Protein AF-A0A4U0WQY3-F1 (afdb_monomer_lite)

Radius of gyration: 36.17 Å; chains: 1; bounding box: 101×77×99 Å

Secondary structure (DSSP, 8-state):
---------B--B--------------GGGSPPEEEEEEEEE-STTS--EEEEEEEEETTTTEEEEEPEESS--SEEE-BGGGGSSTT-HHHHHHTT--B-GGG-TT-EEE-GGG-SS-S-SPPPTT--EEEEEEEEEETTS-EEEEEEEEEESSTT-S---BEE-STT-HHHHHHHHTTS-SSS-EEEE--B-SSS-B-EEEEETEEEGGGEEEEEEEEEPP---TT---S-EEEEEEEEETTEESS-TT--EEEEE-TTS-SEEE-HHHHHHHHHHHT--S--TT-EEEEGGGPPP--EEEEETTS-EEEE-HHHHEEEEEEE-TTS-EEEEEEEEEEESEEE--SS-TTS---EE-TTHHHHEEEEEETTTTEEEEEEEP---GGG---EEE----------PPPPPP-------SSSSSSHHHHHHHHHHHHHHHHHHHHHHHHHHHTSS-PPPP----PPPP---------------------PPP-----------PPPS-S-----EEEE--SHHHHHHHHHHHHTT--EEEE--S--HHHHSGGGGTSTTGGGSSS-SSSTT---TTTB---BB--BGGGTTB--B---B-STTGGGGGSTT--HHHHHHHHHHHHHHS-STTSSPP-EEEEE-HHHH-GGGS-HHHHHHHHHHS-TT--SEEEEEESS--TTSSS-----SSS---BEEEEEESS-S-----B-SSS-TTSPPBB---TT-SHHHHHHHHHHHHHHHHHHHHHHHTT--SS---SS-TT--

pLDDT: mean 74.05, std 21.26, range [20.83, 98.5]

InterPro domains:
  IPR012132 Glucose-methanol-choline oxidoreductase [PTHR11552] (504-624)
  IPR021109 Aspartic peptidase domain superfamily [G3DSA:2.40.70.10] (53-207)
  IPR021109 Aspartic peptidase domain superfamily [G3DSA:2.40.70.10] (208-396)
  IPR021109 Aspartic peptidase domain superfamily [SSF50630] (54-383)
  IPR033121 Peptidase family A1 domain [PF00026] (199-381)
  IPR033121 Peptidase family A1 domain [PS51767] (52-380)
  IPR036188 FAD/NAD(P)-binding domain superfamily [G3DSA:3.50.50.60] (515-611)
  IPR036188 FAD/NAD(P)-binding domain superfamily [SSF51905] (515-643)

Sequence (770 aa):
MDTVHRSALLRFSPVLFCMYWIATVSAQCDVPPLPLAWTNTTVTSDGLGVTRGIEMGIGTPNQIFALRPYTALNNTRVNNVADCDSITNDTCVGGEGGVFNSQASPTYSVSIKGNWNGSQIDAEDSTGSYVYFNDRVSFQSAASVYGFPVVMDSEPQGGSFSGLPLGTNSSFLRAAVKGGVAPSQVVGLWAGSRSLAPVDGLMVLGGYDASRVDGNFTTFPVADGSESLPCPLQVNVTALSFAGQPLLNGSEVMTACIEPYVQRFVFTPAIANSFAQITGQNATLYSGMDYDAANTPPGDLTITLSTGYNTTITNSELFTLRRGSDQYGRYAITNASVVEAGISDNRNKDPASQTPTLGGLFLTFNYLVTDYEQNEFRLAAAVASDVDTGTTLQTVCTPTATPSAKPSPAPSPKRPINTATIAGGIVGGIVGLALIASAIAFFLFRSRRRRRQNQDPPPIPEMASPVMSPRSMSDANTLRSPMTWESVEAPTMEKRQVSEVHEMPASRPPVEMEVVVCGGTAGNTIAARLAEAGKRVAVIEAGGFYQTESGNASVIPGVLTVQYTGWDPTDTQPLIDWDCVTKPQAGGAGRILHHASGKILGGGSARNYMANSAYYAAAIEDYDANGTGPFASTPSFLTFEQLSDAAPHLLKNSTNAALNLALPSDWPEIKILSADAFLGYNQDNGPGPLDGCRYASFVISMVAPFSCENGTLKSGSMSDLPVVDPVWLTAPEDQDVAVAAFKRTRQIGEKIQALGGTIGGEYFPGPERT

Foldseek 3Di:
DDDDDDFAFEAADFFDDDDDDDDDDPALQVAFKDKFWQAWDQQAPVRQQTDGAGWKFWAVVGRIFRAWAWALDAAFEFEACVQQVHSPNSQVCSVLRTHDDQVNHPQKAWDDLVPQLTDPPDDDDPQFDKTWIWGWMDGVVDDIFGRQIYMYTPDHPRPDGGHDYLYLNHSNLVRCSVRSNESHSKKKWFLFFDFPPTAMIMIIRQFYWPVFFDDDKDKDFFDPCDPQHRGRAKFWWQFKDWQNHTLDDNRDIAIAHATAVQAFWEDAPSSVVVVCVLQVHDDDFAPFGKDFLVRQRATWMWTATPSRDIWIQHSRRQWHACWDQDPSNDIDRPDRRMITGSYGYDDDPDSSRDGGYDYSSVSNQWIKMDDSVVSMIIIGGTDRDHPPPDTDTDGHHDRDDDPPDDDDDDDDDDDDDDDDDPPPPPVVVVVVVVVVVVVVVVVVVVVVVVVVPDDDDDDDDDDDDDDDDDDDPDDPPPDDDDPDDDDPDDPDDDPDPPDDDDDDPPDDDDDDEAEQEAQAPVSVVVQVVCVVVVGHYDYHAAAEACCVLVPCCLVDACSLVLAQQFFALPRHRVRFFPSDWAQQAPQHVRDITTDGWGRYNNTRNSSVNPPDPVSVVVQVVCCVVPVDHNVVDDWFWDDFAACLPPPVVLFDPVLSVVCPVPDDPPDGQKTKGKAFADCASSNHSDHPDPPPHTYMYIYMDGPDDPQAWDWAQPDPDPPGDIHTHRNPPPDVSNVSSSRSVSVVSVVVSVVCVVVVSRPDHHVVVDPPDD

Organism: NCBI:txid329884

Structure (mmCIF, N/CA/C/O backbone):
data_AF-A0A4U0WQY3-F1
#
_entry.id   AF-A0A4U0WQY3-F1
#
loop_
_atom_site.group_PDB
_atom_site.id
_atom_site.type_symbol
_atom_site.label_atom_id
_atom_site.label_alt_id
_atom_site.label_comp_id
_atom_site.label_asym_id
_atom_site.label_entity_id
_atom_site.label_seq_id
_atom_site.pdbx_PDB_ins_code
_atom_site.Cartn_x
_atom_site.Cartn_y
_atom_site.Cartn_z
_atom_site.occupancy
_atom_site.B_iso_or_equiv
_atom_site.auth_seq_id
_atom_site.auth_comp_id
_atom_site.auth_asym_id
_atom_site.auth_atom_id
_atom_site.pdbx_PDB_model_num
ATOM 1 N N . MET A 1 1 ? 25.464 -32.440 3.221 1.00 34.28 1 MET A N 1
ATOM 2 C CA . MET A 1 1 ? 26.376 -32.180 2.090 1.00 34.28 1 MET A CA 1
ATOM 3 C C . MET A 1 1 ? 25.819 -32.923 0.890 1.00 34.28 1 MET A C 1
ATOM 5 O O . MET A 1 1 ? 25.309 -34.015 1.096 1.00 34.28 1 MET A O 1
ATOM 9 N N . ASP A 1 2 ? 25.885 -32.275 -0.274 1.00 23.06 2 ASP A N 1
ATOM 10 C CA . ASP A 1 2 ? 25.571 -32.759 -1.632 1.00 23.06 2 ASP A CA 1
ATOM 11 C C . ASP A 1 2 ? 24.256 -32.280 -2.296 1.00 23.06 2 ASP A C 1
ATOM 13 O O . ASP A 1 2 ? 23.189 -32.879 -2.218 1.00 23.06 2 ASP A O 1
ATOM 17 N N . THR A 1 3 ? 24.457 -31.138 -2.979 1.00 25.42 3 THR A N 1
ATOM 18 C CA . THR A 1 3 ? 24.105 -30.804 -4.377 1.00 25.42 3 THR A CA 1
ATOM 19 C C . THR A 1 3 ? 22.688 -30.348 -4.752 1.00 25.42 3 THR A C 1
ATOM 21 O O . THR A 1 3 ? 21.813 -31.109 -5.148 1.00 25.42 3 THR A O 1
ATOM 24 N N . VAL A 1 4 ? 22.554 -29.017 -4.768 1.00 25.61 4 VAL A N 1
ATOM 25 C CA . VAL A 1 4 ? 21.576 -28.198 -5.499 1.00 25.61 4 VAL A CA 1
ATOM 26 C C . VAL A 1 4 ? 21.906 -28.211 -7.002 1.00 25.61 4 VAL A C 1
ATOM 28 O O . VAL A 1 4 ? 22.976 -27.739 -7.383 1.00 25.61 4 VAL A O 1
ATOM 31 N N . HIS A 1 5 ? 20.990 -28.665 -7.867 1.00 25.83 5 HIS A N 1
ATOM 32 C CA . HIS A 1 5 ? 21.070 -28.439 -9.320 1.00 25.83 5 HIS A CA 1
ATOM 33 C C . HIS A 1 5 ? 20.015 -27.418 -9.781 1.00 25.83 5 HIS A C 1
ATOM 35 O O . HIS A 1 5 ? 18.813 -27.623 -9.645 1.00 25.83 5 HIS A O 1
ATOM 41 N N . ARG A 1 6 ? 20.523 -26.290 -10.299 1.00 38.25 6 ARG A N 1
ATOM 42 C CA . ARG A 1 6 ? 19.833 -25.148 -10.930 1.00 38.25 6 ARG A CA 1
ATOM 43 C C . ARG A 1 6 ? 19.531 -25.449 -12.409 1.00 38.25 6 ARG A C 1
ATOM 45 O O . ARG A 1 6 ? 20.327 -26.147 -13.034 1.00 38.25 6 ARG A O 1
ATOM 52 N N . SER A 1 7 ? 18.491 -24.861 -13.019 1.00 28.02 7 SER A N 1
ATOM 53 C CA . SER A 1 7 ? 18.306 -24.875 -14.493 1.00 28.02 7 SER A CA 1
ATOM 54 C C . SER A 1 7 ? 17.505 -23.662 -15.015 1.00 28.02 7 SER A C 1
ATOM 56 O O . SER A 1 7 ? 16.609 -23.180 -14.327 1.00 28.02 7 SER A O 1
ATOM 58 N N . ALA A 1 8 ? 17.869 -23.153 -16.201 1.00 24.61 8 ALA A N 1
ATOM 59 C CA . ALA A 1 8 ? 17.384 -21.924 -16.858 1.00 24.61 8 ALA A CA 1
ATOM 60 C C . ALA A 1 8 ? 16.624 -22.219 -18.182 1.00 24.61 8 ALA A C 1
ATOM 62 O O . ALA A 1 8 ? 16.639 -23.353 -18.648 1.00 24.61 8 ALA A O 1
ATOM 63 N N . LEU A 1 9 ? 15.964 -21.211 -18.776 1.00 24.83 9 LEU A N 1
ATOM 64 C CA . LEU A 1 9 ? 15.089 -21.280 -19.969 1.00 24.83 9 LEU A CA 1
ATOM 65 C C . LEU A 1 9 ? 15.442 -20.138 -20.962 1.00 24.83 9 LEU A C 1
ATOM 67 O O . LEU A 1 9 ? 15.577 -19.008 -20.511 1.00 24.83 9 LEU A O 1
ATOM 71 N N . LEU A 1 10 ? 15.553 -20.394 -22.282 1.00 23.86 10 LEU A N 1
ATOM 72 C CA . LEU A 1 10 ? 15.915 -19.431 -23.360 1.00 23.86 10 LEU A CA 1
ATOM 73 C C . LEU A 1 10 ? 14.762 -19.156 -24.360 1.00 23.86 10 LEU A C 1
ATOM 75 O O . LEU A 1 10 ? 13.998 -20.071 -24.659 1.00 23.86 10 LEU A O 1
ATOM 79 N N . ARG A 1 11 ? 14.652 -17.929 -24.912 1.00 35.03 11 ARG A N 1
ATOM 80 C CA . ARG A 1 11 ? 13.658 -17.458 -25.923 1.00 35.03 11 ARG A CA 1
ATOM 81 C C . ARG A 1 11 ? 14.136 -16.294 -26.767 1.00 35.03 11 ARG A C 1
ATOM 83 O O . ARG A 1 11 ? 15.111 -15.696 -26.383 1.00 35.03 11 ARG A O 1
ATOM 90 N N . PHE A 1 12 ? 13.433 -15.958 -27.858 1.00 26.80 12 PHE A N 1
ATOM 91 C CA . PHE A 1 12 ? 13.771 -14.962 -28.887 1.00 26.80 12 PHE A CA 1
ATOM 92 C C . PHE A 1 12 ? 12.745 -13.815 -28.968 1.00 26.80 12 PHE A C 1
ATOM 94 O O . PHE A 1 12 ? 11.558 -14.060 -28.793 1.00 26.80 12 PHE A O 1
ATOM 101 N N . SER A 1 13 ? 13.178 -12.580 -29.250 1.00 25.61 13 SER A N 1
ATOM 102 C CA . SER A 1 13 ? 12.320 -11.398 -29.438 1.00 25.61 13 SER A CA 1
ATOM 103 C C . SER A 1 13 ? 12.582 -10.741 -30.803 1.00 25.61 13 SER A C 1
ATOM 105 O O . SER A 1 13 ? 13.710 -10.312 -31.068 1.00 25.61 13 SER A O 1
ATOM 107 N N . PRO A 1 14 ? 11.565 -10.632 -31.680 1.00 30.62 14 PRO A N 1
ATOM 108 C CA . PRO A 1 14 ? 11.544 -9.676 -32.771 1.00 30.62 14 PRO A CA 1
ATOM 109 C C . PRO A 1 14 ? 10.586 -8.516 -32.452 1.00 30.62 14 PRO A C 1
ATOM 111 O O . PRO A 1 14 ? 9.536 -8.657 -31.820 1.00 30.62 14 PRO A O 1
ATOM 114 N N . VAL A 1 15 ? 10.924 -7.350 -32.977 1.00 35.97 15 VAL A N 1
ATOM 115 C CA . VAL A 1 15 ? 10.068 -6.166 -33.010 1.00 35.97 15 VAL A CA 1
ATOM 116 C C . VAL A 1 15 ? 9.214 -6.231 -34.285 1.00 35.97 15 VAL A C 1
ATOM 118 O O . VAL A 1 15 ? 9.816 -6.100 -35.342 1.00 35.97 15 VAL A O 1
ATOM 121 N N . LEU A 1 16 ? 7.875 -6.431 -34.204 1.00 29.25 16 LEU A N 1
ATOM 122 C CA . LEU A 1 16 ? 6.808 -5.810 -35.052 1.00 29.25 16 LEU A CA 1
ATOM 123 C C . LEU A 1 16 ? 5.390 -6.473 -34.981 1.00 29.25 16 LEU A C 1
ATOM 125 O O . LEU A 1 16 ? 5.276 -7.683 -35.119 1.00 29.25 16 LEU A O 1
ATOM 129 N N . PHE A 1 17 ? 4.339 -5.615 -34.951 1.00 28.20 17 PHE A N 1
ATOM 130 C CA . PHE A 1 17 ? 2.922 -5.760 -35.425 1.00 28.20 17 PHE A CA 1
ATOM 131 C C . PHE A 1 17 ? 1.979 -6.805 -34.753 1.00 28.20 17 PHE A C 1
ATOM 133 O O . PHE A 1 17 ? 2.415 -7.860 -34.334 1.00 28.20 17 PHE A O 1
ATOM 140 N N . CYS A 1 18 ? 0.649 -6.650 -34.602 1.00 23.92 18 CYS A N 1
ATOM 141 C CA . CYS A 1 18 ? -0.379 -5.691 -35.045 1.00 23.92 18 CYS A CA 1
ATOM 142 C C . CYS A 1 18 ? -1.670 -5.856 -34.188 1.00 23.92 18 CYS A C 1
ATOM 144 O O . CYS A 1 18 ? -1.854 -6.894 -33.564 1.00 23.92 18 CYS A O 1
ATOM 146 N N . MET A 1 19 ? -2.591 -4.887 -34.305 1.00 21.91 19 MET A N 1
ATOM 147 C CA . MET A 1 19 ? -4.060 -4.971 -34.142 1.00 21.91 19 MET A CA 1
ATOM 148 C C . MET A 1 19 ? -4.691 -5.422 -32.807 1.00 21.91 19 MET A C 1
ATOM 150 O O . MET A 1 19 ? -4.586 -6.559 -32.362 1.00 21.91 19 MET A O 1
ATOM 154 N N . TYR A 1 20 ? -5.494 -4.497 -32.265 1.00 25.17 20 TYR A N 1
ATOM 155 C CA . TYR A 1 20 ? -6.576 -4.706 -31.301 1.00 25.17 20 TYR A CA 1
ATOM 156 C C . TYR A 1 20 ? -7.362 -5.991 -31.589 1.00 25.17 20 TYR A C 1
ATOM 158 O O . TYR A 1 20 ? -8.094 -6.033 -32.570 1.00 25.17 20 TYR A O 1
ATOM 166 N N . TRP A 1 21 ? -7.268 -6.965 -30.687 1.00 20.83 21 TRP A N 1
ATOM 167 C CA . TRP A 1 21 ? -8.389 -7.751 -30.171 1.00 20.83 21 TRP A CA 1
ATOM 168 C C . TRP A 1 21 ? -8.054 -8.113 -28.723 1.00 20.83 21 TRP A C 1
ATOM 170 O O . TRP A 1 21 ? -6.935 -8.508 -28.407 1.00 20.83 21 TRP A O 1
ATOM 180 N N . ILE A 1 22 ? -9.027 -7.880 -27.848 1.00 26.89 22 ILE A N 1
ATOM 181 C CA . ILE A 1 22 ? -8.977 -8.088 -26.402 1.00 26.89 22 ILE A CA 1
ATOM 182 C C . ILE A 1 22 ? -8.564 -9.542 -26.140 1.00 26.89 22 ILE A C 1
ATOM 184 O O . ILE A 1 22 ? -9.349 -10.457 -26.381 1.00 26.89 22 ILE A O 1
ATOM 188 N N . ALA A 1 23 ? -7.334 -9.757 -25.665 1.00 23.98 23 ALA A N 1
ATOM 189 C CA . ALA A 1 23 ? -6.998 -11.001 -24.993 1.00 23.98 23 ALA A CA 1
ATOM 190 C C . ALA A 1 23 ? -7.843 -11.036 -23.722 1.00 23.98 23 ALA A C 1
ATOM 192 O O . ALA A 1 23 ? -7.874 -10.063 -22.966 1.00 23.98 23 ALA A O 1
ATOM 193 N N . THR A 1 24 ? -8.580 -12.124 -23.546 1.00 27.44 24 THR A N 1
ATOM 194 C CA . THR A 1 24 ? -9.361 -12.411 -22.349 1.00 27.44 24 THR A CA 1
ATOM 195 C C . THR A 1 24 ? -8.488 -12.186 -21.122 1.00 27.44 24 THR A C 1
ATOM 197 O O . THR A 1 24 ? -7.580 -12.968 -20.846 1.00 27.44 24 THR A O 1
ATOM 200 N N . VAL A 1 25 ? -8.764 -11.081 -20.429 1.00 32.19 25 VAL A N 1
ATOM 201 C CA . VAL A 1 25 ? -8.431 -10.857 -19.024 1.00 32.19 25 VAL A CA 1
ATOM 202 C C . VAL A 1 25 ? -8.777 -12.169 -18.319 1.00 32.19 25 VAL A C 1
ATOM 204 O O . VAL A 1 25 ? -9.923 -12.611 -18.454 1.00 32.19 25 VAL A O 1
ATOM 207 N N . SER A 1 26 ? -7.821 -12.835 -17.649 1.00 36.56 26 SER A N 1
ATOM 208 C CA . SER A 1 26 ? -8.224 -13.843 -16.654 1.00 36.56 26 SER A CA 1
ATOM 209 C C . SER A 1 26 ? -9.247 -13.132 -15.791 1.00 36.56 26 SER A C 1
ATOM 211 O O . SER A 1 26 ? -8.977 -11.995 -15.387 1.00 36.56 26 SER A O 1
ATOM 213 N N . ALA A 1 27 ? -10.442 -13.692 -15.634 1.00 48.97 27 ALA A N 1
ATOM 214 C CA . ALA A 1 27 ? -11.501 -12.955 -14.966 1.00 48.97 27 ALA A CA 1
ATOM 215 C C . ALA A 1 27 ? -10.930 -12.471 -13.630 1.00 48.97 27 ALA A C 1
ATOM 217 O O . ALA A 1 27 ? -10.234 -13.225 -12.960 1.00 48.97 27 ALA A O 1
ATOM 218 N N . GLN A 1 28 ? -11.149 -11.207 -13.265 1.00 60.28 28 GLN A N 1
ATOM 219 C CA . GLN A 1 28 ? -10.577 -10.621 -12.044 1.00 60.28 28 GLN A CA 1
ATOM 220 C C . GLN A 1 28 ? -10.836 -11.515 -10.800 1.00 60.28 28 GLN A C 1
ATOM 222 O O . GLN A 1 28 ? -10.054 -11.515 -9.858 1.00 60.28 28 GLN A O 1
ATOM 227 N N . CYS A 1 29 ? -11.888 -12.343 -10.857 1.00 71.94 29 CYS A N 1
ATOM 228 C CA . CYS A 1 29 ? -12.247 -13.404 -9.914 1.00 71.94 29 CYS A CA 1
ATOM 229 C C . CYS A 1 29 ? -11.280 -14.593 -9.768 1.00 71.94 29 CYS A C 1
ATOM 231 O O . CYS A 1 29 ? -11.444 -15.359 -8.824 1.00 71.94 29 CYS A O 1
ATOM 233 N N . ASP A 1 30 ? -10.344 -14.815 -10.690 1.00 79.00 30 ASP A N 1
ATOM 234 C CA . ASP A 1 30 ? -9.430 -15.966 -10.640 1.00 79.00 30 ASP A CA 1
ATOM 235 C C . ASP A 1 30 ? -8.340 -15.778 -9.564 1.00 79.00 30 ASP A C 1
ATOM 237 O O . ASP A 1 30 ? -7.676 -16.734 -9.161 1.00 79.00 30 ASP A O 1
ATOM 241 N N . VAL A 1 31 ? -8.174 -14.545 -9.068 1.00 84.69 31 VAL A N 1
ATOM 242 C CA . VAL A 1 31 ? -7.316 -14.209 -7.927 1.00 84.69 31 VAL A CA 1
ATOM 243 C C . VAL A 1 31 ? -8.101 -14.447 -6.627 1.00 84.69 31 VAL A C 1
ATOM 245 O O . VAL A 1 31 ? -9.178 -13.876 -6.462 1.00 84.69 31 VAL A O 1
ATOM 248 N N . PRO A 1 32 ? -7.609 -15.257 -5.673 1.00 89.81 32 PRO A N 1
ATOM 249 C CA . PRO A 1 32 ? -8.295 -15.430 -4.397 1.00 89.81 32 PRO A CA 1
ATOM 250 C C . PRO A 1 32 ? -8.218 -14.149 -3.543 1.00 89.81 32 PRO A C 1
ATOM 252 O O . PRO A 1 32 ? -7.245 -13.399 -3.652 1.00 89.81 32 PRO A O 1
ATOM 255 N N . PRO A 1 33 ? -9.196 -13.896 -2.653 1.00 92.81 33 PRO A N 1
ATOM 256 C CA . PRO A 1 33 ? -9.101 -12.833 -1.662 1.00 92.81 33 PRO A CA 1
ATOM 257 C C . PRO A 1 33 ? -7.853 -12.996 -0.799 1.00 92.81 33 PRO A C 1
ATOM 259 O O . PRO A 1 33 ? -7.488 -14.116 -0.437 1.00 92.81 33 PRO A O 1
ATOM 262 N N . LEU A 1 34 ? -7.229 -11.879 -0.439 1.00 93.00 34 LEU A N 1
ATOM 263 C CA . LEU A 1 34 ? -5.998 -11.860 0.341 1.00 93.00 34 LEU A CA 1
ATOM 264 C C . LEU A 1 34 ? -6.306 -11.602 1.823 1.00 93.00 34 LEU A C 1
ATOM 266 O O . LEU A 1 34 ? -6.619 -10.460 2.175 1.00 93.00 34 LEU A O 1
ATOM 270 N N . PRO A 1 35 ? -6.226 -12.621 2.699 1.00 93.62 35 PRO A N 1
ATOM 271 C CA . PRO A 1 35 ? -6.308 -12.424 4.139 1.00 93.62 35 PRO A CA 1
ATOM 272 C C . PRO A 1 35 ? -5.008 -11.809 4.669 1.00 93.62 35 PRO A C 1
ATOM 274 O O . PRO A 1 35 ? -3.913 -12.269 4.357 1.00 93.62 35 PRO A O 1
ATOM 277 N N . LEU A 1 36 ? -5.140 -10.786 5.504 1.00 93.94 36 LEU A N 1
ATOM 278 C CA . LEU A 1 36 ? -4.060 -10.071 6.170 1.00 93.94 36 LEU A CA 1
ATOM 279 C C . LEU A 1 36 ? -4.388 -10.006 7.657 1.00 93.94 36 LEU A C 1
ATOM 281 O O . LEU A 1 36 ? -5.345 -9.347 8.074 1.00 93.94 36 LEU A O 1
ATOM 285 N N . ALA A 1 37 ? -3.619 -10.736 8.460 1.00 92.44 37 ALA A N 1
ATOM 286 C CA . ALA A 1 37 ? -3.856 -10.816 9.892 1.00 92.44 37 ALA A CA 1
ATOM 287 C C . ALA A 1 37 ? -3.512 -9.479 10.570 1.00 92.44 37 ALA A C 1
ATOM 289 O O . ALA A 1 37 ? -2.496 -8.861 10.250 1.00 92.44 37 ALA A O 1
ATOM 290 N N . TRP A 1 38 ? -4.351 -9.043 11.511 1.00 92.00 38 TRP A N 1
ATOM 291 C CA . TRP A 1 38 ? -4.095 -7.883 12.365 1.00 92.00 38 TRP A CA 1
ATOM 292 C C . TRP A 1 38 ? -3.594 -8.368 13.722 1.00 92.00 38 TRP A C 1
ATOM 294 O O . TRP A 1 38 ? -4.373 -8.685 14.625 1.00 92.00 38 TRP A O 1
ATOM 304 N N . THR A 1 39 ? -2.273 -8.417 13.855 1.00 90.00 39 THR A N 1
ATOM 305 C CA . THR A 1 39 ? -1.565 -9.100 14.943 1.00 90.00 39 THR A CA 1
ATOM 306 C C . THR A 1 39 ? -0.545 -8.166 15.587 1.00 90.00 39 THR A C 1
ATOM 308 O O . THR A 1 39 ? -0.423 -6.998 15.213 1.00 90.00 39 THR A O 1
ATOM 311 N N . ASN A 1 40 ? 0.169 -8.657 16.603 1.00 87.62 40 ASN A N 1
ATOM 312 C CA . ASN A 1 40 ? 1.366 -7.989 17.106 1.00 87.62 40 ASN A CA 1
ATOM 313 C C . ASN A 1 40 ? 2.544 -8.307 16.177 1.00 87.62 40 ASN A C 1
ATOM 315 O O . ASN A 1 40 ? 2.981 -9.453 16.109 1.00 87.62 40 ASN A O 1
ATOM 319 N N . THR A 1 41 ? 3.063 -7.285 15.506 1.00 88.50 41 THR A N 1
ATOM 320 C CA . THR A 1 41 ? 4.144 -7.390 14.528 1.00 88.50 41 THR A CA 1
ATOM 321 C C . THR A 1 41 ? 5.423 -6.806 15.107 1.00 88.50 41 THR A C 1
ATOM 323 O O . THR A 1 41 ? 5.434 -5.694 15.641 1.00 88.50 41 THR A O 1
ATOM 326 N N . THR A 1 42 ? 6.514 -7.553 14.981 1.00 89.81 42 THR A N 1
ATOM 327 C CA . THR A 1 42 ? 7.863 -7.069 15.275 1.00 89.81 42 THR A CA 1
ATOM 328 C C . THR A 1 42 ? 8.367 -6.234 14.100 1.00 89.81 42 THR A C 1
ATOM 330 O O . THR A 1 42 ? 8.442 -6.730 12.980 1.00 89.81 42 THR A O 1
ATOM 333 N N . VAL A 1 43 ? 8.733 -4.979 14.359 1.00 88.69 43 VAL A N 1
ATOM 334 C CA . VAL A 1 43 ? 9.180 -4.011 13.340 1.00 88.69 43 VAL A CA 1
ATOM 335 C C . VAL A 1 43 ? 10.673 -3.670 13.436 1.00 88.69 43 VAL A C 1
ATOM 337 O O . VAL A 1 43 ? 11.204 -2.991 12.561 1.00 88.69 43 VAL A O 1
ATOM 340 N N . THR A 1 44 ? 11.376 -4.163 14.460 1.00 84.88 44 THR A N 1
ATOM 341 C CA . THR A 1 44 ? 12.830 -3.997 14.632 1.00 84.88 44 THR A CA 1
ATOM 342 C C . THR A 1 44 ? 13.573 -5.317 14.436 1.00 84.88 44 THR A C 1
ATOM 344 O O . THR A 1 44 ? 13.047 -6.403 14.681 1.00 84.88 44 THR A O 1
ATOM 347 N N . SER A 1 45 ? 14.832 -5.243 13.999 1.00 78.44 45 SER A N 1
ATOM 348 C CA . SER A 1 45 ? 15.648 -6.428 13.688 1.00 78.44 45 SER A CA 1
ATOM 349 C C . SER A 1 45 ? 16.041 -7.268 14.907 1.00 78.44 45 SER A C 1
ATOM 351 O O . SER A 1 45 ? 16.432 -8.423 14.757 1.00 78.44 45 SER A O 1
ATOM 353 N N . ASP A 1 46 ? 15.990 -6.690 16.102 1.00 77.81 46 ASP A N 1
ATOM 354 C CA . ASP A 1 46 ? 16.372 -7.328 17.362 1.00 77.81 46 ASP A CA 1
ATOM 355 C C . ASP A 1 46 ? 15.194 -8.001 18.092 1.00 77.81 46 ASP A C 1
ATOM 357 O O . ASP A 1 46 ? 15.393 -8.681 19.100 1.00 77.81 46 ASP A O 1
ATOM 361 N N . GLY A 1 47 ? 13.971 -7.848 17.574 1.00 80.31 47 GLY A N 1
ATOM 362 C CA . GLY A 1 47 ? 12.772 -8.444 18.152 1.00 80.31 47 GLY A CA 1
ATOM 363 C C . GLY A 1 47 ? 12.037 -7.583 19.179 1.00 80.31 47 GLY A C 1
ATOM 364 O O . GLY A 1 47 ? 10.998 -8.021 19.675 1.00 80.31 47 GLY A O 1
ATOM 365 N N . LEU A 1 48 ? 12.556 -6.403 19.526 1.00 80.06 48 LEU A N 1
ATOM 366 C CA . LEU A 1 48 ? 12.088 -5.628 20.677 1.00 80.06 48 LEU A CA 1
ATOM 367 C C . LEU A 1 48 ? 10.949 -4.655 20.358 1.00 80.06 48 LEU A C 1
ATOM 369 O O . LEU A 1 48 ? 9.979 -4.586 21.116 1.00 80.06 48 LEU A O 1
ATOM 373 N N . GLY A 1 49 ? 11.020 -3.946 19.233 1.00 82.38 49 GLY A N 1
ATOM 374 C CA . GLY A 1 49 ? 9.978 -3.031 18.781 1.00 82.38 49 GLY A CA 1
ATOM 375 C C . GLY A 1 49 ? 8.784 -3.805 18.235 1.00 82.38 49 GLY A C 1
ATOM 376 O O . GLY A 1 49 ? 8.833 -4.337 17.125 1.00 82.38 49 GLY A O 1
ATOM 377 N N . VAL A 1 50 ? 7.703 -3.870 19.014 1.00 83.19 50 VAL A N 1
ATOM 378 C CA . VAL A 1 50 ? 6.484 -4.611 18.662 1.00 83.19 50 VAL A CA 1
ATOM 379 C C . VAL A 1 50 ? 5.280 -3.681 18.658 1.00 83.19 50 VAL A C 1
ATOM 381 O O . VAL A 1 50 ? 4.974 -3.062 19.676 1.00 83.19 50 VAL A O 1
ATOM 384 N N . THR A 1 51 ? 4.540 -3.662 17.548 1.00 86.25 51 THR A N 1
ATOM 385 C CA . THR A 1 51 ? 3.298 -2.892 17.409 1.00 86.25 51 THR A CA 1
ATOM 386 C C . THR A 1 51 ? 2.193 -3.709 16.765 1.00 86.25 51 THR A C 1
ATOM 388 O O . THR A 1 51 ? 2.424 -4.547 15.901 1.00 86.25 51 THR A O 1
ATOM 391 N N . ARG A 1 52 ? 0.954 -3.467 17.208 1.00 86.69 52 ARG A N 1
ATOM 392 C CA . ARG A 1 52 ? -0.231 -4.150 16.684 1.00 86.69 52 ARG A CA 1
ATOM 393 C C . ARG A 1 52 ? -0.762 -3.471 15.422 1.00 86.69 52 ARG A C 1
ATOM 395 O O . ARG A 1 52 ? -1.279 -2.351 15.509 1.00 86.69 52 ARG A O 1
ATOM 402 N N . GLY A 1 53 ? -0.718 -4.163 14.289 1.00 91.06 53 GLY A N 1
ATOM 403 C CA . GLY A 1 53 ? -1.087 -3.639 12.971 1.00 91.06 53 GLY A CA 1
ATOM 404 C C . GLY A 1 53 ? -1.211 -4.739 11.916 1.00 91.06 53 GLY A C 1
ATOM 405 O O . GLY A 1 53 ? -1.116 -5.923 12.229 1.00 91.06 53 GLY A O 1
ATOM 406 N N . ILE A 1 54 ? -1.438 -4.336 10.668 1.00 94.00 54 ILE A N 1
ATOM 407 C CA . ILE A 1 54 ? -1.283 -5.198 9.498 1.00 94.00 54 ILE A CA 1
ATOM 408 C C . ILE A 1 54 ? 0.181 -5.130 9.073 1.00 94.00 54 ILE A C 1
ATOM 410 O O . ILE A 1 54 ? 0.680 -4.053 8.733 1.00 94.00 54 ILE A O 1
ATOM 414 N N . GLU A 1 55 ? 0.865 -6.272 9.098 1.00 94.25 55 GLU A N 1
ATOM 415 C CA . GLU A 1 55 ? 2.256 -6.338 8.659 1.00 94.25 55 GLU A CA 1
ATOM 416 C C . GLU A 1 55 ? 2.389 -6.075 7.151 1.00 94.25 55 GLU A C 1
ATOM 418 O O . GLU A 1 55 ? 1.745 -6.732 6.328 1.00 94.25 55 GLU A O 1
ATOM 423 N N . MET A 1 56 ? 3.268 -5.136 6.806 1.00 93.31 56 MET A N 1
ATOM 424 C CA . MET A 1 56 ? 3.637 -4.778 5.441 1.00 93.31 56 MET A CA 1
ATOM 425 C C . MET A 1 56 ? 5.159 -4.645 5.359 1.00 93.31 56 MET A C 1
ATOM 427 O O . MET A 1 56 ? 5.756 -3.888 6.120 1.00 93.31 56 MET A O 1
ATOM 431 N N . GLY A 1 57 ? 5.804 -5.345 4.429 1.00 94.69 57 GLY A N 1
ATOM 432 C CA . GLY A 1 57 ? 7.233 -5.163 4.169 1.00 94.69 57 GLY A CA 1
ATOM 433 C C . GLY A 1 57 ? 7.441 -4.203 3.007 1.00 94.69 57 GLY A C 1
ATOM 434 O O . GLY A 1 57 ? 7.040 -4.526 1.891 1.00 94.69 57 GLY A O 1
ATOM 435 N N . ILE A 1 58 ? 8.062 -3.051 3.246 1.00 93.81 58 ILE A N 1
ATOM 436 C CA . ILE A 1 58 ? 8.253 -1.986 2.253 1.00 93.81 58 ILE A CA 1
ATOM 437 C C . ILE A 1 58 ? 9.745 -1.864 1.936 1.00 93.81 58 ILE A C 1
ATOM 439 O O . ILE A 1 58 ? 10.572 -1.760 2.839 1.00 93.81 58 ILE A O 1
ATOM 443 N N . GLY A 1 59 ? 10.100 -1.884 0.657 1.00 86.56 59 GLY A N 1
ATOM 444 C CA . GLY A 1 59 ? 11.485 -1.829 0.200 1.00 86.56 59 GLY A CA 1
ATOM 445 C C . GLY A 1 59 ? 12.131 -3.183 -0.083 1.00 86.56 59 GLY A C 1
ATOM 446 O O . GLY A 1 59 ? 11.538 -4.252 0.093 1.00 86.56 59 GLY A O 1
ATOM 447 N N . THR A 1 60 ? 13.378 -3.127 -0.554 1.00 81.12 60 THR A N 1
ATOM 448 C CA . THR A 1 60 ? 14.229 -4.303 -0.787 1.00 81.12 60 THR A CA 1
ATOM 449 C C . THR A 1 60 ? 15.601 -4.081 -0.147 1.00 81.12 60 THR A C 1
ATOM 451 O O . THR A 1 60 ? 16.368 -3.328 -0.719 1.00 81.12 60 THR A O 1
ATOM 454 N N . PRO A 1 61 ? 15.977 -4.738 0.965 1.00 86.25 61 PRO A N 1
ATOM 455 C CA . PRO A 1 61 ? 15.201 -5.728 1.702 1.00 86.25 61 PRO A CA 1
ATOM 456 C C . PRO A 1 61 ? 13.956 -5.117 2.356 1.00 86.25 61 PRO A C 1
ATOM 458 O O . PRO A 1 61 ? 13.851 -3.902 2.505 1.00 86.25 61 PRO A O 1
ATOM 461 N N . ASN A 1 62 ? 13.016 -5.981 2.743 1.00 90.38 62 ASN A N 1
ATOM 462 C CA . ASN A 1 62 ? 11.794 -5.563 3.425 1.00 90.38 62 ASN A CA 1
ATOM 463 C C . ASN A 1 62 ? 12.130 -4.787 4.705 1.00 90.38 62 ASN A C 1
ATOM 465 O O . ASN A 1 62 ? 12.764 -5.331 5.610 1.00 90.38 62 ASN A O 1
ATOM 469 N N . GLN A 1 63 ? 11.633 -3.560 4.799 1.00 92.69 63 GLN A N 1
ATOM 470 C CA . GLN A 1 63 ? 11.539 -2.805 6.043 1.00 92.69 63 GLN A CA 1
ATOM 471 C C . GLN A 1 63 ? 10.126 -3.015 6.579 1.00 92.69 63 GLN A C 1
ATOM 473 O O . GLN A 1 63 ? 9.150 -2.760 5.871 1.00 92.69 63 GLN A O 1
ATOM 478 N N . ILE A 1 64 ? 10.018 -3.600 7.768 1.00 92.88 64 ILE A N 1
ATOM 479 C CA . ILE A 1 64 ? 8.752 -4.122 8.282 1.00 92.88 64 ILE A CA 1
ATOM 480 C C . ILE A 1 64 ? 7.966 -3.009 8.966 1.00 92.88 64 ILE A C 1
ATOM 482 O O . ILE A 1 64 ? 8.475 -2.327 9.852 1.00 92.88 64 ILE A O 1
ATOM 486 N N . PHE A 1 65 ? 6.706 -2.874 8.572 1.00 93.88 65 PHE A N 1
ATOM 487 C CA . PHE A 1 65 ? 5.738 -1.976 9.179 1.00 93.88 65 PHE A CA 1
ATOM 488 C C . PHE A 1 65 ? 4.567 -2.753 9.750 1.00 93.88 65 PHE A C 1
ATOM 490 O O . PHE A 1 65 ? 4.147 -3.759 9.189 1.00 93.88 65 PHE A O 1
ATOM 497 N N . ALA A 1 66 ? 3.988 -2.217 10.815 1.00 92.50 66 ALA A N 1
ATOM 498 C CA . ALA A 1 66 ? 2.731 -2.643 11.404 1.00 92.50 66 ALA A CA 1
ATOM 499 C C . ALA A 1 66 ? 1.694 -1.526 11.203 1.00 92.50 66 ALA A C 1
ATOM 501 O O . ALA A 1 66 ? 1.430 -0.731 12.107 1.00 92.50 66 ALA A O 1
ATOM 502 N N . LEU A 1 67 ? 1.115 -1.436 10.002 1.00 93.88 67 LEU A N 1
ATOM 503 C CA . LEU A 1 67 ? 0.252 -0.315 9.620 1.00 93.88 67 LEU A CA 1
ATOM 504 C C . LEU A 1 67 ? -1.186 -0.516 10.101 1.00 93.88 67 LEU A C 1
ATOM 506 O O . LEU A 1 67 ? -1.749 -1.608 10.016 1.00 93.88 67 LEU A O 1
ATOM 510 N N . ARG A 1 68 ? -1.820 0.556 10.580 1.00 92.44 68 ARG A N 1
ATOM 511 C CA . ARG A 1 68 ? -3.233 0.523 10.980 1.00 92.44 68 ARG A CA 1
ATOM 512 C C . ARG A 1 68 ? -4.136 0.877 9.797 1.00 92.44 68 ARG A C 1
ATOM 514 O O . ARG A 1 68 ? -3.870 1.889 9.147 1.00 92.44 68 ARG A O 1
ATOM 521 N N . PRO A 1 69 ? -5.206 0.104 9.540 1.00 95.12 69 PRO A N 1
ATOM 522 C CA . PRO A 1 69 ? -6.269 0.494 8.620 1.00 95.12 69 PRO A CA 1
ATOM 523 C C . PRO A 1 69 ? -6.791 1.899 8.920 1.00 95.12 69 PRO A C 1
ATOM 525 O O . PRO A 1 69 ? -7.051 2.216 10.080 1.00 95.12 69 PRO A O 1
ATOM 528 N N . TYR A 1 70 ? -6.944 2.715 7.880 1.00 92.44 70 TYR A N 1
ATOM 529 C CA . TYR A 1 70 ? -7.425 4.088 7.967 1.00 92.44 70 TYR A CA 1
ATOM 530 C C . TYR A 1 70 ? -8.432 4.350 6.843 1.00 92.44 70 TYR A C 1
ATOM 532 O O . TYR A 1 70 ? -8.067 4.461 5.674 1.00 92.44 70 TYR A O 1
ATOM 540 N N . THR A 1 71 ? -9.712 4.469 7.191 1.00 92.06 71 THR A N 1
ATOM 541 C CA . THR A 1 71 ? -10.810 4.600 6.219 1.00 92.06 71 THR A CA 1
ATOM 542 C C . THR A 1 71 ? -10.962 5.977 5.580 1.00 92.06 71 THR A C 1
ATOM 544 O O . THR A 1 71 ? -11.528 6.054 4.498 1.00 92.06 71 THR A O 1
ATOM 547 N N . ALA A 1 72 ? -10.451 7.057 6.174 1.00 87.31 72 ALA A N 1
ATOM 548 C CA . ALA A 1 72 ? -10.419 8.370 5.514 1.00 87.31 72 ALA A CA 1
ATOM 549 C C . ALA A 1 72 ? -9.150 8.630 4.672 1.00 87.31 72 ALA A C 1
ATOM 551 O O . ALA A 1 72 ? -9.131 9.562 3.871 1.00 87.31 72 ALA A O 1
ATOM 552 N N . LEU A 1 73 ? -8.096 7.822 4.829 1.00 88.75 73 LEU A N 1
ATOM 553 C CA . LEU A 1 73 ? -6.809 8.009 4.149 1.00 88.75 73 LEU A CA 1
ATOM 554 C C . LEU A 1 73 ? -6.792 7.326 2.773 1.00 88.75 73 LEU A C 1
ATOM 556 O O . LEU A 1 73 ? -7.275 6.199 2.641 1.00 88.75 73 LEU A O 1
ATOM 560 N N . ASN A 1 74 ? -6.188 7.960 1.758 1.00 91.69 74 ASN A N 1
ATOM 561 C CA . ASN A 1 74 ? -6.112 7.405 0.401 1.00 91.69 74 ASN A CA 1
ATOM 562 C C . ASN A 1 74 ? -4.704 6.988 -0.049 1.00 91.69 74 ASN A C 1
ATOM 564 O O . ASN A 1 74 ? -4.593 6.250 -1.028 1.00 91.69 74 ASN A O 1
ATOM 568 N N . ASN A 1 75 ? -3.641 7.406 0.635 1.00 91.38 75 ASN A N 1
ATOM 569 C CA . ASN A 1 75 ? -2.263 7.012 0.336 1.00 91.38 75 ASN A CA 1
ATOM 570 C C . ASN A 1 75 ? -1.580 6.296 1.495 1.00 91.38 75 ASN A C 1
ATOM 572 O O . ASN A 1 75 ? -1.793 6.638 2.654 1.00 91.38 75 ASN A O 1
ATOM 576 N N . THR A 1 76 ? -0.740 5.304 1.178 1.00 93.31 76 THR A N 1
ATOM 577 C CA . THR A 1 76 ? 0.056 4.605 2.188 1.00 93.31 76 THR A CA 1
ATOM 578 C C . THR A 1 76 ? 1.066 5.583 2.742 1.00 93.31 76 THR A C 1
ATOM 580 O O . THR A 1 76 ? 1.921 6.057 1.999 1.00 93.31 76 THR A O 1
ATOM 583 N N . ARG A 1 77 ? 0.943 5.893 4.032 1.00 90.50 77 ARG A N 1
ATOM 584 C CA . ARG A 1 77 ? 1.870 6.776 4.735 1.00 90.50 77 ARG A CA 1
ATOM 585 C C . ARG A 1 77 ? 2.797 5.952 5.609 1.00 90.50 77 ARG A C 1
ATOM 587 O O . ARG A 1 77 ? 2.347 5.021 6.280 1.00 90.50 77 ARG A O 1
ATOM 594 N N . VAL A 1 78 ? 4.077 6.296 5.589 1.00 92.00 78 VAL A N 1
ATOM 595 C CA . VAL A 1 78 ? 5.114 5.672 6.414 1.00 92.00 78 VAL A CA 1
ATOM 596 C C . VAL A 1 78 ? 5.950 6.742 7.096 1.00 92.00 78 VAL A C 1
ATOM 598 O O . VAL A 1 78 ? 6.131 7.834 6.558 1.00 92.00 78 VAL A O 1
ATOM 601 N N . ASN A 1 79 ? 6.471 6.405 8.269 1.00 88.50 79 ASN A N 1
ATOM 602 C CA . ASN A 1 79 ? 7.339 7.292 9.032 1.00 88.50 79 ASN A CA 1
ATOM 603 C C . ASN A 1 79 ? 8.774 7.210 8.514 1.00 88.50 79 ASN A C 1
ATOM 605 O O . ASN A 1 79 ? 9.212 6.158 8.037 1.00 88.50 79 ASN A O 1
ATOM 609 N N . ASN A 1 80 ? 9.508 8.313 8.598 1.00 87.88 80 ASN A N 1
ATOM 610 C CA . ASN A 1 80 ? 10.879 8.390 8.120 1.00 87.88 80 ASN A CA 1
ATOM 611 C C . ASN A 1 80 ? 11.826 7.899 9.226 1.00 87.88 80 ASN A C 1
ATOM 613 O O . ASN A 1 80 ? 11.626 8.183 10.402 1.00 87.88 80 ASN A O 1
ATOM 617 N N . VAL A 1 81 ? 12.897 7.176 8.884 1.00 87.44 81 VAL A N 1
ATOM 618 C CA . VAL A 1 81 ? 13.912 6.767 9.879 1.00 87.44 81 VAL A CA 1
ATOM 619 C C . VAL A 1 81 ? 14.517 7.962 10.626 1.00 87.44 81 VAL A C 1
ATOM 621 O O . VAL A 1 81 ? 14.933 7.821 11.775 1.00 87.44 81 VAL A O 1
ATOM 624 N N . ALA A 1 82 ? 14.522 9.140 9.998 1.00 84.25 82 ALA A N 1
ATOM 625 C CA . ALA A 1 82 ? 14.981 10.381 10.606 1.00 84.25 82 ALA A CA 1
ATOM 626 C C . ALA A 1 82 ? 14.113 10.853 11.791 1.00 84.25 82 ALA A C 1
ATOM 628 O O . ALA A 1 82 ? 14.621 11.592 12.628 1.00 84.25 82 ALA A O 1
ATOM 629 N N . ASP A 1 83 ? 12.858 10.399 11.913 1.00 82.62 83 ASP A N 1
ATOM 630 C CA . ASP A 1 83 ? 11.978 10.731 13.047 1.00 82.62 83 ASP A CA 1
ATOM 631 C C . ASP A 1 83 ? 12.441 10.087 14.364 1.00 82.62 83 ASP A C 1
ATOM 633 O O . ASP A 1 83 ? 12.157 10.597 15.447 1.00 82.62 83 ASP A O 1
ATOM 637 N N . CYS A 1 84 ? 13.184 8.978 14.276 1.00 83.00 84 CYS A N 1
ATOM 638 C CA . CYS A 1 84 ? 13.632 8.200 15.430 1.00 83.00 84 CYS A CA 1
ATOM 639 C C . CYS A 1 84 ? 15.113 8.376 15.787 1.00 83.00 84 CYS A C 1
ATOM 641 O O . CYS A 1 84 ? 15.599 7.659 16.670 1.00 83.00 84 CYS A O 1
ATOM 643 N N . ASP A 1 85 ? 15.828 9.283 15.110 1.00 76.81 85 ASP A N 1
ATOM 644 C CA . ASP A 1 85 ? 17.287 9.506 15.147 1.00 76.81 85 ASP A CA 1
ATOM 645 C C . ASP A 1 85 ? 18.156 8.291 14.732 1.00 76.81 85 ASP A C 1
ATOM 647 O O . ASP A 1 85 ? 19.216 8.454 14.128 1.00 76.81 85 ASP A O 1
ATOM 651 N N . SER A 1 86 ? 17.736 7.060 15.046 1.00 77.12 86 SER A N 1
ATOM 652 C CA . SER A 1 86 ? 18.403 5.796 14.719 1.00 77.12 86 SER A CA 1
ATOM 653 C C . SER A 1 86 ? 17.398 4.648 14.584 1.00 77.12 86 SER A C 1
ATOM 655 O O . SER A 1 86 ? 16.444 4.541 15.354 1.00 77.12 86 SER A O 1
ATOM 657 N N . ILE A 1 87 ? 17.686 3.704 13.680 1.00 77.00 87 ILE A N 1
ATOM 658 C CA . ILE A 1 87 ? 16.911 2.462 13.507 1.00 77.00 87 ILE A CA 1
ATOM 659 C C . ILE A 1 87 ? 17.039 1.489 14.696 1.00 77.00 87 ILE A C 1
ATOM 661 O O . ILE A 1 87 ? 16.300 0.517 14.778 1.00 77.00 87 ILE A O 1
ATOM 665 N N . THR A 1 88 ? 17.975 1.744 15.614 1.00 81.69 88 THR A N 1
ATOM 666 C CA . THR A 1 88 ? 18.190 0.955 16.841 1.00 81.69 88 THR A CA 1
ATOM 667 C C . THR A 1 88 ? 17.424 1.503 18.049 1.00 81.69 88 THR A C 1
ATOM 669 O O . THR A 1 88 ? 17.669 1.079 19.174 1.00 81.69 88 THR A O 1
ATOM 672 N N . ASN A 1 89 ? 16.590 2.531 17.869 1.00 84.69 89 ASN A N 1
ATOM 673 C CA . ASN A 1 89 ? 15.742 3.060 18.932 1.00 84.69 89 ASN A CA 1
ATOM 674 C C . ASN A 1 89 ? 14.416 2.291 18.951 1.00 84.69 89 ASN A C 1
ATOM 676 O O . ASN A 1 89 ? 13.411 2.766 18.422 1.00 84.69 89 ASN A O 1
ATOM 680 N N . ASP A 1 90 ? 14.406 1.102 19.556 1.00 82.50 90 ASP A N 1
ATOM 681 C CA . ASP A 1 90 ? 13.267 0.176 19.449 1.00 82.50 90 ASP A CA 1
ATOM 682 C C . ASP A 1 90 ? 11.974 0.732 20.045 1.00 82.50 90 ASP A C 1
ATOM 684 O O . ASP A 1 90 ? 10.879 0.394 19.599 1.00 82.50 90 ASP A O 1
ATOM 688 N N . THR A 1 91 ? 12.088 1.633 21.026 1.00 81.38 91 THR A N 1
ATOM 689 C CA . THR A 1 91 ? 10.926 2.320 21.602 1.00 81.38 91 THR A CA 1
ATOM 690 C C . THR A 1 91 ? 10.291 3.273 20.591 1.00 81.38 91 THR A C 1
ATOM 692 O O . THR A 1 91 ? 9.069 3.276 20.459 1.00 81.38 91 THR A O 1
ATOM 695 N N . CYS A 1 92 ? 11.100 4.046 19.858 1.00 85.19 92 CYS A N 1
ATOM 696 C CA . CYS A 1 92 ? 10.597 4.934 18.812 1.00 85.19 92 CYS A CA 1
ATOM 697 C C . CYS A 1 92 ? 10.108 4.146 17.595 1.00 85.19 92 CYS A C 1
ATOM 699 O O . CYS A 1 92 ? 8.945 4.260 17.227 1.00 85.19 92 CYS A O 1
ATOM 701 N N . VAL A 1 93 ? 10.949 3.274 17.028 1.00 86.50 93 VAL A N 1
ATOM 702 C CA . VAL A 1 93 ? 10.605 2.486 15.832 1.00 86.50 93 VAL A CA 1
ATOM 703 C C . VAL A 1 93 ? 9.382 1.605 16.088 1.00 86.50 93 VAL A C 1
ATOM 705 O O . VAL A 1 93 ? 8.478 1.537 15.256 1.00 86.50 93 VAL A O 1
ATOM 708 N N . GLY A 1 94 ? 9.318 0.976 17.266 1.00 83.81 94 GLY A N 1
ATOM 709 C CA . GLY A 1 94 ? 8.140 0.260 17.736 1.00 83.81 94 GLY A CA 1
ATOM 710 C C . GLY A 1 94 ? 6.923 1.177 17.825 1.00 83.81 94 GLY A C 1
ATOM 711 O O . GLY A 1 94 ? 5.904 0.877 17.210 1.00 83.81 94 GLY A O 1
ATOM 712 N N . GLY A 1 95 ? 7.026 2.310 18.529 1.00 80.75 95 GLY A N 1
ATOM 713 C CA . GLY A 1 95 ? 5.933 3.276 18.703 1.00 80.75 95 GLY A CA 1
ATOM 714 C C . GLY A 1 95 ? 5.352 3.817 17.392 1.00 80.75 95 GLY A C 1
ATOM 715 O O . GLY A 1 95 ? 4.133 3.942 17.276 1.00 80.75 95 GLY A O 1
ATOM 716 N N . GLU A 1 96 ? 6.207 4.042 16.397 1.00 83.69 96 GLU A N 1
ATOM 717 C CA . GLU A 1 96 ? 5.851 4.502 15.050 1.00 83.69 96 GLU A CA 1
ATOM 718 C C . GLU A 1 96 ? 5.268 3.396 14.147 1.00 83.69 96 GLU A C 1
ATOM 720 O O . GLU A 1 96 ? 4.737 3.672 13.068 1.00 83.69 96 GLU A O 1
ATOM 725 N N . GLY A 1 97 ? 5.337 2.133 14.581 1.00 87.75 97 GLY A N 1
ATOM 726 C CA . GLY A 1 97 ? 4.887 0.985 13.795 1.00 87.75 97 GLY A CA 1
ATOM 727 C C . GLY A 1 97 ? 5.812 0.657 12.623 1.00 87.75 97 GLY A C 1
ATOM 728 O O . GLY A 1 97 ? 5.343 0.115 11.624 1.00 87.75 97 GLY A O 1
ATOM 729 N N . GLY A 1 98 ? 7.105 0.962 12.748 1.00 89.81 98 GLY A N 1
ATOM 730 C CA . GLY A 1 98 ? 8.118 0.826 11.702 1.00 89.81 98 GLY A CA 1
ATOM 731 C C . GLY A 1 98 ? 8.538 2.176 11.122 1.00 89.81 98 GLY A C 1
ATOM 732 O O . GLY A 1 98 ? 7.794 3.156 11.167 1.00 89.81 98 GLY A O 1
ATOM 733 N N . VAL A 1 99 ? 9.749 2.223 10.569 1.00 90.88 99 VAL A N 1
ATOM 734 C CA . VAL A 1 99 ? 10.309 3.416 9.918 1.00 90.88 99 VAL A CA 1
ATOM 735 C C . VAL A 1 99 ? 10.955 3.055 8.591 1.00 90.88 99 VAL A C 1
ATOM 737 O O . VAL A 1 99 ? 11.478 1.954 8.418 1.00 90.88 99 VAL A O 1
ATOM 740 N N . PHE A 1 100 ? 10.918 3.988 7.645 1.00 91.56 100 PHE A N 1
ATOM 741 C CA . PHE A 1 100 ? 11.456 3.800 6.309 1.00 91.56 100 PHE A CA 1
ATOM 742 C C . PHE A 1 100 ? 12.813 4.487 6.181 1.00 91.56 100 PHE A C 1
ATOM 744 O O . PHE A 1 100 ? 12.942 5.700 6.343 1.00 91.56 100 PHE A O 1
ATOM 751 N N . ASN A 1 101 ? 13.831 3.708 5.838 1.00 90.31 101 ASN A N 1
ATOM 752 C CA . ASN A 1 101 ? 15.145 4.173 5.436 1.00 90.31 101 ASN A CA 1
ATOM 753 C C . ASN A 1 101 ? 15.282 4.054 3.914 1.00 90.31 101 ASN A C 1
ATOM 755 O O . ASN A 1 101 ? 15.520 2.971 3.373 1.00 90.31 101 ASN A O 1
ATOM 759 N N . SER A 1 102 ? 15.174 5.186 3.222 1.00 87.88 102 SER A N 1
ATOM 760 C CA . SER A 1 102 ? 15.315 5.257 1.763 1.00 87.88 102 SER A CA 1
ATOM 761 C C . SER A 1 102 ? 16.682 4.788 1.258 1.00 87.88 102 SER A C 1
ATOM 763 O O . SER A 1 102 ? 16.767 4.197 0.187 1.00 87.88 102 SER A O 1
ATOM 765 N N . GLN A 1 103 ? 17.750 4.974 2.042 1.00 86.88 103 GLN A N 1
ATOM 766 C CA . GLN A 1 103 ? 19.106 4.554 1.668 1.00 86.88 103 GLN A CA 1
ATOM 767 C C . GLN A 1 103 ? 19.289 3.032 1.717 1.00 86.88 103 GLN A C 1
ATOM 769 O O . GLN A 1 103 ? 20.217 2.501 1.109 1.00 86.88 103 GLN A O 1
ATOM 774 N N . ALA A 1 104 ? 18.420 2.325 2.446 1.00 85.56 104 ALA A N 1
ATOM 775 C CA . ALA A 1 104 ? 18.483 0.875 2.582 1.00 85.56 104 ALA A CA 1
ATOM 776 C C . ALA A 1 104 ? 17.740 0.128 1.463 1.00 85.56 104 ALA A C 1
ATOM 778 O O . ALA A 1 104 ? 17.958 -1.071 1.315 1.00 85.56 104 ALA A O 1
ATOM 779 N N . SER A 1 105 ? 16.885 0.804 0.683 1.00 83.31 105 SER A N 1
ATOM 780 C CA . SER A 1 105 ? 16.058 0.185 -0.359 1.00 83.31 105 SER A CA 1
ATOM 781 C C . SER A 1 105 ? 16.511 0.596 -1.769 1.00 83.31 105 SER A C 1
ATOM 783 O O . SER A 1 105 ? 16.123 1.655 -2.249 1.00 83.31 105 SER A O 1
ATOM 785 N N . PRO A 1 106 ? 17.282 -0.224 -2.508 1.00 74.94 106 PRO A N 1
ATOM 786 C CA . PRO A 1 106 ? 17.533 -0.060 -3.944 1.00 74.94 106 PRO A CA 1
ATOM 787 C C . PRO A 1 106 ? 16.288 0.055 -4.832 1.00 74.94 106 PRO A C 1
ATOM 789 O O . PRO A 1 106 ? 16.412 0.519 -5.962 1.00 74.94 106 PRO A O 1
ATOM 792 N N . THR A 1 107 ? 15.114 -0.391 -4.377 1.00 74.31 107 THR A N 1
ATOM 793 C CA . THR A 1 107 ? 13.857 -0.282 -5.138 1.00 74.31 107 THR A CA 1
ATOM 794 C C . THR A 1 107 ? 13.077 1.002 -4.837 1.00 74.31 107 THR A C 1
ATOM 796 O O . THR A 1 107 ? 12.038 1.229 -5.455 1.00 74.31 107 THR A O 1
ATOM 799 N N . TYR A 1 108 ? 13.595 1.857 -3.950 1.00 83.25 108 TYR A N 1
ATOM 800 C CA . TYR A 1 108 ? 13.060 3.181 -3.650 1.00 83.25 108 TYR A CA 1
ATOM 801 C C . TYR A 1 108 ? 13.212 4.127 -4.846 1.00 83.25 108 TYR A C 1
ATOM 803 O O . TYR A 1 108 ? 14.320 4.396 -5.313 1.00 83.25 108 TYR A O 1
ATOM 811 N N . SER A 1 109 ? 12.092 4.664 -5.331 1.00 81.94 109 SER A N 1
ATOM 812 C CA . SER A 1 109 ? 12.044 5.544 -6.499 1.00 81.94 109 SER A CA 1
ATOM 813 C C . SER A 1 109 ? 11.175 6.770 -6.232 1.00 81.94 109 SER A C 1
ATOM 815 O O . SER A 1 109 ? 9.958 6.665 -6.115 1.00 81.94 109 SER A O 1
ATOM 817 N N . VAL A 1 110 ? 11.791 7.949 -6.128 1.00 77.81 110 VAL A N 1
ATOM 818 C CA . VAL A 1 110 ? 11.077 9.208 -5.857 1.00 77.81 110 VAL A CA 1
ATOM 819 C C . VAL A 1 110 ? 10.368 9.711 -7.109 1.00 77.81 110 VAL A C 1
ATOM 821 O O . VAL A 1 110 ? 10.923 9.699 -8.205 1.00 77.81 110 VAL A O 1
ATOM 824 N N . SER A 1 111 ? 9.155 10.217 -6.924 1.00 75.69 111 SER A N 1
ATOM 825 C CA . SER A 1 111 ? 8.348 10.872 -7.946 1.00 75.69 111 SER A CA 1
ATOM 826 C C . SER A 1 111 ? 7.903 12.253 -7.475 1.00 75.69 111 SER A C 1
ATOM 828 O O . SER A 1 111 ? 7.767 12.523 -6.284 1.00 75.69 111 SER A O 1
ATOM 830 N N . ILE A 1 112 ? 7.613 13.141 -8.422 1.00 73.19 112 ILE A N 1
ATOM 831 C CA . ILE A 1 112 ? 6.844 14.351 -8.114 1.00 73.19 112 ILE A CA 1
ATOM 832 C C . ILE A 1 112 ? 5.360 13.988 -8.025 1.00 73.19 112 ILE A C 1
ATOM 834 O O . ILE A 1 112 ? 4.876 13.208 -8.847 1.00 73.19 112 ILE A O 1
ATOM 838 N N . LYS A 1 113 ? 4.621 14.578 -7.074 1.00 79.12 113 LYS A N 1
ATOM 839 C CA . LYS A 1 113 ? 3.203 14.252 -6.819 1.00 79.12 113 LYS A CA 1
ATOM 840 C C . LYS A 1 113 ? 2.353 14.194 -8.094 1.00 79.12 113 LYS A C 1
ATOM 842 O O . LYS A 1 113 ? 1.617 13.234 -8.294 1.00 79.12 113 LYS A O 1
ATOM 847 N N . GLY A 1 114 ? 2.508 15.184 -8.978 1.00 71.75 114 GLY A N 1
ATOM 848 C CA . GLY A 1 114 ? 1.723 15.301 -10.212 1.00 71.75 114 GLY A CA 1
ATOM 849 C C . GLY A 1 114 ? 1.925 14.167 -11.227 1.00 71.75 114 GLY A C 1
ATOM 850 O O . GLY A 1 114 ? 1.040 13.941 -12.045 1.00 71.75 114 GLY A O 1
ATOM 851 N N . ASN A 1 115 ? 3.045 13.440 -11.151 1.00 72.88 115 ASN A N 1
ATOM 852 C CA . ASN A 1 115 ? 3.353 12.299 -12.025 1.00 72.88 115 ASN A CA 1
ATOM 853 C C . ASN A 1 115 ? 3.322 10.957 -11.272 1.00 72.88 115 ASN A C 1
ATOM 855 O O . ASN A 1 115 ? 3.524 9.904 -11.872 1.00 72.88 115 ASN A O 1
ATOM 859 N N . TRP A 1 116 ? 3.099 10.991 -9.960 1.00 84.75 116 TRP A N 1
ATOM 860 C CA . TRP A 1 116 ? 3.095 9.823 -9.093 1.00 84.75 116 TRP A CA 1
ATOM 861 C C . TRP A 1 116 ? 1.759 9.072 -9.182 1.00 84.75 116 TRP A C 1
ATOM 863 O O . TRP A 1 116 ? 0.688 9.675 -9.247 1.00 84.75 116 TRP A O 1
ATOM 873 N N . ASN A 1 117 ? 1.806 7.738 -9.166 1.00 80.94 117 ASN A N 1
ATOM 874 C CA . ASN A 1 117 ? 0.640 6.868 -9.386 1.00 80.94 117 ASN A CA 1
ATOM 875 C C . ASN A 1 117 ? -0.267 6.683 -8.146 1.00 80.94 117 ASN A C 1
ATOM 877 O O . ASN A 1 117 ? -1.198 5.869 -8.177 1.00 80.94 117 ASN A O 1
ATOM 881 N N . GLY A 1 118 ? -0.005 7.417 -7.062 1.00 87.50 118 GLY A N 1
ATOM 882 C CA . GLY A 1 118 ? -0.848 7.456 -5.873 1.00 87.50 118 GLY A CA 1
ATOM 883 C C . GLY A 1 118 ? -2.083 8.351 -6.018 1.00 87.50 118 GLY A C 1
ATOM 884 O O . GLY A 1 118 ? -2.350 8.953 -7.060 1.00 87.50 118 GLY A O 1
ATOM 885 N N . SER A 1 119 ? -2.888 8.406 -4.960 1.00 88.88 119 SER A N 1
ATOM 886 C CA . SER A 1 119 ? -4.058 9.276 -4.880 1.00 88.88 119 SER A CA 1
ATOM 887 C C . SER A 1 119 ? -3.631 10.734 -4.787 1.00 88.88 119 SER A C 1
ATOM 889 O O . SER A 1 119 ? -2.685 11.079 -4.085 1.00 88.88 119 SER A O 1
ATOM 891 N N . GLN A 1 120 ? -4.371 11.602 -5.464 1.00 86.44 120 GLN A N 1
ATOM 892 C CA . GLN A 1 120 ? -4.112 13.041 -5.490 1.00 86.44 120 GLN A CA 1
ATOM 893 C C . GLN A 1 120 ? -5.014 13.813 -4.510 1.00 86.44 120 GLN A C 1
ATOM 895 O O . GLN A 1 120 ? -4.937 15.036 -4.455 1.00 86.44 120 GLN A O 1
ATOM 900 N N . ILE A 1 121 ? -5.885 13.107 -3.776 1.00 82.00 121 ILE A N 1
ATOM 901 C CA . ILE A 1 121 ? -6.959 13.704 -2.964 1.00 82.00 121 ILE A CA 1
ATOM 902 C C . ILE A 1 121 ? -6.511 14.073 -1.552 1.00 82.00 121 ILE A C 1
ATOM 904 O O . ILE A 1 121 ? -7.019 15.049 -1.008 1.00 82.00 121 ILE A O 1
ATOM 908 N N . ASP A 1 122 ? -5.603 13.301 -0.950 1.00 77.69 122 ASP A N 1
ATOM 909 C CA . ASP A 1 122 ? -5.215 13.539 0.441 1.00 77.69 122 ASP A CA 1
ATOM 910 C C . ASP A 1 122 ? -4.680 14.968 0.605 1.00 77.69 122 ASP A C 1
ATOM 912 O O . ASP A 1 122 ? -3.810 15.414 -0.151 1.00 77.69 122 ASP A O 1
ATOM 916 N N . ALA A 1 123 ? -5.234 15.684 1.587 1.00 63.31 123 ALA A N 1
ATOM 917 C CA . ALA A 1 123 ? -4.774 17.012 1.947 1.00 63.31 123 ALA A CA 1
ATOM 918 C C . ALA A 1 123 ? -3.376 16.893 2.564 1.00 63.31 123 ALA A C 1
ATOM 920 O O . ALA A 1 123 ? -3.180 16.233 3.588 1.00 63.31 123 ALA A O 1
ATOM 921 N N . GLU A 1 124 ? -2.408 17.517 1.912 1.00 63.50 124 GLU A N 1
ATOM 922 C CA . GLU A 1 124 ? -1.080 17.762 2.458 1.00 63.50 124 GLU A CA 1
ATOM 923 C C . GLU A 1 124 ? -1.097 19.202 2.951 1.00 63.50 124 GLU A C 1
ATOM 925 O O . GLU A 1 124 ? -1.386 20.141 2.205 1.00 63.50 124 GLU A O 1
ATOM 930 N N . ASP A 1 125 ? -0.916 19.359 4.251 1.00 48.69 125 ASP A N 1
ATOM 931 C CA . ASP A 1 125 ? -0.867 20.647 4.909 1.00 48.69 125 ASP A CA 1
ATOM 932 C C . ASP A 1 125 ? 0.280 21.503 4.356 1.00 48.69 125 ASP A C 1
ATOM 934 O O . ASP A 1 125 ? 1.341 21.020 3.971 1.00 48.69 125 ASP A O 1
ATOM 938 N N . SER A 1 126 ? 0.089 22.822 4.348 1.00 39.34 126 SER A N 1
ATOM 939 C CA . SER A 1 126 ? 1.081 23.798 3.873 1.00 39.34 126 SER A CA 1
ATOM 940 C C . SER A 1 126 ? 2.363 23.870 4.723 1.00 39.34 126 SER A C 1
ATOM 942 O O . SER A 1 126 ? 3.180 24.766 4.515 1.00 39.34 126 SER A O 1
ATOM 944 N N . THR A 1 127 ? 2.501 22.999 5.722 1.00 40.09 127 THR A N 1
ATOM 945 C CA . THR A 1 127 ? 3.586 22.969 6.708 1.00 40.09 127 THR A CA 1
ATOM 946 C C . THR A 1 127 ? 4.532 21.780 6.545 1.00 40.09 127 THR A C 1
ATOM 948 O O . THR A 1 127 ? 5.674 21.894 6.984 1.00 40.09 127 THR A O 1
ATOM 951 N N . GLY A 1 128 ? 4.112 20.699 5.876 1.00 51.38 128 GLY A N 1
ATOM 952 C CA . GLY A 1 128 ? 4.933 19.516 5.620 1.00 51.38 128 GLY A CA 1
ATOM 953 C C . GLY A 1 128 ? 5.476 19.478 4.191 1.00 51.38 128 GLY A C 1
ATOM 954 O O . GLY A 1 128 ? 4.758 19.726 3.222 1.00 51.38 128 GLY A O 1
ATOM 955 N N . SER A 1 129 ? 6.761 19.160 4.040 1.00 70.81 129 SER A N 1
ATOM 956 C CA . SER A 1 129 ? 7.301 18.714 2.754 1.00 70.81 129 SER A CA 1
ATOM 957 C C . SER A 1 129 ? 7.186 17.189 2.714 1.00 70.81 129 SER A C 1
ATOM 959 O O . SER A 1 129 ? 7.683 16.504 3.601 1.00 70.81 129 SER A O 1
ATOM 961 N N . TYR A 1 130 ? 6.478 16.657 1.719 1.00 80.19 130 TYR A N 1
ATOM 962 C CA . TYR A 1 130 ? 6.227 15.221 1.569 1.00 80.19 130 TYR A CA 1
ATOM 963 C C . TYR A 1 130 ? 7.074 14.650 0.432 1.00 80.19 130 TYR A C 1
ATOM 965 O O . TYR A 1 130 ? 7.264 15.291 -0.606 1.00 80.19 130 TYR A O 1
ATOM 973 N N . VAL A 1 131 ? 7.539 13.416 0.606 1.00 84.56 131 VAL A N 1
ATOM 974 C CA . VAL A 1 131 ? 8.203 12.630 -0.431 1.00 84.56 131 VAL A CA 1
ATOM 975 C C . VAL A 1 131 ? 7.238 11.580 -0.955 1.00 84.56 131 VAL A C 1
ATOM 977 O O . VAL A 1 131 ? 6.803 10.689 -0.225 1.00 84.56 131 VAL A O 1
ATOM 980 N N . TYR A 1 132 ? 6.942 11.670 -2.247 1.00 86.75 132 TYR A N 1
ATOM 981 C CA . TYR A 1 132 ? 6.170 10.672 -2.977 1.00 86.75 132 TYR A CA 1
ATOM 982 C C . TYR A 1 132 ? 7.139 9.709 -3.621 1.00 86.75 132 TYR A C 1
ATOM 984 O O . TYR A 1 132 ? 8.061 10.126 -4.325 1.00 86.75 132 TYR A O 1
ATOM 992 N N . PHE A 1 133 ? 6.942 8.423 -3.397 1.00 88.31 133 PHE A N 1
ATOM 993 C CA . PHE A 1 133 ? 7.820 7.429 -3.972 1.00 88.31 133 PHE A CA 1
ATOM 994 C C . PHE A 1 133 ? 7.074 6.151 -4.313 1.00 88.31 133 PHE A C 1
ATOM 996 O O . PHE A 1 133 ? 5.941 5.900 -3.899 1.00 88.31 133 PHE A O 1
ATOM 1003 N N . ASN A 1 134 ? 7.723 5.353 -5.136 1.00 91.31 134 ASN A N 1
ATOM 1004 C CA . ASN A 1 134 ? 7.325 4.010 -5.461 1.00 91.31 134 ASN A CA 1
ATOM 1005 C C . ASN A 1 134 ? 8.375 3.061 -4.913 1.00 91.31 134 ASN A C 1
ATOM 1007 O O . ASN A 1 134 ? 9.571 3.326 -5.012 1.00 91.31 134 ASN A O 1
ATOM 1011 N N . ASP A 1 135 ? 7.927 1.955 -4.340 1.00 90.69 135 ASP A N 1
ATOM 1012 C CA . ASP A 1 135 ? 8.823 0.892 -3.907 1.00 90.69 135 ASP A CA 1
ATOM 1013 C C . ASP A 1 135 ? 8.134 -0.473 -4.059 1.00 90.69 135 ASP A C 1
ATOM 1015 O O . ASP A 1 135 ? 6.981 -0.580 -4.489 1.00 90.69 135 ASP A O 1
ATOM 1019 N N . ARG A 1 136 ? 8.849 -1.548 -3.747 1.00 89.88 136 ARG A N 1
ATOM 1020 C CA . ARG A 1 136 ? 8.288 -2.881 -3.591 1.00 89.88 136 ARG A CA 1
ATOM 1021 C C . ARG A 1 136 ? 7.566 -2.966 -2.250 1.00 89.88 136 ARG A C 1
ATOM 1023 O O . ARG A 1 136 ? 8.134 -2.639 -1.214 1.00 89.88 136 ARG A O 1
ATOM 1030 N N . VAL A 1 137 ? 6.338 -3.466 -2.267 1.00 90.75 137 VAL A N 1
ATOM 1031 C CA . VAL A 1 137 ? 5.545 -3.734 -1.066 1.00 90.75 137 VAL A CA 1
ATOM 1032 C C . VAL A 1 137 ? 5.182 -5.210 -1.032 1.00 90.75 137 VAL A C 1
ATOM 1034 O O . VAL A 1 137 ? 4.696 -5.772 -2.009 1.00 90.75 137 VAL A O 1
ATOM 1037 N N . SER A 1 138 ? 5.443 -5.851 0.096 1.00 91.56 138 SER A N 1
ATOM 1038 C CA . SER A 1 138 ? 5.112 -7.242 0.381 1.00 91.56 138 SER A CA 1
ATOM 1039 C C . SER A 1 138 ? 4.040 -7.311 1.458 1.00 91.56 138 SER A C 1
ATOM 1041 O O . SER A 1 138 ? 4.044 -6.529 2.409 1.00 91.56 138 SER A O 1
ATOM 1043 N N . PHE A 1 139 ? 3.109 -8.239 1.274 1.00 89.50 139 PHE A N 1
ATOM 1044 C CA . PHE A 1 139 ? 1.937 -8.406 2.117 1.00 89.50 139 PHE A CA 1
ATOM 1045 C C . PHE A 1 139 ? 2.120 -9.657 2.981 1.00 89.50 139 PHE A C 1
ATOM 1047 O O . PHE A 1 139 ? 1.781 -10.750 2.540 1.00 89.50 139 PHE A O 1
ATOM 1054 N N . GLN A 1 140 ? 2.666 -9.526 4.192 1.00 84.56 140 GLN A N 1
ATOM 1055 C CA . GLN A 1 140 ? 2.945 -10.673 5.077 1.00 84.56 140 GLN A CA 1
ATOM 1056 C C . GLN A 1 140 ? 3.704 -11.800 4.337 1.00 84.56 140 GLN A C 1
ATOM 1058 O O . GLN A 1 140 ? 4.681 -11.544 3.631 1.00 84.56 140 GLN A O 1
ATOM 1063 N N . SER A 1 141 ? 3.240 -13.048 4.449 1.00 64.25 141 SER A N 1
ATOM 1064 C CA . SER A 1 141 ? 3.774 -14.214 3.732 1.00 64.25 141 SER A CA 1
ATOM 1065 C C . SER A 1 141 ? 3.314 -14.329 2.269 1.00 64.25 141 SER A C 1
ATOM 1067 O O . SER A 1 141 ? 3.678 -15.291 1.590 1.00 64.25 141 SER A O 1
ATOM 1069 N N . ALA A 1 142 ? 2.512 -13.383 1.775 1.00 63.03 142 ALA A N 1
ATOM 1070 C CA . ALA A 1 142 ? 1.941 -13.404 0.435 1.00 63.03 142 ALA A CA 1
ATOM 1071 C C . ALA A 1 142 ? 2.836 -12.715 -0.615 1.00 63.03 142 ALA A C 1
ATOM 1073 O O . ALA A 1 142 ? 3.979 -12.318 -0.371 1.00 63.03 142 ALA A O 1
ATOM 1074 N N . ALA A 1 143 ? 2.307 -12.611 -1.837 1.00 69.81 143 ALA A N 1
ATOM 1075 C CA . ALA A 1 143 ? 2.979 -12.010 -2.982 1.00 69.81 143 ALA A CA 1
ATOM 1076 C C . ALA A 1 143 ? 3.374 -10.540 -2.738 1.00 69.81 143 ALA A C 1
ATOM 1078 O O . ALA A 1 143 ? 2.893 -9.864 -1.829 1.00 69.81 143 ALA A O 1
ATOM 1079 N N . SER A 1 144 ? 4.292 -10.037 -3.559 1.00 81.12 144 SER A N 1
ATOM 1080 C CA . SER A 1 144 ? 4.764 -8.652 -3.496 1.00 81.12 144 SER A CA 1
ATOM 1081 C C . SER A 1 144 ? 4.367 -7.894 -4.749 1.00 81.12 144 SER A C 1
ATOM 1083 O O . SER A 1 144 ? 4.390 -8.448 -5.844 1.00 81.12 144 SER A O 1
ATOM 1085 N N . VAL A 1 145 ? 4.058 -6.614 -4.586 1.00 81.62 145 VAL A N 1
ATOM 1086 C CA . VAL A 1 145 ? 3.708 -5.698 -5.667 1.00 81.62 145 VAL A CA 1
ATOM 1087 C C . VAL A 1 145 ? 4.835 -4.683 -5.832 1.00 81.62 145 VAL A C 1
ATOM 1089 O O . VAL A 1 145 ? 5.302 -4.089 -4.862 1.00 81.62 145 VAL A O 1
ATOM 1092 N N . TYR A 1 146 ? 5.286 -4.500 -7.070 1.00 79.56 146 TYR A N 1
ATOM 1093 C CA . TYR A 1 146 ? 6.327 -3.539 -7.435 1.00 79.56 146 TYR A CA 1
ATOM 1094 C C . TYR A 1 146 ? 5.710 -2.216 -7.889 1.00 79.56 146 TYR A C 1
ATOM 1096 O O . TYR A 1 146 ? 4.608 -2.194 -8.438 1.00 79.56 146 TYR A O 1
ATOM 1104 N N . GLY A 1 147 ? 6.432 -1.113 -7.687 1.00 73.88 147 GLY A N 1
ATOM 1105 C CA . GLY A 1 147 ? 5.951 0.213 -8.075 1.00 73.88 147 GLY A CA 1
ATOM 1106 C C . GLY A 1 147 ? 4.788 0.704 -7.207 1.00 73.88 147 GLY A C 1
ATOM 1107 O O . GLY A 1 147 ? 3.949 1.478 -7.672 1.00 73.88 147 GLY A O 1
ATOM 1108 N N . PHE A 1 148 ? 4.707 0.240 -5.960 1.00 89.06 148 PHE A N 1
ATOM 1109 C CA . PHE A 1 148 ? 3.628 0.561 -5.037 1.00 89.06 148 PHE A CA 1
ATOM 1110 C C . PHE A 1 148 ? 3.743 2.015 -4.558 1.00 89.06 148 PHE A C 1
ATOM 1112 O O . PHE A 1 148 ? 4.822 2.388 -4.099 1.00 89.06 148 PHE A O 1
ATOM 1119 N N . PRO A 1 149 ? 2.684 2.839 -4.655 1.00 91.75 149 PRO A N 1
ATOM 1120 C CA . PRO A 1 149 ? 2.719 4.219 -4.184 1.00 91.75 149 PRO A CA 1
ATOM 1121 C C . PRO A 1 149 ? 2.814 4.287 -2.654 1.00 91.75 149 PRO A C 1
ATOM 1123 O O . PRO A 1 149 ? 1.904 3.837 -1.957 1.00 91.75 149 PRO A O 1
ATOM 1126 N N . VAL A 1 150 ? 3.873 4.913 -2.137 1.00 92.75 150 VAL A N 1
ATOM 1127 C CA . VAL A 1 150 ? 4.030 5.272 -0.721 1.00 92.75 150 VAL A CA 1
ATOM 1128 C C . VAL A 1 150 ? 4.375 6.765 -0.560 1.00 92.75 150 VAL A C 1
ATOM 1130 O O . VAL A 1 150 ? 5.007 7.372 -1.426 1.00 92.75 150 VAL A O 1
ATOM 1133 N N . VAL A 1 151 ? 3.934 7.365 0.547 1.00 90.56 151 VAL A N 1
ATOM 1134 C CA . VAL A 1 151 ? 4.256 8.737 0.969 1.00 90.56 151 VAL A CA 1
ATOM 1135 C C . VAL A 1 151 ? 4.973 8.688 2.311 1.00 90.56 151 VAL A C 1
ATOM 1137 O O . VAL A 1 151 ? 4.581 7.931 3.197 1.00 90.56 151 VAL A O 1
ATOM 1140 N N . MET A 1 152 ? 5.991 9.521 2.477 1.00 88.50 152 MET A N 1
ATOM 1141 C CA . MET A 1 152 ? 6.619 9.789 3.772 1.00 88.50 152 MET A CA 1
ATOM 1142 C C . MET A 1 152 ? 6.886 11.284 3.925 1.00 88.50 152 MET A C 1
ATOM 1144 O O . MET A 1 152 ? 6.952 11.998 2.923 1.00 88.50 152 MET A O 1
ATOM 1148 N N . ASP A 1 153 ? 7.096 11.756 5.148 1.00 81.12 153 ASP A N 1
ATOM 1149 C CA . ASP A 1 153 ? 7.602 13.113 5.359 1.00 81.12 153 ASP A CA 1
ATOM 1150 C C . ASP A 1 153 ? 9.055 13.247 4.896 1.00 81.12 153 ASP A C 1
ATOM 1152 O O . ASP A 1 153 ? 9.878 12.333 5.034 1.00 81.12 153 ASP A O 1
ATOM 1156 N N . SER A 1 154 ? 9.384 14.417 4.347 1.00 72.56 154 SER A N 1
ATOM 1157 C CA . SER A 1 154 ? 10.751 14.761 3.960 1.00 72.56 154 SER A CA 1
ATOM 1158 C C . SER A 1 154 ? 11.582 15.315 5.116 1.00 72.56 154 SER A C 1
ATOM 1160 O O . SER A 1 154 ? 12.803 15.315 5.007 1.00 72.56 154 SER A O 1
ATOM 1162 N N . GLU A 1 155 ? 10.943 15.793 6.187 1.00 67.44 155 GLU A N 1
ATOM 1163 C CA . GLU A 1 155 ? 11.592 16.407 7.349 1.00 67.44 155 GLU A CA 1
ATOM 1164 C C . GLU A 1 155 ? 11.226 15.659 8.641 1.00 67.44 155 GLU A C 1
ATOM 1166 O O . GLU A 1 155 ? 10.077 15.229 8.777 1.00 67.44 155 GLU A O 1
ATOM 1171 N N . PRO A 1 156 ? 12.157 15.541 9.609 1.00 61.06 156 PRO A N 1
ATOM 1172 C CA . PRO A 1 156 ? 11.857 14.977 10.919 1.00 61.06 156 PRO A CA 1
ATOM 1173 C C . PRO A 1 156 ? 10.732 15.752 11.614 1.00 61.06 156 PRO A C 1
ATOM 1175 O O . PRO A 1 156 ? 10.759 16.984 11.648 1.00 61.06 156 PRO A O 1
ATOM 1178 N N . GLN A 1 157 ? 9.782 15.040 12.223 1.00 58.62 157 GLN A N 1
ATOM 1179 C CA . GLN A 1 157 ? 8.626 15.616 12.931 1.00 58.62 157 GLN A CA 1
ATOM 1180 C C . GLN A 1 157 ? 7.691 16.456 12.035 1.00 58.62 157 GLN A C 1
ATOM 1182 O O . GLN A 1 157 ? 6.990 17.343 12.530 1.00 58.62 157 GLN A O 1
ATOM 1187 N N . GLY A 1 158 ? 7.659 16.171 10.727 1.00 51.81 158 GLY A N 1
ATOM 1188 C CA . GLY A 1 158 ? 6.840 16.874 9.728 1.00 51.81 158 GLY A CA 1
ATOM 1189 C C . GLY A 1 158 ? 5.321 16.745 9.908 1.00 51.81 158 GLY A C 1
ATOM 1190 O O . GLY A 1 158 ? 4.575 17.515 9.306 1.00 51.81 158 GLY A O 1
ATOM 1191 N N . GLY A 1 159 ? 4.860 15.846 10.785 1.00 51.31 159 GLY A N 1
ATOM 1192 C CA . GLY A 1 159 ? 3.449 15.676 11.141 1.00 51.31 159 GLY A CA 1
ATOM 1193 C C . GLY A 1 159 ? 2.746 14.498 10.459 1.00 51.31 159 GLY A C 1
ATOM 1194 O O . GLY A 1 159 ? 1.559 14.276 10.718 1.00 51.31 159 GLY A O 1
ATOM 1195 N N . SER A 1 160 ? 3.441 13.714 9.632 1.00 55.03 160 SER A N 1
ATOM 1196 C CA . SER A 1 160 ? 2.919 12.459 9.102 1.00 55.03 160 SER A CA 1
ATOM 1197 C C . SER A 1 160 ? 2.794 11.406 10.188 1.00 55.03 160 SER A C 1
ATOM 1199 O O . SER A 1 160 ? 3.609 11.270 11.092 1.00 55.03 160 SER A O 1
ATOM 1201 N N . PHE A 1 161 ? 1.727 10.636 10.047 1.00 72.75 161 PHE A N 1
ATOM 1202 C CA . PHE A 1 161 ? 1.479 9.409 10.771 1.00 72.75 161 PHE A CA 1
ATOM 1203 C C . PHE A 1 161 ? 1.525 8.253 9.771 1.00 72.75 161 PHE A C 1
ATOM 1205 O O . PHE A 1 161 ? 1.107 8.408 8.617 1.00 72.75 161 PHE A O 1
ATOM 1212 N N . SER A 1 162 ? 1.973 7.078 10.207 1.00 85.38 162 SER A N 1
ATOM 1213 C CA . SER A 1 162 ? 1.898 5.869 9.391 1.00 85.38 162 SER A CA 1
ATOM 1214 C C . SER A 1 162 ? 0.460 5.338 9.313 1.00 85.38 162 SER A C 1
ATOM 1216 O O . SER A 1 162 ? -0.311 5.403 10.272 1.00 85.38 162 SER A O 1
ATOM 1218 N N . GLY A 1 163 ? 0.051 4.818 8.155 1.00 89.75 163 GLY A N 1
ATOM 1219 C CA . GLY A 1 163 ? -1.328 4.369 7.966 1.00 89.75 163 GLY A CA 1
ATOM 1220 C C . GLY A 1 163 ? -1.557 3.571 6.690 1.00 89.75 163 GLY A C 1
ATOM 1221 O O . GLY A 1 163 ? -0.935 3.822 5.656 1.00 89.75 163 GLY A O 1
ATOM 1222 N N . LEU A 1 164 ? -2.481 2.610 6.772 1.00 94.00 164 LEU A N 1
ATOM 1223 C CA . LEU A 1 164 ? -2.909 1.767 5.661 1.00 94.00 164 LEU A CA 1
ATOM 1224 C C . LEU A 1 164 ? -4.223 2.309 5.072 1.00 94.00 164 LEU A C 1
ATOM 1226 O O . LEU A 1 164 ? -5.268 2.186 5.713 1.00 94.00 164 LEU A O 1
ATOM 1230 N N . PRO A 1 165 ? -4.209 2.917 3.879 1.00 93.75 165 PRO A N 1
ATOM 1231 C CA . PRO A 1 165 ? -5.344 3.672 3.364 1.00 93.75 165 PRO A CA 1
ATOM 1232 C C . PRO A 1 165 ? -6.455 2.759 2.843 1.00 93.75 165 PRO A C 1
ATOM 1234 O O . PRO A 1 165 ? -6.265 1.978 1.908 1.00 93.75 165 PRO A O 1
ATOM 1237 N N . LEU A 1 166 ? -7.652 2.919 3.393 1.00 94.88 166 LEU A N 1
ATOM 1238 C CA . LEU A 1 166 ? -8.879 2.245 2.972 1.00 94.88 166 LEU A CA 1
ATOM 1239 C C . LEU A 1 166 ? -9.939 3.241 2.477 1.00 94.88 166 LEU A C 1
ATOM 1241 O O . LEU A 1 166 ? -11.121 2.911 2.470 1.00 94.88 166 LEU A O 1
ATOM 1245 N N . GLY A 1 167 ? -9.540 4.458 2.098 1.00 91.75 167 GLY A N 1
ATOM 1246 C CA . GLY A 1 167 ? -10.435 5.484 1.566 1.00 91.75 167 GLY A CA 1
ATOM 1247 C C . GLY A 1 167 ? -11.019 5.175 0.188 1.00 91.75 167 GLY A C 1
ATOM 1248 O O . GLY A 1 167 ? -10.585 4.262 -0.519 1.00 91.75 167 GLY A O 1
ATOM 1249 N N . THR A 1 168 ? -12.003 5.983 -0.208 1.00 91.56 168 THR A N 1
ATOM 1250 C CA . THR A 1 168 ? -12.755 5.852 -1.471 1.00 91.56 168 THR A CA 1
ATOM 1251 C C . THR A 1 168 ? -11.880 5.973 -2.715 1.00 91.56 168 THR A C 1
ATOM 1253 O O . THR A 1 168 ? -12.219 5.432 -3.764 1.00 91.56 168 THR A O 1
ATOM 1256 N N . ASN A 1 169 ? -10.735 6.651 -2.612 1.00 91.12 169 ASN A N 1
ATOM 1257 C CA . ASN A 1 169 ? -9.740 6.767 -3.670 1.00 91.12 169 ASN A CA 1
ATOM 1258 C C . ASN A 1 169 ? -8.398 6.141 -3.250 1.00 91.12 169 ASN A C 1
ATOM 1260 O O . ASN A 1 169 ? -7.335 6.625 -3.652 1.00 91.12 169 ASN A O 1
ATOM 1264 N N . SER A 1 170 ? -8.436 5.056 -2.470 1.00 93.62 170 SER A N 1
ATOM 1265 C CA . SER A 1 170 ? -7.243 4.367 -1.974 1.00 93.62 170 SER A CA 1
ATOM 1266 C C . SER A 1 170 ? -6.327 3.876 -3.101 1.00 93.62 170 SER A C 1
ATOM 1268 O O . SER A 1 170 ? -6.676 3.003 -3.903 1.00 93.62 170 SER A O 1
ATOM 1270 N N . SER A 1 171 ? -5.110 4.419 -3.141 1.00 92.94 171 SER A N 1
ATOM 1271 C CA . SER A 1 171 ? -4.048 3.958 -4.035 1.00 92.94 171 SER A CA 1
ATOM 1272 C C . SER A 1 171 ? -3.536 2.572 -3.650 1.00 92.94 171 SER A C 1
ATOM 1274 O O . SER A 1 171 ? -3.168 1.805 -4.538 1.00 92.94 171 SER A O 1
ATOM 1276 N N . PHE A 1 172 ? -3.612 2.211 -2.367 1.00 94.38 172 PHE A N 1
ATOM 1277 C CA . PHE A 1 172 ? -3.279 0.878 -1.871 1.00 94.38 172 PHE A CA 1
ATOM 1278 C C . PHE A 1 172 ? -4.191 -0.198 -2.464 1.00 94.38 172 PHE A C 1
ATOM 1280 O O . PHE A 1 172 ? -3.696 -1.175 -3.023 1.00 94.38 172 PHE A O 1
ATOM 1287 N N . LEU A 1 173 ? -5.515 -0.002 -2.402 1.00 93.88 173 LEU A N 1
ATOM 1288 C CA . LEU A 1 173 ? -6.480 -0.977 -2.921 1.00 93.88 173 LEU A CA 1
ATOM 1289 C C . LEU A 1 173 ? -6.345 -1.127 -4.438 1.00 93.88 173 LEU A C 1
ATOM 1291 O O . LEU A 1 173 ? -6.280 -2.245 -4.949 1.00 93.88 173 LEU A O 1
ATOM 1295 N N . ARG A 1 174 ? -6.193 -0.012 -5.165 1.00 92.94 174 ARG A N 1
ATOM 1296 C CA . ARG A 1 174 ? -5.911 -0.051 -6.608 1.00 92.94 174 ARG A CA 1
ATOM 1297 C C . ARG A 1 174 ? -4.616 -0.784 -6.935 1.00 92.94 174 ARG A C 1
ATOM 1299 O O . ARG A 1 174 ? -4.594 -1.568 -7.880 1.00 92.94 174 ARG A O 1
ATOM 1306 N N . ALA A 1 175 ? -3.541 -0.524 -6.193 1.00 90.25 175 ALA A N 1
ATOM 1307 C CA . ALA A 1 175 ? -2.249 -1.157 -6.427 1.00 90.25 175 ALA A CA 1
ATOM 1308 C C . ALA A 1 175 ? -2.279 -2.658 -6.098 1.00 90.25 175 ALA A C 1
ATOM 1310 O O . ALA A 1 175 ? -1.708 -3.439 -6.854 1.00 90.25 175 ALA A O 1
ATOM 1311 N N . ALA A 1 176 ? -2.996 -3.081 -5.052 1.00 89.06 176 ALA A N 1
ATOM 1312 C CA . ALA A 1 176 ? -3.196 -4.494 -4.726 1.00 89.06 176 ALA A CA 1
ATOM 1313 C C . ALA A 1 176 ? -3.948 -5.243 -5.845 1.00 89.06 176 ALA A C 1
ATOM 1315 O O . ALA A 1 176 ? -3.525 -6.310 -6.292 1.00 89.06 176 ALA A O 1
ATOM 1316 N N . VAL A 1 177 ? -5.022 -4.645 -6.365 1.00 89.62 177 VAL A N 1
ATOM 1317 C CA . VAL A 1 177 ? -5.810 -5.218 -7.467 1.00 89.62 177 VAL A CA 1
ATOM 1318 C C . VAL A 1 177 ? -5.015 -5.244 -8.773 1.00 89.62 177 VAL A C 1
ATOM 1320 O O . VAL A 1 177 ? -4.938 -6.277 -9.435 1.00 89.62 177 VAL A O 1
ATOM 1323 N N . LYS A 1 178 ? -4.361 -4.132 -9.136 1.00 84.00 178 LYS A N 1
ATOM 1324 C CA . LYS A 1 178 ? -3.519 -4.039 -10.343 1.00 84.00 178 LYS A CA 1
ATOM 1325 C C . LYS A 1 178 ? -2.304 -4.967 -10.272 1.00 84.00 178 LYS A C 1
ATOM 1327 O O . LYS A 1 178 ? -1.878 -5.492 -11.296 1.00 84.00 178 LYS A O 1
ATOM 1332 N N . GLY A 1 179 ? -1.760 -5.166 -9.074 1.00 81.00 179 GLY A N 1
ATOM 1333 C CA . GLY A 1 179 ? -0.665 -6.089 -8.796 1.00 81.00 179 GLY A CA 1
ATOM 1334 C C . GLY A 1 179 ? -1.074 -7.563 -8.794 1.00 81.00 179 GLY A C 1
ATOM 1335 O O . GLY A 1 179 ? -0.212 -8.413 -8.601 1.00 81.00 179 GLY A O 1
ATOM 1336 N N . GLY A 1 180 ? -2.360 -7.875 -8.997 1.00 85.44 180 GLY A N 1
ATOM 1337 C CA . GLY A 1 180 ? -2.858 -9.247 -9.074 1.00 85.44 180 GLY A CA 1
ATOM 1338 C C . GLY A 1 180 ? -2.860 -9.990 -7.738 1.00 85.44 180 GLY A C 1
ATOM 1339 O O . GLY A 1 180 ? -2.889 -11.216 -7.742 1.00 85.44 180 GLY A O 1
ATOM 1340 N N . VAL A 1 181 ? -2.817 -9.277 -6.604 1.00 87.81 181 VAL A N 1
ATOM 1341 C CA . VAL A 1 181 ? -2.843 -9.896 -5.265 1.00 87.81 181 VAL A CA 1
ATOM 1342 C C . VAL A 1 181 ? -4.230 -9.892 -4.624 1.00 87.81 181 VAL A C 1
ATOM 1344 O O . VAL A 1 181 ? -4.419 -10.553 -3.611 1.00 87.81 181 VAL A O 1
ATOM 1347 N N . ALA A 1 182 ? -5.201 -9.179 -5.203 1.00 90.44 182 ALA A N 1
ATOM 1348 C CA . ALA A 1 182 ? -6.598 -9.207 -4.778 1.00 90.44 182 ALA A CA 1
ATOM 1349 C C . ALA A 1 182 ? -7.562 -9.116 -5.985 1.00 90.44 182 ALA A C 1
ATOM 1351 O O . ALA A 1 182 ? -7.274 -8.394 -6.944 1.00 90.44 182 ALA A O 1
ATOM 1352 N N . PRO A 1 183 ? -8.725 -9.794 -5.944 1.00 91.75 183 PRO A N 1
ATOM 1353 C CA . PRO A 1 183 ? -9.706 -9.809 -7.038 1.00 91.75 183 PRO A CA 1
ATOM 1354 C C . PRO A 1 183 ? -10.574 -8.551 -7.156 1.00 91.75 183 PRO A C 1
ATOM 1356 O O . PRO A 1 183 ? -11.262 -8.369 -8.156 1.00 91.75 183 PRO A O 1
ATOM 1359 N N . SER A 1 184 ? -10.609 -7.684 -6.149 1.00 94.50 184 SER A N 1
ATOM 1360 C CA . SER A 1 184 ? -11.334 -6.408 -6.204 1.00 94.50 184 SER A CA 1
ATOM 1361 C C . SER A 1 184 ? -10.856 -5.471 -5.097 1.00 94.50 184 SER A C 1
ATOM 1363 O O . SER A 1 184 ? -10.047 -5.852 -4.249 1.00 94.50 184 SER A O 1
ATOM 1365 N N . GLN A 1 185 ? -11.351 -4.232 -5.110 1.00 94.81 185 GLN A N 1
ATOM 1366 C CA . GLN A 1 185 ? -11.056 -3.232 -4.077 1.00 94.81 185 GLN A CA 1
ATOM 1367 C C . GLN A 1 185 ? -11.959 -3.370 -2.838 1.00 94.81 185 GLN A C 1
ATOM 1369 O O . GLN A 1 185 ? -11.894 -2.529 -1.947 1.00 94.81 185 GLN A O 1
ATOM 1374 N N . VAL A 1 186 ? -12.801 -4.407 -2.768 1.00 96.75 186 VAL A N 1
ATOM 1375 C CA . VAL A 1 186 ? -13.659 -4.677 -1.605 1.00 96.75 186 VAL A CA 1
ATOM 1376 C C . VAL A 1 186 ? -12.807 -5.089 -0.412 1.00 96.75 186 VAL A C 1
ATOM 1378 O O . VAL A 1 186 ? -11.886 -5.892 -0.562 1.00 96.75 186 VAL A O 1
ATOM 1381 N N . VAL A 1 187 ? -13.119 -4.571 0.777 1.00 97.75 187 VAL A N 1
ATOM 1382 C CA . VAL A 1 187 ? -12.377 -4.895 2.004 1.00 97.75 187 VAL A CA 1
ATOM 1383 C C . VAL A 1 187 ? -13.319 -5.380 3.089 1.00 97.75 187 VAL A C 1
ATOM 1385 O O . VAL A 1 187 ? -14.199 -4.638 3.516 1.00 97.75 187 VAL A O 1
ATOM 1388 N N . GLY A 1 188 ? -13.104 -6.604 3.564 1.00 97.88 188 GLY A N 1
ATOM 1389 C CA . GLY A 1 188 ? -13.663 -7.114 4.812 1.00 97.88 188 GLY A CA 1
ATOM 1390 C C . GLY A 1 188 ? -12.715 -6.825 5.972 1.00 97.88 188 GLY A C 1
ATOM 1391 O O . GLY A 1 188 ? -11.512 -7.042 5.845 1.00 97.88 188 GLY A O 1
ATOM 1392 N N . LEU A 1 189 ? -13.223 -6.332 7.099 1.00 97.38 189 LEU A N 1
ATOM 1393 C CA . LEU A 1 189 ? -12.401 -5.936 8.238 1.00 97.38 189 LEU A CA 1
ATOM 1394 C C . LEU A 1 189 ? -13.057 -6.295 9.571 1.00 97.38 189 LEU A C 1
ATOM 1396 O O . LEU A 1 189 ? -14.180 -5.888 9.869 1.00 97.38 189 LEU A O 1
ATOM 1400 N N . TRP A 1 190 ? -12.278 -6.972 10.409 1.00 96.06 190 TRP A N 1
ATOM 1401 C CA . TRP A 1 190 ? -12.540 -7.161 11.828 1.00 96.06 190 TRP A CA 1
ATOM 1402 C C . TRP A 1 190 ? -11.281 -6.832 12.632 1.00 96.06 190 TRP A C 1
ATOM 1404 O O . TRP A 1 190 ? -10.199 -7.345 12.340 1.00 96.06 190 TRP A O 1
ATOM 1414 N N . ALA A 1 191 ? -11.405 -5.968 13.642 1.00 93.75 191 ALA A N 1
ATOM 1415 C CA . ALA A 1 191 ? -10.247 -5.422 14.359 1.00 93.75 191 ALA A CA 1
ATOM 1416 C C . ALA A 1 191 ? -9.616 -6.398 15.372 1.00 93.75 191 ALA A C 1
ATOM 1418 O O . ALA A 1 191 ? -8.506 -6.154 15.855 1.00 93.75 191 ALA A O 1
ATOM 1419 N N . GLY A 1 192 ? -10.306 -7.497 15.690 1.00 92.56 192 GLY A N 1
ATOM 1420 C CA . GLY A 1 192 ? -9.916 -8.405 16.764 1.00 92.56 192 GLY A CA 1
ATOM 1421 C C . GLY A 1 192 ? -10.257 -7.861 18.153 1.00 92.56 192 GLY A C 1
ATOM 1422 O O . GLY A 1 192 ? -10.843 -6.785 18.301 1.00 92.56 192 GLY A O 1
ATOM 1423 N N . SER A 1 193 ? -9.878 -8.616 19.180 1.00 88.81 193 SER A N 1
ATOM 1424 C CA . SER A 1 193 ? -10.074 -8.275 20.595 1.00 88.81 193 SER A CA 1
ATOM 1425 C C . SER A 1 193 ? -8.766 -7.798 21.229 1.00 88.81 193 SER A C 1
ATOM 1427 O O . SER A 1 193 ? -7.677 -8.264 20.873 1.00 88.81 193 SER A O 1
ATOM 1429 N N . ARG A 1 194 ? -8.866 -6.868 22.186 1.00 79.88 194 ARG A N 1
ATOM 1430 C CA . ARG A 1 194 ? -7.720 -6.364 22.967 1.00 79.88 194 ARG A CA 1
ATOM 1431 C C . ARG A 1 194 ? -7.906 -6.533 24.476 1.00 79.88 194 ARG A C 1
ATOM 1433 O O . ARG A 1 194 ? -7.117 -5.982 25.252 1.00 79.88 194 ARG A O 1
ATOM 1440 N N . SER A 1 195 ? -8.912 -7.296 24.896 1.00 80.88 195 SER A N 1
ATOM 1441 C CA . SER A 1 195 ? -9.172 -7.590 26.304 1.00 80.88 195 SER A CA 1
ATOM 1442 C C . SER A 1 195 ? -8.081 -8.470 26.941 1.00 80.88 195 SER A C 1
ATOM 1444 O O . SER A 1 195 ? -6.948 -8.592 26.462 1.00 80.88 195 SER A O 1
ATOM 1446 N N . LEU A 1 196 ? -8.382 -9.056 28.102 1.00 71.19 196 LEU A N 1
ATOM 1447 C CA . LEU A 1 196 ? -7.479 -9.979 28.796 1.00 71.19 196 LEU A CA 1
ATOM 1448 C C . LEU A 1 196 ? -7.282 -11.303 28.040 1.00 71.19 196 LEU A C 1
ATOM 1450 O O . LEU A 1 196 ? -6.272 -11.967 28.261 1.00 71.19 196 LEU A O 1
ATOM 1454 N N . ALA A 1 197 ? -8.205 -11.651 27.141 1.00 78.06 197 ALA A N 1
ATOM 1455 C CA . ALA A 1 197 ? -8.093 -12.763 26.204 1.00 78.06 197 ALA A CA 1
ATOM 1456 C C . ALA A 1 197 ? -8.089 -12.199 24.769 1.00 78.06 197 ALA A C 1
ATOM 1458 O O . ALA A 1 197 ? -9.120 -12.241 24.096 1.00 78.06 197 ALA A O 1
ATOM 1459 N N . PRO A 1 198 ? -6.972 -11.584 24.332 1.00 81.44 198 PRO A N 1
ATOM 1460 C CA . PRO A 1 198 ? -6.896 -10.939 23.030 1.00 81.44 198 PRO A CA 1
ATOM 1461 C C . PRO A 1 198 ? -7.040 -11.969 21.910 1.00 81.44 198 PRO A C 1
ATOM 1463 O O . PRO A 1 198 ? -6.515 -13.076 22.008 1.00 81.44 198 PRO A O 1
ATOM 1466 N N . VAL A 1 199 ? -7.710 -11.563 20.835 1.00 89.12 199 VAL A N 1
ATOM 1467 C CA . VAL A 1 199 ? -7.862 -12.356 19.609 1.00 89.12 199 VAL A CA 1
ATOM 1468 C C . VAL A 1 199 ? -7.379 -11.518 18.436 1.00 89.12 199 VAL A C 1
ATOM 1470 O O . VAL A 1 199 ? -7.691 -10.325 18.344 1.00 89.12 199 VAL A O 1
ATOM 1473 N N . ASP A 1 200 ? -6.603 -12.125 17.546 1.00 91.56 200 ASP A N 1
ATOM 1474 C CA . ASP A 1 200 ? -6.073 -11.445 16.370 1.00 91.56 200 ASP A CA 1
ATOM 1475 C C . ASP A 1 200 ? -7.154 -11.115 15.344 1.00 91.56 200 ASP A C 1
ATOM 1477 O O . ASP A 1 200 ? -8.043 -11.916 15.058 1.00 91.56 200 ASP A O 1
ATOM 1481 N N . GLY A 1 201 ? -7.093 -9.885 14.833 1.00 93.00 201 GLY A N 1
ATOM 1482 C CA . GLY A 1 201 ? -8.034 -9.392 13.838 1.00 93.00 201 GLY A CA 1
ATOM 1483 C C . GLY A 1 201 ? -7.702 -9.911 12.444 1.00 93.00 201 GLY A C 1
ATOM 1484 O O . GLY A 1 201 ? -6.671 -10.546 12.213 1.00 93.00 201 GLY A O 1
ATOM 1485 N N . LEU A 1 202 ? -8.571 -9.606 11.487 1.00 93.44 202 LEU A N 1
ATOM 1486 C CA . LEU A 1 202 ? -8.403 -10.020 10.100 1.00 93.44 202 LEU A CA 1
ATOM 1487 C C . LEU A 1 202 ? -8.936 -8.944 9.158 1.00 93.44 202 LEU A C 1
ATOM 1489 O O . LEU A 1 202 ? -10.082 -8.508 9.279 1.00 93.44 202 LEU A O 1
ATOM 1493 N N . MET A 1 203 ? -8.110 -8.566 8.190 1.00 95.50 203 MET A N 1
ATOM 1494 C CA . MET A 1 203 ? -8.519 -7.810 7.016 1.00 95.50 203 MET A CA 1
ATOM 1495 C C . MET A 1 203 ? -8.475 -8.731 5.797 1.00 95.50 203 MET A C 1
ATOM 1497 O O . MET A 1 203 ? -7.557 -9.529 5.661 1.00 95.50 203 MET A O 1
ATOM 1501 N N . VAL A 1 204 ? -9.453 -8.646 4.905 1.00 95.81 204 VAL A N 1
ATOM 1502 C CA . VAL A 1 204 ? -9.519 -9.445 3.678 1.00 95.81 204 VAL A CA 1
ATOM 1503 C C . VAL A 1 204 ? -9.641 -8.490 2.501 1.00 95.81 204 VAL A C 1
ATOM 1505 O O . VAL A 1 204 ? -10.611 -7.741 2.424 1.00 95.81 204 VAL A O 1
ATOM 1508 N N . LEU A 1 205 ? -8.668 -8.504 1.589 1.00 95.31 205 LEU A N 1
ATOM 1509 C CA . LEU A 1 205 ? -8.727 -7.724 0.350 1.00 95.31 205 LEU A CA 1
ATOM 1510 C C . LEU A 1 205 ? -9.388 -8.538 -0.764 1.00 95.31 205 LEU A C 1
ATOM 1512 O O . LEU A 1 205 ? -9.069 -9.709 -0.961 1.00 95.31 205 LEU A O 1
ATOM 1516 N N . GLY A 1 206 ? -10.286 -7.908 -1.515 1.00 94.69 206 GLY A N 1
ATOM 1517 C CA . GLY A 1 206 ? -11.067 -8.527 -2.585 1.00 94.69 206 GLY A CA 1
ATOM 1518 C C . GLY A 1 206 ? -12.218 -9.415 -2.103 1.00 94.69 206 GLY A C 1
ATOM 1519 O O . GLY A 1 206 ? -12.713 -10.267 -2.842 1.00 94.69 206 GLY A O 1
ATOM 1520 N N . GLY A 1 207 ? -12.640 -9.267 -0.850 1.00 95.00 207 GLY A N 1
ATOM 1521 C CA . GLY A 1 207 ? -13.637 -10.145 -0.257 1.00 95.00 207 GLY A CA 1
ATOM 1522 C C . GLY A 1 207 ? -13.855 -9.888 1.224 1.00 95.00 207 GLY A C 1
ATOM 1523 O O . GLY A 1 207 ? -13.491 -8.841 1.746 1.00 95.00 207 GLY A O 1
ATOM 1524 N N . TYR A 1 208 ? -14.458 -10.857 1.900 1.00 96.25 208 TYR A N 1
ATOM 1525 C CA . TYR A 1 208 ? -14.661 -10.839 3.348 1.00 96.25 208 TYR A CA 1
ATOM 1526 C C . TYR A 1 208 ? -14.642 -12.259 3.908 1.00 96.25 208 TYR A C 1
ATOM 1528 O O . TYR A 1 208 ? -14.699 -13.233 3.163 1.00 96.25 208 TYR A O 1
ATOM 1536 N N . ASP A 1 209 ? -14.569 -12.387 5.225 1.00 95.44 209 ASP A N 1
ATOM 1537 C CA . ASP A 1 209 ? -14.611 -13.677 5.902 1.00 95.44 209 ASP A CA 1
ATOM 1538 C C . ASP A 1 209 ? -16.006 -13.956 6.469 1.00 95.44 209 ASP A C 1
ATOM 1540 O O . ASP A 1 209 ? -16.423 -13.351 7.456 1.00 95.44 209 ASP A O 1
ATOM 1544 N N . ALA A 1 210 ? -16.733 -14.883 5.847 1.00 94.25 210 ALA A N 1
ATOM 1545 C CA . ALA A 1 210 ? -18.100 -15.208 6.237 1.00 94.25 210 ALA A CA 1
ATOM 1546 C C . ALA A 1 210 ? -18.198 -15.927 7.585 1.00 94.25 210 ALA A C 1
ATOM 1548 O O . ALA A 1 210 ? -19.250 -15.858 8.212 1.00 94.25 210 ALA A O 1
ATOM 1549 N N . SER A 1 211 ? -17.138 -16.589 8.066 1.00 92.19 211 SER A N 1
ATOM 1550 C CA . SER A 1 211 ? -17.186 -17.232 9.388 1.00 92.19 211 SER A CA 1
ATOM 1551 C C . SER A 1 211 ? -17.155 -16.220 10.537 1.00 92.19 211 SER A C 1
ATOM 1553 O O . SER A 1 211 ? -17.448 -16.580 11.673 1.00 92.19 211 SER A O 1
ATOM 1555 N N . ARG A 1 212 ? -16.812 -14.957 10.247 1.00 91.94 212 ARG A N 1
ATOM 1556 C CA . ARG A 1 212 ? -16.769 -13.850 11.212 1.00 91.94 212 ARG A CA 1
ATOM 1557 C C . ARG A 1 212 ? -18.016 -12.969 11.192 1.00 91.94 212 ARG A C 1
ATOM 1559 O O . ARG A 1 212 ? -18.056 -11.971 11.905 1.00 91.94 212 ARG A O 1
ATOM 1566 N N . VAL A 1 213 ? -19.020 -13.335 10.401 1.00 94.62 213 VAL A N 1
ATOM 1567 C CA . VAL A 1 213 ? -20.274 -12.595 10.241 1.00 94.62 213 VAL A CA 1
ATOM 1568 C C . VAL A 1 213 ? -21.389 -13.347 10.960 1.00 94.62 213 VAL A C 1
ATOM 1570 O O . VAL A 1 213 ? -21.736 -14.460 10.568 1.00 94.62 213 VAL A O 1
ATOM 1573 N N . ASP A 1 214 ? -21.966 -12.734 11.992 1.00 93.62 214 ASP A N 1
ATOM 1574 C CA . ASP A 1 214 ? -23.168 -13.229 12.662 1.00 93.62 214 ASP A CA 1
ATOM 1575 C C . ASP A 1 214 ? -24.407 -12.459 12.182 1.00 93.62 214 ASP A C 1
ATOM 1577 O O . ASP A 1 214 ? -24.513 -11.234 12.313 1.00 93.62 214 ASP A O 1
ATOM 1581 N N . GLY A 1 215 ? -25.359 -13.190 11.605 1.00 91.62 215 GLY A N 1
ATOM 1582 C CA . GLY A 1 215 ? -26.583 -12.637 11.036 1.00 91.62 215 GLY A CA 1
ATOM 1583 C C . GLY A 1 215 ? -26.410 -12.012 9.646 1.00 91.62 215 GLY A C 1
ATOM 1584 O O . GLY A 1 215 ? -25.577 -12.425 8.842 1.00 91.62 215 GLY A O 1
ATOM 1585 N N . ASN A 1 216 ? -27.272 -11.041 9.333 1.00 94.25 216 ASN A N 1
ATOM 1586 C CA . ASN A 1 216 ? -27.318 -10.387 8.026 1.00 94.25 216 ASN A CA 1
ATOM 1587 C C . ASN A 1 216 ? -26.627 -9.024 8.059 1.00 94.25 216 ASN A C 1
ATOM 1589 O O . ASN A 1 216 ? -26.746 -8.274 9.028 1.00 94.25 216 ASN A O 1
ATOM 1593 N N . PHE A 1 217 ? -26.005 -8.659 6.940 1.00 97.44 217 PHE A N 1
ATOM 1594 C CA . PHE A 1 217 ? -25.472 -7.319 6.746 1.00 97.44 217 PHE A CA 1
ATOM 1595 C C . PHE A 1 217 ? -26.577 -6.257 6.718 1.00 97.44 217 PHE A C 1
ATOM 1597 O O . PHE A 1 217 ? -27.563 -6.371 5.990 1.00 97.44 217 PHE A O 1
ATOM 1604 N N . THR A 1 218 ? -26.353 -5.175 7.455 1.00 98.25 218 THR A N 1
ATOM 1605 C CA . THR A 1 218 ? -27.049 -3.900 7.276 1.00 98.25 218 THR A CA 1
ATOM 1606 C C . THR A 1 218 ? -26.202 -3.009 6.381 1.00 98.25 218 THR A C 1
ATOM 1608 O O . THR A 1 218 ? -25.005 -2.862 6.616 1.00 98.25 218 THR A O 1
ATOM 1611 N N . THR A 1 219 ? -26.817 -2.436 5.350 1.00 97.62 219 THR A N 1
ATOM 1612 C CA . THR A 1 219 ? -26.123 -1.660 4.312 1.00 97.62 219 THR A CA 1
ATOM 1613 C C . THR A 1 219 ? -26.306 -0.167 4.544 1.00 97.62 219 THR A C 1
ATOM 1615 O O . THR A 1 219 ? -27.390 0.282 4.919 1.00 97.62 219 THR A O 1
ATOM 1618 N N . PHE A 1 220 ? -25.244 0.591 4.309 1.00 97.12 220 PHE A N 1
ATOM 1619 C CA . PHE A 1 220 ? -25.164 2.030 4.490 1.00 97.12 220 PHE A CA 1
ATOM 1620 C C . PHE A 1 220 ? -24.550 2.658 3.236 1.00 97.12 220 PHE A C 1
ATOM 1622 O O . PHE A 1 220 ? -23.627 2.081 2.657 1.00 97.12 220 PHE A O 1
ATOM 1629 N N . PRO A 1 221 ? -25.028 3.832 2.800 1.00 95.38 221 PRO A N 1
ATOM 1630 C CA . PRO A 1 221 ? -24.389 4.553 1.711 1.00 95.38 221 PRO A CA 1
ATOM 1631 C C . PRO A 1 221 ? -23.043 5.120 2.169 1.00 95.38 221 PRO A C 1
ATOM 1633 O O . PRO A 1 221 ? -22.902 5.569 3.308 1.00 95.38 221 PRO A O 1
ATOM 1636 N N . VAL A 1 222 ? -22.071 5.152 1.264 1.00 92.81 222 VAL A N 1
ATOM 1637 C CA . VAL A 1 222 ? -20.825 5.897 1.472 1.00 92.81 222 VAL A CA 1
ATOM 1638 C C . VAL A 1 222 ? -21.124 7.393 1.358 1.00 92.81 222 VAL A C 1
ATOM 1640 O O . VAL A 1 222 ? -21.843 7.823 0.452 1.00 92.81 222 VAL A O 1
ATOM 1643 N N . ALA A 1 223 ? -20.607 8.180 2.301 1.00 87.38 223 ALA A N 1
ATOM 1644 C CA . ALA A 1 223 ? -20.781 9.627 2.307 1.00 87.38 223 ALA A CA 1
ATOM 1645 C C . ALA A 1 223 ? -19.953 10.286 1.192 1.00 87.38 223 ALA A C 1
ATOM 1647 O O . ALA A 1 223 ? -18.848 9.848 0.877 1.00 87.38 223 ALA A O 1
ATOM 1648 N N . ASP A 1 224 ? -20.463 11.382 0.636 1.00 70.50 224 ASP A N 1
ATOM 1649 C CA . ASP A 1 224 ? -19.844 12.141 -0.458 1.00 70.50 224 ASP A CA 1
ATOM 1650 C C . ASP A 1 224 ? -18.637 13.001 -0.026 1.00 70.50 224 ASP A C 1
ATOM 1652 O O . ASP A 1 224 ? -18.064 13.716 -0.847 1.00 70.50 224 ASP A O 1
ATOM 1656 N N . GLY A 1 225 ? -18.210 12.894 1.239 1.00 61.88 225 GLY A N 1
ATOM 1657 C CA . GLY A 1 225 ? -17.006 13.549 1.757 1.00 61.88 225 GLY A CA 1
ATOM 1658 C C . GLY A 1 225 ? -17.125 15.071 1.843 1.00 61.88 225 GLY A C 1
ATOM 1659 O O . GLY A 1 225 ? -16.169 15.773 1.516 1.00 61.88 225 GLY A O 1
ATOM 1660 N N . SER A 1 226 ? -18.292 15.593 2.241 1.00 56.38 226 SER A N 1
ATOM 1661 C CA . SER A 1 226 ? -18.510 17.037 2.400 1.00 56.38 226 SER A CA 1
ATOM 1662 C C . SER A 1 226 ? -17.480 17.701 3.332 1.00 56.38 226 SER A C 1
ATOM 1664 O O . SER A 1 226 ? -17.006 17.097 4.294 1.00 56.38 226 SER A O 1
ATOM 1666 N N . GLU A 1 227 ? -17.183 18.989 3.096 1.00 50.88 227 GLU A N 1
ATOM 1667 C CA . GLU A 1 227 ? -16.219 19.781 3.890 1.00 50.88 227 GLU A CA 1
ATOM 1668 C C . GLU A 1 227 ? -16.506 19.786 5.406 1.00 50.88 227 GLU A C 1
ATOM 1670 O O . GLU A 1 227 ? -15.615 20.078 6.199 1.00 50.88 227 GLU A O 1
ATOM 1675 N N . SER A 1 228 ? -17.732 19.457 5.834 1.00 49.59 228 SER A N 1
ATOM 1676 C CA . SER A 1 228 ? -18.107 19.410 7.250 1.00 49.59 228 SER A CA 1
ATOM 1677 C C . SER A 1 228 ? -17.735 18.107 7.970 1.00 49.59 228 SER A C 1
ATOM 1679 O O . SER A 1 228 ? -17.661 18.117 9.196 1.00 49.59 228 SER A O 1
ATOM 1681 N N . LEU A 1 229 ? -17.544 16.986 7.256 1.00 59.69 229 LEU A N 1
ATOM 1682 C CA . LEU A 1 229 ? -17.271 15.663 7.841 1.00 59.69 229 LEU A CA 1
ATOM 1683 C C . LEU A 1 229 ? -16.328 14.857 6.917 1.00 59.69 229 LEU A C 1
ATOM 1685 O O . LEU A 1 229 ? -16.783 14.303 5.916 1.00 59.69 229 LEU A O 1
ATOM 1689 N N . PRO A 1 230 ? -15.027 14.735 7.242 1.00 68.81 230 PRO A N 1
ATOM 1690 C CA . PRO A 1 230 ? -14.003 14.287 6.291 1.00 68.81 230 PRO A CA 1
ATOM 1691 C C . PRO A 1 230 ? -13.925 12.763 6.058 1.00 68.81 230 PRO A C 1
ATOM 1693 O O . PRO A 1 230 ? -13.004 12.306 5.387 1.00 68.81 230 PRO A O 1
ATOM 1696 N N . CYS A 1 231 ? -14.838 11.952 6.610 1.00 83.75 231 CYS A N 1
ATOM 1697 C CA . CYS A 1 231 ? -14.766 10.487 6.532 1.00 83.75 231 CYS A CA 1
ATOM 1698 C C . CYS A 1 231 ? -15.851 9.880 5.616 1.00 83.75 231 CYS A C 1
ATOM 1700 O O . CYS A 1 231 ? -16.996 10.344 5.631 1.00 83.75 231 CYS A O 1
ATOM 1702 N N . PRO A 1 232 ? -15.536 8.810 4.858 1.00 89.38 232 PRO A N 1
ATOM 1703 C CA . PRO A 1 232 ? -16.491 8.177 3.944 1.00 89.38 232 PRO A CA 1
ATOM 1704 C C . PRO A 1 232 ? -17.504 7.259 4.643 1.00 89.38 232 PRO A C 1
ATOM 1706 O O . PRO A 1 232 ? -18.617 7.079 4.148 1.00 89.38 232 PRO A O 1
ATOM 1709 N N . LEU A 1 233 ? -17.145 6.674 5.790 1.00 94.50 233 LEU A N 1
ATOM 1710 C CA . LEU A 1 233 ? -17.994 5.728 6.515 1.00 94.50 233 LEU A CA 1
ATOM 1711 C C . LEU A 1 233 ? -18.730 6.443 7.648 1.00 94.50 233 LEU A C 1
ATOM 1713 O O . LEU A 1 233 ? -18.238 6.509 8.774 1.00 94.50 233 LEU A O 1
ATOM 1717 N N . GLN A 1 234 ? -19.899 7.003 7.340 1.00 93.06 234 GLN A N 1
ATOM 1718 C CA . GLN A 1 234 ? -20.710 7.755 8.299 1.00 93.06 234 GLN A CA 1
ATOM 1719 C C . GLN A 1 234 ? -21.950 6.974 8.725 1.00 93.06 234 GLN A C 1
ATOM 1721 O O . GLN A 1 234 ? -22.665 6.406 7.901 1.00 93.06 234 GLN A O 1
ATOM 1726 N N . VAL A 1 235 ? -22.240 6.998 10.024 1.00 94.81 235 VAL A N 1
ATOM 1727 C CA . VAL A 1 235 ? -23.469 6.441 10.597 1.00 94.81 235 VAL A CA 1
ATOM 1728 C C . VAL A 1 235 ? -24.148 7.448 11.513 1.00 94.81 235 VAL A C 1
ATOM 1730 O O . VAL A 1 235 ? -23.497 8.254 12.173 1.00 94.81 235 VAL A O 1
ATOM 1733 N N . ASN A 1 236 ? -25.475 7.376 11.585 1.00 94.94 236 ASN A N 1
ATOM 1734 C CA . ASN A 1 236 ? -26.271 8.195 12.492 1.00 94.94 236 ASN A CA 1
ATOM 1735 C C . ASN A 1 236 ? -26.642 7.380 13.730 1.00 94.94 236 ASN A C 1
ATOM 1737 O O . ASN A 1 236 ? -27.403 6.418 13.633 1.00 94.94 236 ASN A O 1
ATOM 1741 N N . VAL A 1 237 ? -26.116 7.773 14.886 1.00 96.31 237 VAL A N 1
ATOM 1742 C CA . VAL A 1 237 ? -26.409 7.178 16.191 1.00 96.31 237 VAL A CA 1
ATOM 1743 C C . VAL A 1 237 ? -27.652 7.846 16.773 1.00 96.31 237 VAL A C 1
ATOM 1745 O O . VAL A 1 237 ? -27.660 9.054 17.004 1.00 96.31 237 VAL A O 1
ATOM 1748 N N . THR A 1 238 ? -28.701 7.060 17.006 1.00 96.44 238 THR A N 1
ATOM 1749 C CA . THR A 1 238 ? -29.990 7.522 17.551 1.00 96.44 238 THR A CA 1
ATOM 1750 C C . THR A 1 238 ? -30.168 7.189 19.028 1.00 96.44 238 THR A C 1
ATOM 1752 O O . THR A 1 238 ? -31.004 7.792 19.693 1.00 96.44 238 THR A O 1
ATOM 1755 N N . ALA A 1 239 ? -29.416 6.219 19.553 1.00 96.62 239 ALA A N 1
ATOM 1756 C CA . ALA A 1 239 ? -29.343 5.960 20.985 1.00 96.62 239 ALA A CA 1
ATOM 1757 C C . ALA A 1 239 ? -27.930 5.520 21.372 1.00 96.62 239 ALA A C 1
ATOM 1759 O O . ALA A 1 239 ? -27.303 4.711 20.687 1.00 96.62 239 ALA A O 1
ATOM 1760 N N . LEU A 1 240 ? -27.447 6.058 22.486 1.00 96.94 240 LEU A N 1
ATOM 1761 C CA . LEU A 1 240 ? -26.167 5.719 23.091 1.00 96.94 240 LEU A CA 1
ATOM 1762 C C . LEU A 1 240 ? -26.386 5.650 24.597 1.00 96.94 240 LEU A C 1
ATOM 1764 O O . LEU A 1 240 ? -26.913 6.599 25.180 1.00 96.94 240 LEU A O 1
ATOM 1768 N N . SER A 1 241 ? -26.003 4.547 25.229 1.00 96.56 241 SER A N 1
ATOM 1769 C CA . SER A 1 241 ? -26.190 4.362 26.670 1.00 96.56 241 SER A CA 1
ATOM 1770 C C . SER A 1 241 ? -25.074 3.535 27.280 1.00 96.56 241 SER A C 1
ATOM 1772 O O . SER A 1 241 ? -24.611 2.591 26.645 1.00 96.56 241 SER A O 1
ATOM 1774 N N . PHE A 1 242 ? -24.710 3.826 28.524 1.00 97.00 242 PHE A N 1
ATOM 1775 C CA . PHE A 1 242 ? -23.788 3.023 29.320 1.00 97.00 242 PHE A CA 1
ATOM 1776 C C . PHE A 1 242 ? -24.491 2.510 30.578 1.00 97.00 242 PHE A C 1
ATOM 1778 O O . PHE A 1 242 ? -25.164 3.279 31.261 1.00 97.00 242 PHE A O 1
ATOM 1785 N N . ALA A 1 243 ? -24.375 1.212 30.872 1.00 95.31 243 ALA A N 1
ATOM 1786 C CA . ALA A 1 243 ? -25.067 0.567 31.997 1.00 95.31 243 ALA A CA 1
ATOM 1787 C C . ALA A 1 243 ? -26.594 0.837 32.014 1.00 95.31 243 ALA A C 1
ATOM 1789 O O . ALA A 1 243 ? -27.213 0.987 33.068 1.00 95.31 243 ALA A O 1
ATOM 1790 N N . GLY A 1 244 ? -27.201 0.953 30.826 1.00 93.06 244 GLY A N 1
ATOM 1791 C CA . GLY A 1 244 ? -28.615 1.300 30.643 1.00 93.06 244 GLY A CA 1
ATOM 1792 C C . GLY A 1 244 ? -28.965 2.779 30.868 1.00 93.06 244 GLY A C 1
ATOM 1793 O O . GLY A 1 244 ? -30.112 3.161 30.649 1.00 93.06 244 GLY A O 1
ATOM 1794 N N . GLN A 1 245 ? -28.007 3.620 31.269 1.00 95.31 245 GLN A N 1
ATOM 1795 C CA . GLN A 1 245 ? -28.187 5.066 31.411 1.00 95.31 245 GLN A CA 1
ATOM 1796 C C . GLN A 1 245 ? -27.868 5.778 30.088 1.00 95.31 245 GLN A C 1
ATOM 1798 O O . GLN A 1 245 ? -26.820 5.508 29.492 1.00 95.31 245 GLN A O 1
ATOM 1803 N N . PRO A 1 246 ? -28.736 6.678 29.597 1.00 94.94 246 PRO A N 1
ATOM 1804 C CA . PRO A 1 246 ? -28.525 7.358 28.325 1.00 94.94 246 PRO A CA 1
ATOM 1805 C C . PRO A 1 246 ? -27.339 8.331 28.389 1.00 94.94 246 PRO A C 1
ATOM 1807 O O . PRO A 1 246 ? -27.194 9.098 29.337 1.00 94.94 246 PRO A O 1
ATOM 1810 N N . LEU A 1 247 ? -26.514 8.307 27.344 1.00 93.06 247 LEU A N 1
ATOM 1811 C CA . LEU A 1 247 ? -25.427 9.258 27.092 1.00 93.06 247 LEU A CA 1
ATOM 1812 C C . LEU A 1 247 ? -25.796 10.298 26.025 1.00 93.06 247 LEU A C 1
ATOM 1814 O O . LEU A 1 247 ? -25.194 11.366 25.980 1.00 93.06 247 LEU A O 1
ATOM 1818 N N . LEU A 1 248 ? -26.777 9.982 25.175 1.00 90.50 248 LEU A N 1
ATOM 1819 C CA . LEU A 1 248 ? -27.427 10.920 24.261 1.00 90.50 248 LEU A CA 1
ATOM 1820 C C . LEU A 1 248 ? -28.805 11.299 24.801 1.00 90.50 248 LEU A C 1
ATOM 1822 O O . LEU A 1 248 ? -29.513 10.468 25.376 1.00 90.50 248 LEU A O 1
ATOM 1826 N N . ASN A 1 249 ? -29.219 12.541 24.561 1.00 82.19 249 ASN A N 1
ATOM 1827 C CA . ASN A 1 249 ? -30.594 12.945 24.825 1.00 82.19 249 ASN A CA 1
ATOM 1828 C C . ASN A 1 249 ? -31.544 12.236 23.848 1.00 82.19 249 ASN A C 1
ATOM 1830 O O . ASN A 1 249 ? -31.227 12.083 22.674 1.00 82.19 249 ASN A O 1
ATOM 1834 N N . GLY A 1 250 ? -32.741 11.845 24.296 1.00 73.88 250 GLY A N 1
ATOM 1835 C CA . GLY A 1 250 ? -33.643 10.976 23.518 1.00 73.88 250 GLY A CA 1
ATOM 1836 C C . GLY A 1 250 ? -34.161 11.523 22.174 1.00 73.88 250 GLY A C 1
ATOM 1837 O O . GLY A 1 250 ? -34.826 10.787 21.452 1.00 73.88 250 GLY A O 1
ATOM 1838 N N . SER A 1 251 ? -33.891 12.787 21.832 1.00 79.25 251 SER A N 1
ATOM 1839 C CA . SER A 1 251 ? -34.208 13.397 20.529 1.00 79.25 251 SER A CA 1
ATOM 1840 C C . SER A 1 251 ? -32.974 13.732 19.684 1.00 79.25 251 SER A C 1
ATOM 1842 O O . SER A 1 251 ? -33.115 14.266 18.587 1.00 79.25 251 SER A O 1
ATOM 1844 N N . GLU A 1 252 ? -31.773 13.514 20.214 1.00 87.44 252 GLU A N 1
ATOM 1845 C CA . GLU A 1 252 ? -30.512 13.871 19.573 1.00 87.44 252 GLU A CA 1
ATOM 1846 C C . GLU A 1 252 ? -30.051 12.747 18.642 1.00 87.44 252 GLU A C 1
ATOM 1848 O O . GLU A 1 252 ? -30.100 11.570 18.995 1.00 87.44 252 GLU A O 1
ATOM 1853 N N . VAL A 1 253 ? -29.596 13.116 17.446 1.00 90.56 253 VAL A N 1
ATOM 1854 C CA . VAL A 1 253 ? -28.957 12.195 16.505 1.00 90.56 253 VAL A CA 1
ATOM 1855 C C . VAL A 1 253 ? -27.526 12.660 16.309 1.00 90.56 253 VAL A C 1
ATOM 1857 O O . VAL A 1 253 ? -27.294 13.806 15.926 1.00 90.56 253 VAL A O 1
ATOM 1860 N N . MET A 1 254 ? -26.577 11.769 16.570 1.00 90.94 254 MET A N 1
ATOM 1861 C CA . MET A 1 254 ? -25.153 12.041 16.419 1.00 90.94 254 MET A CA 1
ATOM 1862 C C . MET A 1 254 ? -24.630 11.336 15.170 1.00 90.94 254 MET A C 1
ATOM 1864 O O . MET A 1 254 ? -24.603 10.107 15.117 1.00 90.94 254 MET A O 1
ATOM 1868 N N . THR A 1 255 ? -24.175 12.097 14.180 1.00 91.25 255 THR A N 1
ATOM 1869 C CA . THR A 1 255 ? -23.419 11.540 13.052 1.00 91.25 255 THR A CA 1
ATOM 1870 C C . THR A 1 255 ? -21.989 11.247 13.496 1.00 91.25 255 THR A C 1
ATOM 1872 O O . THR A 1 255 ? -21.333 12.105 14.089 1.00 91.25 255 THR A O 1
ATOM 1875 N N . ALA A 1 256 ? -21.515 10.030 13.236 1.00 91.56 256 ALA A N 1
ATOM 1876 C CA . ALA A 1 256 ? -20.189 9.572 13.623 1.00 91.56 256 ALA A CA 1
ATOM 1877 C C . ALA A 1 256 ? -19.478 8.849 12.473 1.00 91.56 256 ALA A C 1
ATOM 1879 O O . ALA A 1 256 ? -20.113 8.149 11.682 1.00 91.56 256 ALA A O 1
ATOM 1880 N N . CYS A 1 257 ? -18.155 8.991 12.418 1.00 92.00 257 CYS A N 1
ATOM 1881 C CA . CYS A 1 257 ? -17.280 8.225 11.535 1.00 92.00 257 CYS A CA 1
ATOM 1882 C C . CYS A 1 257 ? -17.044 6.823 12.090 1.00 92.00 257 CYS A C 1
ATOM 1884 O O . CYS A 1 257 ? -16.865 6.672 13.294 1.00 92.00 257 CYS A O 1
ATOM 1886 N N . ILE A 1 258 ? -16.947 5.816 11.231 1.00 95.00 258 ILE A N 1
ATOM 1887 C CA . ILE A 1 258 ? -16.313 4.539 11.572 1.00 95.00 258 ILE A CA 1
ATOM 1888 C C . ILE A 1 258 ? -14.861 4.640 11.121 1.00 95.00 258 ILE A C 1
ATOM 1890 O O . ILE A 1 258 ? -14.624 4.708 9.922 1.00 95.00 258 ILE A O 1
ATOM 1894 N N . GLU A 1 259 ? -13.910 4.682 12.058 1.00 92.50 259 GLU A N 1
ATOM 1895 C CA . GLU A 1 259 ? -12.494 4.912 11.738 1.00 92.50 259 GLU A CA 1
ATOM 1896 C C . GLU A 1 259 ? -11.565 3.975 12.538 1.00 92.50 259 GLU A C 1
ATOM 1898 O O . GLU A 1 259 ? -11.263 4.253 13.703 1.00 92.50 259 GLU A O 1
ATOM 1903 N N . PRO A 1 260 ? -11.095 2.858 11.946 1.00 92.56 260 PRO A N 1
ATOM 1904 C CA . PRO A 1 260 ? -10.240 1.880 12.625 1.00 92.56 260 PRO A CA 1
ATOM 1905 C C . PRO A 1 260 ? -8.880 2.426 13.075 1.00 92.56 260 PRO A C 1
ATOM 1907 O O . PRO A 1 260 ? -8.275 1.850 13.988 1.00 92.56 260 PRO A O 1
ATOM 1910 N N . TYR A 1 261 ? -8.385 3.513 12.475 1.00 89.19 261 TYR A N 1
ATOM 1911 C CA . TYR A 1 261 ? -7.100 4.097 12.858 1.00 89.19 261 TYR A CA 1
ATOM 1912 C C . TYR A 1 261 ? -7.113 4.547 14.327 1.00 89.19 261 TYR A C 1
ATOM 1914 O O . TYR A 1 261 ? -6.172 4.292 15.093 1.00 89.19 261 TYR A O 1
ATOM 1922 N N . VAL A 1 262 ? -8.234 5.136 14.751 1.00 84.94 262 VAL A N 1
ATOM 1923 C CA . VAL A 1 262 ? -8.481 5.538 16.134 1.00 84.94 262 VAL A CA 1
ATOM 1924 C C . VAL A 1 262 ? -8.985 4.325 16.909 1.00 84.94 262 VAL A C 1
ATOM 1926 O O . VAL A 1 262 ? -10.069 3.824 16.665 1.00 84.94 262 VAL A O 1
ATOM 1929 N N . GLN A 1 263 ? -8.219 3.818 17.870 1.00 83.44 263 GLN A N 1
ATOM 1930 C CA . GLN A 1 263 ? -8.564 2.560 18.559 1.00 83.44 263 GLN A CA 1
ATOM 1931 C C . GLN A 1 263 ? -9.695 2.687 19.597 1.00 83.44 263 GLN A C 1
ATOM 1933 O O . GLN A 1 263 ? -10.256 1.681 20.021 1.00 83.44 263 GLN A O 1
ATOM 1938 N N . ARG A 1 264 ? -10.041 3.914 19.990 1.00 87.19 264 ARG A N 1
ATOM 1939 C CA . ARG A 1 264 ? -11.042 4.254 21.013 1.00 87.19 264 ARG A CA 1
ATOM 1940 C C . ARG A 1 264 ? -12.230 4.981 20.399 1.00 87.19 264 ARG A C 1
ATOM 1942 O O . ARG A 1 264 ? -12.132 5.519 19.301 1.00 87.19 264 ARG A O 1
ATOM 1949 N N . PHE A 1 265 ? -13.329 5.059 21.136 1.00 91.19 265 PHE A N 1
ATOM 1950 C CA . PHE A 1 265 ? -14.377 6.021 20.834 1.00 91.19 265 PHE A CA 1
ATOM 1951 C C . PHE A 1 265 ? -13.879 7.444 21.101 1.00 91.19 265 PHE A C 1
ATOM 1953 O O . PHE A 1 265 ? -13.219 7.716 22.111 1.00 91.19 265 PHE A O 1
ATOM 1960 N N . VAL A 1 266 ? -14.225 8.360 20.204 1.00 88.25 266 VAL A N 1
ATOM 1961 C CA . VAL A 1 266 ? -14.030 9.799 20.397 1.00 88.25 266 VAL A CA 1
ATOM 1962 C C . VAL A 1 266 ? -15.400 10.440 20.334 1.00 88.25 266 VAL A C 1
ATOM 1964 O O . VAL A 1 266 ? -16.022 10.485 19.275 1.00 88.25 266 VAL A O 1
ATOM 1967 N N . PHE A 1 267 ? -15.895 10.906 21.473 1.00 87.25 267 PHE A N 1
ATOM 1968 C CA . PHE A 1 267 ? -17.198 11.554 21.557 1.00 87.25 267 PHE A CA 1
ATOM 1969 C C . PHE A 1 267 ? -17.060 13.048 21.844 1.00 87.25 267 PHE A C 1
ATOM 1971 O O . PHE A 1 267 ? -15.977 13.572 22.118 1.00 87.25 267 PHE A O 1
ATOM 1978 N N . THR A 1 268 ? -18.185 13.757 21.766 1.00 84.50 268 THR A N 1
ATOM 1979 C CA . THR A 1 268 ? -18.232 15.162 22.166 1.00 84.50 268 THR A CA 1
ATOM 1980 C C . THR A 1 268 ? -17.910 15.295 23.661 1.00 84.50 268 THR A C 1
ATOM 1982 O O . THR A 1 268 ? -18.209 14.383 24.442 1.00 84.50 268 THR A O 1
ATOM 1985 N N . PRO A 1 269 ? -17.363 16.442 24.105 1.00 82.62 269 PRO A N 1
ATOM 1986 C CA . PRO A 1 269 ? -17.134 16.690 25.527 1.00 82.62 269 PRO A CA 1
ATOM 1987 C C . PRO A 1 269 ? -18.387 16.493 26.393 1.00 82.62 269 PRO A C 1
ATOM 1989 O O . PRO A 1 269 ? -18.276 16.053 27.531 1.00 82.62 269 PRO A O 1
ATOM 1992 N N . ALA A 1 270 ? -19.585 16.772 25.864 1.00 84.44 270 ALA A N 1
ATOM 1993 C CA . ALA A 1 270 ? -20.845 16.557 26.576 1.00 84.44 270 ALA A CA 1
ATOM 1994 C C . ALA A 1 270 ? -21.088 15.070 26.888 1.00 84.44 270 ALA A C 1
ATOM 1996 O O . ALA A 1 270 ? -21.277 14.716 28.049 1.00 84.44 270 ALA A O 1
ATOM 1997 N N . ILE A 1 271 ? -21.001 14.203 25.875 1.00 88.31 271 ILE A N 1
ATOM 1998 C CA . ILE A 1 271 ? -21.190 12.750 26.017 1.00 88.31 271 ILE A CA 1
ATOM 1999 C C . ILE A 1 271 ? -20.126 12.154 26.943 1.00 88.31 271 ILE A C 1
ATOM 2001 O O . ILE A 1 271 ? -20.438 11.357 27.828 1.00 88.31 271 ILE A O 1
ATOM 2005 N N . ALA A 1 272 ? -18.866 12.556 26.767 1.00 86.12 272 ALA A N 1
ATOM 2006 C CA . ALA A 1 272 ? -17.770 12.057 27.588 1.00 86.12 272 ALA A CA 1
ATOM 2007 C C . ALA A 1 272 ? -17.889 12.502 29.057 1.00 86.12 272 ALA A C 1
ATOM 2009 O O . ALA A 1 272 ? -17.622 11.708 29.956 1.00 86.12 272 ALA A O 1
ATOM 2010 N N . ASN A 1 273 ? -18.367 13.725 29.317 1.00 85.00 273 ASN A N 1
ATOM 2011 C CA . ASN A 1 273 ? -18.678 14.185 30.672 1.00 85.00 273 ASN A CA 1
ATOM 2012 C C . ASN A 1 273 ? -19.838 13.391 31.294 1.00 85.00 273 ASN A C 1
ATOM 2014 O O . ASN A 1 273 ? -19.753 13.023 32.463 1.00 85.00 273 ASN A O 1
ATOM 2018 N N . SER A 1 274 ? -20.902 13.099 30.538 1.00 89.44 274 SER A N 1
ATOM 2019 C CA . SER A 1 274 ? -22.004 12.249 31.015 1.00 89.44 274 SER A CA 1
ATOM 2020 C C . SER A 1 274 ? -21.518 10.845 31.369 1.00 89.44 274 SER A C 1
ATOM 2022 O O . SER A 1 274 ? -21.870 10.322 32.424 1.00 89.44 274 SER A O 1
ATOM 2024 N N . PHE A 1 275 ? -20.653 10.259 30.538 1.00 91.25 275 PHE A N 1
ATOM 2025 C CA . PHE A 1 275 ? -20.026 8.976 30.840 1.00 91.25 275 PHE A CA 1
ATOM 2026 C C . PHE A 1 275 ? -19.185 9.048 32.121 1.00 91.25 275 PHE A C 1
ATOM 2028 O O . PHE A 1 275 ? -19.401 8.241 33.020 1.00 91.25 275 PHE A O 1
ATOM 2035 N N . ALA A 1 276 ? -18.309 10.052 32.252 1.00 88.56 276 ALA A N 1
ATOM 2036 C CA . ALA A 1 276 ? -17.482 10.254 33.444 1.00 88.56 276 ALA A CA 1
ATOM 2037 C C . ALA A 1 276 ? -18.317 10.418 34.728 1.00 88.56 276 ALA A C 1
ATOM 2039 O O . ALA A 1 276 ? -17.958 9.885 35.776 1.00 88.56 276 ALA A O 1
ATOM 2040 N N . GLN A 1 277 ? -19.461 11.107 34.654 1.00 88.94 277 GLN A N 1
ATOM 2041 C CA . GLN A 1 277 ? -20.388 11.237 35.782 1.00 88.94 277 GLN A CA 1
ATOM 2042 C C . GLN A 1 277 ? -21.004 9.895 36.186 1.00 88.94 277 GLN A C 1
ATOM 2044 O O . GLN A 1 277 ? -21.094 9.607 37.379 1.00 88.94 277 GLN A O 1
ATOM 2049 N N . ILE A 1 278 ? -21.409 9.070 35.215 1.00 91.44 278 ILE A N 1
ATOM 2050 C CA . ILE A 1 278 ? -21.985 7.744 35.482 1.00 91.44 278 ILE A CA 1
ATOM 2051 C C . ILE A 1 278 ? -20.935 6.806 36.088 1.00 91.44 278 ILE A C 1
ATOM 2053 O O . ILE A 1 278 ? -21.252 6.021 36.980 1.00 91.44 278 ILE A O 1
ATOM 2057 N N . THR A 1 279 ? -19.685 6.892 35.636 1.00 91.94 279 THR A N 1
ATOM 2058 C CA . THR A 1 279 ? -18.595 6.019 36.089 1.00 91.94 279 THR A CA 1
ATOM 2059 C C . THR A 1 279 ? -17.837 6.542 37.314 1.00 91.94 279 THR A C 1
ATOM 2061 O O . THR A 1 279 ? -16.952 5.853 37.820 1.00 91.94 279 THR A O 1
ATOM 2064 N N . GLY A 1 280 ? -18.173 7.734 37.819 1.00 86.69 280 GLY A N 1
ATOM 2065 C CA . GLY A 1 280 ? -17.575 8.313 39.025 1.00 86.69 280 GLY A CA 1
ATOM 2066 C C . GLY A 1 280 ? -16.194 8.954 38.831 1.00 86.69 280 GLY A C 1
ATOM 2067 O O . GLY A 1 280 ? -15.449 9.078 39.802 1.00 86.69 280 GLY A O 1
ATOM 2068 N N . GLN A 1 281 ? -15.839 9.373 37.610 1.00 82.81 281 GLN A N 1
ATOM 2069 C CA . GLN A 1 281 ? -14.587 10.081 37.309 1.00 82.81 281 GLN A CA 1
ATOM 2070 C C . GLN A 1 281 ? -14.712 11.598 37.383 1.00 82.81 281 GLN A C 1
ATOM 2072 O O . GLN A 1 281 ? -15.726 12.173 36.995 1.00 82.81 281 GLN A O 1
ATOM 2077 N N . ASN A 1 282 ? -13.646 12.256 37.855 1.00 61.91 282 ASN A N 1
ATOM 2078 C CA . ASN A 1 282 ? -13.662 13.688 38.176 1.00 61.91 282 ASN A CA 1
ATOM 2079 C C . ASN A 1 282 ? -12.502 14.502 37.550 1.00 61.91 282 ASN A C 1
ATOM 2081 O O . ASN A 1 282 ? -12.204 15.594 38.029 1.00 61.91 282 ASN A O 1
ATOM 2085 N N . ALA A 1 283 ? -11.822 14.005 36.504 1.00 56.81 283 ALA A N 1
ATOM 2086 C CA . ALA A 1 283 ? -10.660 14.685 35.908 1.00 56.81 283 ALA A CA 1
ATOM 2087 C C . ALA A 1 283 ? -10.584 14.628 34.365 1.00 56.81 283 ALA A C 1
ATOM 2089 O O . ALA A 1 283 ? -11.222 13.815 33.706 1.00 56.81 283 ALA A O 1
ATOM 2090 N N . THR A 1 284 ? -9.813 15.574 33.817 1.00 52.25 284 THR A N 1
ATOM 2091 C CA . THR A 1 284 ? -9.685 16.016 32.414 1.00 52.25 284 THR A CA 1
ATOM 2092 C C . THR A 1 284 ? -9.360 14.921 31.385 1.00 52.25 284 THR A C 1
ATOM 2094 O O . THR A 1 284 ? -8.412 14.167 31.552 1.00 52.25 284 THR A O 1
ATOM 2097 N N . LEU A 1 285 ? -10.109 14.940 30.274 1.00 57.66 285 LEU A N 1
ATOM 2098 C CA . LEU A 1 285 ? -10.430 13.816 29.376 1.00 57.66 285 LEU A CA 1
ATOM 2099 C C . LEU A 1 285 ? -9.522 13.627 28.135 1.00 57.66 285 LEU A C 1
ATOM 2101 O O . LEU A 1 285 ? -9.830 12.816 27.260 1.00 57.66 285 LEU A O 1
ATOM 2105 N N . TYR A 1 286 ? -8.401 14.349 28.042 1.00 55.53 286 TYR A N 1
ATOM 2106 C CA . TYR A 1 286 ? -7.605 14.401 26.805 1.00 55.53 286 TYR A CA 1
ATOM 2107 C C . TYR A 1 286 ? -6.825 13.102 26.510 1.00 55.53 286 TYR A C 1
ATOM 2109 O O . TYR A 1 286 ? -6.705 12.689 25.356 1.00 55.53 286 TYR A O 1
ATOM 2117 N N . SER A 1 287 ? -6.312 12.428 27.546 1.00 57.41 287 SER A N 1
ATOM 2118 C CA . SER A 1 287 ? -5.458 11.233 27.424 1.00 57.41 287 SER A CA 1
ATOM 2119 C C . SER A 1 287 ? -6.182 9.905 27.687 1.00 57.41 287 SER A C 1
ATOM 2121 O O . SER A 1 287 ? -5.511 8.897 27.871 1.00 57.41 287 SER A O 1
ATOM 2123 N N . GLY A 1 288 ? -7.521 9.901 27.708 1.00 65.94 288 GLY A N 1
ATOM 2124 C CA . GLY A 1 288 ? -8.331 8.755 28.144 1.00 65.94 288 GLY A CA 1
ATOM 2125 C C . GLY A 1 288 ? -8.898 8.933 29.557 1.00 65.94 288 GLY A C 1
ATOM 2126 O O . GLY A 1 288 ? -8.623 9.930 30.227 1.00 65.94 288 GLY A O 1
ATOM 2127 N N . MET A 1 289 ? -9.743 7.991 29.984 1.00 82.00 289 MET A N 1
ATOM 2128 C CA . MET A 1 289 ? -10.331 7.964 31.329 1.00 82.00 289 MET A CA 1
ATOM 2129 C C . MET A 1 289 ? -9.806 6.770 32.120 1.00 82.00 289 MET A C 1
ATOM 2131 O O . MET A 1 289 ? -10.034 5.626 31.727 1.00 82.00 289 MET A O 1
ATOM 2135 N N . ASP A 1 290 ? -9.184 7.050 33.262 1.00 87.12 290 ASP A N 1
ATOM 2136 C CA . ASP A 1 290 ? -8.430 6.067 34.042 1.00 87.12 290 ASP A CA 1
ATOM 2137 C C . ASP A 1 290 ? -9.119 5.745 35.349 1.00 87.12 290 ASP A C 1
ATOM 2139 O O . ASP A 1 290 ? -9.420 6.650 36.119 1.00 87.12 290 ASP A O 1
ATOM 2143 N N . TYR A 1 291 ? -9.281 4.467 35.654 1.00 89.12 291 TYR A N 1
ATOM 2144 C CA . TYR A 1 291 ? -9.916 3.987 36.872 1.00 89.12 291 TYR A CA 1
ATOM 2145 C C . TYR A 1 291 ? -8.975 3.050 37.613 1.00 89.12 291 TYR A C 1
ATOM 2147 O O . TYR A 1 291 ? -8.103 2.415 37.020 1.00 89.12 291 TYR A O 1
ATOM 2155 N N . ASP A 1 292 ? -9.178 2.937 38.920 1.00 90.25 292 ASP A N 1
ATOM 2156 C CA . ASP A 1 292 ? -8.557 1.879 39.706 1.00 90.25 292 ASP A CA 1
ATOM 2157 C C . ASP A 1 292 ? -9.066 0.521 39.205 1.00 90.25 292 ASP A C 1
ATOM 2159 O O . ASP A 1 292 ? -10.274 0.279 39.168 1.00 90.25 292 ASP A O 1
ATOM 2163 N N . ALA A 1 293 ? -8.145 -0.368 38.830 1.00 89.88 293 ALA A N 1
ATOM 2164 C CA . ALA A 1 293 ? -8.474 -1.700 38.336 1.00 89.88 293 ALA A CA 1
ATOM 2165 C C . ALA A 1 293 ? -9.306 -2.510 39.346 1.00 89.88 293 ALA A C 1
ATOM 2167 O O . ALA A 1 293 ? -10.160 -3.302 38.942 1.00 89.88 293 ALA A O 1
ATOM 2168 N N . ALA A 1 294 ? -9.119 -2.278 40.653 1.00 90.75 294 ALA A N 1
ATOM 2169 C CA . ALA A 1 294 ? -9.914 -2.917 41.702 1.00 90.75 294 ALA A CA 1
ATOM 2170 C C . ALA A 1 294 ? -11.375 -2.427 41.742 1.00 90.75 294 ALA A C 1
ATOM 2172 O O . ALA A 1 294 ? -12.236 -3.117 42.283 1.00 90.75 294 ALA A O 1
ATOM 2173 N N . ASN A 1 295 ? -11.654 -1.259 41.158 1.00 90.75 295 ASN A N 1
ATOM 2174 C CA . ASN A 1 295 ? -12.945 -0.575 41.178 1.00 90.75 295 ASN A CA 1
ATOM 2175 C C . ASN A 1 295 ? -13.407 -0.221 39.752 1.00 90.75 295 ASN A C 1
ATOM 2177 O O . ASN A 1 295 ? -13.881 0.886 39.493 1.00 90.75 295 ASN A O 1
ATOM 2181 N N . THR A 1 296 ? -13.251 -1.165 38.818 1.00 91.75 296 THR A N 1
ATOM 2182 C CA . THR A 1 296 ? -13.671 -0.985 37.420 1.00 91.75 296 THR A CA 1
ATOM 2183 C C . THR A 1 296 ? -15.190 -0.747 37.346 1.00 91.75 296 THR A C 1
ATOM 2185 O O . THR A 1 296 ? -15.948 -1.559 37.888 1.00 91.75 296 THR A O 1
ATOM 2188 N N . PRO A 1 297 ? -15.668 0.331 36.690 1.00 94.00 297 PRO A N 1
ATOM 2189 C CA . PRO A 1 297 ? -17.098 0.604 36.571 1.00 94.00 297 PRO A CA 1
ATOM 2190 C C . PRO A 1 297 ? -17.836 -0.540 35.861 1.00 94.00 297 PRO A C 1
ATOM 2192 O O . PRO A 1 297 ? -17.413 -0.937 34.775 1.00 94.00 297 PRO A O 1
ATOM 2195 N N . PRO A 1 298 ? -18.942 -1.066 36.416 1.00 95.00 298 PRO A N 1
ATOM 2196 C CA . PRO A 1 298 ? -19.690 -2.145 35.784 1.00 95.00 298 PRO A CA 1
ATOM 2197 C C . PRO A 1 298 ? -20.622 -1.624 34.682 1.00 95.00 298 PRO A C 1
ATOM 2199 O O . PRO A 1 298 ? -21.186 -0.536 34.788 1.00 95.00 298 PRO A O 1
ATOM 2202 N N . GLY A 1 299 ? -20.857 -2.458 33.669 1.00 95.25 299 GLY A N 1
ATOM 2203 C CA . GLY A 1 299 ? -21.863 -2.232 32.632 1.00 95.25 299 GLY A CA 1
ATOM 2204 C C . GLY A 1 299 ? -21.292 -2.127 31.222 1.00 95.25 299 GLY A C 1
ATOM 2205 O O . GLY A 1 299 ? -20.091 -1.947 31.024 1.00 95.25 299 GLY A O 1
ATOM 2206 N N . ASP A 1 300 ? -22.188 -2.241 30.248 1.00 96.69 300 ASP A N 1
ATOM 2207 C CA . ASP A 1 300 ? -21.854 -2.262 28.826 1.00 96.69 300 ASP A CA 1
ATOM 2208 C C . ASP A 1 300 ? -22.268 -0.954 28.146 1.00 96.69 300 ASP A C 1
ATOM 2210 O O . ASP A 1 300 ? -23.194 -0.265 28.594 1.00 96.69 300 ASP A O 1
ATOM 2214 N N . LEU A 1 301 ? -21.600 -0.624 27.039 1.00 97.56 301 LEU A N 1
ATOM 2215 C CA . LEU A 1 301 ? -21.981 0.484 26.165 1.00 97.56 301 LEU A CA 1
ATOM 2216 C C . LEU A 1 301 ? -22.849 -0.059 25.026 1.00 97.56 301 LEU A C 1
ATOM 2218 O O . LEU A 1 301 ? -22.439 -0.962 24.306 1.00 97.56 301 LEU A O 1
ATOM 2222 N N . THR A 1 302 ? -24.042 0.493 24.840 1.00 97.88 302 THR A N 1
ATOM 2223 C CA . THR A 1 302 ? -24.958 0.114 23.753 1.00 97.88 302 THR A CA 1
ATOM 2224 C C . THR A 1 302 ? -25.113 1.268 22.775 1.00 97.88 302 THR A C 1
ATOM 2226 O O . THR A 1 302 ? -25.291 2.413 23.196 1.00 97.88 302 THR A O 1
ATOM 2229 N N . ILE A 1 303 ? -25.038 0.956 21.480 1.00 98.00 303 ILE A N 1
ATOM 2230 C CA . ILE A 1 303 ? -25.123 1.907 20.371 1.00 98.00 303 ILE A CA 1
ATOM 2231 C C . ILE A 1 303 ? -26.212 1.432 19.414 1.00 98.00 303 ILE A C 1
ATOM 2233 O O . ILE A 1 303 ? -26.126 0.330 18.872 1.00 98.00 303 ILE A O 1
ATOM 2237 N N . THR A 1 304 ? -27.201 2.284 19.159 1.00 97.44 304 THR A N 1
ATOM 2238 C CA . THR A 1 304 ? -28.252 2.039 18.167 1.00 97.44 304 THR A CA 1
ATOM 2239 C C . THR A 1 304 ? -28.158 3.064 17.045 1.00 97.44 304 THR A C 1
ATOM 2241 O O . THR A 1 304 ? -28.122 4.273 17.293 1.00 97.44 304 THR A O 1
ATOM 2244 N N . LEU A 1 305 ? -28.121 2.574 15.809 1.00 97.56 305 LEU A N 1
ATOM 2245 C CA . LEU A 1 305 ? -28.056 3.377 14.593 1.00 97.56 305 LEU A CA 1
ATOM 2246 C C . LEU A 1 305 ? -29.456 3.632 14.024 1.00 97.56 305 LEU A C 1
ATOM 2248 O O . LEU A 1 305 ? -30.391 2.868 14.265 1.00 97.56 305 LEU A O 1
ATOM 2252 N N . SER A 1 306 ? -29.590 4.656 13.183 1.00 95.44 306 SER A N 1
ATOM 2253 C CA . SER A 1 306 ? -30.864 5.045 12.561 1.00 95.44 306 SER A CA 1
ATOM 2254 C C . SER A 1 306 ? -31.497 3.967 11.673 1.00 95.44 306 SER A C 1
ATOM 2256 O O . SER A 1 306 ? -32.684 4.043 11.370 1.00 95.44 306 SER A O 1
ATOM 2258 N N . THR A 1 307 ? -30.724 2.968 11.242 1.00 95.25 307 THR A N 1
ATOM 2259 C CA . THR A 1 307 ? -31.207 1.795 10.494 1.00 95.25 307 THR A CA 1
ATOM 2260 C C . THR A 1 307 ? -31.872 0.742 11.387 1.00 95.25 307 THR A C 1
ATOM 2262 O O . THR A 1 307 ? -32.411 -0.235 10.876 1.00 95.25 307 THR A O 1
ATOM 2265 N N . GLY A 1 308 ? -31.829 0.914 12.712 1.00 94.44 308 GLY A N 1
ATOM 2266 C CA . GLY A 1 308 ? -32.224 -0.094 13.697 1.00 94.44 308 GLY A CA 1
ATOM 2267 C C . GLY A 1 308 ? -31.101 -1.069 14.063 1.00 94.44 308 GLY A C 1
ATOM 2268 O O . GLY A 1 308 ? -31.295 -1.912 14.936 1.00 94.44 308 GLY A O 1
ATOM 2269 N N . TYR A 1 309 ? -29.927 -0.948 13.436 1.00 96.88 309 TYR A N 1
ATOM 2270 C CA . TYR A 1 309 ? -28.748 -1.730 13.794 1.00 96.88 309 TYR A CA 1
ATOM 2271 C C . TYR A 1 309 ? -28.313 -1.416 15.229 1.00 96.88 309 TYR A C 1
ATOM 2273 O O . TYR A 1 309 ? -28.137 -0.249 15.581 1.00 96.88 309 TYR A O 1
ATOM 2281 N N . ASN A 1 310 ? -28.137 -2.449 16.049 1.00 96.31 310 ASN A N 1
ATOM 2282 C CA . ASN A 1 310 ? -27.804 -2.316 17.462 1.00 96.31 310 ASN A CA 1
ATOM 2283 C C . ASN A 1 310 ? -26.567 -3.151 17.796 1.00 96.31 310 ASN A C 1
ATOM 2285 O O . ASN A 1 310 ? -26.500 -4.320 17.428 1.00 96.31 310 ASN A O 1
ATOM 2289 N N . THR A 1 311 ? -25.619 -2.564 18.523 1.00 97.19 311 THR A N 1
ATOM 2290 C CA . THR A 1 311 ? -24.406 -3.246 18.989 1.00 97.19 311 THR A CA 1
ATOM 2291 C C . THR A 1 311 ? -24.153 -2.943 20.458 1.00 97.19 311 THR A C 1
ATOM 2293 O O . THR A 1 311 ? -24.392 -1.829 20.931 1.00 97.19 311 THR A O 1
ATOM 2296 N N . THR A 1 312 ? -23.605 -3.924 21.168 1.00 97.19 312 THR A N 1
ATOM 2297 C CA . THR A 1 312 ? -23.230 -3.806 22.578 1.00 97.19 312 THR A CA 1
ATOM 2298 C C . THR A 1 312 ? -21.742 -4.085 22.726 1.00 97.19 312 THR A C 1
ATOM 2300 O O . THR A 1 312 ? -21.264 -5.148 22.349 1.00 97.19 312 THR A O 1
ATOM 2303 N N . ILE A 1 313 ? -21.017 -3.109 23.261 1.00 96.25 313 ILE A N 1
ATOM 2304 C CA . ILE A 1 313 ? -19.598 -3.195 23.592 1.00 96.25 313 ILE A CA 1
ATOM 2305 C C . ILE A 1 313 ? -19.511 -3.640 25.046 1.00 96.25 313 ILE A C 1
ATOM 2307 O O . ILE A 1 313 ? -19.955 -2.919 25.947 1.00 96.25 313 ILE A O 1
ATOM 2311 N N . THR A 1 314 ? -18.970 -4.833 25.270 1.00 94.81 314 THR A N 1
ATOM 2312 C CA . THR A 1 314 ? -18.908 -5.408 26.613 1.00 94.81 314 THR A CA 1
ATOM 2313 C C . THR A 1 314 ? -17.921 -4.659 27.498 1.00 94.81 314 THR A C 1
ATOM 2315 O O . THR A 1 314 ? -16.900 -4.137 27.040 1.00 94.81 314 THR A O 1
ATOM 2318 N N . ASN A 1 315 ? -18.194 -4.665 28.800 1.00 93.62 315 ASN A N 1
ATOM 2319 C CA . ASN A 1 315 ? -17.341 -4.061 29.816 1.00 93.62 315 ASN A CA 1
ATOM 2320 C C . ASN A 1 315 ? -15.866 -4.492 29.707 1.00 93.62 315 ASN A C 1
ATOM 2322 O O . ASN A 1 315 ? -14.974 -3.663 29.847 1.00 93.62 315 ASN A O 1
ATOM 2326 N N . SER A 1 316 ? -15.613 -5.768 29.397 1.00 90.62 316 SER A N 1
ATOM 2327 C CA . SER A 1 316 ? -14.268 -6.353 29.320 1.00 90.62 316 SER A CA 1
ATOM 2328 C C . SER A 1 316 ? -13.409 -5.844 28.157 1.00 90.62 316 SER A C 1
ATOM 2330 O O . SER A 1 316 ? -12.188 -5.958 28.219 1.00 90.62 316 SER A O 1
ATOM 2332 N N . GLU A 1 317 ? -14.029 -5.342 27.086 1.00 92.00 317 GLU A N 1
ATOM 2333 C CA . GLU A 1 317 ? -13.327 -4.671 25.978 1.00 92.00 317 GLU A CA 1
ATOM 2334 C C . GLU A 1 317 ? -13.352 -3.148 26.149 1.00 92.00 317 GLU A C 1
ATOM 2336 O O . GLU A 1 317 ? -12.426 -2.457 25.730 1.00 92.00 317 GLU A O 1
ATOM 2341 N N . LEU A 1 318 ? -14.402 -2.609 26.779 1.00 93.19 318 LEU A N 1
ATOM 2342 C CA . LEU A 1 318 ? -14.528 -1.177 27.030 1.00 93.19 318 LEU A CA 1
ATOM 2343 C C . LEU A 1 318 ? -13.538 -0.681 28.089 1.00 93.19 318 LEU A C 1
ATOM 2345 O O . LEU A 1 318 ? -13.033 0.428 27.951 1.00 93.19 318 LEU A O 1
ATOM 2349 N N . PHE A 1 319 ? -13.259 -1.474 29.123 1.00 91.88 319 PHE A N 1
ATOM 2350 C CA . PHE A 1 319 ? -12.280 -1.170 30.163 1.00 91.88 319 PHE A CA 1
ATOM 2351 C C . PHE A 1 319 ? -11.140 -2.177 30.089 1.00 91.88 319 PHE A C 1
ATOM 2353 O O . PHE A 1 319 ? -11.299 -3.351 30.421 1.00 91.88 319 PHE A O 1
ATOM 2360 N N . THR A 1 320 ? -9.969 -1.713 29.668 1.00 89.88 320 THR A N 1
ATOM 2361 C CA . THR A 1 320 ? -8.788 -2.570 29.520 1.00 89.88 320 THR A CA 1
ATOM 2362 C C . THR A 1 320 ? -7.664 -2.079 30.415 1.00 89.88 320 THR A C 1
ATOM 2364 O O . THR A 1 320 ? -7.555 -0.889 30.693 1.00 89.88 320 THR A O 1
ATOM 2367 N N . LEU A 1 321 ? -6.824 -2.993 30.906 1.00 89.19 321 LEU A N 1
ATOM 2368 C CA . LEU A 1 321 ? -5.640 -2.600 31.673 1.00 89.19 321 LEU A CA 1
ATOM 2369 C C . LEU A 1 321 ? -4.757 -1.673 30.840 1.00 89.19 321 LEU A C 1
ATOM 2371 O O . LEU A 1 321 ? -4.606 -1.878 29.634 1.00 89.19 321 LEU A O 1
ATOM 2375 N N . ARG A 1 322 ? -4.129 -0.696 31.497 1.00 86.06 322 ARG A N 1
ATOM 2376 C CA . ARG A 1 322 ? -3.217 0.226 30.827 1.00 86.06 322 ARG A CA 1
ATOM 2377 C C . ARG A 1 322 ? -2.064 -0.537 30.180 1.00 86.06 322 ARG A C 1
ATOM 2379 O O . ARG A 1 322 ? -1.281 -1.222 30.847 1.00 86.06 322 ARG A O 1
ATOM 2386 N N . ARG A 1 323 ? -1.961 -0.384 28.861 1.00 80.62 323 ARG A N 1
ATOM 2387 C CA . ARG A 1 323 ? -0.943 -1.006 28.015 1.00 80.62 323 ARG A CA 1
ATOM 2388 C C . ARG A 1 323 ? -0.117 0.048 27.294 1.00 80.62 323 ARG A C 1
ATOM 2390 O O . ARG A 1 323 ? -0.585 1.150 27.029 1.00 80.62 323 ARG A O 1
ATOM 2397 N N . GLY A 1 324 ? 1.106 -0.314 26.950 1.00 76.19 324 GLY A N 1
ATOM 2398 C CA . GLY A 1 324 ? 2.036 0.519 26.197 1.00 76.19 324 GLY A CA 1
ATOM 2399 C C . GLY A 1 324 ? 3.347 -0.219 25.970 1.00 76.19 324 GLY A C 1
ATOM 2400 O O . GLY A 1 324 ? 3.460 -1.396 26.317 1.00 76.19 324 GLY A O 1
ATOM 2401 N N . SER A 1 325 ? 4.330 0.469 25.400 1.00 72.19 325 SER A N 1
ATOM 2402 C CA . SER A 1 325 ? 5.685 -0.067 25.277 1.00 72.19 325 SER A CA 1
ATOM 2403 C C . SER A 1 325 ? 6.355 -0.098 26.651 1.00 72.19 325 SER A C 1
ATOM 2405 O O . SER A 1 325 ? 6.356 0.901 27.372 1.00 72.19 325 SER A O 1
ATOM 2407 N N . ASP A 1 326 ? 6.895 -1.252 27.039 1.00 71.81 326 ASP A N 1
ATOM 2408 C CA . ASP A 1 326 ? 7.742 -1.371 28.221 1.00 71.81 326 ASP A CA 1
ATOM 2409 C C . ASP A 1 326 ? 9.142 -0.775 27.970 1.00 71.81 326 ASP A C 1
ATOM 2411 O O . ASP A 1 326 ? 9.449 -0.280 26.886 1.00 71.81 326 ASP A O 1
ATOM 2415 N N . GLN A 1 327 ? 10.016 -0.821 28.981 1.00 69.06 327 GLN A N 1
ATOM 2416 C CA . GLN A 1 327 ? 11.396 -0.312 28.886 1.00 69.06 327 GLN A CA 1
ATOM 2417 C C . GLN A 1 327 ? 12.258 -1.001 27.806 1.00 69.06 327 GLN A C 1
ATOM 2419 O O . GLN A 1 327 ? 13.372 -0.557 27.549 1.00 69.06 327 GLN A O 1
ATOM 2424 N N . TYR A 1 328 ? 11.766 -2.091 27.214 1.00 65.25 328 TYR A N 1
ATOM 2425 C CA . TYR A 1 328 ? 12.404 -2.842 26.139 1.00 65.25 328 TYR A CA 1
ATOM 2426 C C . TYR A 1 328 ? 11.627 -2.711 24.820 1.00 65.25 328 TYR A C 1
ATOM 2428 O O . TYR A 1 328 ? 11.807 -3.541 23.944 1.00 65.25 328 TYR A O 1
ATOM 2436 N N . GLY A 1 329 ? 10.720 -1.736 24.682 1.00 63.78 329 GLY A N 1
ATOM 2437 C CA . GLY A 1 329 ? 9.946 -1.520 23.454 1.00 63.78 329 GLY A CA 1
ATOM 2438 C C . GLY A 1 329 ? 8.801 -2.516 23.219 1.00 63.78 329 GLY A C 1
ATOM 2439 O O . GLY A 1 329 ? 8.106 -2.414 22.207 1.00 63.78 329 GLY A O 1
ATOM 2440 N N . ARG A 1 330 ? 8.547 -3.449 24.148 1.00 67.69 330 ARG A N 1
ATOM 2441 C CA . ARG A 1 330 ? 7.536 -4.503 23.974 1.00 67.69 330 ARG A CA 1
ATOM 2442 C C . ARG A 1 330 ? 6.167 -4.018 24.422 1.00 67.69 330 ARG A C 1
ATOM 2444 O O . ARG A 1 330 ? 6.032 -3.458 25.509 1.00 67.69 330 ARG A O 1
ATOM 2451 N N . TYR A 1 331 ? 5.127 -4.309 23.645 1.00 72.00 331 TYR A N 1
ATOM 2452 C CA . TYR A 1 331 ? 3.754 -3.995 24.036 1.00 72.00 331 TYR A CA 1
ATOM 2453 C C . TYR A 1 331 ? 3.303 -4.864 25.223 1.00 72.00 331 TYR A C 1
ATOM 2455 O O . TYR A 1 331 ? 3.101 -6.073 25.091 1.00 72.00 331 TYR A O 1
ATOM 2463 N N . ALA A 1 332 ? 3.140 -4.254 26.394 1.00 75.06 332 ALA A N 1
ATOM 2464 C CA . ALA A 1 332 ? 2.847 -4.942 27.648 1.00 75.06 332 ALA A CA 1
ATOM 2465 C C . ALA A 1 332 ? 1.845 -4.158 28.505 1.00 75.06 332 ALA A C 1
ATOM 2467 O O . ALA A 1 332 ? 1.498 -3.016 28.209 1.00 75.06 332 ALA A O 1
ATOM 2468 N N . ILE A 1 333 ? 1.368 -4.781 29.587 1.00 85.38 333 ILE A N 1
ATOM 2469 C CA . ILE A 1 333 ? 0.643 -4.066 30.645 1.00 85.38 333 ILE A CA 1
ATOM 2470 C C . ILE A 1 333 ? 1.667 -3.197 31.379 1.00 85.38 333 ILE A C 1
ATOM 2472 O O . ILE A 1 333 ? 2.547 -3.720 32.062 1.00 85.38 333 ILE A O 1
ATOM 2476 N N . THR A 1 334 ? 1.564 -1.880 31.224 1.00 85.06 334 THR A N 1
ATOM 2477 C CA . THR A 1 334 ? 2.491 -0.913 31.832 1.00 85.06 334 THR A CA 1
ATOM 2478 C C . THR A 1 334 ? 2.042 -0.496 33.228 1.00 85.06 334 THR A C 1
ATOM 2480 O O . THR A 1 334 ? 2.866 -0.093 34.046 1.00 85.06 334 THR A O 1
ATOM 2483 N N . ASN A 1 335 ? 0.750 -0.638 33.539 1.00 88.06 335 ASN A N 1
ATOM 2484 C CA . ASN A 1 335 ? 0.224 -0.454 34.885 1.00 88.06 335 ASN A CA 1
ATOM 2485 C C . ASN A 1 335 ? -0.991 -1.366 35.117 1.00 88.06 335 ASN A C 1
ATOM 2487 O O . ASN A 1 335 ? -2.069 -1.127 34.584 1.00 88.06 335 ASN A O 1
ATOM 2491 N N . ALA A 1 336 ? -0.818 -2.409 35.934 1.00 89.88 336 ALA A N 1
ATOM 2492 C CA . ALA A 1 336 ? -1.878 -3.373 36.239 1.00 89.88 336 ALA A CA 1
ATOM 2493 C C . ALA A 1 336 ? -2.900 -2.870 37.279 1.00 89.88 336 ALA A C 1
ATOM 2495 O O . ALA A 1 336 ? -3.919 -3.518 37.494 1.00 89.88 336 ALA A O 1
ATOM 2496 N N . SER A 1 337 ? -2.633 -1.738 37.934 1.00 91.75 337 SER A N 1
ATOM 2497 C CA . SER A 1 337 ? -3.538 -1.114 38.907 1.00 91.75 337 SER A CA 1
ATOM 2498 C C . SER A 1 337 ? -4.471 -0.083 38.271 1.00 91.75 337 SER A C 1
ATOM 2500 O O . SER A 1 337 ? -5.325 0.463 38.962 1.00 91.75 337 SER A O 1
ATOM 2502 N N . VAL A 1 338 ? -4.318 0.191 36.972 1.00 89.50 338 VAL A N 1
ATOM 2503 C CA . VAL A 1 338 ? -5.122 1.171 36.238 1.00 89.50 338 VAL A CA 1
ATOM 2504 C C . VAL A 1 338 ? -5.807 0.489 35.058 1.00 89.50 338 VAL A C 1
ATOM 2506 O O . VAL A 1 338 ? -5.146 -0.156 34.242 1.00 89.50 338 VAL A O 1
ATOM 2509 N N . VAL A 1 339 ? -7.124 0.662 34.950 1.00 90.19 339 VAL A N 1
ATOM 2510 C CA . VAL A 1 339 ? -7.885 0.368 33.729 1.00 90.19 339 VAL A CA 1
ATOM 2511 C C . VAL A 1 339 ? -8.205 1.667 33.004 1.00 90.19 339 VAL A C 1
ATOM 2513 O O . VAL A 1 339 ? -8.565 2.665 33.621 1.00 90.19 339 VAL A O 1
ATOM 2516 N N . GLU A 1 340 ? -8.075 1.650 31.689 1.00 88.75 340 GLU A N 1
ATOM 2517 C CA . GLU A 1 340 ? -8.412 2.751 30.801 1.00 88.75 340 GLU A CA 1
ATOM 2518 C C . GLU A 1 340 ? -9.726 2.427 30.088 1.00 88.75 340 GLU A C 1
ATOM 2520 O O . GLU A 1 340 ? -9.905 1.327 29.555 1.00 88.75 340 GLU A O 1
ATOM 2525 N N . ALA A 1 341 ? -10.656 3.381 30.084 1.00 90.38 341 ALA A N 1
ATOM 2526 C CA . ALA A 1 341 ? -11.854 3.276 29.268 1.00 90.38 341 ALA A CA 1
ATOM 2527 C C . ALA A 1 341 ? -11.525 3.594 27.806 1.00 90.38 341 ALA A C 1
ATOM 2529 O O . ALA A 1 341 ? -10.895 4.607 27.504 1.00 90.38 341 ALA A O 1
ATOM 2530 N N . GLY A 1 342 ? -12.062 2.799 26.884 1.00 90.00 342 GLY A N 1
ATOM 2531 C CA . GLY A 1 342 ? -11.997 3.007 25.438 1.00 90.00 342 GLY A CA 1
ATOM 2532 C C . GLY A 1 342 ? -12.824 4.194 24.935 1.00 90.00 342 GLY A C 1
ATOM 2533 O O . GLY A 1 342 ? -13.319 4.152 23.813 1.00 90.00 342 GLY A O 1
ATOM 2534 N N . ILE A 1 343 ? -13.003 5.238 25.748 1.00 88.38 343 ILE A N 1
ATOM 2535 C CA . ILE A 1 343 ? -13.711 6.477 25.423 1.00 88.38 343 ILE A CA 1
ATOM 2536 C C . ILE A 1 343 ? -12.791 7.655 25.722 1.00 88.38 343 ILE A C 1
ATOM 2538 O O . ILE A 1 343 ? -12.180 7.745 26.784 1.00 88.38 343 ILE A O 1
ATOM 2542 N N . SER A 1 344 ? -12.753 8.599 24.793 1.00 83.62 344 SER A N 1
ATOM 2543 C CA . SER A 1 344 ? -12.097 9.890 24.961 1.00 83.62 344 SER A CA 1
ATOM 2544 C C . SER A 1 344 ? -12.970 11.018 24.445 1.00 83.62 344 SER A C 1
ATOM 2546 O O . SER A 1 344 ? -13.967 10.772 23.757 1.00 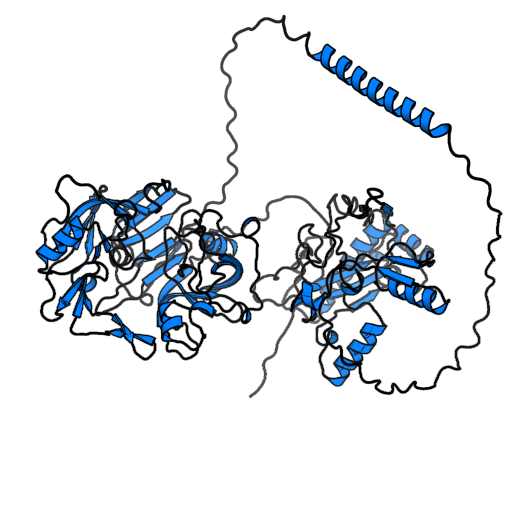83.62 344 SER A O 1
ATOM 2548 N N . ASP A 1 345 ? -12.596 12.248 24.785 1.00 79.50 345 ASP A N 1
ATOM 2549 C CA . ASP A 1 345 ? -13.270 13.429 24.279 1.00 79.50 345 ASP A CA 1
ATOM 2550 C C . ASP A 1 345 ? -12.428 14.224 23.288 1.00 79.50 345 ASP A C 1
ATOM 2552 O O . ASP A 1 345 ? -11.201 14.156 23.224 1.00 79.50 345 ASP A O 1
ATOM 2556 N N . ASN A 1 346 ? -13.150 14.957 22.460 1.00 66.56 346 ASN A N 1
ATOM 2557 C CA . ASN A 1 346 ? -12.592 15.813 21.442 1.00 66.56 346 ASN A CA 1
ATOM 2558 C C . ASN A 1 346 ? -12.299 17.209 22.027 1.00 66.56 346 ASN A C 1
ATOM 2560 O O . ASN A 1 346 ? -13.200 18.044 22.146 1.00 66.56 346 ASN A O 1
ATOM 2564 N N . ARG A 1 347 ? -11.039 17.463 22.412 1.00 59.44 347 ARG A N 1
ATOM 2565 C CA . ARG A 1 347 ? -10.547 18.794 22.818 1.00 59.44 347 ARG A CA 1
ATOM 2566 C C . ARG A 1 347 ? -9.225 19.144 22.135 1.00 59.44 347 ARG A C 1
ATOM 2568 O O . ARG A 1 347 ? -8.183 19.200 22.783 1.00 59.44 347 ARG A O 1
ATOM 2575 N N . ASN A 1 348 ? -9.270 19.435 20.839 1.00 50.66 348 ASN A N 1
ATOM 2576 C CA . ASN A 1 348 ? -8.274 20.316 20.217 1.00 50.66 348 ASN A CA 1
ATOM 2577 C C . ASN A 1 348 ? -8.747 21.784 20.281 1.00 50.66 348 ASN A C 1
ATOM 2579 O O . ASN A 1 348 ? -9.911 22.046 20.574 1.00 50.66 348 ASN A O 1
ATOM 2583 N N . LYS A 1 349 ? -7.843 22.756 20.058 1.00 42.47 349 LYS A N 1
ATOM 2584 C CA . LYS A 1 349 ? -8.063 24.214 20.260 1.00 42.47 349 LYS A CA 1
ATOM 2585 C C . LYS A 1 349 ? -9.269 24.826 19.514 1.00 42.47 349 LYS A C 1
ATOM 2587 O O . LYS A 1 349 ? -9.619 25.962 19.823 1.00 42.47 349 LYS A O 1
ATOM 2592 N N . ASP A 1 350 ? -9.899 24.098 18.591 1.00 44.91 350 ASP A N 1
ATOM 2593 C CA . ASP A 1 350 ? -11.144 24.485 17.923 1.00 44.91 350 ASP A CA 1
ATOM 2594 C C . ASP A 1 350 ? -12.233 23.398 18.092 1.00 44.91 350 ASP A C 1
ATOM 2596 O O . ASP A 1 350 ? -12.166 22.347 17.450 1.00 44.91 350 ASP A O 1
ATOM 2600 N N . PRO A 1 351 ? -13.252 23.630 18.940 1.00 39.00 351 PRO A N 1
ATOM 2601 C CA . PRO A 1 351 ? -14.384 22.722 19.137 1.00 39.00 351 PRO A CA 1
ATOM 2602 C C . PRO A 1 351 ? -15.234 22.465 17.880 1.00 39.00 351 PRO A C 1
ATOM 2604 O O . PRO A 1 351 ? -16.045 21.542 17.893 1.00 39.00 351 PRO A O 1
ATOM 2607 N N . ALA A 1 352 ? -15.086 23.267 16.818 1.00 43.47 352 ALA A N 1
ATOM 2608 C CA . ALA A 1 352 ? -15.817 23.101 15.563 1.00 43.47 352 ALA A CA 1
ATOM 2609 C C . ALA A 1 352 ? -15.159 22.109 14.583 1.00 43.47 352 ALA A C 1
ATOM 2611 O O . ALA A 1 352 ? -15.772 21.787 13.568 1.00 43.47 352 ALA A O 1
ATOM 2612 N N . SER A 1 353 ? -13.937 21.619 14.850 1.00 49.84 353 SER A N 1
ATOM 2613 C CA . SER A 1 353 ? -13.113 20.952 13.823 1.00 49.84 353 SER A CA 1
ATOM 2614 C C . SER A 1 353 ? -13.005 19.426 13.908 1.00 49.84 353 SER A C 1
ATOM 2616 O O . SER A 1 353 ? -12.221 18.832 13.168 1.00 49.84 353 SER A O 1
ATOM 2618 N N . GLN A 1 354 ? -13.757 18.750 14.781 1.00 62.28 354 GLN A N 1
ATOM 2619 C CA . GLN A 1 354 ? -13.567 17.309 14.975 1.00 62.28 354 GLN A CA 1
ATOM 2620 C C . GLN A 1 354 ? -14.872 16.524 15.153 1.00 62.28 354 GLN A C 1
ATOM 2622 O O . GLN A 1 354 ? -15.800 16.927 15.853 1.00 62.28 354 GLN A O 1
ATOM 2627 N N . THR A 1 355 ? -14.905 15.372 14.485 1.00 75.69 355 THR A N 1
ATOM 2628 C CA . THR A 1 355 ? -16.089 14.544 14.235 1.00 75.69 355 THR A CA 1
ATOM 2629 C C . THR A 1 355 ? -16.166 13.382 15.233 1.00 75.69 355 THR A C 1
ATOM 2631 O O . THR A 1 355 ? -15.147 12.715 15.444 1.00 75.69 355 THR A O 1
ATOM 2634 N N . PRO A 1 356 ? -17.335 13.088 15.844 1.00 88.38 356 PRO A N 1
ATOM 2635 C CA . PRO A 1 356 ? -17.509 11.886 16.655 1.00 88.38 356 PRO A CA 1
ATOM 2636 C C . PRO A 1 356 ? -17.054 10.631 15.904 1.00 88.38 356 PRO A C 1
ATOM 2638 O O . PRO A 1 356 ? -17.342 10.471 14.722 1.00 88.38 356 PRO A O 1
ATOM 2641 N N . THR A 1 357 ? -16.334 9.740 16.577 1.00 90.38 357 THR A N 1
ATOM 2642 C CA . THR A 1 357 ? -15.688 8.589 15.943 1.00 90.38 357 THR A CA 1
ATOM 2643 C C . THR A 1 357 ? -15.988 7.303 16.703 1.00 90.38 357 THR A C 1
ATOM 2645 O O . THR A 1 357 ? -15.724 7.184 17.902 1.00 90.38 357 THR A O 1
ATOM 2648 N N . LEU A 1 358 ? -16.515 6.325 15.975 1.00 94.81 358 LEU A N 1
ATOM 2649 C CA . LEU A 1 358 ? -16.603 4.920 16.337 1.00 94.81 358 LEU A CA 1
ATOM 2650 C C . LEU A 1 358 ? -15.306 4.235 15.889 1.00 94.81 358 LEU A C 1
ATOM 2652 O O . LEU A 1 358 ? -15.123 3.920 14.715 1.00 94.81 358 LEU A O 1
ATOM 2656 N N . GLY A 1 359 ? -14.375 4.087 16.830 1.00 91.56 359 GLY A N 1
ATOM 2657 C CA . GLY A 1 359 ? -13.022 3.608 16.555 1.00 91.56 359 GLY A CA 1
ATOM 2658 C C . GLY A 1 359 ? -12.898 2.094 16.353 1.00 91.56 359 GLY A C 1
ATOM 2659 O O . GLY A 1 359 ? -13.888 1.371 16.293 1.00 91.56 359 GLY A O 1
ATOM 2660 N N . GLY A 1 360 ? -11.665 1.585 16.349 1.00 91.38 360 GLY A N 1
ATOM 2661 C CA . GLY A 1 360 ? -11.348 0.155 16.255 1.00 91.38 360 GLY A CA 1
ATOM 2662 C C . GLY A 1 360 ? -12.095 -0.726 17.267 1.00 91.38 360 GLY A C 1
ATOM 2663 O O . GLY A 1 360 ? -12.513 -1.820 16.906 1.00 91.38 360 GLY A O 1
ATOM 2664 N N . LEU A 1 361 ? -12.365 -0.227 18.481 1.00 93.31 361 LEU A N 1
ATOM 2665 C CA . LEU A 1 361 ? -13.188 -0.917 19.486 1.00 93.31 361 LEU A CA 1
ATOM 2666 C C . LEU A 1 361 ? -14.625 -1.208 19.006 1.00 93.31 361 LEU A C 1
ATOM 2668 O O . LEU A 1 361 ? -15.199 -2.236 19.354 1.00 93.31 361 LEU A O 1
ATOM 2672 N N . PHE A 1 362 ? -15.213 -0.347 18.169 1.00 97.00 362 PHE A N 1
ATOM 2673 C CA . PHE A 1 362 ? -16.489 -0.647 17.514 1.00 97.00 362 PHE A CA 1
ATOM 2674 C C . PHE A 1 362 ? -16.358 -1.876 16.607 1.00 97.00 362 PHE A C 1
ATOM 2676 O O . PHE A 1 362 ? -17.210 -2.761 16.628 1.00 97.00 362 PHE A O 1
ATOM 2683 N N . LEU A 1 363 ? -15.256 -1.964 15.861 1.00 96.69 363 LEU A N 1
ATOM 2684 C CA . LEU A 1 363 ? -14.964 -3.049 14.924 1.00 96.69 363 LEU A CA 1
ATOM 2685 C C . LEU A 1 363 ? -14.448 -4.334 15.592 1.00 96.69 363 LEU A C 1
ATOM 2687 O O . LEU A 1 363 ? -14.221 -5.330 14.909 1.00 96.69 363 LEU A O 1
ATOM 2691 N N . THR A 1 364 ? -14.298 -4.348 16.918 1.00 94.88 364 THR A N 1
ATOM 2692 C CA . THR A 1 364 ? -14.161 -5.587 17.701 1.00 94.88 364 THR A CA 1
ATOM 2693 C C . THR A 1 364 ? -15.482 -6.359 17.742 1.00 94.88 364 THR A C 1
ATOM 2695 O O . THR A 1 364 ? -15.476 -7.586 17.702 1.00 94.88 364 THR A O 1
ATOM 2698 N N . PHE A 1 365 ? -16.619 -5.656 17.765 1.00 96.19 365 PHE A N 1
ATOM 2699 C CA . PHE A 1 365 ? -17.961 -6.251 17.857 1.00 96.19 365 PHE A CA 1
ATOM 2700 C C . PHE A 1 365 ? -18.725 -6.238 16.533 1.00 96.19 365 PHE A C 1
ATOM 2702 O O . PHE A 1 365 ? -19.759 -6.891 16.408 1.00 96.19 365 PHE A O 1
ATOM 2709 N N . ASN A 1 366 ? -18.230 -5.493 15.546 1.00 97.81 366 ASN A N 1
ATOM 2710 C CA . ASN A 1 366 ? -18.902 -5.272 14.274 1.00 97.81 366 ASN A CA 1
ATOM 2711 C C . ASN A 1 366 ? -17.946 -5.593 13.125 1.00 97.81 366 ASN A C 1
ATOM 2713 O O . ASN A 1 366 ? -16.842 -5.058 13.064 1.00 97.81 366 ASN A O 1
ATOM 2717 N N . TYR A 1 367 ? -18.377 -6.459 12.213 1.00 97.75 367 TYR A N 1
ATOM 2718 C CA . TYR A 1 367 ? -17.647 -6.786 10.998 1.00 97.75 367 TYR A CA 1
ATOM 2719 C C . TYR A 1 367 ? -17.998 -5.765 9.916 1.00 97.75 367 TYR A C 1
ATOM 2721 O O . TYR A 1 367 ? -19.177 -5.559 9.618 1.00 97.75 367 TYR A O 1
ATOM 2729 N N . LEU A 1 368 ? -16.985 -5.139 9.323 1.00 98.44 368 LEU A N 1
ATOM 2730 C CA . LEU A 1 368 ? -17.141 -4.132 8.278 1.00 98.44 368 LEU A CA 1
ATOM 2731 C C . LEU A 1 368 ? -16.837 -4.732 6.905 1.00 98.44 368 LEU A C 1
ATOM 2733 O O . LEU A 1 368 ? -15.843 -5.434 6.745 1.00 98.44 368 LEU A O 1
ATOM 2737 N N . VAL A 1 369 ? -17.654 -4.408 5.901 1.00 98.38 369 VAL A N 1
ATOM 2738 C CA . VAL A 1 369 ? -17.308 -4.611 4.486 1.00 98.38 369 VAL A CA 1
ATOM 2739 C C . VAL A 1 369 ? -17.490 -3.310 3.718 1.00 98.38 369 VAL A C 1
ATOM 2741 O O . VAL A 1 369 ? -18.580 -2.744 3.748 1.00 98.38 369 VAL A O 1
ATOM 2744 N N . THR A 1 370 ? -16.465 -2.846 3.007 1.00 97.38 370 THR A N 1
ATOM 2745 C CA . THR A 1 370 ? -16.551 -1.668 2.129 1.00 97.38 370 THR A CA 1
ATOM 2746 C C . THR A 1 370 ? -16.621 -2.076 0.659 1.00 97.38 370 THR A C 1
ATOM 2748 O O . THR A 1 370 ? -15.860 -2.933 0.214 1.00 97.38 370 THR A O 1
ATOM 2751 N N . ASP A 1 371 ? -17.530 -1.457 -0.098 1.00 95.44 371 ASP A N 1
ATOM 2752 C CA . ASP A 1 371 ? -17.656 -1.606 -1.551 1.00 95.44 371 ASP A CA 1
ATOM 2753 C C . ASP A 1 371 ? -17.912 -0.230 -2.189 1.00 95.44 371 ASP A C 1
ATOM 2755 O O . ASP A 1 371 ? -19.042 0.221 -2.394 1.00 95.44 371 ASP A O 1
ATOM 2759 N N . TYR A 1 372 ? -16.818 0.476 -2.478 1.00 91.62 372 TYR A N 1
ATOM 2760 C CA . TYR A 1 372 ? -16.883 1.826 -3.034 1.00 91.62 372 TYR A CA 1
ATOM 2761 C C . TYR A 1 372 ? -17.365 1.865 -4.488 1.00 91.62 372 TYR A C 1
ATOM 2763 O O . TYR A 1 372 ? -17.850 2.906 -4.924 1.00 91.62 372 TYR A O 1
ATOM 2771 N N . GLU A 1 373 ? -17.292 0.757 -5.233 1.00 88.81 373 GLU A N 1
ATOM 2772 C CA . GLU A 1 373 ? -17.840 0.693 -6.595 1.00 88.81 373 GLU A CA 1
ATOM 2773 C C . GLU A 1 373 ? -19.372 0.697 -6.579 1.00 88.81 373 GLU A C 1
ATOM 2775 O O . GLU A 1 373 ? -19.998 1.296 -7.455 1.00 88.81 373 GLU A O 1
ATOM 2780 N N . GLN A 1 374 ? -19.971 0.086 -5.554 1.00 91.00 374 GLN A N 1
ATOM 2781 C CA . GLN A 1 374 ? -21.409 0.157 -5.279 1.00 91.00 374 GLN A CA 1
ATOM 2782 C C . GLN A 1 374 ? -21.806 1.378 -4.430 1.00 91.00 374 GLN A C 1
ATOM 2784 O O . GLN A 1 374 ? -22.988 1.584 -4.158 1.00 91.00 374 GLN A O 1
ATOM 2789 N N . ASN A 1 375 ? -20.841 2.222 -4.045 1.00 92.81 375 ASN A N 1
ATOM 2790 C CA . ASN A 1 375 ? -21.038 3.371 -3.161 1.00 92.81 375 ASN A CA 1
ATOM 2791 C C . ASN A 1 375 ? -21.701 2.990 -1.819 1.00 92.81 375 ASN A C 1
ATOM 2793 O O . ASN A 1 375 ? -22.550 3.721 -1.294 1.00 92.81 375 ASN A O 1
ATOM 2797 N N . GLU A 1 376 ? -21.317 1.843 -1.254 1.00 95.31 376 GLU A N 1
ATOM 2798 C CA . GLU A 1 376 ? -21.886 1.323 -0.011 1.00 95.31 376 GLU A CA 1
ATOM 2799 C C . GLU A 1 376 ? -20.837 0.716 0.931 1.00 95.31 376 GLU A C 1
ATOM 2801 O O . GLU A 1 376 ? -19.731 0.328 0.552 1.00 95.31 376 GLU A O 1
ATOM 2806 N N . PHE A 1 377 ? -21.208 0.615 2.203 1.00 97.88 377 PHE A N 1
ATOM 2807 C CA . PHE A 1 377 ? -20.530 -0.220 3.181 1.00 97.88 377 PHE A CA 1
ATOM 2808 C C . PHE A 1 377 ? -21.557 -0.975 4.020 1.00 97.88 377 PHE A C 1
ATOM 2810 O O . PHE A 1 377 ? -22.731 -0.610 4.100 1.00 97.88 377 PHE A O 1
ATOM 2817 N N . ARG A 1 378 ? -21.127 -2.070 4.636 1.00 98.06 378 ARG A N 1
ATOM 2818 C CA . ARG A 1 378 ? -22.002 -3.013 5.326 1.00 98.06 378 ARG A CA 1
ATOM 2819 C C . ARG A 1 378 ? -21.462 -3.346 6.705 1.00 98.06 378 ARG A C 1
ATOM 2821 O O . ARG A 1 378 ? -20.254 -3.496 6.873 1.00 98.06 378 ARG A O 1
ATOM 2828 N N . LEU A 1 379 ? -22.371 -3.490 7.665 1.00 98.50 379 LEU A N 1
ATOM 2829 C CA . LEU A 1 379 ? -22.074 -3.920 9.031 1.00 98.50 379 LEU A CA 1
ATOM 2830 C C . LEU A 1 379 ? -22.884 -5.157 9.398 1.00 98.50 379 LEU A C 1
ATOM 2832 O O . LEU A 1 379 ? -24.066 -5.253 9.067 1.00 98.50 379 LEU A O 1
ATOM 2836 N N . ALA A 1 380 ? -22.254 -6.074 10.114 1.00 98.00 380 ALA A N 1
ATOM 2837 C CA . ALA A 1 380 ? -22.899 -7.193 10.787 1.00 98.00 380 ALA A CA 1
ATOM 2838 C C . ALA A 1 380 ? -22.233 -7.413 12.148 1.00 98.00 380 ALA A C 1
ATOM 2840 O O . ALA A 1 380 ? -21.117 -6.937 12.371 1.00 98.00 380 ALA A O 1
ATOM 2841 N N . ALA A 1 381 ? -22.892 -8.141 13.050 1.00 97.44 381 ALA A N 1
ATOM 2842 C CA . ALA A 1 381 ? -22.255 -8.532 14.299 1.00 97.44 381 ALA A CA 1
ATOM 2843 C C . ALA A 1 381 ? -21.035 -9.417 13.990 1.00 97.44 381 ALA A C 1
ATOM 2845 O O . ALA A 1 381 ? -21.077 -10.255 13.087 1.00 97.44 381 ALA A O 1
ATOM 2846 N N . ALA A 1 382 ? -19.931 -9.195 14.700 1.00 95.00 382 ALA A N 1
ATOM 2847 C CA . ALA A 1 382 ? -18.708 -9.957 14.498 1.00 95.00 382 ALA A CA 1
ATOM 2848 C C . ALA A 1 382 ? -18.678 -11.209 15.380 1.00 95.00 382 ALA A C 1
ATOM 2850 O O . ALA A 1 382 ? -18.980 -11.147 16.573 1.00 95.00 382 ALA A O 1
ATOM 2851 N N . VAL A 1 383 ? -18.227 -12.329 14.817 1.00 90.88 383 VAL A N 1
ATOM 2852 C CA . VAL A 1 383 ? -17.883 -13.531 15.588 1.00 90.88 383 VAL A CA 1
ATOM 2853 C C . VAL A 1 383 ? -16.406 -13.469 15.964 1.00 90.88 383 VAL A C 1
ATOM 2855 O O . VAL A 1 383 ? -15.537 -13.416 15.093 1.00 90.88 383 VAL A O 1
ATOM 2858 N N . ALA A 1 384 ? -16.115 -13.498 17.265 1.00 83.69 384 ALA A N 1
ATOM 2859 C CA . ALA A 1 384 ? -14.747 -13.582 17.759 1.00 83.69 384 ALA A CA 1
ATOM 2860 C C . ALA A 1 384 ? -14.237 -15.028 17.672 1.00 83.69 384 ALA A C 1
ATOM 2862 O O . ALA A 1 384 ? -14.682 -15.904 18.413 1.00 83.69 384 ALA A O 1
ATOM 2863 N N . SER A 1 385 ? -13.291 -15.270 16.770 1.00 74.12 385 SER A N 1
ATOM 2864 C CA . SER A 1 385 ? -12.611 -16.558 16.611 1.00 74.12 385 SER A CA 1
ATOM 2865 C C . SER A 1 385 ? -11.163 -16.339 16.182 1.00 74.12 385 SER A C 1
ATOM 2867 O O . SER A 1 385 ? -10.874 -15.367 15.477 1.00 74.12 385 SER A O 1
ATOM 2869 N N . ASP A 1 386 ? -10.263 -17.252 16.544 1.00 69.25 386 ASP A N 1
ATOM 2870 C CA . ASP A 1 386 ? -8.868 -17.204 16.096 1.00 69.25 386 ASP A CA 1
ATOM 2871 C C . ASP A 1 386 ? -8.768 -17.393 14.576 1.00 69.25 386 ASP A C 1
ATOM 2873 O O . ASP A 1 386 ? -9.579 -18.092 13.957 1.00 69.25 386 ASP A O 1
ATOM 2877 N N . VAL A 1 387 ? -7.776 -16.760 13.945 1.00 63.38 387 VAL A N 1
ATOM 2878 C CA . VAL A 1 387 ? -7.548 -16.848 12.486 1.00 63.38 387 VAL A CA 1
ATOM 2879 C C . VAL A 1 387 ? -7.314 -18.300 12.042 1.00 63.38 387 VAL A C 1
ATOM 2881 O O . VAL A 1 387 ? -7.821 -18.704 10.998 1.00 63.38 387 VAL A O 1
ATOM 2884 N N . ASP A 1 388 ? -6.688 -19.117 12.890 1.00 59.84 388 ASP A N 1
ATOM 2885 C CA . ASP A 1 388 ? -6.353 -20.518 12.599 1.00 59.84 388 ASP A CA 1
ATOM 2886 C C . ASP A 1 388 ? -7.537 -21.498 12.725 1.00 59.84 388 ASP A C 1
ATOM 2888 O O . ASP A 1 388 ? -7.425 -22.665 12.348 1.00 59.84 388 ASP A O 1
ATOM 2892 N N . THR A 1 389 ? -8.692 -21.052 13.236 1.00 57.91 389 THR A N 1
ATOM 2893 C CA . THR A 1 389 ? -9.834 -21.936 13.561 1.00 57.91 389 THR A CA 1
ATOM 2894 C C . THR A 1 389 ? -10.871 -22.114 12.441 1.00 57.91 389 THR A C 1
ATOM 2896 O O . THR A 1 389 ? -11.949 -22.653 12.684 1.00 57.91 389 THR A O 1
ATOM 2899 N N . GLY A 1 390 ? -10.528 -21.759 11.195 1.00 62.12 390 GLY A N 1
ATOM 2900 C CA . GLY A 1 390 ? -11.340 -22.039 10.000 1.00 62.12 390 GLY A CA 1
ATOM 2901 C C . GLY A 1 390 ? -12.005 -20.800 9.399 1.00 62.12 390 GLY A C 1
ATOM 2902 O O . GLY A 1 390 ? -13.211 -20.606 9.531 1.00 62.12 390 GLY A O 1
ATOM 2903 N N . THR A 1 391 ? -11.214 -19.978 8.707 1.00 80.12 391 THR A N 1
ATOM 2904 C CA . THR A 1 391 ? -11.691 -18.855 7.883 1.00 80.12 391 THR A CA 1
ATOM 2905 C C . THR A 1 391 ? -12.501 -19.355 6.683 1.00 80.12 391 THR A C 1
ATOM 2907 O O . THR A 1 391 ? -12.131 -20.326 6.022 1.00 80.12 391 THR A O 1
ATOM 2910 N N . THR A 1 392 ? -13.609 -18.681 6.369 1.00 90.69 392 THR A N 1
ATOM 2911 C CA . THR A 1 392 ? -14.427 -18.958 5.178 1.00 90.69 392 THR A CA 1
ATOM 2912 C C . THR A 1 392 ? -14.459 -17.722 4.289 1.00 90.69 392 THR A C 1
ATOM 2914 O O . THR A 1 392 ? -15.388 -16.913 4.336 1.00 90.69 392 THR A O 1
ATOM 2917 N N . LEU A 1 393 ? -13.423 -17.574 3.464 1.00 92.75 393 LEU A N 1
ATOM 2918 C CA . LEU A 1 393 ? -13.268 -16.414 2.591 1.00 92.75 393 LEU A CA 1
ATOM 2919 C C . LEU A 1 393 ? -14.317 -16.416 1.472 1.00 92.75 393 LEU A C 1
ATOM 2921 O O . LEU A 1 393 ? -14.398 -17.342 0.665 1.00 92.75 393 LEU A O 1
ATOM 2925 N N . GLN A 1 394 ? -15.096 -15.343 1.411 1.00 94.38 394 GLN A N 1
ATOM 2926 C CA . GLN A 1 394 ? -16.016 -15.033 0.328 1.00 94.38 394 GLN A CA 1
ATOM 2927 C C . GLN A 1 394 ? -15.360 -14.042 -0.621 1.00 94.38 394 GLN A C 1
ATOM 2929 O O . GLN A 1 394 ? -14.963 -12.946 -0.226 1.00 94.38 394 GLN A O 1
ATOM 2934 N N . THR A 1 395 ? -15.269 -14.437 -1.887 1.00 94.06 395 THR A N 1
ATOM 2935 C CA . THR A 1 395 ? -14.696 -13.602 -2.944 1.00 94.06 395 THR A CA 1
ATOM 2936 C C . THR A 1 395 ? -15.742 -12.632 -3.464 1.00 94.06 395 THR A C 1
ATOM 2938 O O . THR A 1 395 ? -16.863 -13.039 -3.767 1.00 94.06 395 THR A O 1
ATOM 2941 N N . VAL A 1 396 ? -15.374 -11.360 -3.601 1.00 92.19 396 VAL A N 1
ATOM 2942 C CA . VAL A 1 396 ? -16.198 -10.363 -4.285 1.00 92.19 396 VAL A CA 1
ATOM 2943 C C . VAL A 1 396 ? -15.425 -9.873 -5.493 1.00 92.19 396 VAL A C 1
ATOM 2945 O O . VAL A 1 396 ? -14.303 -9.391 -5.366 1.00 92.19 396 VAL A O 1
ATOM 2948 N N . CYS A 1 397 ? -16.018 -10.005 -6.672 1.00 85.81 397 CYS A N 1
ATOM 2949 C CA . CYS A 1 397 ? -15.389 -9.581 -7.911 1.00 85.81 397 CYS A CA 1
ATOM 2950 C C . CYS A 1 397 ? -16.011 -8.299 -8.435 1.00 85.81 397 CYS A C 1
ATOM 2952 O O . CYS A 1 397 ? -17.232 -8.144 -8.410 1.00 85.81 397 CYS A O 1
ATOM 2954 N N . THR A 1 398 ? -15.188 -7.463 -9.052 1.00 66.19 398 THR A N 1
ATOM 2955 C CA . THR A 1 398 ? -15.679 -6.404 -9.929 1.00 66.19 398 THR A CA 1
ATOM 2956 C C . THR A 1 398 ? -16.065 -7.022 -11.280 1.00 66.19 398 THR A C 1
ATOM 2958 O O . THR A 1 398 ? -15.201 -7.605 -11.945 1.00 66.19 398 THR A O 1
ATOM 2961 N N . PRO A 1 399 ? -17.330 -6.940 -11.738 1.00 49.62 399 PRO A N 1
ATOM 2962 C CA . PRO A 1 399 ? -17.664 -7.351 -13.092 1.00 49.62 399 PRO A CA 1
ATOM 2963 C C . PRO A 1 399 ? -16.963 -6.413 -14.078 1.00 49.62 399 PRO A C 1
ATOM 2965 O O . PRO A 1 399 ? -17.184 -5.202 -14.065 1.00 49.62 399 PRO A O 1
ATOM 2968 N N . THR A 1 400 ? -16.126 -6.966 -14.959 1.00 37.88 400 THR A N 1
ATOM 2969 C CA . THR A 1 400 ? -15.572 -6.225 -16.096 1.00 37.88 400 THR A CA 1
ATOM 2970 C C . THR A 1 400 ? -16.734 -5.591 -16.855 1.00 37.88 400 THR A C 1
ATOM 2972 O O . THR A 1 400 ? -17.593 -6.302 -17.382 1.00 37.88 400 THR A O 1
ATOM 2975 N N . ALA A 1 401 ? -16.793 -4.258 -16.880 1.00 33.25 401 ALA A N 1
ATOM 2976 C CA . ALA A 1 401 ? -17.833 -3.527 -17.584 1.00 33.25 401 ALA A CA 1
ATOM 2977 C C . ALA A 1 401 ? -17.889 -4.001 -19.044 1.00 33.25 401 ALA A C 1
ATOM 2979 O O . ALA A 1 401 ? -17.022 -3.692 -19.861 1.00 33.25 401 ALA A O 1
ATOM 2980 N N . THR A 1 402 ? -18.921 -4.774 -19.376 1.00 27.03 402 THR A N 1
ATOM 2981 C CA . THR A 1 402 ? -19.278 -5.044 -20.766 1.00 27.03 402 THR A CA 1
ATOM 2982 C C . THR A 1 402 ? -19.725 -3.709 -21.360 1.00 27.03 402 THR A C 1
ATOM 2984 O O . THR A 1 402 ? -20.573 -3.052 -20.748 1.00 27.03 402 THR A O 1
ATOM 2987 N N . PRO A 1 403 ? -19.203 -3.261 -22.516 1.00 31.11 403 PRO A N 1
ATOM 2988 C CA . PRO A 1 403 ? -19.691 -2.043 -23.146 1.00 31.11 403 PRO A CA 1
ATOM 2989 C C . PRO A 1 403 ? -21.162 -2.253 -23.521 1.00 31.11 403 PRO A C 1
ATOM 2991 O O . PRO A 1 403 ? -21.489 -2.939 -24.488 1.00 31.11 403 PRO A O 1
ATOM 2994 N N . SER A 1 404 ? -22.063 -1.696 -22.710 1.00 26.55 404 SER A N 1
ATOM 2995 C CA . SER A 1 404 ? -23.500 -1.756 -22.945 1.00 26.55 404 SER A CA 1
ATOM 2996 C C . SER A 1 404 ? -23.817 -0.989 -24.226 1.00 26.55 404 SER A C 1
ATOM 2998 O O . SER A 1 404 ? -23.592 0.221 -24.324 1.00 26.55 404 SER A O 1
ATOM 3000 N N . ALA A 1 405 ? -24.302 -1.712 -25.236 1.00 35.31 405 ALA A N 1
ATOM 3001 C CA . ALA A 1 405 ? -24.804 -1.130 -26.466 1.00 35.31 405 ALA A CA 1
ATOM 3002 C C . ALA A 1 405 ? -25.938 -0.152 -26.128 1.00 35.31 405 ALA A C 1
ATOM 3004 O O . ALA A 1 405 ? -26.997 -0.533 -25.629 1.00 35.31 405 ALA A O 1
ATOM 3005 N N . LYS A 1 406 ? -25.705 1.133 -26.396 1.00 28.09 406 LYS A N 1
ATOM 3006 C CA . LYS A 1 406 ? -26.686 2.198 -26.183 1.00 28.09 406 LYS A CA 1
ATOM 3007 C C . LYS A 1 406 ? -27.942 1.911 -27.033 1.00 28.09 406 LYS A C 1
ATOM 3009 O O . LYS A 1 406 ? -27.794 1.725 -28.244 1.00 28.09 406 LYS A O 1
ATOM 3014 N N . PRO A 1 407 ? -29.167 1.896 -26.470 1.00 33.03 407 PRO A N 1
ATOM 3015 C CA . PRO A 1 407 ? -30.370 1.702 -27.268 1.00 33.03 407 PRO A CA 1
ATOM 3016 C C . PRO A 1 407 ? -30.621 2.923 -28.158 1.00 33.03 407 PRO A C 1
ATOM 3018 O O . PRO A 1 407 ? -30.535 4.070 -27.716 1.00 33.03 407 PRO A O 1
ATOM 3021 N N . SER A 1 408 ? -30.940 2.661 -29.424 1.00 30.59 408 SER A N 1
ATOM 3022 C CA . SER A 1 408 ? -31.338 3.673 -30.404 1.00 30.59 408 SER A CA 1
ATOM 3023 C C . SER A 1 408 ? -32.680 4.314 -30.000 1.00 30.59 408 SER A C 1
ATOM 3025 O O . SER A 1 408 ? -33.613 3.569 -29.687 1.00 30.59 408 SER A O 1
ATOM 3027 N N . PRO A 1 409 ? -32.839 5.655 -29.996 1.00 35.69 409 PRO A N 1
ATOM 3028 C CA . PRO A 1 409 ? -34.116 6.276 -29.659 1.00 35.69 409 PRO A CA 1
ATOM 3029 C C . PRO A 1 409 ? -35.100 6.213 -30.836 1.00 35.69 409 PRO A C 1
ATOM 3031 O O . PRO A 1 409 ? -34.770 6.584 -31.963 1.00 35.69 409 PRO A O 1
ATOM 3034 N N . ALA A 1 410 ? -36.335 5.795 -30.550 1.00 33.03 410 ALA A N 1
ATOM 3035 C CA . ALA A 1 410 ? -37.474 5.858 -31.467 1.00 33.03 410 ALA A CA 1
ATOM 3036 C C . ALA A 1 410 ? -37.918 7.318 -31.748 1.00 33.03 410 ALA A C 1
ATOM 3038 O O . ALA A 1 410 ? -37.705 8.200 -30.911 1.00 33.03 410 ALA A O 1
ATOM 3039 N N . PRO A 1 411 ? -38.546 7.600 -32.910 1.00 35.31 411 PRO A N 1
ATOM 3040 C CA . PRO A 1 411 ? -38.767 8.960 -33.394 1.00 35.31 411 PRO A CA 1
ATOM 3041 C C . PRO A 1 411 ? -40.031 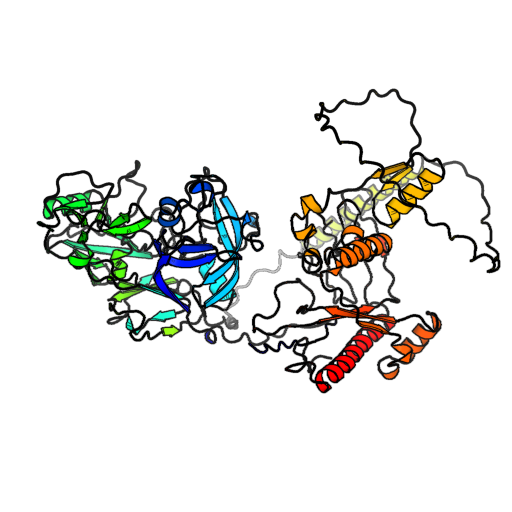9.600 -32.801 1.00 35.31 411 PRO A C 1
ATOM 3043 O O . PRO A 1 411 ? -41.083 8.969 -32.720 1.00 35.31 411 PRO A O 1
ATOM 3046 N N . SER A 1 412 ? -39.959 10.892 -32.472 1.00 30.14 412 SER A N 1
ATOM 3047 C CA . SER A 1 412 ? -41.112 11.733 -32.115 1.00 30.14 412 SER A CA 1
ATOM 3048 C C . SER A 1 412 ? -41.165 13.018 -32.976 1.00 30.14 412 SER A C 1
ATOM 3050 O O . SER A 1 412 ? -40.171 13.384 -33.610 1.00 30.14 412 SER A O 1
ATOM 3052 N N . PRO A 1 413 ? -42.360 13.625 -33.155 1.00 33.19 413 PRO A N 1
ATOM 3053 C CA . PRO A 1 413 ? -42.786 14.185 -34.439 1.00 33.19 413 PRO A CA 1
ATOM 3054 C C . PRO A 1 413 ? -42.389 15.647 -34.698 1.00 33.19 413 PRO A C 1
ATOM 3056 O O . PRO A 1 413 ? -42.228 16.469 -33.799 1.00 33.19 413 PRO A O 1
ATOM 3059 N N . LYS A 1 414 ? -42.290 15.950 -35.998 1.00 39.41 414 LYS A N 1
ATOM 3060 C CA . LYS A 1 414 ? -41.834 17.204 -36.614 1.00 39.41 414 LYS A CA 1
ATOM 3061 C C . LYS A 1 414 ? -42.724 18.414 -36.284 1.00 39.41 414 LYS A C 1
ATOM 3063 O O . LYS A 1 414 ? -43.942 18.348 -36.439 1.00 39.41 414 LYS A O 1
ATOM 3068 N N . ARG A 1 415 ? -42.096 19.567 -36.009 1.00 29.14 415 ARG A N 1
ATOM 3069 C CA . ARG A 1 415 ? -42.671 20.910 -36.236 1.00 29.14 415 ARG A CA 1
ATOM 3070 C C . ARG A 1 415 ? -41.843 21.679 -37.282 1.00 29.14 415 ARG A C 1
ATOM 3072 O O . ARG A 1 415 ? -40.626 21.511 -37.306 1.00 29.14 415 ARG A O 1
ATOM 3079 N N . PRO A 1 416 ? -42.479 22.478 -38.160 1.00 43.31 416 PRO A N 1
ATOM 3080 C CA . PRO A 1 416 ? -41.842 23.046 -39.344 1.00 43.31 416 PRO A CA 1
ATOM 3081 C C . PRO A 1 416 ? -41.192 24.396 -39.027 1.00 43.31 416 PRO A C 1
ATOM 3083 O O . PRO A 1 416 ? -41.795 25.223 -38.344 1.00 43.31 416 PRO A O 1
ATOM 3086 N N . ILE A 1 417 ? -39.988 24.648 -39.551 1.00 37.28 417 ILE A N 1
ATOM 3087 C CA . ILE A 1 417 ? -39.371 25.981 -39.517 1.00 37.28 417 ILE A CA 1
ATOM 3088 C C . ILE A 1 417 ? -38.870 26.359 -40.916 1.00 37.28 417 ILE A C 1
ATOM 3090 O O . ILE A 1 417 ? -38.265 25.558 -41.624 1.00 37.28 417 ILE A O 1
ATOM 3094 N N . ASN A 1 418 ? -39.209 27.599 -41.275 1.00 36.22 418 ASN A N 1
ATOM 3095 C CA . ASN A 1 418 ? -39.106 28.271 -42.565 1.00 36.22 418 ASN A CA 1
ATOM 3096 C C . ASN A 1 418 ? -37.695 28.359 -43.172 1.00 36.22 418 ASN A C 1
ATOM 3098 O O . ASN A 1 418 ? -36.719 28.751 -42.532 1.00 36.22 418 ASN A O 1
ATOM 3102 N N . THR A 1 419 ? -37.655 28.117 -44.479 1.00 38.94 419 THR A N 1
ATOM 3103 C CA . THR A 1 419 ? -36.493 28.062 -45.373 1.00 38.94 419 THR A CA 1
ATOM 3104 C C . THR A 1 419 ? -36.032 29.448 -45.859 1.00 38.94 419 THR A C 1
ATOM 3106 O O . THR A 1 419 ? -36.075 29.717 -47.057 1.00 38.94 419 THR A O 1
ATOM 3109 N N . ALA A 1 420 ? -35.609 30.360 -44.971 1.00 34.59 420 ALA A N 1
ATOM 3110 C CA . ALA A 1 420 ? -35.187 31.703 -45.422 1.00 34.59 420 ALA A CA 1
ATOM 3111 C C . ALA A 1 420 ? -33.988 32.370 -44.710 1.00 34.59 420 ALA A C 1
ATOM 3113 O O . ALA A 1 420 ? -33.686 33.517 -45.023 1.00 34.59 420 ALA A O 1
ATOM 3114 N N . THR A 1 421 ? -33.252 31.708 -43.806 1.00 37.62 421 THR A N 1
ATOM 3115 C CA . THR A 1 421 ? -32.137 32.386 -43.085 1.00 37.62 421 THR A CA 1
ATOM 3116 C C . THR A 1 421 ? -30.784 31.669 -43.157 1.00 37.62 421 THR A C 1
ATOM 3118 O O . THR A 1 421 ? -29.765 32.238 -42.780 1.00 37.62 421 THR A O 1
ATOM 3121 N N . ILE A 1 422 ? -30.702 30.474 -43.750 1.00 46.28 422 ILE A N 1
ATOM 3122 C CA . ILE A 1 422 ? -29.438 29.723 -43.867 1.00 46.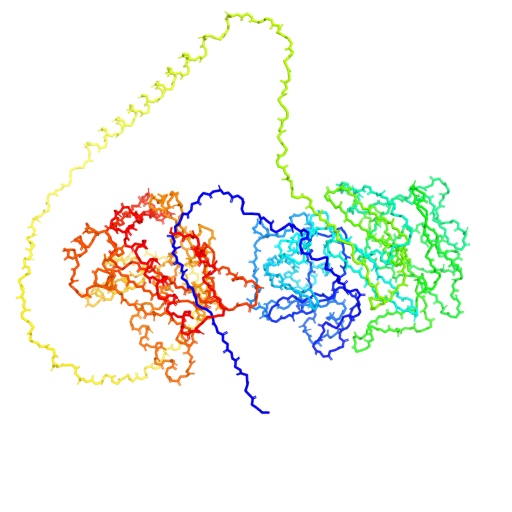28 422 ILE A CA 1
ATOM 3123 C C . ILE A 1 422 ? -29.000 29.647 -45.335 1.00 46.28 422 ILE A C 1
ATOM 3125 O O . ILE A 1 422 ? -28.981 28.590 -45.952 1.00 46.28 422 ILE A O 1
ATOM 3129 N N . ALA A 1 423 ? -28.672 30.805 -45.907 1.00 37.12 423 ALA A N 1
ATOM 3130 C CA . ALA A 1 423 ? -27.917 30.902 -47.164 1.00 37.12 423 ALA A CA 1
ATOM 3131 C C . ALA A 1 423 ? -26.883 32.052 -47.174 1.00 37.12 423 ALA A C 1
ATOM 3133 O O . ALA A 1 423 ? -26.055 32.116 -48.075 1.00 37.12 423 ALA A O 1
ATOM 3134 N N . GLY A 1 424 ? -26.861 32.933 -46.162 1.00 33.75 424 GLY A N 1
ATOM 3135 C CA . GLY A 1 424 ? -25.948 34.090 -46.121 1.00 33.75 424 GLY A CA 1
ATOM 3136 C C . GLY A 1 424 ? -24.592 33.861 -45.435 1.00 33.75 424 GLY A C 1
ATOM 3137 O O . GLY A 1 424 ? -23.667 34.635 -45.657 1.00 33.75 424 GLY A O 1
ATOM 3138 N N . GLY A 1 425 ? -24.442 32.816 -44.612 1.00 43.41 425 GLY A N 1
ATOM 3139 C CA . GLY A 1 425 ? -23.255 32.646 -43.753 1.00 43.41 425 GLY A CA 1
ATOM 3140 C C . GLY A 1 425 ? -22.072 31.906 -44.387 1.00 43.41 425 GLY A C 1
ATOM 3141 O O . GLY A 1 425 ? -20.923 32.167 -44.046 1.00 43.41 425 GLY A O 1
ATOM 3142 N N . ILE A 1 426 ? -22.326 31.003 -45.337 1.00 43.19 426 ILE A N 1
ATOM 3143 C CA . ILE A 1 426 ? -21.283 30.098 -45.858 1.00 43.19 426 ILE A CA 1
ATOM 3144 C C . ILE A 1 426 ? -20.459 30.767 -46.974 1.00 43.19 426 ILE A C 1
ATOM 3146 O O . ILE A 1 426 ? -19.267 30.504 -47.110 1.00 43.19 426 ILE A O 1
ATOM 3150 N N . VAL A 1 427 ? -21.042 31.716 -47.714 1.00 45.41 427 VAL A N 1
ATOM 3151 C CA . VAL A 1 427 ? -20.339 32.432 -48.795 1.00 45.41 427 VAL A CA 1
ATOM 3152 C C . VAL A 1 427 ? -19.408 33.530 -48.249 1.00 45.41 427 VAL A C 1
ATOM 3154 O O . VAL A 1 427 ? -18.337 33.760 -48.805 1.00 45.41 427 VAL A O 1
ATOM 3157 N N . GLY A 1 428 ? -19.745 34.159 -47.115 1.00 41.34 428 GLY A N 1
ATOM 3158 C CA . GLY A 1 428 ? -18.912 35.203 -46.499 1.00 41.34 428 GLY A CA 1
ATOM 3159 C C . GLY A 1 428 ? -17.614 34.679 -45.869 1.00 41.34 428 GLY A C 1
ATOM 3160 O O . GLY A 1 428 ? -16.571 35.326 -45.975 1.00 41.34 428 GLY A O 1
ATOM 3161 N N . GLY A 1 429 ? -17.648 33.482 -45.271 1.00 42.97 429 GLY A N 1
ATOM 3162 C CA . GLY A 1 429 ? -16.481 32.881 -44.613 1.00 42.97 429 GLY A CA 1
ATOM 3163 C C . GLY A 1 429 ? -15.381 32.447 -45.587 1.00 42.97 429 GLY A C 1
ATOM 3164 O O . GLY A 1 429 ? -14.197 32.637 -45.312 1.00 42.97 429 GLY A O 1
ATOM 3165 N N . ILE A 1 430 ? -15.762 31.935 -46.762 1.00 56.59 430 ILE A N 1
ATOM 3166 C CA . ILE A 1 430 ? -14.807 31.455 -47.774 1.00 56.59 430 ILE A CA 1
ATOM 3167 C C . ILE A 1 430 ? -14.112 32.634 -48.474 1.00 56.59 430 ILE A C 1
ATOM 3169 O O . ILE A 1 430 ? -12.906 32.587 -48.715 1.00 56.59 430 ILE A O 1
ATOM 3173 N N . VAL A 1 431 ? -14.831 33.735 -48.722 1.00 60.78 431 VAL A N 1
ATOM 3174 C CA . VAL A 1 431 ? -14.244 34.961 -49.292 1.00 60.78 431 VAL A CA 1
ATOM 3175 C C . VAL A 1 431 ? -13.343 35.671 -48.273 1.00 60.78 431 VAL A C 1
ATOM 3177 O O . VAL A 1 431 ? -12.263 36.138 -48.633 1.00 60.78 431 VAL A O 1
ATOM 3180 N N . GLY A 1 432 ? -13.726 35.692 -46.990 1.00 64.19 432 GLY A N 1
ATOM 3181 C CA . GLY A 1 432 ? -12.908 36.267 -45.917 1.00 64.19 432 GLY A CA 1
ATOM 3182 C C . GLY A 1 432 ? -11.571 35.544 -45.726 1.00 64.19 432 GLY A C 1
ATOM 3183 O O . GLY A 1 432 ? -10.523 36.188 -45.664 1.00 64.19 432 GLY A O 1
ATOM 3184 N N . LEU A 1 433 ? -11.578 34.208 -45.720 1.00 66.00 433 LEU A N 1
ATOM 3185 C CA . LEU A 1 433 ? -10.354 33.407 -45.598 1.00 66.00 433 LEU A CA 1
ATOM 3186 C C . LEU A 1 433 ? -9.443 33.529 -46.829 1.00 66.00 433 LEU A C 1
ATOM 3188 O O . LEU A 1 433 ? -8.222 33.613 -46.683 1.00 66.00 433 LEU A O 1
ATOM 3192 N N . ALA A 1 434 ? -10.016 33.622 -48.033 1.00 72.94 434 ALA A N 1
ATOM 3193 C CA . ALA A 1 434 ? -9.253 33.827 -49.263 1.00 72.94 434 ALA A CA 1
ATOM 3194 C C . ALA A 1 434 ? -8.571 35.209 -49.315 1.00 72.94 434 ALA A C 1
ATOM 3196 O O . ALA A 1 434 ? -7.427 35.313 -49.766 1.00 72.94 434 ALA A O 1
ATOM 3197 N N . LEU A 1 435 ? -9.228 36.263 -48.815 1.00 72.38 435 LEU A N 1
ATOM 3198 C CA . LEU A 1 435 ? -8.660 37.615 -48.726 1.00 72.38 435 LEU A CA 1
ATOM 3199 C C . LEU A 1 435 ? -7.541 37.717 -47.679 1.00 72.38 435 LEU A C 1
ATOM 3201 O O . LEU A 1 435 ? -6.528 38.373 -47.917 1.00 72.38 435 LEU A O 1
ATOM 3205 N N . ILE A 1 436 ? -7.675 37.018 -46.550 1.00 77.75 436 ILE A N 1
ATOM 3206 C CA . ILE A 1 436 ? -6.628 36.966 -45.519 1.00 77.75 436 ILE A CA 1
ATOM 3207 C C . ILE A 1 436 ? -5.405 36.191 -46.030 1.00 77.75 436 ILE A C 1
ATOM 3209 O O . ILE A 1 436 ? -4.276 36.664 -45.896 1.00 77.75 436 ILE A O 1
ATOM 3213 N N . ALA A 1 437 ? -5.608 35.050 -46.696 1.00 77.69 437 ALA A N 1
ATOM 3214 C CA . ALA A 1 437 ? -4.516 34.263 -47.268 1.00 77.69 437 ALA A CA 1
ATOM 3215 C C . ALA A 1 437 ? -3.759 35.022 -48.376 1.00 77.69 437 ALA A C 1
ATOM 3217 O O . ALA A 1 437 ? -2.529 34.973 -48.439 1.00 77.69 437 ALA A O 1
ATOM 3218 N N . SER A 1 438 ? -4.469 35.787 -49.212 1.00 71.62 438 SER A N 1
ATOM 3219 C CA . SER A 1 438 ? -3.855 36.616 -50.258 1.00 71.62 438 SER A CA 1
ATOM 3220 C C . SER A 1 438 ? -3.155 37.865 -49.704 1.00 71.62 438 SER A C 1
ATOM 3222 O O . SER A 1 438 ? -2.092 38.225 -50.210 1.00 71.62 438 SER A O 1
ATOM 3224 N N . ALA A 1 439 ? -3.647 38.467 -48.615 1.00 77.50 439 ALA A N 1
ATOM 3225 C CA . ALA A 1 439 ? -2.940 39.537 -47.906 1.00 77.50 439 ALA A CA 1
ATOM 3226 C C . ALA A 1 439 ? -1.639 39.035 -47.248 1.00 77.50 439 ALA A C 1
ATOM 3228 O O . ALA A 1 439 ? -0.598 39.685 -47.367 1.00 77.50 439 ALA A O 1
ATOM 3229 N N . ILE A 1 440 ? -1.661 37.848 -46.631 1.00 80.50 440 ILE A N 1
ATOM 3230 C CA . ILE A 1 440 ? -0.468 37.209 -46.052 1.00 80.50 440 ILE A CA 1
ATOM 3231 C C . ILE A 1 440 ? 0.543 36.866 -47.154 1.00 80.50 440 ILE A C 1
ATOM 3233 O O . ILE A 1 440 ? 1.722 37.208 -47.038 1.00 80.50 440 ILE A O 1
ATOM 3237 N N . ALA A 1 441 ? 0.091 36.284 -48.269 1.00 79.19 441 ALA A N 1
ATOM 3238 C CA . ALA A 1 441 ? 0.952 36.006 -49.415 1.00 79.19 441 ALA A CA 1
ATOM 3239 C C . ALA A 1 441 ? 1.565 37.293 -50.000 1.00 79.19 441 ALA A C 1
ATOM 3241 O O . ALA A 1 441 ? 2.760 37.322 -50.294 1.00 79.19 441 ALA A O 1
ATOM 3242 N N . PHE A 1 442 ? 0.797 38.384 -50.098 1.00 79.94 442 PHE A N 1
ATOM 3243 C CA . PHE A 1 442 ? 1.273 39.682 -50.587 1.00 79.94 442 PHE A CA 1
ATOM 3244 C C . PHE A 1 442 ? 2.333 40.313 -49.667 1.00 79.94 442 PHE A C 1
ATOM 3246 O O . PHE A 1 442 ? 3.353 40.815 -50.153 1.00 79.94 442 PHE A O 1
ATOM 3253 N N . PHE A 1 443 ? 2.159 40.236 -48.343 1.00 70.81 443 PHE A N 1
ATOM 3254 C CA . PHE A 1 443 ? 3.149 40.733 -47.378 1.00 70.81 443 PHE A CA 1
ATOM 3255 C C . PHE A 1 443 ? 4.430 39.885 -47.350 1.00 70.81 443 PHE A C 1
ATOM 3257 O O . PHE A 1 443 ? 5.529 40.445 -47.285 1.00 70.81 443 PHE A O 1
ATOM 3264 N N . LEU A 1 444 ? 4.320 38.560 -47.499 1.00 72.00 444 LEU A N 1
ATOM 3265 C CA . LEU A 1 444 ? 5.471 37.655 -47.603 1.00 72.00 444 LEU A CA 1
ATOM 3266 C C . LEU A 1 444 ? 6.229 37.817 -48.933 1.00 72.00 444 LEU A C 1
ATOM 3268 O O . LEU A 1 444 ? 7.458 37.725 -48.967 1.00 72.00 444 LEU A O 1
ATOM 3272 N N . PHE A 1 445 ? 5.533 38.127 -50.030 1.00 69.00 445 PHE A N 1
ATOM 3273 C CA . PHE A 1 445 ? 6.178 38.393 -51.320 1.00 69.00 445 PHE A CA 1
ATOM 3274 C C . PHE A 1 445 ? 6.870 39.766 -51.347 1.00 69.00 445 PHE A C 1
ATOM 3276 O O . PHE A 1 445 ? 7.967 39.909 -51.896 1.00 69.00 445 PHE A O 1
ATOM 3283 N N . ARG A 1 446 ? 6.283 40.781 -50.695 1.00 59.28 446 ARG A N 1
ATOM 3284 C CA . ARG A 1 446 ? 6.866 42.129 -50.583 1.00 59.28 446 ARG A CA 1
ATOM 3285 C C . ARG A 1 446 ? 8.081 42.169 -49.646 1.00 59.28 446 ARG A C 1
ATOM 3287 O O . ARG A 1 446 ? 9.022 42.916 -49.922 1.00 59.28 446 ARG A O 1
ATOM 3294 N N . SER A 1 447 ? 8.109 41.346 -48.593 1.00 50.50 447 SER A N 1
ATOM 3295 C CA . SER A 1 447 ? 9.271 41.225 -47.697 1.00 50.50 447 SER A CA 1
ATOM 3296 C C . SER A 1 447 ? 10.441 40.482 -48.358 1.00 50.50 447 SER A C 1
ATOM 3298 O O . SER A 1 447 ? 11.591 40.902 -48.214 1.00 50.50 447 SER A O 1
ATOM 3300 N N . ARG A 1 448 ? 10.159 39.462 -49.184 1.00 55.38 448 ARG A N 1
ATOM 3301 C CA . ARG A 1 448 ? 11.171 38.751 -49.990 1.00 55.38 448 ARG A CA 1
ATOM 3302 C C . ARG A 1 448 ? 11.786 39.617 -51.091 1.00 55.38 448 ARG A C 1
ATOM 3304 O O . ARG A 1 448 ? 12.981 39.506 -51.345 1.00 55.38 448 ARG A O 1
ATOM 3311 N N . ARG A 1 449 ? 11.015 40.524 -51.705 1.00 50.53 449 ARG A N 1
ATOM 3312 C CA . ARG A 1 449 ? 11.534 41.435 -52.745 1.00 50.53 449 ARG A CA 1
ATOM 3313 C C . ARG A 1 449 ? 12.437 42.539 -52.177 1.00 50.53 449 ARG A C 1
ATOM 3315 O O . ARG A 1 449 ? 13.386 42.926 -52.846 1.00 50.53 449 ARG A O 1
ATOM 3322 N N . ARG A 1 450 ? 12.202 42.988 -50.934 1.00 49.12 450 ARG A N 1
ATOM 3323 C CA . ARG A 1 450 ? 13.082 43.943 -50.226 1.00 49.12 450 ARG A CA 1
ATOM 3324 C C . ARG A 1 450 ? 14.388 43.317 -49.724 1.00 49.12 450 ARG A C 1
ATOM 3326 O O . ARG A 1 450 ? 15.383 44.022 -49.634 1.00 49.12 450 ARG A O 1
ATOM 3333 N N . ARG A 1 451 ? 14.411 42.007 -49.446 1.00 48.47 451 ARG A N 1
ATOM 3334 C CA . ARG A 1 451 ? 15.628 41.279 -49.030 1.00 48.47 451 ARG A CA 1
ATOM 3335 C C . ARG A 1 451 ? 16.546 40.859 -50.186 1.00 48.47 451 ARG A C 1
ATOM 3337 O O . ARG A 1 451 ? 17.663 40.448 -49.926 1.00 48.47 451 ARG A O 1
ATOM 3344 N N . ARG A 1 452 ? 16.111 40.985 -51.447 1.00 44.16 452 ARG A N 1
ATOM 3345 C CA . ARG A 1 452 ? 16.930 40.677 -52.639 1.00 44.16 452 ARG A CA 1
ATOM 3346 C C . ARG A 1 452 ? 17.735 41.863 -53.191 1.00 44.16 452 ARG A C 1
ATOM 3348 O O . ARG A 1 452 ? 18.400 41.694 -54.200 1.00 44.16 452 ARG A O 1
ATOM 3355 N N . GLN A 1 453 ? 17.665 43.048 -52.576 1.00 43.00 453 GLN A N 1
ATOM 3356 C CA . GLN A 1 453 ? 18.369 44.245 -53.065 1.00 43.00 453 GLN A CA 1
ATOM 3357 C C . GLN A 1 453 ? 19.635 44.623 -52.285 1.00 43.00 453 GLN A C 1
ATOM 3359 O O . GLN A 1 453 ? 20.307 45.556 -52.695 1.00 43.00 453 GLN A O 1
ATOM 3364 N N . ASN A 1 454 ? 19.994 43.899 -51.222 1.00 47.25 454 ASN A N 1
ATOM 3365 C CA . ASN A 1 454 ? 21.262 44.089 -50.519 1.00 47.25 454 ASN A CA 1
ATOM 3366 C C . ASN A 1 454 ? 21.873 42.721 -50.202 1.00 47.25 454 ASN A C 1
ATOM 3368 O O . ASN A 1 454 ? 21.314 42.021 -49.362 1.00 47.25 454 ASN A O 1
ATOM 3372 N N . GLN A 1 455 ? 23.008 42.424 -50.851 1.00 37.47 455 GLN A N 1
ATOM 3373 C CA . GLN A 1 455 ? 24.065 41.438 -50.541 1.00 37.47 455 GLN A CA 1
ATOM 3374 C C . GLN A 1 455 ? 24.380 40.495 -51.715 1.00 37.47 455 GLN A C 1
ATOM 3376 O O . GLN A 1 455 ? 23.867 39.384 -51.783 1.00 37.47 455 GLN A O 1
ATOM 3381 N N . ASP A 1 456 ? 25.292 40.937 -52.585 1.00 33.50 456 ASP A N 1
ATOM 3382 C CA . ASP A 1 456 ? 26.212 40.044 -53.300 1.00 33.50 456 ASP A CA 1
ATOM 3383 C C . ASP A 1 456 ? 27.523 39.964 -52.486 1.00 33.50 456 ASP A C 1
ATOM 3385 O O . ASP A 1 456 ? 28.093 41.015 -52.174 1.00 33.50 456 ASP A O 1
ATOM 3389 N N . PRO A 1 457 ? 28.025 38.771 -52.119 1.00 38.44 457 PRO A N 1
ATOM 3390 C CA . PRO A 1 457 ? 29.408 38.575 -51.686 1.00 38.44 457 PRO A CA 1
ATOM 3391 C C . PRO A 1 457 ? 30.347 38.236 -52.872 1.00 38.44 457 PRO A C 1
ATOM 3393 O O . PRO A 1 457 ? 29.887 37.706 -53.885 1.00 38.44 457 PRO A O 1
ATOM 3396 N N . PRO A 1 458 ? 31.662 38.536 -52.776 1.00 39.53 458 PRO A N 1
ATOM 3397 C CA . PRO A 1 458 ? 32.636 38.325 -53.856 1.00 39.53 458 PRO A CA 1
ATOM 3398 C C . PRO A 1 458 ? 33.029 36.838 -54.023 1.00 39.53 458 PRO A C 1
ATOM 3400 O O . PRO A 1 458 ? 32.827 36.048 -53.099 1.00 39.53 458 PRO A O 1
ATOM 3403 N N . PRO A 1 459 ? 33.617 36.437 -55.171 1.00 33.88 459 PRO A N 1
ATOM 3404 C CA . PRO A 1 459 ? 33.961 35.041 -55.443 1.00 33.88 459 PRO A CA 1
ATOM 3405 C C . PRO A 1 459 ? 35.264 34.618 -54.740 1.00 33.88 459 PRO A C 1
ATOM 3407 O O . PRO A 1 459 ? 36.229 35.381 -54.699 1.00 33.88 459 PRO A O 1
ATOM 3410 N N . ILE A 1 460 ? 35.305 33.380 -54.234 1.00 32.75 460 ILE A N 1
ATOM 3411 C CA . ILE A 1 460 ? 36.496 32.724 -53.657 1.00 32.75 460 ILE A CA 1
ATOM 3412 C C . ILE A 1 460 ? 36.971 31.615 -54.626 1.00 32.75 460 ILE A C 1
ATOM 3414 O O . ILE A 1 460 ? 36.114 30.978 -55.244 1.00 32.75 460 ILE A O 1
ATOM 3418 N N . PRO A 1 461 ? 38.292 31.387 -54.808 1.00 32.53 461 PRO A N 1
ATOM 3419 C CA . PRO A 1 461 ? 38.836 30.560 -55.885 1.00 32.53 461 PRO A CA 1
ATOM 3420 C C . PRO A 1 461 ? 38.728 29.051 -55.636 1.00 32.53 461 PRO A C 1
ATOM 3422 O O . PRO A 1 461 ? 38.803 28.569 -54.508 1.00 32.53 461 PRO A O 1
ATOM 3425 N N . GLU A 1 462 ? 38.635 28.325 -56.745 1.00 32.22 462 GLU A N 1
ATOM 3426 C CA . GLU A 1 462 ? 38.639 26.870 -56.883 1.00 32.22 462 GLU A CA 1
ATOM 3427 C C . GLU A 1 462 ? 39.987 26.258 -56.438 1.00 32.22 462 GLU A C 1
ATOM 3429 O O . GLU A 1 462 ? 41.040 26.597 -56.981 1.00 32.22 462 GLU A O 1
ATOM 3434 N N . MET A 1 463 ? 39.968 25.342 -55.461 1.00 27.41 463 MET A N 1
ATOM 3435 C CA . MET A 1 463 ? 41.091 24.443 -55.165 1.00 27.41 463 MET A CA 1
ATOM 3436 C C . MET A 1 463 ? 40.688 22.998 -55.463 1.00 27.41 463 MET A C 1
ATOM 3438 O O . MET A 1 463 ? 39.702 22.484 -54.938 1.00 27.41 463 MET A O 1
ATOM 3442 N N . ALA A 1 464 ? 41.474 22.371 -56.336 1.00 29.08 464 ALA A N 1
ATOM 3443 C CA . ALA A 1 464 ? 41.300 21.016 -56.831 1.00 29.08 464 ALA A CA 1
ATOM 3444 C C . ALA A 1 464 ? 41.409 19.952 -55.723 1.00 29.08 464 ALA A C 1
ATOM 3446 O O . ALA A 1 464 ? 42.289 20.006 -54.864 1.00 29.08 464 ALA A O 1
ATOM 3447 N N . SER A 1 465 ? 40.543 18.942 -55.799 1.00 28.69 465 SER A N 1
ATOM 3448 C CA . SER A 1 465 ? 40.610 17.721 -54.992 1.00 28.69 465 SER A CA 1
ATOM 3449 C C . SER A 1 465 ? 41.840 16.876 -55.361 1.00 28.69 465 SER A C 1
ATOM 3451 O O . SER A 1 465 ? 42.073 16.657 -56.554 1.00 28.69 465 SER A O 1
ATOM 3453 N N . PRO A 1 466 ? 42.600 16.312 -54.401 1.00 29.91 466 PRO A N 1
ATOM 3454 C CA . PRO A 1 466 ? 43.550 15.262 -54.719 1.00 29.91 466 PRO A CA 1
ATOM 3455 C C . PRO A 1 466 ? 42.816 13.925 -54.851 1.00 29.91 466 PRO A C 1
ATOM 3457 O O . PRO A 1 466 ? 42.144 13.456 -53.934 1.00 29.91 466 PRO A O 1
ATOM 3460 N N . VAL A 1 467 ? 42.994 13.305 -56.013 1.00 28.61 467 VAL A N 1
ATOM 3461 C CA . VAL A 1 467 ? 42.735 11.889 -56.271 1.00 28.61 467 VAL A CA 1
ATOM 3462 C C . VAL A 1 467 ? 43.692 11.058 -55.412 1.00 28.61 467 VAL A C 1
ATOM 3464 O O . VAL A 1 467 ? 44.909 11.213 -55.512 1.00 28.61 467 VAL A O 1
ATOM 3467 N N . MET A 1 468 ? 43.159 10.164 -54.578 1.00 26.27 468 MET A N 1
ATOM 3468 C CA . MET A 1 468 ? 43.961 9.227 -53.791 1.00 26.27 468 MET A CA 1
ATOM 3469 C C . MET A 1 468 ? 44.224 7.962 -54.623 1.00 26.27 468 MET A C 1
ATOM 3471 O O . MET A 1 468 ? 43.319 7.176 -54.885 1.00 26.27 468 MET A O 1
ATOM 3475 N N . SER A 1 469 ? 45.467 7.780 -55.073 1.00 30.14 469 SER A N 1
ATOM 3476 C CA . SER A 1 469 ? 45.958 6.531 -55.673 1.00 30.14 469 SER A CA 1
ATOM 3477 C C . SER A 1 469 ? 46.329 5.506 -54.587 1.00 30.14 469 SER A C 1
ATOM 3479 O O . SER A 1 469 ? 46.829 5.914 -53.535 1.00 30.14 469 SER A O 1
ATOM 3481 N N . PRO A 1 470 ? 46.179 4.192 -54.831 1.00 33.12 470 PRO A N 1
ATOM 3482 C CA . PRO A 1 470 ? 46.407 3.161 -53.821 1.00 33.12 470 PRO A CA 1
ATOM 3483 C C . PRO A 1 470 ? 47.907 2.957 -53.560 1.00 33.12 470 PRO A C 1
ATOM 3485 O O . PRO A 1 470 ? 48.685 2.762 -54.496 1.00 33.12 470 PRO A O 1
ATOM 3488 N N . ARG A 1 471 ? 48.328 2.970 -52.288 1.00 28.22 471 ARG A N 1
ATOM 3489 C CA . ARG A 1 471 ? 49.674 2.537 -51.881 1.00 28.22 471 ARG A CA 1
ATOM 3490 C C . ARG A 1 471 ? 49.623 1.210 -51.121 1.00 28.22 471 ARG A C 1
ATOM 3492 O O . ARG A 1 471 ? 48.961 1.085 -50.100 1.00 28.22 471 ARG A O 1
ATOM 3499 N N . SER A 1 472 ? 50.355 0.267 -51.710 1.00 27.41 472 SER A N 1
ATOM 3500 C CA . SER A 1 472 ? 50.885 -1.017 -51.241 1.00 27.41 472 SER A CA 1
ATOM 3501 C C . SER A 1 472 ? 50.891 -1.277 -49.729 1.00 27.41 472 SER A C 1
ATOM 3503 O O . SER A 1 472 ? 51.495 -0.529 -48.963 1.00 27.41 472 SER A O 1
ATOM 3505 N N . MET A 1 473 ? 50.330 -2.431 -49.350 1.00 34.16 473 MET A N 1
ATOM 3506 C CA . MET A 1 473 ? 50.607 -3.143 -48.101 1.00 34.16 473 MET A CA 1
ATOM 3507 C C . MET A 1 473 ? 52.066 -3.615 -48.083 1.00 34.16 473 MET A C 1
ATOM 3509 O O . MET A 1 473 ? 52.406 -4.631 -48.680 1.00 34.16 473 MET A O 1
ATOM 3513 N N . SER A 1 474 ? 52.926 -2.897 -47.376 1.00 33.16 474 SER A N 1
ATOM 3514 C CA . SER A 1 474 ? 54.192 -3.421 -46.860 1.00 33.16 474 SER A CA 1
ATOM 3515 C C . SER A 1 474 ? 54.714 -2.411 -45.850 1.00 33.16 474 SER A C 1
ATOM 3517 O O . SER A 1 474 ? 55.300 -1.425 -46.271 1.00 33.16 474 SER A O 1
ATOM 3519 N N . ASP A 1 475 ? 54.360 -2.594 -44.575 1.00 31.06 475 ASP A N 1
ATOM 3520 C CA . ASP A 1 475 ? 55.101 -2.158 -43.372 1.00 31.06 475 ASP A CA 1
ATOM 3521 C C . ASP A 1 475 ? 54.195 -2.327 -42.138 1.00 31.06 475 ASP A C 1
ATOM 3523 O O . ASP A 1 475 ? 53.787 -1.379 -41.477 1.00 31.06 475 ASP A O 1
ATOM 3527 N N . ALA A 1 476 ? 53.829 -3.577 -41.840 1.00 32.06 476 ALA A N 1
ATOM 3528 C CA . ALA A 1 476 ? 53.057 -3.947 -40.649 1.00 32.06 476 ALA A CA 1
ATOM 3529 C C . ALA A 1 476 ? 53.925 -4.680 -39.611 1.00 32.06 476 ALA A C 1
ATOM 3531 O O . ALA A 1 476 ? 53.462 -5.623 -38.979 1.00 32.06 476 ALA A O 1
ATOM 3532 N N . ASN A 1 477 ? 55.206 -4.313 -39.467 1.00 31.44 477 ASN A N 1
ATOM 3533 C CA . ASN A 1 477 ? 56.119 -5.070 -38.605 1.00 31.44 477 ASN A CA 1
ATOM 3534 C C . ASN A 1 477 ? 57.236 -4.236 -37.947 1.00 31.44 477 ASN A C 1
ATOM 3536 O O . ASN A 1 477 ? 58.387 -4.650 -37.946 1.00 31.44 477 ASN A O 1
ATOM 3540 N N . THR A 1 478 ? 56.921 -3.082 -37.349 1.00 32.91 478 THR A N 1
ATOM 3541 C CA . THR A 1 478 ? 57.876 -2.340 -36.488 1.00 32.91 478 THR A CA 1
ATOM 3542 C C . THR A 1 478 ? 57.193 -1.476 -35.417 1.00 32.91 478 THR A C 1
ATOM 3544 O O . THR A 1 478 ? 57.527 -0.313 -35.247 1.00 32.91 478 THR A O 1
ATOM 3547 N N . LEU A 1 479 ? 56.265 -2.026 -34.627 1.00 30.78 479 LEU A N 1
ATOM 3548 C CA . LEU A 1 479 ? 55.847 -1.405 -33.355 1.00 30.78 479 LEU A CA 1
ATOM 3549 C C . LEU A 1 479 ? 55.641 -2.480 -32.274 1.00 30.78 479 LEU A C 1
ATOM 3551 O O . LEU A 1 479 ? 54.526 -2.843 -31.918 1.00 30.78 479 LEU A O 1
ATOM 3555 N N . ARG A 1 480 ? 56.751 -3.008 -31.748 1.00 31.39 480 ARG A N 1
ATOM 3556 C CA . ARG A 1 480 ? 56.809 -3.635 -30.419 1.00 31.39 480 ARG A CA 1
ATOM 3557 C C . ARG A 1 480 ? 57.910 -2.952 -29.617 1.00 31.39 480 ARG A C 1
ATOM 3559 O O . ARG A 1 480 ? 59.063 -3.356 -29.683 1.00 31.39 480 ARG A O 1
ATOM 3566 N N . SER A 1 481 ? 57.521 -1.944 -28.848 1.00 29.86 481 SER A N 1
ATOM 3567 C CA . SER A 1 481 ? 58.151 -1.646 -27.563 1.00 29.86 481 SER A CA 1
ATOM 3568 C C . SER A 1 481 ? 57.027 -1.490 -26.540 1.00 29.86 481 SER A C 1
ATOM 3570 O O . SER A 1 481 ? 56.065 -0.779 -26.839 1.00 29.86 481 SER A O 1
ATOM 3572 N N . PRO A 1 482 ? 57.093 -2.148 -25.370 1.00 28.84 482 PRO A N 1
ATOM 3573 C CA . PRO A 1 482 ? 56.122 -1.927 -24.311 1.00 28.84 482 PRO A CA 1
ATOM 3574 C C . PRO A 1 482 ? 56.340 -0.517 -23.762 1.00 28.84 482 PRO A C 1
ATOM 3576 O O . PRO A 1 482 ? 57.424 -0.203 -23.274 1.00 28.84 482 PRO A O 1
ATOM 3579 N N . MET A 1 483 ? 55.327 0.339 -23.864 1.00 27.62 483 MET A N 1
ATOM 3580 C CA . MET A 1 483 ? 55.304 1.595 -23.126 1.00 27.62 483 MET A CA 1
ATOM 3581 C C . MET A 1 483 ? 54.998 1.240 -21.672 1.00 27.62 483 MET A C 1
ATOM 3583 O O . MET A 1 483 ? 53.866 0.907 -21.332 1.00 27.62 483 MET A O 1
ATOM 3587 N N . THR A 1 484 ? 56.027 1.219 -20.830 1.00 25.66 484 THR A N 1
ATOM 3588 C CA . THR A 1 484 ? 55.858 1.154 -19.380 1.00 25.66 484 THR A CA 1
ATOM 3589 C C . THR A 1 484 ? 55.166 2.439 -18.948 1.00 25.66 484 THR A C 1
ATOM 3591 O O . THR A 1 484 ? 55.730 3.523 -19.110 1.00 25.66 484 THR A O 1
ATOM 3594 N N . TRP A 1 485 ? 53.938 2.336 -18.445 1.00 26.20 485 TRP A N 1
ATOM 3595 C CA . TRP A 1 485 ? 53.315 3.438 -17.732 1.00 26.20 485 TRP A CA 1
ATOM 3596 C C . TRP A 1 485 ? 54.112 3.628 -16.434 1.00 26.20 485 TRP A C 1
ATOM 3598 O O . TRP A 1 485 ? 54.195 2.732 -15.603 1.00 26.20 485 TRP A O 1
ATOM 3608 N N . GLU A 1 486 ? 54.791 4.759 -16.281 1.00 26.78 486 GLU A N 1
ATOM 3609 C CA . GLU A 1 486 ? 55.160 5.232 -14.950 1.00 26.78 486 GLU A CA 1
ATOM 3610 C C . GLU A 1 486 ? 53.919 5.911 -14.375 1.00 26.78 486 GLU A C 1
ATOM 3612 O O . GLU A 1 486 ? 53.295 6.750 -15.029 1.00 26.78 486 GLU A O 1
ATOM 3617 N N . SER A 1 487 ? 53.534 5.511 -13.166 1.00 29.58 487 SER A N 1
ATOM 3618 C CA . SER A 1 487 ? 52.486 6.153 -12.381 1.00 29.58 487 SER A CA 1
ATOM 3619 C C . SER A 1 487 ? 52.852 7.614 -12.139 1.00 29.58 487 SER A C 1
ATOM 3621 O O . SER A 1 487 ? 53.610 7.931 -11.223 1.00 29.58 487 SER A O 1
ATOM 3623 N N . VAL A 1 488 ? 52.308 8.510 -12.958 1.00 31.16 488 VAL A N 1
ATOM 3624 C CA . VAL A 1 488 ? 52.250 9.930 -12.622 1.00 31.16 488 VAL A CA 1
ATOM 3625 C C . VAL A 1 488 ? 51.163 10.067 -11.561 1.00 31.16 488 VAL A C 1
ATOM 3627 O O . VAL A 1 488 ? 49.985 9.852 -11.845 1.00 31.16 488 VAL A O 1
ATOM 3630 N N . GLU A 1 489 ? 51.568 10.365 -10.325 1.00 27.38 489 GLU A N 1
ATOM 3631 C CA . GLU A 1 489 ? 50.648 10.720 -9.244 1.00 27.38 489 GLU A CA 1
ATOM 3632 C C . GLU A 1 489 ? 49.687 11.814 -9.726 1.00 27.38 489 GLU A C 1
ATOM 3634 O O . GLU A 1 489 ? 50.102 12.850 -10.256 1.00 27.38 489 GLU A O 1
ATOM 3639 N N . ALA A 1 490 ? 48.386 11.568 -9.562 1.00 28.23 490 ALA A N 1
ATOM 3640 C CA . ALA A 1 490 ? 47.358 12.548 -9.864 1.00 28.23 490 ALA A CA 1
ATOM 3641 C C . ALA A 1 490 ? 47.612 13.822 -9.034 1.00 28.23 490 ALA A C 1
ATOM 3643 O O . ALA A 1 490 ? 47.789 13.719 -7.816 1.00 28.23 490 ALA A O 1
ATOM 3644 N N . PRO A 1 491 ? 47.614 15.025 -9.639 1.00 30.48 491 PRO A N 1
ATOM 3645 C CA . PRO A 1 491 ? 47.743 16.244 -8.861 1.00 30.48 491 PRO A CA 1
ATOM 3646 C C . PRO A 1 491 ? 46.538 16.353 -7.923 1.00 30.48 491 PRO A C 1
ATOM 3648 O O . PRO A 1 491 ? 45.387 16.189 -8.334 1.00 30.48 491 PRO A O 1
ATOM 3651 N N . THR A 1 492 ? 46.809 16.623 -6.650 1.00 27.78 492 THR A N 1
ATOM 3652 C CA . THR A 1 492 ? 45.796 16.899 -5.634 1.00 27.78 492 THR A CA 1
ATOM 3653 C C . THR A 1 492 ? 44.904 18.052 -6.098 1.00 27.78 492 THR A C 1
ATOM 3655 O O . THR A 1 492 ? 45.357 19.185 -6.260 1.00 27.78 492 THR A O 1
ATOM 3658 N N . MET A 1 493 ? 43.615 17.775 -6.324 1.00 29.25 493 MET A N 1
ATOM 3659 C CA . MET A 1 493 ? 42.629 18.826 -6.567 1.00 29.25 493 MET A CA 1
ATOM 3660 C C . MET A 1 493 ? 42.378 19.589 -5.266 1.00 29.25 493 MET A C 1
ATOM 3662 O O . MET A 1 493 ? 41.605 19.168 -4.406 1.00 29.25 493 MET A O 1
ATOM 3666 N N . GLU A 1 494 ? 43.026 20.738 -5.126 1.00 28.97 494 GLU A N 1
ATOM 3667 C CA . GLU A 1 494 ? 42.650 21.735 -4.134 1.00 28.97 494 GLU A CA 1
ATOM 3668 C C . GLU A 1 494 ? 41.268 22.298 -4.515 1.00 28.97 494 GLU A C 1
ATOM 3670 O O . GLU A 1 494 ? 41.075 22.813 -5.621 1.00 28.97 494 GLU A O 1
ATOM 3675 N N . LYS A 1 495 ? 40.275 22.176 -3.618 1.00 30.92 495 LYS A N 1
ATOM 3676 C CA . LYS A 1 495 ? 38.957 22.813 -3.781 1.00 30.92 495 LYS A CA 1
ATOM 3677 C C . LYS A 1 495 ? 39.153 24.325 -3.847 1.00 30.92 495 LYS A C 1
ATOM 3679 O O . LYS A 1 495 ? 39.198 25.002 -2.822 1.00 30.92 495 LYS A O 1
ATOM 3684 N N . ARG A 1 496 ? 39.236 24.874 -5.056 1.00 32.47 496 ARG A N 1
ATOM 3685 C CA . ARG A 1 496 ? 39.170 26.318 -5.255 1.00 32.47 496 ARG A CA 1
ATOM 3686 C C . ARG A 1 496 ? 37.746 26.763 -4.930 1.00 32.47 496 ARG A C 1
ATOM 3688 O O . ARG A 1 496 ? 36.800 26.298 -5.563 1.00 32.47 496 ARG A O 1
ATOM 3695 N N . GLN A 1 497 ? 37.591 27.625 -3.923 1.00 30.59 497 GLN A N 1
ATOM 3696 C CA . GLN A 1 497 ? 36.319 28.298 -3.663 1.00 30.59 497 GLN A CA 1
ATOM 3697 C C . GLN A 1 497 ? 35.817 28.947 -4.956 1.00 30.59 497 GLN A C 1
ATOM 3699 O O . GLN A 1 497 ? 36.584 29.595 -5.670 1.00 30.59 497 GLN A O 1
ATOM 3704 N N . VAL A 1 498 ? 34.527 28.770 -5.237 1.00 37.66 498 VAL A N 1
ATOM 3705 C CA . VAL A 1 498 ? 33.824 29.480 -6.304 1.00 37.66 498 VAL A CA 1
ATOM 3706 C C . VAL A 1 498 ? 33.820 30.961 -5.926 1.00 37.66 498 VAL A C 1
ATOM 3708 O O . VAL A 1 498 ? 33.021 31.399 -5.104 1.00 37.66 498 VAL A O 1
ATOM 3711 N N . SER A 1 499 ? 34.769 31.722 -6.464 1.00 35.12 499 SER A N 1
ATOM 3712 C CA . SER A 1 499 ? 34.717 33.180 -6.436 1.00 35.12 499 SER A CA 1
ATOM 3713 C C . SER A 1 499 ? 33.652 33.656 -7.422 1.00 35.12 499 SER A C 1
ATOM 3715 O O . SER A 1 499 ? 33.533 33.082 -8.506 1.00 35.12 499 SER A O 1
ATOM 3717 N N . GLU A 1 500 ? 32.910 34.694 -7.032 1.00 41.47 500 GLU A N 1
ATOM 3718 C CA . GLU A 1 500 ? 31.884 35.388 -7.819 1.00 41.47 500 GLU A CA 1
ATOM 3719 C C . GLU A 1 500 ? 32.219 35.505 -9.313 1.00 41.47 500 GLU A C 1
ATOM 3721 O O . GLU A 1 500 ? 33.371 35.721 -9.702 1.00 41.47 500 GLU A O 1
ATOM 3726 N N . VAL A 1 501 ? 31.177 35.398 -10.144 1.00 39.94 501 VAL A N 1
ATOM 3727 C CA . VAL A 1 501 ? 31.221 35.590 -11.598 1.00 39.94 501 VAL A CA 1
ATOM 3728 C C . VAL A 1 501 ? 31.917 36.914 -11.918 1.00 39.94 501 VAL A C 1
ATOM 3730 O O . VAL A 1 501 ? 31.354 37.992 -11.747 1.00 39.94 501 VAL A O 1
ATOM 3733 N N . HIS A 1 502 ? 33.158 36.827 -12.390 1.00 37.38 502 HIS A N 1
ATOM 3734 C CA . HIS A 1 502 ? 33.898 37.970 -12.901 1.00 37.38 502 HIS A CA 1
ATOM 3735 C C . HIS A 1 502 ? 33.527 38.136 -14.378 1.00 37.38 502 HIS A C 1
ATOM 3737 O O . HIS A 1 502 ? 33.913 37.311 -15.210 1.00 37.38 502 HIS A O 1
ATOM 3743 N N . GLU A 1 503 ? 32.771 39.181 -14.721 1.00 41.88 503 GLU A N 1
ATOM 3744 C CA . GLU A 1 503 ? 32.642 39.596 -16.119 1.00 41.88 503 GLU A CA 1
ATOM 3745 C C . GLU A 1 503 ? 34.043 39.861 -16.691 1.00 41.88 503 GLU A C 1
ATOM 3747 O O . GLU A 1 503 ? 34.846 40.607 -16.122 1.00 41.88 503 GLU A O 1
ATOM 3752 N N . MET A 1 504 ? 34.369 39.217 -17.814 1.00 39.88 504 MET A N 1
ATOM 3753 C CA . MET A 1 504 ? 35.652 39.432 -18.476 1.00 39.88 504 MET A CA 1
ATOM 3754 C C . MET A 1 504 ? 35.704 40.837 -19.102 1.00 39.88 504 MET A C 1
ATOM 3756 O O . MET A 1 504 ? 34.800 41.196 -19.859 1.00 39.88 504 MET A O 1
ATOM 3760 N N . PRO A 1 505 ? 36.778 41.620 -18.889 1.00 41.78 505 PRO A N 1
ATOM 3761 C CA . PRO A 1 505 ? 36.945 42.900 -19.566 1.00 41.78 505 PRO A CA 1
ATOM 3762 C C . PRO A 1 505 ? 37.145 42.698 -21.078 1.00 41.78 505 PRO A C 1
ATOM 3764 O O . PRO A 1 505 ? 37.946 41.872 -21.523 1.00 41.78 505 PRO A O 1
ATOM 3767 N N . ALA A 1 506 ? 36.418 43.490 -21.868 1.00 46.22 506 ALA A N 1
ATOM 3768 C CA . ALA A 1 506 ? 36.225 43.370 -23.316 1.00 46.22 506 ALA A CA 1
ATOM 3769 C C . ALA A 1 506 ? 37.442 43.736 -24.208 1.00 46.22 506 ALA A C 1
ATOM 3771 O O . ALA A 1 506 ? 37.263 44.315 -25.276 1.00 46.22 506 ALA A O 1
ATOM 3772 N N . SER A 1 507 ? 38.685 43.443 -23.807 1.00 50.59 507 SER A N 1
ATOM 3773 C CA . SER A 1 507 ? 39.881 43.956 -24.509 1.00 50.59 507 SER A CA 1
ATOM 3774 C C . SER A 1 507 ? 40.962 42.936 -24.885 1.00 50.59 507 SER A C 1
ATOM 3776 O O . SER A 1 507 ? 42.074 43.337 -25.234 1.00 50.59 507 SER A O 1
ATOM 3778 N N . ARG A 1 508 ? 40.679 41.626 -24.898 1.00 48.97 508 ARG A N 1
ATOM 3779 C CA . ARG A 1 508 ? 41.606 40.652 -25.512 1.00 48.97 508 ARG A CA 1
ATOM 3780 C C . ARG A 1 508 ? 41.311 40.473 -27.008 1.00 48.97 508 ARG A C 1
ATOM 3782 O O . ARG A 1 508 ? 40.141 40.348 -27.365 1.00 48.97 508 ARG A O 1
ATOM 3789 N N . PRO A 1 509 ? 42.340 40.446 -27.881 1.00 50.09 509 PRO A N 1
ATOM 3790 C CA . PRO A 1 509 ? 42.145 40.180 -29.304 1.00 50.09 509 PRO A CA 1
ATOM 3791 C C . PRO A 1 509 ? 41.473 38.810 -29.490 1.00 50.09 509 PRO A C 1
ATOM 3793 O O . PRO A 1 509 ? 41.752 37.902 -28.697 1.00 50.09 509 PRO A O 1
ATOM 3796 N N . PRO A 1 510 ? 40.586 38.651 -30.493 1.00 54.09 510 PRO A N 1
ATOM 3797 C CA . PRO A 1 510 ? 39.869 37.405 -30.704 1.00 54.09 510 PRO A CA 1
ATOM 3798 C C . PRO A 1 510 ? 40.883 36.296 -30.957 1.00 54.09 510 PRO A C 1
ATOM 3800 O O . PRO A 1 510 ? 41.655 36.320 -31.914 1.00 54.09 510 PRO A O 1
ATOM 3803 N N . VAL A 1 511 ? 40.910 35.344 -30.038 1.00 64.12 511 VAL A N 1
ATOM 3804 C CA . VAL A 1 511 ? 41.623 34.096 -30.229 1.00 64.12 511 VAL A CA 1
ATOM 3805 C C . VAL A 1 511 ? 40.762 33.257 -31.159 1.00 64.12 511 VAL A C 1
ATOM 3807 O O . VAL A 1 511 ? 39.634 32.924 -30.807 1.00 64.12 511 VAL A O 1
ATOM 3810 N N . GLU A 1 512 ? 41.296 32.908 -32.322 1.00 73.31 512 GLU A N 1
ATOM 3811 C CA . GLU A 1 512 ? 40.657 31.933 -33.198 1.00 73.31 512 GLU A CA 1
ATOM 3812 C C . GLU A 1 512 ? 40.679 30.563 -32.499 1.00 73.31 512 GLU A C 1
ATOM 3814 O O . GLU A 1 512 ? 41.736 30.080 -32.075 1.00 73.31 512 GLU A O 1
ATOM 3819 N N . MET A 1 513 ? 39.495 29.992 -32.286 1.00 82.25 513 MET A N 1
ATOM 3820 C CA . MET A 1 513 ? 39.290 28.765 -31.523 1.00 82.25 513 MET A CA 1
ATOM 3821 C C . MET A 1 513 ? 38.323 27.870 -32.284 1.00 82.25 513 MET A C 1
ATOM 3823 O O . MET A 1 513 ? 37.237 28.306 -32.660 1.00 82.25 513 MET A O 1
ATOM 3827 N N . GLU A 1 514 ? 38.719 26.619 -32.482 1.00 87.81 514 GLU A N 1
ATOM 3828 C CA . GLU A 1 514 ? 37.847 25.588 -33.031 1.00 87.81 514 GLU A CA 1
ATOM 3829 C C . GLU A 1 514 ? 36.938 25.087 -31.910 1.00 87.81 514 GLU A C 1
ATOM 3831 O O . GLU A 1 514 ? 37.415 24.727 -30.830 1.00 87.81 514 GLU A O 1
ATOM 3836 N N . VAL A 1 515 ? 35.630 25.067 -32.144 1.00 87.75 515 VAL A N 1
ATOM 3837 C CA . VAL A 1 515 ? 34.659 24.584 -31.160 1.00 87.75 515 VAL A CA 1
ATOM 3838 C C . VAL A 1 515 ? 34.117 23.246 -31.633 1.00 87.75 515 VAL A C 1
ATOM 3840 O O . VAL A 1 515 ? 33.415 23.166 -32.638 1.00 87.75 515 VAL A O 1
ATOM 3843 N N . VAL A 1 516 ? 34.433 22.195 -30.887 1.00 84.94 516 VAL A N 1
ATOM 3844 C CA . VAL A 1 516 ? 33.813 20.884 -31.035 1.00 84.94 516 VAL A CA 1
ATOM 3845 C C . VAL A 1 516 ? 32.612 20.836 -30.101 1.00 84.94 516 VAL A C 1
ATOM 3847 O O . VAL A 1 516 ? 32.748 20.969 -28.885 1.00 84.94 516 VAL A O 1
ATOM 3850 N N . VAL A 1 517 ? 31.426 20.675 -30.680 1.00 79.62 517 VAL A N 1
ATOM 3851 C CA . VAL A 1 517 ? 30.190 20.488 -29.921 1.00 79.62 517 VAL A CA 1
ATOM 3852 C C . VAL A 1 517 ? 29.971 18.990 -29.760 1.00 79.62 517 VAL A C 1
ATOM 3854 O O . VAL A 1 517 ? 29.929 18.245 -30.736 1.00 79.62 517 VAL A O 1
ATOM 3857 N N . CYS A 1 518 ? 29.839 18.594 -28.507 1.00 74.12 518 CYS A N 1
ATOM 3858 C CA . CYS A 1 518 ? 29.770 17.254 -27.962 1.00 74.12 518 CYS A CA 1
ATOM 3859 C C . CYS A 1 518 ? 31.099 16.487 -27.825 1.00 74.12 518 CYS A C 1
ATOM 3861 O O . CYS A 1 518 ? 31.907 16.413 -28.747 1.00 74.12 518 CYS A O 1
ATOM 3863 N N . GLY A 1 519 ? 31.294 15.862 -26.663 1.00 73.00 519 GLY A N 1
ATOM 3864 C CA . GLY A 1 519 ? 32.486 15.129 -26.225 1.00 73.00 519 GLY A CA 1
ATOM 3865 C C . GLY A 1 519 ? 32.351 13.605 -26.320 1.00 73.00 519 GLY A C 1
ATOM 3866 O O . GLY A 1 519 ? 33.005 12.870 -25.582 1.00 73.00 519 GLY A O 1
ATOM 3867 N N . GLY A 1 520 ? 31.496 13.106 -27.216 1.00 74.19 520 GLY A N 1
ATOM 3868 C CA . GLY A 1 520 ? 31.366 11.671 -27.486 1.00 74.19 520 GLY A CA 1
ATOM 3869 C C . GLY A 1 520 ? 32.580 11.066 -28.202 1.00 74.19 520 GLY A C 1
ATOM 3870 O O . GLY A 1 520 ? 33.571 11.743 -28.481 1.00 74.19 520 GLY A O 1
ATOM 3871 N N . THR A 1 521 ? 32.494 9.781 -28.562 1.00 70.50 521 THR A N 1
ATOM 3872 C CA . THR A 1 521 ? 33.583 9.043 -29.246 1.00 70.50 521 THR A CA 1
ATOM 3873 C C . THR A 1 521 ? 34.104 9.748 -30.502 1.00 70.50 521 THR A C 1
ATOM 3875 O O . THR A 1 521 ? 35.316 9.852 -30.691 1.00 70.50 521 THR A O 1
ATOM 3878 N N . ALA A 1 522 ? 33.213 10.298 -31.330 1.00 73.56 522 ALA A N 1
ATOM 3879 C CA . ALA A 1 522 ? 33.598 11.088 -32.497 1.00 73.56 522 ALA A CA 1
ATOM 3880 C C . ALA A 1 522 ? 34.160 12.471 -32.114 1.00 73.56 522 ALA A C 1
ATOM 3882 O O . ALA A 1 522 ? 35.223 12.859 -32.598 1.00 73.56 522 ALA A O 1
ATOM 3883 N N . GLY A 1 523 ? 33.479 13.194 -31.220 1.00 81.81 523 GLY A N 1
ATOM 3884 C CA . GLY A 1 523 ? 33.832 14.566 -30.844 1.00 81.81 523 GLY A CA 1
ATOM 3885 C C . GLY A 1 523 ? 35.207 14.673 -30.192 1.00 81.81 523 GLY A C 1
ATOM 3886 O O . GLY A 1 523 ? 36.049 15.441 -30.653 1.00 81.81 523 GLY A O 1
ATOM 3887 N N . ASN A 1 524 ? 35.498 13.827 -29.201 1.00 82.19 524 ASN A N 1
ATOM 3888 C CA . ASN A 1 524 ? 36.811 13.819 -28.551 1.00 82.19 524 ASN A CA 1
ATOM 3889 C C . ASN A 1 524 ? 37.931 13.395 -29.504 1.00 82.19 524 ASN A C 1
ATOM 3891 O O . ASN A 1 524 ? 39.029 13.943 -29.435 1.00 82.19 524 ASN A O 1
ATOM 3895 N N . THR A 1 525 ? 37.656 12.473 -30.433 1.00 83.50 525 THR A N 1
ATOM 3896 C CA . THR A 1 525 ? 38.634 12.089 -31.460 1.00 83.50 525 THR A CA 1
ATOM 3897 C C . THR A 1 525 ? 38.969 13.277 -32.362 1.00 83.50 525 THR A C 1
ATOM 3899 O O . THR A 1 525 ? 40.142 13.558 -32.601 1.00 83.50 525 THR A O 1
ATOM 3902 N N . ILE A 1 526 ? 37.960 14.018 -32.830 1.00 85.81 526 ILE A N 1
ATOM 3903 C CA . ILE A 1 526 ? 38.159 15.222 -33.650 1.00 85.81 526 ILE A CA 1
ATOM 3904 C C . ILE A 1 526 ? 38.909 16.295 -32.856 1.00 85.81 526 ILE A C 1
ATOM 3906 O O . ILE A 1 526 ? 39.877 16.862 -33.362 1.00 85.81 526 ILE A O 1
ATOM 3910 N N . ALA A 1 527 ? 38.509 16.545 -31.608 1.00 87.88 527 ALA A N 1
ATOM 3911 C CA . ALA A 1 527 ? 39.144 17.537 -30.749 1.00 87.88 527 ALA A CA 1
ATOM 3912 C C . ALA A 1 527 ? 40.627 17.226 -30.512 1.00 87.88 527 ALA A C 1
ATOM 3914 O O . ALA A 1 527 ? 41.467 18.116 -30.649 1.00 87.88 527 ALA A O 1
ATOM 3915 N N . ALA A 1 528 ? 40.956 15.960 -30.234 1.00 89.88 528 ALA A N 1
ATOM 3916 C CA . ALA A 1 528 ? 42.330 15.502 -30.076 1.00 89.88 528 ALA A CA 1
ATOM 3917 C C . ALA A 1 528 ? 43.142 15.710 -31.361 1.00 89.88 528 ALA A C 1
ATOM 3919 O O . ALA A 1 528 ? 44.215 16.304 -31.311 1.00 89.88 528 ALA A O 1
ATOM 3920 N N . ARG A 1 529 ? 42.608 15.322 -32.528 1.00 92.56 529 ARG A N 1
ATOM 3921 C CA . ARG A 1 529 ? 43.283 15.523 -33.823 1.00 92.56 529 ARG A CA 1
ATOM 3922 C C . ARG A 1 529 ? 43.507 16.997 -34.158 1.00 92.56 529 ARG A C 1
ATOM 3924 O O . ARG A 1 529 ? 44.566 17.353 -34.670 1.00 92.56 529 ARG A O 1
ATOM 3931 N N . LEU A 1 530 ? 42.537 17.863 -33.866 1.00 92.06 530 LEU A N 1
ATOM 3932 C CA . LEU A 1 530 ? 42.669 19.309 -34.061 1.00 92.06 530 LEU A CA 1
ATOM 3933 C C . LEU A 1 530 ? 43.723 19.907 -33.115 1.00 92.06 530 LEU A C 1
ATOM 3935 O O . LEU A 1 530 ? 44.532 20.730 -33.545 1.00 92.06 530 LEU A O 1
ATOM 3939 N N . ALA A 1 531 ? 43.754 19.465 -31.856 1.00 92.25 531 ALA A N 1
ATOM 3940 C CA . ALA A 1 531 ? 44.754 19.889 -30.881 1.00 92.25 531 ALA A CA 1
ATOM 3941 C C . ALA A 1 531 ? 46.170 19.417 -31.262 1.00 92.25 531 ALA A C 1
ATOM 3943 O O . ALA A 1 531 ? 47.104 20.217 -31.232 1.00 92.25 531 ALA A O 1
ATOM 3944 N N . GLU A 1 532 ? 46.329 18.161 -31.699 1.00 93.44 532 GLU A N 1
ATOM 3945 C CA . GLU A 1 532 ? 47.583 17.614 -32.250 1.00 93.44 532 GLU A CA 1
ATOM 3946 C C . GLU A 1 532 ? 48.066 18.410 -33.473 1.00 93.44 532 GLU A C 1
ATOM 3948 O O . GLU A 1 532 ? 49.265 18.612 -33.655 1.00 93.44 532 GLU A O 1
ATOM 3953 N N . ALA A 1 533 ? 47.138 18.928 -34.283 1.00 94.31 533 ALA A N 1
ATOM 3954 C CA . ALA A 1 533 ? 47.433 19.812 -35.409 1.00 94.31 533 ALA A CA 1
ATOM 3955 C C . ALA A 1 533 ? 47.762 21.266 -34.995 1.00 94.31 533 ALA A C 1
ATOM 3957 O O . ALA A 1 533 ? 47.871 22.145 -35.853 1.00 94.31 533 ALA A O 1
ATOM 3958 N N . GLY A 1 534 ? 47.911 21.545 -33.694 1.00 90.62 534 GLY A N 1
ATOM 3959 C CA . GLY A 1 534 ? 48.283 22.854 -33.153 1.00 90.62 534 GLY A CA 1
ATOM 3960 C C . GLY A 1 534 ? 47.137 23.866 -33.078 1.00 90.62 534 GLY A C 1
ATOM 3961 O O . GLY A 1 534 ? 47.388 25.056 -32.871 1.00 90.62 534 GLY A O 1
ATOM 3962 N N . LYS A 1 535 ? 45.880 23.435 -33.255 1.00 92.94 535 LYS A N 1
ATOM 3963 C CA . LYS A 1 535 ? 44.707 24.305 -33.096 1.00 92.94 535 LYS A CA 1
ATOM 3964 C C . LYS A 1 535 ? 44.364 24.490 -31.621 1.00 92.94 535 LYS A C 1
ATOM 3966 O O . LYS A 1 535 ? 44.578 23.612 -30.789 1.00 92.94 535 LYS A O 1
ATOM 3971 N N . ARG A 1 536 ? 43.775 25.641 -31.297 1.00 91.12 536 ARG A N 1
ATOM 3972 C CA . ARG A 1 536 ? 43.148 25.876 -29.992 1.00 91.12 536 ARG A CA 1
ATOM 3973 C C . ARG A 1 536 ? 41.725 25.352 -30.063 1.00 91.12 536 ARG A C 1
ATOM 3975 O O . ARG A 1 536 ? 40.938 25.877 -30.843 1.00 91.12 536 ARG A O 1
ATOM 3982 N N . VAL A 1 537 ? 41.419 24.333 -29.271 1.00 92.69 537 VAL A N 1
ATOM 3983 C CA . VAL A 1 537 ? 40.140 23.622 -29.345 1.00 92.69 537 VAL A CA 1
ATOM 3984 C C . VAL A 1 537 ? 39.368 23.794 -28.042 1.00 92.69 537 VAL A C 1
ATOM 3986 O O . VAL A 1 537 ? 39.934 23.626 -26.963 1.00 92.69 537 VAL A O 1
ATOM 3989 N N . ALA A 1 538 ? 38.087 24.138 -28.138 1.00 90.31 538 ALA A N 1
ATOM 3990 C CA . ALA A 1 538 ? 37.121 24.016 -27.051 1.00 90.31 538 ALA A CA 1
ATOM 3991 C C . ALA A 1 538 ? 36.233 22.813 -27.336 1.00 90.31 538 ALA A C 1
ATOM 3993 O O . ALA A 1 538 ? 35.711 22.688 -28.440 1.00 90.31 538 ALA A O 1
ATOM 3994 N N . VAL A 1 539 ? 36.024 21.970 -26.330 1.00 86.06 539 VAL A N 1
ATOM 3995 C CA . VAL A 1 539 ? 34.974 20.951 -26.361 1.00 86.06 539 VAL A CA 1
ATOM 3996 C C . VAL A 1 539 ? 33.841 21.444 -25.476 1.00 86.06 539 VAL A C 1
ATOM 3998 O O . VAL A 1 539 ? 34.065 21.754 -24.307 1.00 86.06 539 VAL A O 1
ATOM 4001 N N . ILE A 1 540 ? 32.646 21.563 -26.045 1.00 85.38 540 ILE A N 1
ATOM 4002 C CA . ILE A 1 540 ? 31.435 21.950 -25.321 1.00 85.38 540 ILE A CA 1
ATOM 4003 C C . ILE A 1 540 ? 30.521 20.738 -25.278 1.00 85.38 540 ILE A C 1
ATOM 4005 O O . ILE A 1 540 ? 30.084 20.258 -26.318 1.00 85.38 540 ILE A O 1
ATOM 4009 N N . GLU A 1 541 ? 30.218 20.268 -24.078 1.00 79.81 541 GLU A N 1
ATOM 4010 C CA . GLU A 1 541 ? 29.330 19.137 -23.829 1.00 79.81 541 GLU A CA 1
ATOM 4011 C C . GLU A 1 541 ? 28.140 19.617 -22.998 1.00 79.81 541 GLU A C 1
ATOM 4013 O O . GLU A 1 541 ? 28.288 20.495 -22.144 1.00 79.81 541 GLU A O 1
ATOM 4018 N N . ALA A 1 542 ? 26.960 19.061 -23.261 1.00 76.69 542 ALA A N 1
ATOM 4019 C CA . ALA A 1 542 ? 25.768 19.327 -22.468 1.00 76.69 542 ALA A CA 1
ATOM 4020 C C . ALA A 1 542 ? 25.462 18.147 -21.538 1.00 76.69 542 ALA A C 1
ATOM 4022 O O . ALA A 1 542 ? 25.531 16.992 -21.956 1.00 76.69 542 ALA A O 1
ATOM 4023 N N . GLY A 1 543 ? 25.082 18.474 -20.302 1.00 77.12 543 GLY A N 1
ATOM 4024 C CA . GLY A 1 543 ? 24.881 17.512 -19.217 1.00 77.12 543 GLY A CA 1
ATOM 4025 C C . GLY A 1 543 ? 26.066 17.429 -18.261 1.00 77.12 543 GLY A C 1
ATOM 4026 O O . GLY A 1 543 ? 27.107 18.054 -18.481 1.00 77.12 543 GLY A O 1
ATOM 4027 N N . GLY A 1 544 ? 25.888 16.689 -17.172 1.00 76.50 544 GLY A N 1
ATOM 4028 C CA . GLY A 1 544 ? 26.894 16.492 -16.141 1.00 76.50 544 GLY A CA 1
ATOM 4029 C C . GLY A 1 544 ? 27.552 15.118 -16.213 1.00 76.50 544 GLY A C 1
ATOM 4030 O O . GLY A 1 544 ? 27.686 14.489 -17.266 1.00 76.50 544 GLY A O 1
ATOM 4031 N N . PHE A 1 545 ? 28.026 14.668 -15.055 1.00 70.25 545 PHE A N 1
ATOM 4032 C CA . PHE A 1 545 ? 28.584 13.334 -14.888 1.00 70.25 545 PHE A CA 1
ATOM 4033 C C . PHE A 1 545 ? 27.449 12.344 -14.641 1.00 70.25 545 PHE A C 1
ATOM 4035 O O . PHE A 1 545 ? 26.686 12.501 -13.685 1.00 70.25 545 PHE A O 1
ATOM 4042 N N . TYR A 1 546 ? 27.380 11.288 -15.451 1.00 65.12 546 TYR A N 1
ATOM 4043 C CA . TYR A 1 546 ? 26.348 10.260 -15.318 1.00 65.12 546 TYR A CA 1
ATOM 4044 C C . TYR A 1 546 ? 26.412 9.536 -13.961 1.00 65.12 546 TYR A C 1
ATOM 4046 O O . TYR A 1 546 ? 25.385 9.070 -13.476 1.00 65.12 546 TYR A O 1
ATOM 4054 N N . GLN A 1 547 ? 27.576 9.529 -13.295 1.00 61.56 547 GLN A N 1
ATOM 4055 C CA . GLN A 1 547 ? 27.749 9.041 -11.920 1.00 61.56 547 GLN A CA 1
ATOM 4056 C C . GLN A 1 547 ? 26.925 9.815 -10.889 1.00 61.56 547 GLN A C 1
ATOM 4058 O O . GLN A 1 547 ? 26.434 9.246 -9.917 1.00 61.56 547 GLN A O 1
ATOM 4063 N N . THR A 1 548 ? 26.772 11.118 -11.110 1.00 67.00 548 THR A N 1
ATOM 4064 C CA . THR A 1 548 ? 26.023 12.010 -10.226 1.00 67.00 548 THR A CA 1
ATOM 4065 C C . THR A 1 548 ? 24.554 12.043 -10.622 1.00 67.00 548 THR A C 1
ATOM 4067 O O . THR A 1 548 ? 23.678 11.945 -9.771 1.00 67.00 548 THR A O 1
ATOM 4070 N N . GLU A 1 549 ? 24.279 12.157 -11.922 1.00 71.62 549 GLU A N 1
ATOM 4071 C CA . GLU A 1 549 ? 22.930 12.385 -12.450 1.00 71.62 549 GLU A CA 1
ATOM 4072 C C . GLU A 1 549 ? 22.087 11.108 -12.533 1.00 71.62 549 GLU A C 1
ATOM 4074 O O . GLU A 1 549 ? 20.866 11.181 -12.469 1.00 71.62 549 GLU A O 1
ATOM 4079 N N . SER A 1 550 ? 22.714 9.932 -12.644 1.00 65.50 550 SER A N 1
ATOM 4080 C CA . SER A 1 550 ? 22.026 8.629 -12.597 1.00 65.50 550 SER A CA 1
ATOM 4081 C C . SER A 1 550 ? 22.281 7.850 -11.302 1.00 65.50 550 SER A C 1
ATOM 4083 O O . SER A 1 550 ? 21.828 6.712 -11.175 1.00 65.50 550 SER A O 1
ATOM 4085 N N . GLY A 1 551 ? 22.995 8.437 -10.333 1.00 66.75 551 GLY A N 1
ATOM 4086 C CA . GLY A 1 551 ? 23.272 7.827 -9.029 1.00 66.75 551 GLY A CA 1
ATOM 4087 C C . GLY A 1 551 ? 23.812 6.397 -9.142 1.00 66.75 551 GLY A C 1
ATOM 4088 O O . GLY A 1 551 ? 24.588 6.086 -10.044 1.00 66.75 551 GLY A O 1
ATOM 4089 N N . ASN A 1 552 ? 23.360 5.484 -8.278 1.00 57.09 552 ASN A N 1
ATOM 4090 C CA . ASN A 1 552 ? 23.811 4.084 -8.302 1.00 57.09 552 ASN A CA 1
ATOM 4091 C C . ASN A 1 552 ? 23.517 3.357 -9.628 1.00 57.09 552 ASN A C 1
ATOM 4093 O O . ASN A 1 552 ? 24.255 2.437 -9.979 1.00 57.09 552 ASN A O 1
ATOM 4097 N N . ALA A 1 553 ? 22.508 3.778 -10.403 1.00 57.97 553 ALA A N 1
ATOM 4098 C CA . ALA A 1 553 ? 22.196 3.157 -11.696 1.00 57.97 553 ALA A CA 1
ATOM 4099 C C . ALA A 1 553 ? 23.341 3.296 -12.718 1.00 57.97 553 ALA A C 1
ATOM 4101 O O . ALA A 1 553 ? 23.445 2.496 -13.643 1.00 57.97 553 ALA A O 1
ATOM 4102 N N . SER A 1 554 ? 24.231 4.275 -12.528 1.00 56.50 554 SER A N 1
ATOM 4103 C CA . SER A 1 554 ? 25.439 4.465 -13.340 1.00 56.50 554 SER A CA 1
ATOM 4104 C C . SER A 1 554 ? 26.593 3.513 -13.012 1.00 56.50 554 SER A C 1
ATOM 4106 O O . SER A 1 554 ? 27.511 3.365 -13.819 1.00 56.50 554 SER A O 1
ATOM 4108 N N . VAL A 1 555 ? 26.579 2.923 -11.813 1.00 53.34 555 VAL A N 1
ATOM 4109 C CA . VAL A 1 555 ? 27.684 2.122 -11.266 1.00 53.34 555 VAL A CA 1
ATOM 4110 C C . VAL A 1 555 ? 27.350 0.635 -11.311 1.00 53.34 555 VAL A C 1
ATOM 4112 O O . VAL A 1 555 ? 28.248 -0.189 -11.450 1.00 53.34 555 VAL A O 1
ATOM 4115 N N . ILE A 1 556 ? 26.063 0.284 -11.219 1.00 52.69 556 ILE A N 1
ATOM 4116 C CA . ILE A 1 556 ? 25.603 -1.102 -11.296 1.00 52.69 556 ILE A CA 1
ATOM 4117 C C . ILE A 1 556 ? 25.581 -1.532 -12.773 1.00 52.69 556 ILE A C 1
ATOM 4119 O O . ILE A 1 556 ? 24.779 -0.999 -13.551 1.00 52.69 556 ILE A O 1
ATOM 4123 N N . PRO A 1 557 ? 26.420 -2.503 -13.182 1.00 51.16 557 PRO A N 1
ATOM 4124 C CA . PRO A 1 557 ? 26.448 -2.962 -14.562 1.00 51.16 557 PRO A CA 1
ATOM 4125 C C . PRO A 1 557 ? 25.074 -3.470 -15.012 1.00 51.16 557 PRO A C 1
ATOM 4127 O O . PRO A 1 557 ? 24.406 -4.218 -14.299 1.00 51.16 557 PRO A O 1
ATOM 4130 N N . GLY A 1 558 ? 24.639 -3.041 -16.195 1.00 54.38 558 GLY A N 1
ATOM 4131 C CA . GLY A 1 558 ? 23.393 -3.501 -16.804 1.00 54.38 558 GLY A CA 1
ATOM 4132 C C . GLY A 1 558 ? 22.110 -2.775 -16.365 1.00 54.38 558 GLY A C 1
ATOM 4133 O O . GLY A 1 558 ? 21.097 -2.914 -17.041 1.00 54.38 558 GLY A O 1
ATOM 4134 N N . VAL A 1 559 ? 22.101 -1.936 -15.322 1.00 56.72 559 VAL A N 1
ATOM 4135 C CA . VAL A 1 559 ? 20.846 -1.301 -14.848 1.00 56.72 559 VAL A CA 1
ATOM 4136 C C . VAL A 1 559 ? 20.249 -0.339 -15.874 1.00 56.72 559 VAL A C 1
ATOM 4138 O O . VAL A 1 559 ? 19.111 -0.518 -16.297 1.00 56.72 559 VAL A O 1
ATOM 4141 N N . LEU A 1 560 ? 21.030 0.624 -16.366 1.00 60.25 560 LEU A N 1
ATOM 4142 C CA . LEU A 1 560 ? 20.574 1.544 -17.420 1.00 60.25 560 LEU A CA 1
ATOM 4143 C C . LEU A 1 560 ? 20.469 0.877 -18.802 1.00 60.25 560 LEU A C 1
ATOM 4145 O O . LEU A 1 560 ? 20.011 1.497 -19.754 1.00 60.25 560 LEU A O 1
ATOM 4149 N N . THR A 1 561 ? 20.899 -0.382 -18.929 1.00 56.22 561 THR A N 1
ATOM 4150 C CA . THR A 1 561 ? 20.748 -1.162 -20.167 1.00 56.22 561 THR A CA 1
ATOM 4151 C C . THR A 1 561 ? 19.357 -1.776 -20.309 1.00 56.22 561 THR A C 1
ATOM 4153 O O . THR A 1 561 ? 18.950 -2.104 -21.423 1.00 56.22 561 THR A O 1
ATOM 4156 N N . VAL A 1 562 ? 18.641 -1.894 -19.185 1.00 56.69 562 VAL A N 1
ATOM 4157 C CA . VAL A 1 562 ? 17.272 -2.410 -19.059 1.00 56.69 562 VAL A CA 1
ATOM 4158 C C . VAL A 1 562 ? 16.337 -1.376 -18.424 1.00 56.69 562 VAL A C 1
ATOM 4160 O O . VAL A 1 562 ? 15.296 -1.721 -17.896 1.00 56.69 562 VAL A O 1
ATOM 4163 N N . GLN A 1 563 ? 16.697 -0.097 -18.414 1.00 64.81 563 GLN A N 1
ATOM 4164 C CA . GLN A 1 563 ? 15.823 0.987 -17.960 1.00 64.81 563 GLN A CA 1
ATOM 4165 C C . GLN A 1 563 ? 16.091 2.204 -18.838 1.00 64.81 563 GLN A C 1
ATOM 4167 O O . GLN A 1 563 ? 17.244 2.440 -19.205 1.00 64.81 563 GLN A O 1
ATOM 4172 N N . TYR A 1 564 ? 15.060 2.979 -19.175 1.00 72.88 564 TYR A N 1
ATOM 4173 C CA . TYR A 1 564 ? 15.202 4.248 -19.895 1.00 72.88 564 TYR A CA 1
ATOM 4174 C C . TYR A 1 564 ? 15.802 4.121 -21.308 1.00 72.88 564 TYR A C 1
ATOM 4176 O O . TYR A 1 564 ? 16.459 5.039 -21.806 1.00 72.88 564 TYR A O 1
ATOM 4184 N N . THR A 1 565 ? 15.657 2.950 -21.928 1.00 73.44 565 THR A N 1
ATOM 4185 C CA . THR A 1 565 ? 16.238 2.587 -23.240 1.00 73.44 565 THR A CA 1
ATOM 4186 C C . THR A 1 565 ? 15.259 1.828 -24.137 1.00 73.44 565 THR A C 1
ATOM 4188 O O . THR A 1 565 ? 15.592 1.523 -25.284 1.00 73.44 565 THR A O 1
ATOM 4191 N N . GLY A 1 566 ? 14.060 1.532 -23.634 1.00 76.56 566 GLY A N 1
ATOM 4192 C CA . GLY A 1 566 ? 12.949 1.001 -24.401 1.00 76.56 566 GLY A CA 1
ATOM 4193 C C . GLY A 1 566 ? 12.463 2.004 -25.441 1.00 76.56 566 GLY A C 1
ATOM 4194 O O . GLY A 1 566 ? 12.792 3.194 -25.415 1.00 76.56 566 GLY A O 1
ATOM 4195 N N . TRP A 1 567 ? 11.701 1.509 -26.415 1.00 80.19 567 TRP A N 1
ATOM 4196 C CA . TRP A 1 567 ? 11.245 2.358 -27.514 1.00 80.19 567 TRP A CA 1
ATOM 4197 C C . TRP A 1 567 ? 10.045 3.235 -27.152 1.00 80.19 567 TRP A C 1
ATOM 4199 O O . TRP A 1 567 ? 9.687 4.098 -27.959 1.00 80.19 567 TRP A O 1
ATOM 4209 N N . ASP A 1 568 ? 9.405 3.030 -25.996 1.00 84.50 568 ASP A N 1
ATOM 4210 C CA . ASP A 1 568 ? 8.302 3.880 -25.553 1.00 84.50 568 ASP A CA 1
ATOM 4211 C C . ASP A 1 568 ? 8.777 5.337 -25.376 1.00 84.50 568 ASP A C 1
ATOM 4213 O O . ASP A 1 568 ? 9.781 5.568 -24.703 1.00 84.50 568 ASP A O 1
ATOM 4217 N N . PRO A 1 569 ? 8.077 6.339 -25.950 1.00 86.50 569 PRO A N 1
ATOM 4218 C CA . PRO A 1 569 ? 8.414 7.758 -25.797 1.00 86.50 569 PRO A CA 1
ATOM 4219 C C . PRO A 1 569 ? 8.541 8.261 -24.353 1.00 86.50 569 PRO A C 1
ATOM 4221 O O . PRO A 1 569 ? 9.064 9.351 -24.148 1.00 86.50 569 PRO A O 1
ATOM 4224 N N . THR A 1 570 ? 8.008 7.519 -23.382 1.00 85.19 570 THR A N 1
ATOM 4225 C CA . THR A 1 570 ? 8.024 7.849 -21.955 1.00 85.19 570 THR A CA 1
ATOM 4226 C C . THR A 1 570 ? 9.108 7.108 -21.168 1.00 85.19 570 THR A C 1
ATOM 4228 O O . THR A 1 570 ? 9.373 7.487 -20.029 1.00 85.19 570 THR A O 1
ATOM 4231 N N . ASP A 1 571 ? 9.774 6.106 -21.758 1.00 80.31 571 ASP A N 1
ATOM 4232 C CA . ASP A 1 571 ? 10.882 5.374 -21.125 1.00 80.31 571 ASP A CA 1
ATOM 4233 C C . ASP A 1 571 ? 12.207 6.131 -21.294 1.00 80.31 571 ASP A C 1
ATOM 4235 O O . ASP A 1 571 ? 13.128 5.689 -21.985 1.00 80.31 571 ASP A O 1
ATOM 4239 N N . THR A 1 572 ? 12.292 7.312 -20.681 1.00 82.75 572 THR A N 1
ATOM 4240 C CA . THR A 1 572 ? 13.453 8.207 -20.772 1.00 82.75 572 THR A CA 1
ATOM 4241 C C . THR A 1 572 ? 14.031 8.535 -19.394 1.00 82.75 572 THR A C 1
ATOM 4243 O O . THR A 1 572 ? 13.365 8.386 -18.368 1.00 82.75 572 THR A O 1
ATOM 4246 N N . GLN A 1 573 ? 15.293 8.980 -19.351 1.00 81.12 573 GLN A N 1
ATOM 4247 C CA . GLN A 1 573 ? 15.934 9.486 -18.131 1.00 81.12 573 GLN A CA 1
ATOM 4248 C C . GLN A 1 573 ? 16.273 10.970 -18.325 1.00 81.12 573 GLN A C 1
ATOM 4250 O O . GLN A 1 573 ? 17.381 11.282 -18.767 1.00 81.12 573 GLN A O 1
ATOM 4255 N N . PRO A 1 574 ? 15.371 11.903 -17.973 1.00 84.19 574 PRO A N 1
ATOM 4256 C CA . PRO A 1 574 ? 15.482 13.308 -18.371 1.00 84.19 574 PRO A CA 1
ATOM 4257 C C . PRO A 1 574 ? 16.743 14.023 -17.877 1.00 84.19 574 PRO A C 1
ATOM 4259 O O . PRO A 1 574 ? 17.114 15.065 -18.415 1.00 84.19 574 PRO A O 1
ATOM 4262 N N . LEU A 1 575 ? 17.418 13.504 -16.846 1.00 81.56 575 LEU A N 1
ATOM 4263 C CA . LEU A 1 575 ? 18.679 14.075 -16.367 1.00 81.56 575 LEU A CA 1
ATOM 4264 C C . LEU A 1 575 ? 19.841 13.811 -17.331 1.00 81.56 575 LEU A C 1
ATOM 4266 O O . LEU A 1 575 ? 20.654 14.704 -17.543 1.00 81.56 575 LEU A O 1
ATOM 4270 N N . ILE A 1 576 ? 19.871 12.636 -17.964 1.00 76.88 576 ILE A N 1
ATOM 4271 C CA . ILE A 1 576 ? 20.982 12.182 -18.817 1.00 76.88 576 ILE A CA 1
ATOM 4272 C C . ILE A 1 576 ? 20.571 11.891 -20.267 1.00 76.88 576 ILE A C 1
ATOM 4274 O O . ILE A 1 576 ? 21.391 11.438 -21.069 1.00 76.88 576 ILE A O 1
ATOM 4278 N N . ASP A 1 577 ? 19.310 12.137 -20.608 1.00 83.75 577 ASP A N 1
ATOM 4279 C CA . ASP A 1 577 ? 18.722 11.976 -21.932 1.00 83.75 577 ASP A CA 1
ATOM 4280 C C . ASP A 1 577 ? 18.293 13.334 -22.503 1.00 83.75 577 ASP A C 1
ATOM 4282 O O . ASP A 1 577 ? 17.970 14.284 -21.778 1.00 83.75 577 ASP A O 1
ATOM 4286 N N . TRP A 1 578 ? 18.320 13.433 -23.825 1.00 85.44 578 TRP A N 1
ATOM 4287 C CA . TRP A 1 578 ? 17.707 14.527 -24.569 1.00 85.44 578 TRP A CA 1
ATOM 4288 C C . TRP A 1 578 ? 16.204 14.327 -24.788 1.00 85.44 578 TRP A C 1
ATOM 4290 O O . TRP A 1 578 ? 15.559 15.247 -25.286 1.00 85.44 578 TRP A O 1
ATOM 4300 N N . ASP A 1 579 ? 15.664 13.157 -24.430 1.00 87.31 579 ASP A N 1
ATOM 4301 C CA . ASP A 1 579 ? 14.263 12.762 -24.629 1.00 87.31 579 ASP A CA 1
ATOM 4302 C C . ASP A 1 579 ? 13.860 12.845 -26.114 1.00 87.31 579 ASP A C 1
ATOM 4304 O O . ASP A 1 579 ? 12.749 13.232 -26.491 1.00 87.31 579 ASP A O 1
ATOM 4308 N N . CYS A 1 580 ? 14.808 12.519 -26.997 1.00 85.94 580 CYS A N 1
ATOM 4309 C CA . CYS A 1 580 ? 14.600 12.562 -28.436 1.00 85.94 580 CYS A CA 1
ATOM 4310 C C . CYS A 1 580 ? 13.598 11.487 -28.859 1.00 85.94 580 CYS A C 1
ATOM 4312 O O . CYS A 1 580 ? 13.736 10.316 -28.514 1.00 85.94 580 CYS A O 1
ATOM 4314 N N . VAL A 1 581 ? 12.635 11.859 -29.700 1.00 89.31 581 VAL A N 1
ATOM 4315 C CA . VAL A 1 581 ? 11.707 10.911 -30.324 1.00 89.31 581 VAL A CA 1
ATOM 4316 C C . VAL A 1 581 ? 11.798 10.985 -31.840 1.00 89.31 581 VAL A C 1
ATOM 4318 O O . VAL A 1 581 ? 12.045 12.039 -32.431 1.00 89.31 581 VAL A O 1
ATOM 4321 N N . THR A 1 582 ? 11.586 9.844 -32.479 1.00 88.56 582 THR A N 1
ATOM 4322 C CA . THR A 1 582 ? 11.541 9.733 -33.936 1.00 88.56 582 THR A CA 1
ATOM 4323 C C . THR A 1 582 ? 10.261 10.347 -34.503 1.00 88.56 582 THR A C 1
ATOM 4325 O O . THR A 1 582 ? 9.232 10.460 -33.833 1.00 88.56 582 THR A O 1
ATOM 4328 N N . LYS A 1 583 ? 10.271 10.702 -35.790 1.00 88.56 583 LYS A N 1
ATOM 4329 C CA . LYS A 1 583 ? 9.014 10.854 -36.540 1.00 88.56 583 LYS A CA 1
ATOM 4330 C C . LYS A 1 583 ? 8.218 9.543 -36.543 1.00 88.56 583 LYS A C 1
ATOM 4332 O O . LYS A 1 583 ? 8.820 8.483 -36.392 1.00 88.56 583 LYS A O 1
ATOM 4337 N N . PRO A 1 584 ? 6.901 9.579 -36.820 1.00 89.94 584 PRO A N 1
ATOM 4338 C CA . PRO A 1 584 ? 6.136 8.371 -37.113 1.00 89.94 584 PRO A CA 1
ATOM 4339 C C . PRO A 1 584 ? 6.842 7.500 -38.163 1.00 89.94 584 PRO A C 1
ATOM 4341 O O . PRO A 1 584 ? 6.983 7.902 -39.318 1.00 89.94 584 PRO A O 1
ATOM 4344 N N . GLN A 1 585 ? 7.300 6.315 -37.761 1.00 86.25 585 GLN A N 1
ATOM 4345 C CA . GLN A 1 585 ? 8.091 5.441 -38.625 1.00 86.25 585 GLN A CA 1
ATOM 4346 C C . GLN A 1 585 ? 7.172 4.563 -39.476 1.00 86.25 585 GLN A C 1
ATOM 4348 O O . GLN A 1 585 ? 6.395 3.768 -38.942 1.00 86.25 585 GLN A O 1
ATOM 4353 N N . ALA A 1 586 ? 7.267 4.667 -40.805 1.00 82.69 586 ALA A N 1
ATOM 4354 C CA . ALA A 1 586 ? 6.426 3.895 -41.725 1.00 82.69 586 ALA A CA 1
ATOM 4355 C C . ALA A 1 586 ? 6.615 2.379 -41.540 1.00 82.69 586 ALA A C 1
ATOM 4357 O O . ALA A 1 586 ? 5.639 1.662 -41.317 1.00 82.69 586 ALA A O 1
ATOM 4358 N N . GLY A 1 587 ? 7.866 1.903 -41.510 1.00 78.75 587 GLY A N 1
ATOM 4359 C CA . GLY A 1 587 ? 8.177 0.509 -41.174 1.00 78.75 587 GLY A CA 1
ATOM 4360 C C . GLY A 1 587 ? 7.959 0.163 -39.694 1.00 78.75 587 GLY A C 1
ATOM 4361 O O . GLY A 1 587 ? 8.000 -1.000 -39.315 1.00 78.75 587 GLY A O 1
ATOM 4362 N N . GLY A 1 588 ? 7.647 1.150 -38.851 1.00 77.19 588 GLY A N 1
ATOM 4363 C CA . GLY A 1 588 ? 7.284 0.994 -37.444 1.00 77.19 588 GLY A CA 1
ATOM 4364 C C . GLY A 1 588 ? 5.778 1.039 -37.163 1.00 77.19 588 GLY A C 1
ATOM 4365 O O . GLY A 1 588 ? 5.409 1.229 -36.010 1.00 77.19 588 GLY A O 1
ATOM 4366 N N . ALA A 1 589 ? 4.893 0.875 -38.153 1.00 82.50 589 ALA A N 1
ATOM 4367 C CA . ALA A 1 589 ? 3.432 1.015 -37.988 1.00 82.50 589 ALA A CA 1
ATOM 4368 C C . ALA A 1 589 ? 2.950 2.442 -37.658 1.00 82.50 589 ALA A C 1
ATOM 4370 O O . ALA A 1 589 ? 1.903 2.617 -37.038 1.00 82.50 589 ALA A O 1
ATOM 4371 N N . GLY A 1 590 ? 3.722 3.468 -38.019 1.00 85.62 590 GLY A N 1
ATOM 4372 C CA . GLY A 1 590 ? 3.439 4.857 -37.650 1.00 85.62 590 GLY A CA 1
ATOM 4373 C C . GLY A 1 590 ? 3.756 5.188 -36.190 1.00 85.62 590 GLY A C 1
ATOM 4374 O O . GLY A 1 590 ? 3.377 6.260 -35.720 1.00 85.62 590 GLY A O 1
ATOM 4375 N N . ARG A 1 591 ? 4.449 4.299 -35.465 1.00 84.75 591 ARG A N 1
ATOM 4376 C CA . ARG A 1 591 ? 4.878 4.565 -34.089 1.00 84.75 591 ARG A CA 1
ATOM 4377 C C . ARG A 1 591 ? 5.909 5.689 -34.039 1.00 84.75 591 ARG A C 1
ATOM 4379 O O . ARG A 1 591 ? 6.767 5.802 -34.915 1.00 84.75 591 ARG A O 1
ATOM 4386 N N . ILE A 1 592 ? 5.803 6.476 -32.976 1.00 88.19 592 ILE A N 1
ATOM 4387 C CA . ILE A 1 592 ? 6.809 7.426 -32.511 1.00 88.19 592 ILE A CA 1
ATOM 4388 C C . ILE A 1 592 ? 7.610 6.682 -31.452 1.00 88.19 592 ILE A C 1
ATOM 4390 O O . ILE A 1 592 ? 7.026 6.137 -30.519 1.00 88.19 592 ILE A O 1
ATOM 4394 N N . LEU A 1 593 ? 8.916 6.594 -31.658 1.00 87.12 593 LEU A N 1
ATOM 4395 C CA . LEU A 1 593 ? 9.810 5.745 -30.877 1.00 87.12 593 LEU A CA 1
ATOM 4396 C C . LEU A 1 593 ? 10.862 6.618 -30.203 1.00 87.12 593 LEU A C 1
ATOM 4398 O O . LEU A 1 593 ? 11.413 7.510 -30.857 1.00 87.12 593 LEU A O 1
ATOM 4402 N N . HIS A 1 594 ? 11.125 6.359 -28.928 1.00 88.62 594 HIS A N 1
ATOM 4403 C CA . HIS A 1 594 ? 12.213 6.970 -28.183 1.00 88.62 594 HIS A CA 1
ATOM 4404 C C . HIS A 1 594 ? 13.568 6.634 -28.825 1.00 88.62 594 HIS A C 1
ATOM 4406 O O . HIS A 1 594 ? 13.825 5.504 -29.243 1.00 88.62 594 HIS A O 1
ATOM 4412 N N . HIS A 1 595 ? 14.422 7.648 -28.944 1.00 84.12 595 HIS A N 1
ATOM 4413 C CA . HIS A 1 595 ? 15.783 7.562 -29.450 1.00 84.12 595 HIS A CA 1
ATOM 4414 C C . HIS A 1 595 ? 16.750 8.001 -28.348 1.00 84.12 595 HIS A C 1
ATOM 4416 O O . HIS A 1 595 ? 17.160 9.164 -28.295 1.00 84.12 595 HIS A O 1
ATOM 4422 N N . ALA A 1 596 ? 17.101 7.052 -27.477 1.00 79.06 596 ALA A N 1
ATOM 4423 C CA . ALA A 1 596 ? 17.954 7.278 -26.314 1.00 79.06 596 ALA A CA 1
ATOM 4424 C C . ALA A 1 596 ? 19.245 8.015 -26.700 1.00 79.06 596 ALA A C 1
ATOM 4426 O O . ALA A 1 596 ? 20.122 7.472 -27.376 1.00 79.06 596 ALA A O 1
ATOM 4427 N N . SER A 1 597 ? 19.360 9.270 -26.263 1.00 79.25 597 SER A N 1
ATOM 4428 C CA . SER A 1 597 ? 20.427 10.179 -26.681 1.00 79.25 597 SER A CA 1
ATOM 4429 C C . SER A 1 597 ? 21.086 10.791 -25.456 1.00 79.25 597 SER A C 1
ATOM 4431 O O . SER A 1 597 ? 20.462 11.532 -24.712 1.00 79.25 597 SER A O 1
ATOM 4433 N N . GLY A 1 598 ? 22.364 10.493 -25.226 1.00 78.62 598 GLY A N 1
ATOM 4434 C CA . GLY A 1 598 ? 23.072 10.958 -24.029 1.00 78.62 598 GLY A CA 1
ATOM 4435 C C . GLY A 1 598 ? 23.247 12.481 -23.974 1.00 78.62 598 GLY A C 1
ATOM 4436 O O . GLY A 1 598 ? 23.891 13.065 -24.849 1.00 78.62 598 GLY A O 1
ATOM 4437 N N . LYS A 1 599 ? 22.727 13.091 -22.907 1.00 83.62 599 LYS A N 1
ATOM 4438 C CA . LYS A 1 599 ? 22.980 14.462 -22.442 1.00 83.62 599 LYS A CA 1
ATOM 4439 C C . LYS A 1 599 ? 23.877 14.404 -21.205 1.00 83.62 599 LYS A C 1
ATOM 4441 O O . LYS A 1 599 ? 23.418 14.655 -20.099 1.00 83.62 599 LYS A O 1
ATOM 4446 N N . ILE A 1 600 ? 25.120 13.967 -21.394 1.00 76.19 600 ILE A N 1
ATOM 4447 C CA . ILE A 1 600 ? 26.115 13.714 -20.340 1.00 76.19 600 ILE A CA 1
ATOM 4448 C C . ILE A 1 600 ? 27.526 13.815 -20.903 1.00 76.19 600 ILE A C 1
ATOM 4450 O O . ILE A 1 600 ? 27.720 13.745 -22.117 1.00 76.19 600 ILE A O 1
ATOM 4454 N N . LEU A 1 601 ? 28.520 13.886 -20.014 1.00 72.81 601 LEU A N 1
ATOM 4455 C CA . LEU A 1 601 ? 29.925 13.742 -20.379 1.00 72.81 601 LEU A CA 1
ATOM 4456 C C . LEU A 1 601 ? 30.190 12.404 -21.091 1.00 72.81 601 LEU A C 1
ATOM 4458 O O . LEU A 1 601 ? 30.014 11.335 -20.507 1.00 72.81 601 LEU A O 1
ATOM 4462 N N . GLY A 1 602 ? 30.632 12.475 -22.352 1.00 69.25 602 GLY A N 1
ATOM 4463 C CA . GLY A 1 602 ? 30.803 11.317 -23.239 1.00 69.25 602 GLY A CA 1
ATOM 4464 C C . GLY A 1 602 ? 29.639 11.117 -24.223 1.00 69.25 602 GLY A C 1
ATOM 4465 O O . GLY A 1 602 ? 29.657 10.167 -25.017 1.00 69.25 602 GLY A O 1
ATOM 4466 N N . GLY A 1 603 ? 28.646 12.010 -24.202 1.00 74.75 603 GLY A N 1
ATOM 4467 C CA . GLY A 1 603 ? 27.491 12.061 -25.094 1.00 74.75 603 GLY A CA 1
ATOM 4468 C C . GLY A 1 603 ? 26.701 10.753 -25.163 1.00 74.75 603 GLY A C 1
ATOM 4469 O O . GLY A 1 603 ? 26.695 9.940 -24.239 1.00 74.75 603 GLY A O 1
ATOM 4470 N N . GLY A 1 604 ? 26.066 10.490 -26.310 1.00 71.00 604 GLY A N 1
ATOM 4471 C CA . GLY A 1 604 ? 25.348 9.229 -26.549 1.00 71.00 604 GLY A CA 1
ATOM 4472 C C . GLY A 1 604 ? 26.214 7.969 -26.417 1.00 71.00 604 GLY A C 1
ATOM 4473 O O . GLY A 1 604 ? 25.699 6.899 -26.112 1.00 71.00 604 GLY A O 1
ATOM 4474 N N . SER A 1 605 ? 27.541 8.081 -26.560 1.00 68.50 605 SER A N 1
ATOM 4475 C CA . SER A 1 605 ? 28.451 6.943 -26.374 1.00 68.50 605 SER A CA 1
ATOM 4476 C C . SER A 1 605 ? 28.559 6.487 -24.917 1.00 68.50 605 SER A C 1
ATOM 4478 O O . SER A 1 605 ? 28.809 5.309 -24.681 1.00 68.50 605 SER A O 1
ATOM 4480 N N . ALA A 1 606 ? 28.323 7.374 -23.947 1.00 68.25 606 ALA A N 1
ATOM 4481 C CA . ALA A 1 606 ? 28.288 7.008 -22.531 1.00 68.25 606 ALA A CA 1
ATOM 4482 C C . ALA A 1 606 ? 27.074 6.125 -22.175 1.00 68.25 606 ALA A C 1
ATOM 4484 O O . ALA A 1 606 ? 27.066 5.477 -21.133 1.00 68.25 606 ALA A O 1
ATOM 4485 N N . ARG A 1 607 ? 26.082 6.025 -23.071 1.00 66.62 607 ARG A N 1
ATOM 4486 C CA . ARG A 1 607 ? 24.916 5.135 -22.940 1.00 66.62 607 ARG A CA 1
ATOM 4487 C C . ARG A 1 607 ? 25.026 3.856 -23.784 1.00 66.62 607 ARG A C 1
ATOM 4489 O O . ARG A 1 607 ? 24.072 3.095 -23.878 1.00 66.62 607 ARG A O 1
ATOM 4496 N N . ASN A 1 608 ? 26.180 3.599 -24.408 1.00 58.72 608 ASN A N 1
ATOM 4497 C CA . ASN A 1 608 ? 26.317 2.619 -25.490 1.00 58.72 608 ASN A CA 1
ATOM 4498 C C . ASN A 1 608 ? 26.802 1.220 -25.056 1.00 58.72 608 ASN A C 1
ATOM 4500 O O . ASN A 1 608 ? 27.711 0.680 -25.681 1.00 58.72 608 ASN A O 1
ATOM 4504 N N . TYR A 1 609 ? 26.238 0.624 -23.998 1.00 57.28 609 TYR A N 1
ATOM 4505 C CA . TYR A 1 609 ? 26.436 -0.805 -23.659 1.00 57.28 609 TYR A CA 1
ATOM 4506 C C . TYR A 1 609 ? 27.900 -1.320 -23.761 1.00 57.28 609 TYR A C 1
ATOM 4508 O O . TYR A 1 609 ? 28.139 -2.456 -24.165 1.00 57.28 609 TYR A O 1
ATOM 4516 N N . MET A 1 610 ? 28.898 -0.486 -23.437 1.00 49.22 610 MET A N 1
ATOM 4517 C CA . MET A 1 610 ? 30.337 -0.788 -23.566 1.00 49.22 610 MET A CA 1
ATOM 4518 C C . MET A 1 610 ? 30.905 -1.034 -24.983 1.00 49.22 610 MET A C 1
ATOM 4520 O O . MET A 1 610 ? 31.955 -1.658 -25.118 1.00 49.22 610 MET A O 1
ATOM 4524 N N . ALA A 1 611 ? 30.309 -0.518 -26.059 1.00 45.81 611 ALA A N 1
ATOM 4525 C CA . ALA A 1 611 ? 30.811 -0.733 -27.428 1.00 45.81 611 ALA A CA 1
ATOM 4526 C C . ALA A 1 611 ? 32.131 0.009 -27.789 1.00 45.81 611 ALA A C 1
ATOM 4528 O O . ALA A 1 611 ? 32.515 0.056 -28.957 1.00 45.81 611 ALA A O 1
ATOM 4529 N N . ASN A 1 612 ? 32.833 0.614 -26.821 1.00 49.00 612 ASN A N 1
ATOM 4530 C CA . ASN A 1 612 ? 34.102 1.325 -27.030 1.00 49.00 612 ASN A CA 1
ATOM 4531 C C . ASN A 1 612 ? 35.298 0.408 -26.742 1.00 49.00 612 ASN A C 1
ATOM 4533 O O . ASN A 1 612 ? 35.478 -0.010 -25.606 1.00 49.00 612 ASN A O 1
ATOM 4537 N N . SER A 1 613 ? 36.166 0.176 -27.730 1.00 42.16 613 SER A N 1
ATOM 4538 C CA . SER A 1 613 ? 37.279 -0.783 -27.649 1.00 42.16 613 SER A CA 1
ATOM 4539 C C . SER A 1 613 ? 38.351 -0.477 -26.591 1.00 42.16 613 SER A C 1
ATOM 4541 O O . SER A 1 613 ? 38.956 -1.407 -26.067 1.00 42.16 613 SER A O 1
ATOM 4543 N N . ALA A 1 614 ? 38.611 0.793 -26.267 1.00 50.78 614 ALA A N 1
ATOM 4544 C CA . ALA A 1 614 ? 39.616 1.168 -25.265 1.00 50.78 614 ALA A CA 1
ATOM 4545 C C . ALA A 1 614 ? 39.066 1.040 -23.837 1.00 50.78 614 ALA A C 1
ATOM 4547 O O . ALA A 1 614 ? 39.742 0.520 -22.954 1.00 50.78 614 ALA A O 1
ATOM 4548 N N . TYR A 1 615 ? 37.808 1.444 -23.634 1.00 55.62 615 TYR A N 1
ATOM 4549 C CA . TYR A 1 615 ? 37.084 1.184 -22.388 1.00 55.62 615 TYR A CA 1
ATOM 4550 C C . TYR A 1 615 ? 36.873 -0.322 -22.171 1.00 55.62 615 TYR A C 1
ATOM 4552 O O . TYR A 1 615 ? 37.037 -0.813 -21.062 1.00 55.62 615 TYR A O 1
ATOM 4560 N N . TYR A 1 616 ? 36.592 -1.062 -23.246 1.00 54.16 616 TYR A N 1
ATOM 4561 C CA . TYR A 1 616 ? 36.471 -2.520 -23.259 1.00 54.16 616 TYR A CA 1
ATOM 4562 C C . TYR A 1 616 ? 37.772 -3.201 -22.808 1.00 54.16 616 TYR A C 1
ATOM 4564 O O . TYR A 1 616 ? 37.727 -4.102 -21.982 1.00 54.16 616 TYR A O 1
ATOM 4572 N N . ALA A 1 617 ? 38.935 -2.741 -23.283 1.00 55.03 617 ALA A N 1
ATOM 4573 C CA . ALA A 1 617 ? 40.230 -3.283 -22.867 1.00 55.03 617 ALA A CA 1
ATOM 4574 C C . ALA A 1 617 ? 40.524 -3.043 -21.374 1.00 55.03 617 ALA A C 1
ATOM 4576 O O . ALA A 1 617 ? 40.909 -3.976 -20.677 1.00 55.03 617 ALA A O 1
ATOM 4577 N N . ALA A 1 618 ? 40.281 -1.827 -20.872 1.00 60.47 618 ALA A N 1
ATOM 4578 C CA . ALA A 1 618 ? 40.470 -1.502 -19.455 1.00 60.47 618 ALA A CA 1
ATOM 4579 C C . ALA A 1 618 ? 39.483 -2.256 -18.546 1.00 60.47 618 ALA A C 1
ATOM 4581 O O . ALA A 1 618 ? 39.853 -2.746 -17.485 1.00 60.47 618 ALA A O 1
ATOM 4582 N N . ALA A 1 619 ? 38.230 -2.401 -18.986 1.00 57.22 619 ALA A N 1
ATOM 4583 C CA . ALA A 1 619 ? 37.223 -3.160 -18.258 1.00 57.22 619 ALA A CA 1
ATOM 4584 C C . ALA A 1 619 ? 37.535 -4.670 -18.215 1.00 57.22 619 ALA A C 1
ATOM 4586 O O . ALA A 1 619 ? 37.205 -5.308 -17.217 1.00 57.22 619 ALA A O 1
ATOM 4587 N N . ILE A 1 620 ? 38.170 -5.242 -19.253 1.00 60.44 620 ILE A N 1
ATOM 4588 C CA . ILE A 1 620 ? 38.671 -6.630 -19.222 1.00 60.44 620 ILE A CA 1
ATOM 4589 C C . ILE A 1 620 ? 39.761 -6.759 -18.161 1.00 60.44 620 ILE A C 1
ATOM 4591 O O . ILE A 1 620 ? 39.726 -7.695 -17.374 1.00 60.44 620 ILE A O 1
ATOM 4595 N N . GLU A 1 621 ? 40.701 -5.816 -18.116 1.00 74.44 621 GLU A N 1
ATOM 4596 C CA . GLU A 1 621 ? 41.826 -5.859 -17.178 1.00 74.44 621 GLU A CA 1
ATOM 4597 C C . GLU A 1 621 ? 41.348 -5.794 -15.713 1.00 74.44 621 GLU A C 1
ATOM 4599 O O . GLU A 1 621 ? 41.801 -6.579 -14.879 1.00 74.44 621 GLU A O 1
ATOM 4604 N N . ASP A 1 622 ? 40.349 -4.953 -15.417 1.00 63.94 622 ASP A N 1
ATOM 4605 C CA . ASP A 1 622 ? 39.689 -4.888 -14.102 1.00 63.94 622 ASP A CA 1
ATOM 4606 C C . ASP A 1 622 ? 38.926 -6.179 -13.746 1.00 63.94 622 ASP A C 1
ATOM 4608 O O . ASP A 1 622 ? 38.907 -6.601 -12.582 1.00 63.94 622 ASP A O 1
ATOM 4612 N N . TYR A 1 623 ? 38.301 -6.824 -14.736 1.00 63.41 623 TYR A N 1
ATOM 4613 C CA . TYR A 1 623 ? 37.603 -8.095 -14.546 1.00 63.41 623 TYR A CA 1
ATOM 4614 C C . TYR A 1 623 ? 38.573 -9.255 -14.312 1.00 63.41 623 TYR A C 1
ATOM 4616 O O . TYR A 1 623 ? 38.384 -10.022 -13.370 1.00 63.41 623 TYR A O 1
ATOM 4624 N N . ASP A 1 624 ? 39.633 -9.362 -15.108 1.00 67.88 624 ASP A N 1
ATOM 4625 C CA . ASP A 1 624 ? 40.639 -10.418 -14.980 1.00 67.88 624 ASP A CA 1
ATOM 4626 C C . ASP A 1 624 ? 41.413 -10.307 -13.658 1.00 67.88 624 ASP A C 1
ATOM 4628 O O . ASP A 1 624 ? 41.763 -11.322 -13.053 1.00 67.88 624 ASP A O 1
ATOM 4632 N N . ALA A 1 625 ? 41.658 -9.082 -13.182 1.00 71.31 625 ALA A N 1
ATOM 4633 C CA . ALA A 1 625 ? 42.358 -8.846 -11.925 1.00 71.31 625 ALA A CA 1
ATOM 4634 C C . ALA A 1 625 ? 41.485 -9.135 -10.694 1.00 71.31 625 ALA A C 1
ATOM 4636 O O . ALA A 1 625 ? 41.948 -9.771 -9.745 1.00 71.31 625 ALA A O 1
ATOM 4637 N N . ASN A 1 626 ? 40.235 -8.660 -10.693 1.00 69.06 626 ASN A N 1
ATOM 4638 C CA . ASN A 1 626 ? 39.438 -8.552 -9.466 1.00 69.06 626 ASN A CA 1
ATOM 4639 C C . ASN A 1 626 ? 38.063 -9.234 -9.543 1.00 69.06 626 ASN A C 1
ATOM 4641 O O . ASN A 1 626 ? 37.353 -9.289 -8.539 1.00 69.06 626 ASN A O 1
ATOM 4645 N N . GLY A 1 627 ? 37.658 -9.748 -10.707 1.00 50.16 627 GLY A N 1
ATOM 4646 C CA . GLY A 1 627 ? 36.307 -10.270 -10.941 1.00 50.16 627 GLY A CA 1
ATOM 4647 C C . GLY A 1 627 ? 35.220 -9.195 -10.834 1.00 50.16 627 GLY A C 1
ATOM 4648 O O . GLY A 1 627 ? 34.057 -9.511 -10.588 1.00 50.16 627 GLY A O 1
ATOM 4649 N N . THR A 1 628 ? 35.600 -7.924 -10.969 1.00 47.94 628 THR A N 1
ATOM 4650 C CA . THR A 1 628 ? 34.734 -6.748 -10.821 1.00 47.94 628 THR A CA 1
ATOM 4651 C C . THR A 1 628 ? 34.644 -5.967 -12.130 1.00 47.94 628 THR A C 1
ATOM 4653 O O . THR A 1 628 ? 35.294 -6.302 -13.114 1.00 47.94 628 THR A O 1
ATOM 4656 N N . GLY A 1 629 ? 33.839 -4.908 -12.159 1.00 51.84 629 GLY A N 1
ATOM 4657 C CA . GLY A 1 629 ? 33.662 -4.099 -13.361 1.00 51.84 629 GLY A CA 1
ATOM 4658 C C . GLY A 1 629 ? 32.578 -4.654 -14.288 1.00 51.84 629 GLY A C 1
ATOM 4659 O O . GLY A 1 629 ? 31.863 -5.596 -13.941 1.00 51.84 629 GLY A O 1
ATOM 4660 N N . PRO A 1 630 ? 32.377 -4.048 -15.461 1.00 46.78 630 PRO A N 1
ATOM 4661 C CA . PRO A 1 630 ? 31.146 -4.243 -16.215 1.00 46.78 630 PRO A CA 1
ATOM 4662 C C . PRO A 1 630 ? 31.086 -5.565 -17.016 1.00 46.78 630 PRO A C 1
ATOM 4664 O O . PRO A 1 630 ? 30.023 -5.915 -17.523 1.00 46.78 630 PRO A O 1
ATOM 4667 N N . PHE A 1 631 ? 32.169 -6.358 -17.042 1.00 51.41 631 PHE A N 1
ATOM 4668 C CA . PHE A 1 631 ? 32.151 -7.776 -17.459 1.00 51.41 631 PHE A CA 1
ATOM 4669 C C . PHE A 1 631 ? 31.807 -8.759 -16.331 1.00 51.41 631 PHE A C 1
ATOM 4671 O O . PHE A 1 631 ? 31.612 -9.944 -16.590 1.00 51.41 631 PHE A O 1
ATOM 4678 N N . ALA A 1 632 ? 31.695 -8.284 -15.086 1.00 50.34 632 ALA A N 1
ATOM 4679 C CA . ALA A 1 632 ? 31.145 -9.079 -13.991 1.00 50.34 632 ALA A CA 1
ATOM 4680 C C . ALA A 1 632 ? 29.612 -9.226 -14.086 1.00 50.34 632 ALA A C 1
ATOM 4682 O O . ALA A 1 632 ? 29.044 -10.093 -13.422 1.00 50.34 632 ALA A O 1
ATOM 4683 N N . SER A 1 633 ? 28.950 -8.427 -14.939 1.00 49.25 633 SER A N 1
ATOM 4684 C CA . SER A 1 633 ? 27.613 -8.729 -15.471 1.00 49.25 633 SER A CA 1
ATOM 4685 C C . SER A 1 633 ? 27.706 -9.420 -16.826 1.00 49.25 633 SER A C 1
ATOM 4687 O O . SER A 1 633 ? 28.702 -9.289 -17.524 1.00 49.25 633 SER A O 1
ATOM 4689 N N . THR A 1 634 ? 26.654 -10.111 -17.238 1.00 49.62 634 THR A N 1
ATOM 4690 C CA . THR A 1 634 ? 26.558 -10.828 -18.514 1.00 49.62 634 THR A CA 1
ATOM 4691 C C . THR A 1 634 ? 26.407 -9.868 -19.715 1.00 49.62 634 THR A C 1
ATOM 4693 O O . THR A 1 634 ? 25.388 -9.191 -19.827 1.00 49.62 634 THR A O 1
ATOM 4696 N N . PRO A 1 635 ? 27.335 -9.837 -20.701 1.00 53.47 635 PRO A N 1
ATOM 4697 C CA . PRO A 1 635 ? 26.975 -9.466 -22.066 1.00 53.47 635 PRO A CA 1
ATOM 4698 C C . PRO A 1 635 ? 26.819 -10.720 -22.927 1.00 53.47 635 PRO A C 1
ATOM 4700 O O . PRO A 1 635 ? 27.703 -11.563 -23.064 1.00 53.47 635 PRO A O 1
ATOM 4703 N N . SER A 1 636 ? 25.647 -10.820 -23.528 1.00 61.28 636 SER A N 1
ATOM 4704 C CA . SER A 1 636 ? 25.129 -12.000 -24.194 1.00 61.28 636 SER A CA 1
ATOM 4705 C C . SER A 1 636 ? 25.248 -11.867 -25.721 1.00 61.28 636 SER A C 1
ATOM 4707 O O . SER A 1 636 ? 24.286 -11.535 -26.405 1.00 61.28 636 SER A O 1
ATOM 4709 N N . PHE A 1 637 ? 26.433 -12.090 -26.288 1.00 60.25 637 PHE A N 1
ATOM 4710 C CA . PHE A 1 637 ? 26.600 -12.193 -27.743 1.00 60.25 637 PHE A CA 1
ATOM 4711 C C . PHE A 1 637 ? 26.591 -13.663 -28.134 1.00 60.25 637 PHE A C 1
ATOM 4713 O O . PHE A 1 637 ? 27.441 -14.421 -27.676 1.00 60.25 637 PHE A O 1
ATOM 4720 N N . LEU A 1 638 ? 25.633 -14.062 -28.971 1.00 67.12 638 LEU A N 1
ATOM 4721 C CA . LEU A 1 638 ? 25.560 -15.440 -29.437 1.00 67.12 638 LEU A CA 1
ATOM 4722 C C . LEU A 1 638 ? 26.391 -15.621 -30.705 1.00 67.12 638 LEU A C 1
ATOM 4724 O O . LEU A 1 638 ? 27.251 -16.493 -30.752 1.00 67.12 638 LEU A O 1
ATOM 4728 N N . THR A 1 639 ? 26.135 -14.801 -31.732 1.00 78.38 639 THR A N 1
ATOM 4729 C CA . THR A 1 639 ? 26.824 -14.903 -33.025 1.00 78.38 639 THR A CA 1
ATOM 4730 C C . THR A 1 639 ? 26.555 -13.698 -33.929 1.00 78.38 639 THR A C 1
ATOM 4732 O O . THR A 1 639 ? 25.548 -13.001 -33.785 1.00 78.38 639 THR A O 1
ATOM 4735 N N . PHE A 1 640 ? 27.436 -13.499 -34.907 1.00 85.00 640 PHE A N 1
ATOM 4736 C CA . PHE A 1 640 ? 27.125 -12.806 -36.156 1.00 85.00 640 PHE A CA 1
ATOM 4737 C C . PHE A 1 640 ? 26.846 -13.871 -37.215 1.00 85.00 640 PHE A C 1
ATOM 4739 O O . PHE A 1 640 ? 27.519 -14.901 -37.231 1.00 85.00 640 PHE A O 1
ATOM 4746 N N . GLU A 1 641 ? 25.839 -13.670 -38.056 1.00 88.44 641 GLU A N 1
ATOM 4747 C CA . GLU A 1 641 ? 25.460 -14.671 -39.052 1.00 88.44 641 GLU A CA 1
ATOM 4748 C C . GLU A 1 641 ? 25.227 -14.023 -40.411 1.00 88.44 641 GLU A C 1
ATOM 4750 O O . GLU A 1 641 ? 24.572 -12.981 -40.524 1.00 88.44 641 GLU A O 1
ATOM 4755 N N . GLN A 1 642 ? 25.767 -14.682 -41.434 1.00 91.88 642 GLN A N 1
ATOM 4756 C CA . GLN A 1 642 ? 25.417 -14.427 -42.816 1.00 91.88 642 GLN A CA 1
ATOM 4757 C C . GLN A 1 642 ? 24.178 -15.271 -43.159 1.00 91.88 642 GLN A C 1
ATOM 4759 O O . GLN A 1 642 ? 24.284 -16.456 -43.476 1.00 91.88 642 GLN A O 1
ATOM 4764 N N . LEU A 1 643 ? 22.982 -14.695 -43.037 1.00 90.19 643 LEU A N 1
ATOM 4765 C CA . LEU A 1 643 ? 21.715 -15.361 -43.354 1.00 90.19 643 LEU A CA 1
ATOM 4766 C C . LEU A 1 643 ? 21.650 -15.810 -44.813 1.00 90.19 643 LEU A C 1
ATOM 4768 O O . LEU A 1 643 ? 21.049 -16.847 -45.097 1.00 90.19 643 LEU A O 1
ATOM 4772 N N . SER A 1 644 ? 22.256 -15.039 -45.717 1.00 89.88 644 SER A N 1
ATOM 4773 C CA . SER A 1 644 ? 22.289 -15.336 -47.152 1.00 89.88 644 SER A CA 1
ATOM 4774 C C . SER A 1 644 ? 23.057 -16.624 -47.486 1.00 89.88 644 SER A C 1
ATOM 4776 O O . SER A 1 644 ? 22.786 -17.234 -48.519 1.00 89.88 644 SER A O 1
ATOM 4778 N N . ASP A 1 645 ? 23.929 -17.097 -46.589 1.00 90.50 645 ASP A N 1
ATOM 4779 C CA . ASP A 1 645 ? 24.644 -18.376 -46.705 1.00 90.50 645 ASP A CA 1
ATOM 4780 C C . ASP A 1 645 ? 24.066 -19.450 -45.767 1.00 90.50 645 ASP A C 1
ATOM 4782 O O . ASP A 1 645 ? 23.725 -20.561 -46.181 1.00 90.50 645 ASP A O 1
ATOM 4786 N N . ALA A 1 646 ? 23.858 -19.106 -44.495 1.00 87.94 646 ALA A N 1
ATOM 4787 C CA . ALA A 1 646 ? 23.453 -20.066 -43.474 1.00 87.94 646 ALA A CA 1
ATOM 4788 C C . ALA A 1 646 ? 21.975 -20.485 -43.566 1.00 87.94 646 ALA A C 1
ATOM 4790 O O . ALA A 1 646 ? 21.610 -21.599 -43.171 1.00 87.94 646 ALA A O 1
ATOM 4791 N N . ALA A 1 647 ? 21.104 -19.607 -44.073 1.00 91.00 647 ALA A N 1
ATOM 4792 C CA . ALA A 1 647 ? 19.677 -19.878 -44.226 1.00 91.00 647 ALA A CA 1
ATOM 4793 C C . ALA A 1 647 ? 19.044 -19.158 -45.441 1.00 91.00 647 ALA A C 1
ATOM 4795 O O . ALA A 1 647 ? 17.992 -18.528 -45.294 1.00 91.00 647 ALA A O 1
ATOM 4796 N N . PRO A 1 648 ? 19.589 -19.312 -46.667 1.00 92.19 648 PRO A N 1
ATOM 4797 C CA . PRO A 1 648 ? 19.132 -18.590 -47.862 1.00 92.19 648 PRO A CA 1
ATOM 4798 C C . PRO A 1 648 ? 17.658 -18.825 -48.192 1.00 92.19 648 PRO A C 1
ATOM 4800 O O . PRO A 1 648 ? 17.012 -17.968 -48.784 1.00 92.19 648 PRO A O 1
ATOM 4803 N N . HIS A 1 649 ? 17.121 -19.984 -47.799 1.00 94.38 649 HIS A N 1
ATOM 4804 C CA . HIS A 1 649 ? 15.723 -20.369 -47.990 1.00 94.38 649 HIS A CA 1
ATOM 4805 C C . HIS A 1 649 ? 14.733 -19.551 -47.143 1.00 94.38 649 HIS A C 1
ATOM 4807 O O . HIS A 1 649 ? 13.534 -19.590 -47.414 1.00 94.38 649 HIS A O 1
ATOM 4813 N N . LEU A 1 650 ? 15.206 -18.847 -46.108 1.00 94.62 650 LEU A N 1
ATOM 4814 C CA . LEU A 1 650 ? 14.386 -17.939 -45.303 1.00 94.62 650 LEU A CA 1
ATOM 4815 C C . LEU A 1 650 ? 14.248 -16.552 -45.943 1.00 94.62 650 LEU A C 1
ATOM 4817 O O . LEU A 1 650 ? 13.343 -15.811 -45.560 1.00 94.62 650 LEU A O 1
ATOM 4821 N N . LEU A 1 651 ? 15.112 -16.228 -46.907 1.00 95.00 651 LEU A N 1
ATOM 4822 C CA . LEU A 1 651 ? 15.151 -14.960 -47.629 1.00 95.00 651 LEU A CA 1
ATOM 4823 C C . LEU A 1 651 ? 14.521 -15.107 -49.019 1.00 95.00 651 LEU A C 1
ATOM 4825 O O . LEU A 1 651 ? 14.577 -16.163 -49.655 1.00 95.00 651 LEU A O 1
ATOM 4829 N N . LYS A 1 652 ? 13.948 -14.023 -49.544 1.00 95.75 652 LYS A N 1
ATOM 4830 C CA . LYS A 1 652 ? 13.545 -13.951 -50.951 1.00 95.75 652 LYS A CA 1
ATOM 4831 C C . LYS A 1 652 ? 14.784 -13.940 -51.840 1.00 95.75 652 LYS A C 1
ATOM 4833 O O . LYS A 1 652 ? 15.803 -13.327 -51.525 1.00 95.75 652 LYS A O 1
ATOM 4838 N N . ASN A 1 653 ? 14.652 -14.518 -53.033 1.00 94.81 653 ASN A N 1
ATOM 4839 C CA . ASN A 1 653 ? 15.719 -14.520 -54.039 1.00 94.81 653 ASN A CA 1
ATOM 4840 C C . ASN A 1 653 ? 16.214 -13.106 -54.391 1.00 94.81 653 ASN A C 1
ATOM 4842 O O . ASN A 1 653 ? 17.405 -12.921 -54.623 1.00 94.81 653 ASN A O 1
ATOM 4846 N N . SER A 1 654 ? 15.319 -12.111 -54.412 1.00 94.50 654 SER A N 1
ATOM 4847 C CA . SER A 1 654 ? 15.678 -10.706 -54.643 1.00 94.50 654 SER A CA 1
ATOM 4848 C C . SER A 1 654 ? 16.551 -10.135 -53.527 1.00 94.50 654 SER A C 1
ATOM 4850 O O . SER A 1 654 ? 17.531 -9.460 -53.815 1.00 94.50 654 SER A O 1
ATOM 4852 N N . THR A 1 655 ? 16.234 -10.453 -52.272 1.00 95.00 655 THR A N 1
ATOM 4853 C CA . THR A 1 655 ? 16.988 -10.008 -51.095 1.00 95.00 655 THR A CA 1
ATOM 4854 C C . THR A 1 655 ? 18.371 -10.648 -51.070 1.00 95.00 655 THR A C 1
ATOM 4856 O O . THR A 1 655 ? 19.361 -9.941 -50.933 1.00 95.00 655 THR A O 1
ATOM 4859 N N . ASN A 1 656 ? 18.467 -11.962 -51.316 1.00 92.69 656 ASN A N 1
ATOM 4860 C CA . ASN A 1 656 ? 19.756 -12.654 -51.444 1.00 92.69 656 ASN A CA 1
ATOM 4861 C C . ASN A 1 656 ? 20.640 -12.021 -52.530 1.00 92.69 656 ASN A C 1
ATOM 4863 O O . ASN A 1 656 ? 21.831 -11.807 -52.323 1.00 92.69 656 ASN A O 1
ATOM 4867 N N . ALA A 1 657 ? 20.064 -11.690 -53.690 1.00 90.31 657 ALA A N 1
ATOM 4868 C CA . ALA A 1 657 ? 20.804 -11.030 -54.763 1.00 90.31 657 ALA A CA 1
ATOM 4869 C C . ALA A 1 657 ? 21.269 -9.616 -54.372 1.00 90.31 657 ALA A C 1
ATOM 4871 O O . ALA A 1 657 ? 22.398 -9.246 -54.685 1.00 90.31 657 ALA A O 1
ATOM 4872 N N . ALA A 1 658 ? 20.424 -8.842 -53.682 1.00 91.19 658 ALA A N 1
ATOM 4873 C CA . ALA A 1 658 ? 20.759 -7.500 -53.212 1.00 91.19 658 ALA A CA 1
ATOM 4874 C C . ALA A 1 658 ? 21.880 -7.519 -52.161 1.00 91.19 658 ALA A C 1
ATOM 4876 O O . ALA A 1 658 ? 22.825 -6.743 -52.272 1.00 91.19 658 ALA A O 1
ATOM 4877 N N . LEU A 1 659 ? 21.816 -8.439 -51.194 1.00 89.81 659 LEU A N 1
ATOM 4878 C CA . LEU A 1 659 ? 22.837 -8.622 -50.159 1.00 89.81 659 LEU A CA 1
ATOM 4879 C C . LEU A 1 659 ? 24.193 -9.001 -50.761 1.00 89.81 659 LEU A C 1
ATOM 4881 O O . LEU A 1 659 ? 25.181 -8.319 -50.511 1.00 89.81 659 LEU A O 1
ATOM 4885 N N . ASN A 1 660 ? 24.218 -10.005 -51.643 1.00 87.69 660 ASN A N 1
ATOM 4886 C CA . ASN A 1 660 ? 25.441 -10.454 -52.318 1.00 87.69 660 ASN A CA 1
ATOM 4887 C C . ASN A 1 660 ? 26.070 -9.386 -53.225 1.00 87.69 660 ASN A C 1
ATOM 4889 O O . ASN A 1 660 ? 27.259 -9.454 -53.531 1.00 87.69 660 ASN A O 1
ATOM 4893 N N . LEU A 1 661 ? 25.270 -8.433 -53.709 1.00 89.62 661 LEU A N 1
ATOM 4894 C CA . LEU A 1 661 ? 25.757 -7.318 -54.514 1.00 89.62 661 LEU A CA 1
ATOM 4895 C C . LEU A 1 661 ? 26.279 -6.166 -53.647 1.00 89.62 661 LEU A C 1
ATOM 4897 O O . LEU A 1 661 ? 27.256 -5.519 -54.020 1.00 89.62 661 LEU A O 1
ATOM 4901 N N . ALA A 1 662 ? 25.598 -5.874 -52.539 1.00 85.38 662 ALA A N 1
ATOM 4902 C CA . ALA A 1 662 ? 25.869 -4.707 -51.707 1.00 85.38 662 ALA A CA 1
ATOM 4903 C C . ALA A 1 662 ? 26.964 -4.944 -50.658 1.00 85.38 662 ALA A C 1
ATOM 4905 O O . ALA A 1 662 ? 27.620 -3.986 -50.248 1.00 85.38 662 ALA A O 1
ATOM 4906 N N . LEU A 1 663 ? 27.156 -6.190 -50.217 1.00 87.44 663 LEU A N 1
ATOM 4907 C CA . LEU A 1 663 ? 28.007 -6.531 -49.082 1.00 87.44 663 LEU A CA 1
ATOM 4908 C C . LEU A 1 663 ? 29.197 -7.414 -49.496 1.00 87.44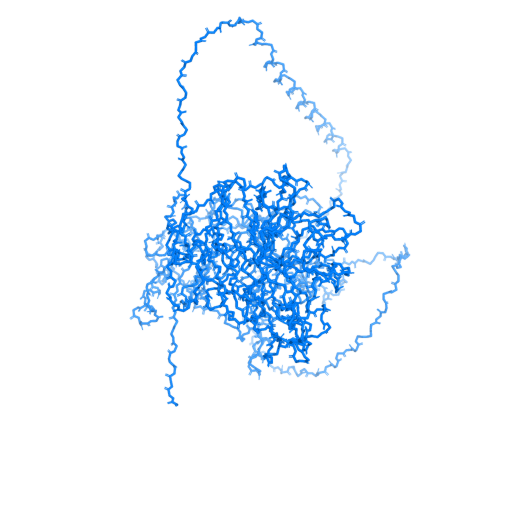 663 LEU A C 1
ATOM 4910 O O . LEU A 1 663 ? 29.082 -8.216 -50.425 1.00 87.44 663 LEU A O 1
ATOM 4914 N N . PRO A 1 664 ? 30.352 -7.297 -48.811 1.00 88.25 664 PRO A N 1
ATOM 4915 C CA . PRO A 1 664 ? 31.441 -8.265 -48.927 1.00 88.25 664 PRO A CA 1
ATOM 4916 C C . PRO A 1 664 ? 30.976 -9.696 -48.628 1.00 88.25 664 PRO A C 1
ATOM 4918 O O . PRO A 1 664 ? 30.061 -9.908 -47.835 1.00 88.25 664 PRO A O 1
ATOM 4921 N N . SER A 1 665 ? 31.646 -10.688 -49.220 1.00 82.62 665 SER A N 1
ATOM 4922 C CA . SER A 1 665 ? 31.253 -12.100 -49.102 1.00 82.62 665 SER A CA 1
ATOM 4923 C C . SER A 1 665 ? 31.298 -12.660 -47.677 1.00 82.62 665 SER A C 1
ATOM 4925 O O . SER A 1 665 ? 30.710 -13.703 -47.439 1.00 82.62 665 SER A O 1
ATOM 4927 N N . ASP A 1 666 ? 32.013 -12.011 -46.760 1.00 81.62 666 ASP A N 1
ATOM 4928 C CA . ASP A 1 666 ? 32.175 -12.389 -45.352 1.00 81.62 666 ASP A CA 1
ATOM 4929 C C . ASP A 1 666 ? 31.423 -11.461 -44.381 1.00 81.62 666 ASP A C 1
ATOM 4931 O O . ASP A 1 666 ? 31.560 -11.589 -43.162 1.00 81.62 666 ASP A O 1
ATOM 4935 N N . TRP A 1 667 ? 30.638 -10.512 -44.898 1.00 87.44 667 TRP A N 1
ATOM 4936 C CA . TRP A 1 667 ? 29.936 -9.547 -44.064 1.00 87.44 667 TRP A CA 1
ATOM 4937 C C . TRP A 1 667 ? 28.638 -10.144 -43.497 1.00 87.44 667 TRP A C 1
ATOM 4939 O O . TRP A 1 667 ? 27.814 -10.647 -44.262 1.00 87.44 667 TRP A O 1
ATOM 4949 N N . PRO A 1 668 ? 28.402 -10.076 -42.175 1.00 87.75 668 PRO A N 1
ATOM 4950 C CA . PRO A 1 668 ? 27.170 -10.586 -41.585 1.00 87.75 668 PRO A CA 1
ATOM 4951 C C . PRO A 1 668 ? 25.991 -9.648 -41.862 1.00 87.75 668 PRO A C 1
ATOM 4953 O O . PRO A 1 668 ? 26.136 -8.429 -41.785 1.00 87.75 668 PRO A O 1
ATOM 4956 N N . GLU A 1 669 ? 24.796 -10.190 -42.106 1.00 91.56 669 GLU A N 1
ATOM 4957 C CA . GLU A 1 669 ? 23.582 -9.364 -42.177 1.00 91.56 669 GLU A CA 1
ATOM 4958 C C . GLU A 1 669 ? 22.950 -9.140 -40.803 1.00 91.56 669 GLU A C 1
ATOM 4960 O O . GLU A 1 669 ? 22.342 -8.093 -40.550 1.00 91.56 669 GLU A O 1
ATOM 4965 N N . ILE A 1 670 ? 23.106 -10.110 -39.896 1.00 89.81 670 ILE A N 1
ATOM 4966 C CA . ILE A 1 670 ? 22.510 -10.062 -38.563 1.00 89.81 670 ILE A CA 1
ATOM 4967 C C . ILE A 1 670 ? 23.515 -10.353 -37.459 1.00 89.81 670 ILE A C 1
ATOM 4969 O O . ILE A 1 670 ? 24.497 -11.081 -37.612 1.00 89.81 670 ILE A O 1
ATOM 4973 N N . LYS A 1 671 ? 23.186 -9.819 -36.293 1.00 85.19 671 LYS A N 1
ATOM 4974 C CA . LYS A 1 671 ? 23.799 -10.124 -35.013 1.00 85.19 671 LYS A CA 1
ATOM 4975 C C . LYS A 1 671 ? 22.715 -10.635 -34.074 1.00 85.19 671 LYS A C 1
ATOM 4977 O O . LYS A 1 671 ? 21.700 -9.965 -33.880 1.00 85.19 671 LYS A O 1
ATOM 4982 N N . ILE A 1 672 ? 22.955 -11.795 -33.470 1.00 82.62 672 ILE A N 1
ATOM 4983 C CA . ILE A 1 672 ? 22.081 -12.390 -32.459 1.00 82.62 672 ILE A CA 1
ATOM 4984 C C . ILE A 1 672 ? 22.749 -12.227 -31.099 1.00 82.62 672 ILE A C 1
ATOM 4986 O O . ILE A 1 672 ? 23.857 -12.707 -30.849 1.00 82.62 672 ILE A O 1
ATOM 4990 N N . LEU A 1 673 ? 22.043 -11.546 -30.215 1.00 77.56 673 LEU A N 1
ATOM 4991 C CA . LEU A 1 673 ? 22.354 -11.419 -28.804 1.00 77.56 673 LEU A CA 1
ATOM 4992 C C . LEU A 1 673 ? 21.455 -12.382 -28.032 1.00 77.56 673 LEU A C 1
ATOM 4994 O O . LEU A 1 673 ? 20.318 -12.594 -28.440 1.00 77.56 673 LEU A O 1
ATOM 4998 N N . SER A 1 674 ? 21.917 -12.935 -26.919 1.00 74.94 674 SER A N 1
ATOM 4999 C CA . SER A 1 674 ? 21.014 -13.389 -25.858 1.00 74.94 674 SER A CA 1
ATOM 5000 C C . SER A 1 674 ? 20.760 -12.238 -24.870 1.00 74.94 674 SER A C 1
ATOM 5002 O O . SER A 1 674 ? 21.353 -11.168 -24.958 1.00 74.94 674 SER A O 1
ATOM 5004 N N . ALA A 1 675 ? 19.861 -12.431 -23.930 1.00 73.88 675 ALA A N 1
ATOM 5005 C CA . ALA A 1 675 ? 19.658 -11.596 -22.763 1.00 73.88 675 ALA A CA 1
ATOM 5006 C C . ALA A 1 675 ? 19.115 -12.526 -21.690 1.00 73.88 675 ALA A C 1
ATOM 5008 O O . ALA A 1 675 ? 18.233 -13.322 -21.971 1.00 73.88 675 ALA A O 1
ATOM 5009 N N . ASP A 1 676 ? 19.609 -12.456 -20.472 1.00 72.06 676 ASP A N 1
ATOM 5010 C CA . ASP A 1 676 ? 19.165 -13.235 -19.315 1.00 72.06 676 ASP A CA 1
ATOM 5011 C C . ASP A 1 676 ? 17.948 -12.596 -18.621 1.00 72.06 676 ASP A C 1
ATOM 5013 O O . ASP A 1 676 ? 17.838 -12.567 -17.397 1.00 72.06 676 ASP A O 1
ATOM 5017 N N . ALA A 1 677 ? 17.020 -12.081 -19.432 1.00 70.56 677 ALA A N 1
ATOM 5018 C CA . ALA A 1 677 ? 15.796 -11.422 -18.997 1.00 70.56 677 ALA A CA 1
ATOM 5019 C C . ALA A 1 677 ? 14.628 -11.711 -19.952 1.00 70.56 677 ALA A C 1
ATOM 5021 O O . ALA A 1 677 ? 14.815 -12.137 -21.097 1.00 70.56 677 ALA A O 1
ATOM 5022 N N . PHE A 1 678 ? 13.403 -11.438 -19.497 1.00 77.12 678 PHE A N 1
ATOM 5023 C CA . PHE A 1 678 ? 12.229 -11.342 -20.363 1.00 77.12 678 PHE A CA 1
ATOM 5024 C C . PHE A 1 678 ? 12.136 -9.921 -20.923 1.00 77.12 678 PHE A C 1
ATOM 5026 O O . PHE A 1 678 ? 11.883 -8.993 -20.167 1.00 77.12 678 PHE A O 1
ATOM 5033 N N . LEU A 1 679 ? 12.318 -9.759 -22.235 1.00 74.06 679 LEU A N 1
ATOM 5034 C CA . LEU A 1 679 ? 12.296 -8.436 -22.874 1.00 74.06 679 LEU A CA 1
ATOM 5035 C C . LEU A 1 679 ? 10.939 -8.063 -23.487 1.00 74.06 679 LEU A C 1
ATOM 5037 O O . LEU A 1 679 ? 10.756 -6.926 -23.905 1.00 74.06 679 LEU A O 1
ATOM 5041 N N . GLY A 1 680 ? 9.985 -8.998 -23.584 1.00 77.19 680 GLY A N 1
ATOM 5042 C CA . GLY A 1 680 ? 8.686 -8.748 -24.220 1.00 77.19 680 GLY A CA 1
ATOM 5043 C C . GLY A 1 680 ? 8.819 -8.049 -25.584 1.00 77.19 680 GLY A C 1
ATOM 5044 O O . GLY A 1 680 ? 9.602 -8.477 -26.437 1.00 77.19 680 GLY A O 1
ATOM 5045 N N . TYR A 1 681 ? 8.074 -6.953 -25.770 1.00 76.62 681 TYR A N 1
ATOM 5046 C CA . TYR A 1 681 ? 8.173 -6.072 -26.946 1.00 76.62 681 TYR A CA 1
ATOM 5047 C C . TYR A 1 681 ? 9.253 -4.983 -26.826 1.00 76.62 681 TYR A C 1
ATOM 5049 O O . TYR A 1 681 ? 9.353 -4.157 -27.736 1.00 76.62 681 TYR A O 1
ATOM 5057 N N . ASN A 1 682 ? 10.017 -4.949 -25.729 1.00 74.94 682 ASN A N 1
ATOM 5058 C CA . ASN A 1 682 ? 11.041 -3.939 -25.438 1.00 74.94 682 ASN A CA 1
ATOM 5059 C C . ASN A 1 682 ? 10.472 -2.496 -25.424 1.00 74.94 682 ASN A C 1
ATOM 5061 O O . ASN A 1 682 ? 11.117 -1.559 -25.892 1.00 74.94 682 ASN A O 1
ATOM 5065 N N . GLN A 1 683 ? 9.208 -2.350 -24.986 1.00 70.12 683 GLN A N 1
ATOM 5066 C CA . GLN A 1 683 ? 8.493 -1.068 -24.844 1.00 70.12 683 GLN A CA 1
ATOM 5067 C C . GLN A 1 683 ? 9.036 -0.302 -23.644 1.00 70.12 683 GLN A C 1
ATOM 5069 O O . GLN A 1 683 ? 9.579 0.787 -23.794 1.00 70.12 683 GLN A O 1
ATOM 5074 N N . ASP A 1 684 ? 8.936 -0.952 -22.495 1.00 63.44 684 ASP A N 1
ATOM 5075 C CA . ASP A 1 684 ? 9.528 -0.630 -21.217 1.00 63.44 684 ASP A CA 1
ATOM 5076 C C . ASP A 1 684 ? 10.267 -1.885 -20.730 1.00 63.44 684 ASP A C 1
ATOM 5078 O O . ASP A 1 684 ? 9.808 -3.019 -20.883 1.00 63.44 684 ASP A O 1
ATOM 5082 N N . ASN A 1 685 ? 11.457 -1.717 -20.170 1.00 60.72 685 ASN A N 1
ATOM 5083 C CA . ASN A 1 685 ? 12.251 -2.851 -19.693 1.00 60.72 685 ASN A CA 1
ATOM 5084 C C . ASN A 1 685 ? 11.916 -3.171 -18.218 1.00 60.72 685 ASN A C 1
ATOM 5086 O O . ASN A 1 685 ? 12.771 -3.206 -17.334 1.00 60.72 685 ASN A O 1
ATOM 5090 N N . GLY A 1 686 ? 10.620 -3.371 -17.950 1.00 57.44 686 GLY A N 1
ATOM 5091 C CA . GLY A 1 686 ? 10.075 -3.690 -16.627 1.00 57.44 686 GLY A CA 1
ATOM 5092 C C . GLY A 1 686 ? 10.373 -5.123 -16.150 1.00 57.44 686 GLY A C 1
ATOM 5093 O O . GLY A 1 686 ? 10.937 -5.932 -16.891 1.00 57.44 686 GLY A O 1
ATOM 5094 N N . PRO A 1 687 ? 10.000 -5.481 -14.903 1.00 56.78 687 PRO A N 1
ATOM 5095 C CA . PRO A 1 687 ? 10.184 -6.841 -14.410 1.00 56.78 687 PRO A CA 1
ATOM 5096 C C . PRO A 1 687 ? 9.399 -7.831 -15.283 1.00 56.78 687 PRO A C 1
ATOM 5098 O O . PRO A 1 687 ? 8.225 -7.621 -15.589 1.00 56.78 687 PRO A O 1
ATOM 5101 N N . GLY A 1 688 ? 10.070 -8.912 -15.690 1.00 62.62 688 GLY A N 1
ATOM 5102 C CA . GLY A 1 688 ? 9.466 -10.003 -16.453 1.00 62.62 688 GLY A CA 1
ATOM 5103 C C . GLY A 1 688 ? 8.331 -10.726 -15.708 1.00 62.62 688 GLY A C 1
ATOM 5104 O O . GLY A 1 688 ? 8.011 -10.381 -14.570 1.00 62.62 688 GLY A O 1
ATOM 5105 N N . PRO A 1 689 ? 7.722 -11.757 -16.323 1.00 70.75 689 PRO A N 1
ATOM 5106 C CA . PRO A 1 689 ? 6.642 -12.528 -15.720 1.00 70.75 689 PRO A CA 1
ATOM 5107 C C . PRO A 1 689 ? 6.995 -13.017 -14.313 1.00 70.75 689 PRO A C 1
ATOM 5109 O O . PRO A 1 689 ? 8.072 -13.565 -14.084 1.00 70.75 689 PRO A O 1
ATOM 5112 N N . LEU A 1 690 ? 6.066 -12.834 -13.373 1.00 70.75 690 LEU A N 1
ATOM 5113 C CA . LEU A 1 690 ? 6.239 -13.181 -11.958 1.00 70.75 690 LEU A CA 1
ATOM 5114 C C . LEU A 1 690 ? 5.832 -14.633 -11.657 1.00 70.75 690 LEU A C 1
ATOM 5116 O O . LEU A 1 690 ? 5.324 -14.941 -10.585 1.00 70.75 690 LEU A O 1
ATOM 5120 N N . ASP A 1 691 ? 6.044 -15.538 -12.607 1.00 77.00 691 ASP A N 1
AT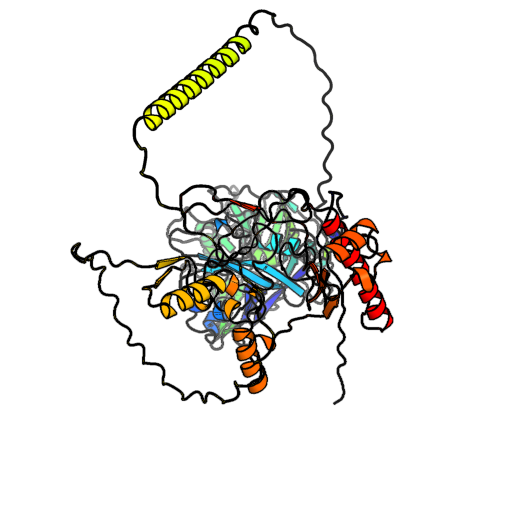OM 5121 C CA . ASP A 1 691 ? 5.635 -16.945 -12.522 1.00 77.00 691 ASP A CA 1
ATOM 5122 C C . ASP A 1 691 ? 6.733 -17.865 -11.962 1.00 77.00 691 ASP A C 1
ATOM 5124 O O . ASP A 1 691 ? 6.672 -19.089 -12.086 1.00 77.00 691 ASP A O 1
ATOM 5128 N N . GLY A 1 692 ? 7.767 -17.278 -11.352 1.00 71.06 692 GLY A N 1
ATOM 5129 C CA . GLY A 1 692 ? 8.899 -18.000 -10.771 1.00 71.06 692 GLY A CA 1
ATOM 5130 C C . GLY A 1 692 ? 9.840 -18.635 -11.802 1.00 71.06 692 GLY A C 1
ATOM 5131 O O . GLY A 1 692 ? 10.853 -19.223 -11.413 1.00 71.06 692 GLY A O 1
ATOM 5132 N N . CYS A 1 693 ? 9.555 -18.502 -13.102 1.00 72.25 693 CYS A N 1
ATOM 5133 C CA . CYS A 1 693 ? 10.437 -18.968 -14.162 1.00 72.25 693 CYS A CA 1
ATOM 5134 C C . CYS A 1 693 ? 11.555 -17.953 -14.429 1.00 72.25 693 CYS A C 1
ATOM 5136 O O . CYS A 1 693 ? 11.394 -16.742 -14.294 1.00 72.25 693 CYS A O 1
ATOM 5138 N N . ARG A 1 694 ? 12.724 -18.456 -14.836 1.00 74.81 694 ARG A N 1
ATOM 5139 C CA . ARG A 1 694 ? 13.806 -17.616 -15.363 1.00 74.81 694 ARG A CA 1
ATOM 5140 C C . ARG A 1 694 ? 13.678 -17.549 -16.868 1.00 74.81 694 ARG A C 1
ATOM 5142 O O . ARG A 1 694 ? 13.429 -18.569 -17.496 1.00 74.81 694 ARG A O 1
ATOM 5149 N N . TYR A 1 695 ? 13.898 -16.376 -17.435 1.00 76.25 695 TYR A N 1
ATOM 5150 C CA . TYR A 1 695 ? 13.770 -16.154 -18.865 1.00 76.25 695 TYR A CA 1
ATOM 5151 C C . TYR A 1 695 ? 15.106 -15.743 -19.443 1.00 76.25 695 TYR A C 1
ATOM 5153 O O . TYR A 1 695 ? 15.818 -14.943 -18.846 1.00 76.25 695 TYR A O 1
ATOM 5161 N N . ALA A 1 696 ? 15.398 -16.243 -20.632 1.00 77.94 696 ALA A N 1
ATOM 5162 C CA . ALA A 1 696 ? 16.332 -15.610 -21.529 1.00 77.94 696 ALA A CA 1
ATOM 5163 C C . ALA A 1 696 ? 15.576 -15.144 -22.773 1.00 77.94 696 ALA A C 1
ATOM 5165 O O . ALA A 1 696 ? 14.644 -15.814 -23.209 1.00 77.94 696 ALA A O 1
ATOM 5166 N N . SER A 1 697 ? 15.972 -14.008 -23.323 1.00 79.75 697 SER A N 1
ATOM 5167 C CA . SER A 1 697 ? 15.523 -13.457 -24.594 1.00 79.75 697 SER A CA 1
ATOM 5168 C C . SER A 1 697 ? 16.680 -13.519 -25.597 1.00 79.75 697 SER A C 1
ATOM 5170 O O . SER A 1 697 ? 17.838 -13.619 -25.211 1.00 79.75 697 SER A O 1
ATOM 5172 N N . PHE A 1 698 ? 16.397 -13.446 -26.889 1.00 81.94 698 PHE A N 1
ATOM 5173 C CA . PHE A 1 698 ? 17.407 -13.305 -27.919 1.00 81.94 698 PHE A CA 1
ATOM 5174 C C . PHE A 1 698 ? 17.013 -12.091 -28.723 1.00 81.94 698 PHE A C 1
ATOM 5176 O O . PHE A 1 698 ? 15.875 -11.987 -29.177 1.00 81.94 698 PHE A O 1
ATOM 5183 N N . VAL A 1 699 ? 17.948 -11.171 -28.862 1.00 80.12 699 VAL A N 1
ATOM 5184 C CA . VAL A 1 699 ? 17.736 -9.892 -29.517 1.00 80.12 699 VAL A CA 1
ATOM 5185 C C . VAL A 1 699 ? 18.461 -9.929 -30.845 1.00 80.12 699 VAL A C 1
ATOM 5187 O O . VAL A 1 699 ? 19.632 -10.298 -30.923 1.00 80.12 699 VAL A O 1
ATOM 5190 N N . ILE A 1 700 ? 17.754 -9.548 -31.897 1.00 82.94 700 ILE A N 1
ATOM 5191 C CA . ILE A 1 700 ? 18.288 -9.534 -33.251 1.00 82.94 700 ILE A CA 1
ATOM 5192 C C . ILE A 1 700 ? 18.563 -8.086 -33.618 1.00 82.94 700 ILE A C 1
ATOM 5194 O O . ILE A 1 700 ? 17.679 -7.235 -33.538 1.00 82.94 700 ILE A O 1
ATOM 5198 N N . SER A 1 701 ? 19.785 -7.814 -34.052 1.00 82.81 701 SER A N 1
ATOM 5199 C CA . SER A 1 701 ? 20.165 -6.535 -34.636 1.00 82.81 701 SER A CA 1
ATOM 5200 C C . SER A 1 701 ? 20.569 -6.766 -36.086 1.00 82.81 701 SER A C 1
ATOM 5202 O O . SER A 1 701 ? 21.411 -7.618 -36.368 1.00 82.81 701 SER A O 1
ATOM 5204 N N . MET A 1 702 ? 19.952 -6.029 -37.010 1.00 86.06 702 MET A N 1
ATOM 5205 C CA . MET A 1 702 ? 20.416 -5.979 -38.396 1.00 86.06 702 MET A CA 1
ATOM 5206 C C . MET A 1 702 ? 21.621 -5.051 -38.453 1.00 86.06 702 MET A C 1
ATOM 5208 O O . MET A 1 702 ? 21.535 -3.900 -38.026 1.00 86.06 702 MET A O 1
ATOM 5212 N N . VAL A 1 703 ? 22.738 -5.553 -38.962 1.00 84.56 703 VAL A N 1
ATOM 5213 C CA . VAL A 1 703 ? 24.005 -4.805 -38.991 1.00 84.56 703 VAL A CA 1
ATOM 5214 C C . VAL A 1 703 ? 24.325 -4.243 -40.378 1.00 84.56 703 VAL A C 1
ATOM 5216 O O . VAL A 1 703 ? 25.283 -3.489 -40.523 1.00 84.56 703 VAL A O 1
ATOM 5219 N N . ALA A 1 704 ? 23.502 -4.569 -41.380 1.00 84.81 704 ALA A N 1
ATOM 5220 C CA . ALA A 1 704 ? 23.601 -4.066 -42.748 1.00 84.81 704 ALA A CA 1
ATOM 5221 C C . ALA A 1 704 ? 22.226 -3.643 -43.324 1.00 84.81 704 ALA A C 1
ATOM 5223 O O . ALA A 1 704 ? 21.774 -4.233 -44.305 1.00 84.81 704 ALA A O 1
ATOM 5224 N N . PRO A 1 705 ? 21.519 -2.669 -42.712 1.00 86.12 705 PRO A N 1
ATOM 5225 C CA . PRO A 1 705 ? 20.248 -2.185 -43.248 1.00 86.12 705 PRO A CA 1
ATOM 5226 C C . PRO A 1 705 ? 20.440 -1.369 -44.539 1.00 86.12 705 PRO A C 1
ATOM 5228 O O . PRO A 1 705 ? 21.373 -0.574 -44.655 1.00 86.12 705 PRO A O 1
ATOM 5231 N N . PHE A 1 706 ? 19.518 -1.523 -45.486 1.00 83.94 706 PHE A N 1
ATOM 5232 C CA . PHE A 1 706 ? 19.414 -0.732 -46.714 1.00 83.94 706 PHE A CA 1
ATOM 5233 C C . PHE A 1 706 ? 18.680 0.598 -46.500 1.00 83.94 706 PHE A C 1
ATOM 5235 O O . PHE A 1 706 ? 18.891 1.550 -47.253 1.00 83.94 706 PHE A O 1
ATOM 5242 N N . SER A 1 707 ? 17.813 0.689 -45.488 1.00 84.44 707 SER A N 1
ATOM 5243 C CA . SER A 1 707 ? 17.157 1.942 -45.108 1.00 84.44 707 SER A CA 1
ATOM 5244 C C . SER A 1 707 ? 18.196 2.929 -44.564 1.00 84.44 707 SER A C 1
ATOM 5246 O O . SER A 1 707 ? 18.940 2.609 -43.638 1.00 84.44 707 SER A O 1
ATOM 5248 N N . CYS A 1 708 ? 18.245 4.140 -45.124 1.00 74.19 708 CYS A N 1
ATOM 5249 C CA . CYS A 1 708 ? 19.156 5.199 -44.683 1.00 74.19 708 CYS A CA 1
ATOM 5250 C C . CYS A 1 708 ? 18.409 6.301 -43.926 1.00 74.19 708 CYS A C 1
ATOM 5252 O O . CYS A 1 708 ? 17.368 6.783 -44.372 1.00 74.19 708 CYS A O 1
ATOM 5254 N N . GLU A 1 709 ? 18.993 6.728 -42.810 1.00 69.06 709 GLU A N 1
ATOM 5255 C CA . GLU A 1 709 ? 18.478 7.796 -41.955 1.00 69.06 709 GLU A CA 1
ATOM 5256 C C . GLU A 1 709 ? 18.584 9.188 -42.608 1.00 69.06 709 GLU A C 1
ATOM 5258 O O . GLU A 1 709 ? 19.478 9.456 -43.416 1.00 69.06 709 GLU A O 1
ATOM 5263 N N . ASN A 1 710 ? 17.687 10.103 -42.218 1.00 67.19 710 ASN A N 1
ATOM 5264 C CA . ASN A 1 710 ? 17.766 11.521 -42.562 1.00 67.19 710 ASN A CA 1
ATOM 5265 C C . ASN A 1 710 ? 17.561 12.408 -41.319 1.00 67.19 710 ASN A C 1
ATOM 5267 O O . ASN A 1 710 ? 16.463 12.490 -40.769 1.00 67.19 710 ASN A O 1
ATOM 5271 N N . GLY A 1 711 ? 18.608 13.124 -40.904 1.00 66.31 711 GLY A N 1
ATOM 5272 C CA . GLY A 1 711 ? 18.548 14.094 -39.809 1.00 66.31 711 GLY A CA 1
ATOM 5273 C C . GLY A 1 711 ? 18.307 15.513 -40.320 1.00 66.31 711 GLY A C 1
ATOM 5274 O O . GLY A 1 711 ? 19.019 15.994 -41.201 1.00 66.31 711 GLY A O 1
ATOM 5275 N N . THR A 1 712 ? 17.328 16.224 -39.753 1.00 77.31 712 THR A N 1
ATOM 5276 C CA . THR A 1 712 ? 17.095 17.642 -40.086 1.00 77.31 712 THR A CA 1
ATOM 5277 C C . THR A 1 712 ? 16.990 18.499 -38.834 1.00 77.31 712 THR A C 1
ATOM 5279 O O . THR A 1 712 ? 16.386 18.109 -37.837 1.00 77.31 712 THR A O 1
ATOM 5282 N N . LEU A 1 713 ? 17.571 19.698 -38.882 1.00 77.69 713 LEU A N 1
ATOM 5283 C CA . LEU A 1 713 ? 17.381 20.683 -37.824 1.00 77.69 713 LEU A CA 1
ATOM 5284 C C . LEU A 1 713 ? 15.969 21.258 -37.922 1.00 77.69 713 LEU A C 1
ATOM 5286 O O . LEU A 1 713 ? 15.528 21.681 -38.993 1.00 77.69 713 LEU A O 1
ATOM 5290 N N . LYS A 1 714 ? 15.264 21.291 -36.790 1.00 77.94 714 LYS A N 1
ATOM 5291 C CA . LYS A 1 714 ? 13.917 21.863 -36.703 1.00 77.94 714 LYS A CA 1
ATOM 5292 C C . LYS A 1 714 ? 13.937 23.383 -36.903 1.00 77.94 714 LYS A C 1
ATOM 5294 O O . LYS A 1 714 ? 13.025 23.940 -37.513 1.00 77.94 714 LYS A O 1
ATOM 5299 N N . SER A 1 715 ? 14.977 24.048 -36.402 1.00 83.25 715 SER A N 1
ATOM 5300 C CA . SER A 1 715 ? 15.217 25.482 -36.562 1.00 83.25 715 SER A CA 1
ATOM 5301 C C . SER A 1 715 ? 16.715 25.801 -36.410 1.00 83.25 715 SER A C 1
ATOM 5303 O O . SER A 1 715 ? 17.532 24.902 -36.230 1.00 83.25 715 SER A O 1
ATOM 5305 N N . GLY A 1 716 ? 17.085 27.084 -36.489 1.00 76.44 716 GLY A N 1
ATOM 5306 C CA . GLY A 1 716 ? 18.438 27.545 -36.146 1.00 76.44 716 GLY A CA 1
ATOM 5307 C C . GLY A 1 716 ? 18.680 27.729 -34.639 1.00 76.44 716 GLY A C 1
ATOM 5308 O O . GLY A 1 716 ? 19.724 28.256 -34.266 1.00 76.44 716 GLY A O 1
ATOM 5309 N N . SER A 1 717 ? 17.713 27.377 -33.784 1.00 77.94 717 SER A N 1
ATOM 5310 C CA . SER A 1 717 ? 17.825 27.461 -32.325 1.00 77.94 717 SER A CA 1
ATOM 5311 C C . SER A 1 717 ? 18.438 26.190 -31.750 1.00 77.94 717 SER A C 1
ATOM 5313 O O . SER A 1 717 ? 17.971 25.093 -32.037 1.00 77.94 717 SER A O 1
ATOM 5315 N N . MET A 1 718 ? 19.418 26.346 -30.859 1.00 67.19 718 MET A N 1
ATOM 5316 C CA . MET A 1 718 ? 20.030 25.234 -30.118 1.00 67.19 718 MET A CA 1
ATOM 5317 C C . MET A 1 718 ? 19.109 24.645 -29.036 1.00 67.19 718 MET A C 1
ATOM 5319 O O . MET A 1 718 ? 19.425 23.605 -28.470 1.00 67.19 718 MET A O 1
ATOM 5323 N N . SER A 1 719 ? 17.989 25.308 -28.725 1.00 74.75 719 SER A N 1
ATOM 5324 C CA . SER A 1 719 ? 16.983 24.811 -27.774 1.00 74.75 719 SER A CA 1
ATOM 5325 C C . SER A 1 719 ? 15.942 23.896 -28.421 1.00 74.75 719 SER A C 1
ATOM 5327 O O . SER A 1 719 ? 15.159 23.273 -27.710 1.00 74.75 719 SER A O 1
ATOM 5329 N N . ASP A 1 720 ? 15.899 23.834 -29.753 1.00 79.44 720 ASP A N 1
ATOM 5330 C CA . ASP A 1 720 ? 15.000 22.936 -30.464 1.00 79.44 720 ASP A CA 1
ATOM 5331 C C . ASP A 1 720 ? 15.702 21.602 -30.718 1.00 79.44 720 ASP A C 1
ATOM 5333 O O . ASP A 1 720 ? 16.733 21.556 -31.391 1.00 79.44 720 ASP A O 1
ATOM 5337 N N . LEU A 1 721 ? 15.115 20.507 -30.228 1.00 79.62 721 LEU A N 1
ATOM 5338 C CA . LEU A 1 721 ? 15.617 19.166 -30.521 1.00 79.62 721 LEU A CA 1
ATOM 5339 C C . LEU A 1 721 ? 15.623 18.898 -32.039 1.00 79.62 721 LEU A C 1
ATOM 5341 O O . LEU A 1 721 ? 14.712 19.348 -32.756 1.00 79.62 721 LEU A O 1
ATOM 5345 N N . PRO A 1 722 ? 16.628 18.160 -32.546 1.00 78.62 722 PRO A N 1
ATOM 5346 C CA . PRO A 1 722 ? 16.679 17.771 -33.945 1.00 78.62 722 PRO A CA 1
ATOM 5347 C C . PRO A 1 722 ? 15.506 16.853 -34.293 1.00 78.62 722 PRO A C 1
ATOM 5349 O O . PRO A 1 722 ? 14.959 16.136 -33.457 1.00 78.62 722 PRO A O 1
ATOM 5352 N N . VAL A 1 723 ? 15.126 16.862 -35.565 1.00 82.31 723 VAL A N 1
ATOM 5353 C CA . VAL A 1 723 ? 14.154 15.911 -36.089 1.00 82.31 723 VAL A CA 1
ATOM 5354 C C . VAL A 1 723 ? 14.897 14.632 -36.451 1.00 82.31 723 VAL A C 1
ATOM 5356 O O . VAL A 1 723 ? 15.654 14.617 -37.425 1.00 82.31 723 VAL A O 1
ATOM 5359 N N . VAL A 1 724 ? 14.656 13.578 -35.672 1.00 81.69 724 VAL A N 1
ATOM 5360 C CA . VAL A 1 724 ? 15.220 12.239 -35.878 1.00 81.69 724 VAL A CA 1
ATOM 5361 C C . VAL A 1 724 ? 14.272 11.430 -36.766 1.00 81.69 724 VAL A C 1
ATOM 5363 O O . VAL A 1 724 ? 13.091 11.262 -36.447 1.00 81.69 724 VAL A O 1
ATOM 5366 N N . ASP A 1 725 ? 14.766 10.959 -37.909 1.00 86.25 725 ASP A N 1
ATOM 5367 C CA . ASP A 1 725 ? 13.999 10.135 -38.847 1.00 86.25 725 ASP A CA 1
ATOM 5368 C C . ASP A 1 725 ? 14.866 8.991 -39.385 1.00 86.25 725 ASP A C 1
ATOM 5370 O O . ASP A 1 725 ? 15.469 9.122 -40.453 1.00 86.25 725 ASP A O 1
ATOM 5374 N N . PRO A 1 726 ? 14.953 7.871 -38.646 1.00 78.75 726 PRO A N 1
ATOM 5375 C CA . PRO A 1 726 ? 15.799 6.736 -39.012 1.00 78.75 726 PRO A CA 1
ATOM 5376 C C . PRO A 1 726 ? 15.302 5.971 -40.241 1.00 78.75 726 PRO A C 1
ATOM 5378 O O . PRO A 1 726 ? 16.031 5.159 -40.804 1.00 78.75 726 PRO A O 1
ATOM 5381 N N . VAL A 1 727 ? 14.050 6.213 -40.645 1.00 84.00 727 VAL A N 1
ATOM 5382 C CA . VAL A 1 727 ? 13.393 5.588 -41.797 1.00 84.00 727 VAL A CA 1
ATOM 5383 C C . VAL A 1 727 ? 13.389 4.051 -41.693 1.00 84.00 727 VAL A C 1
ATOM 5385 O O . VAL A 1 727 ? 13.521 3.336 -42.689 1.00 84.00 727 VAL A O 1
ATOM 5388 N N . TRP A 1 728 ? 13.237 3.530 -40.468 1.00 83.62 728 TRP A N 1
ATOM 5389 C CA . TRP A 1 728 ? 13.384 2.103 -40.167 1.00 83.62 728 TRP A CA 1
ATOM 5390 C C . TRP A 1 728 ? 12.460 1.224 -41.015 1.00 83.62 728 TRP A C 1
ATOM 5392 O O . TRP A 1 728 ? 11.264 1.502 -41.133 1.00 83.62 728 TRP A O 1
ATOM 5402 N N . LEU A 1 729 ? 13.018 0.119 -41.532 1.00 84.31 729 LEU A N 1
ATOM 5403 C CA . LEU A 1 729 ? 12.302 -0.947 -42.247 1.00 84.31 729 LEU A CA 1
ATOM 5404 C C . LEU A 1 729 ? 11.491 -0.451 -43.456 1.00 84.31 729 LEU A C 1
ATOM 5406 O O . LEU A 1 729 ? 10.394 -0.948 -43.720 1.00 84.31 729 LEU A O 1
ATOM 5410 N N . THR A 1 730 ? 11.989 0.544 -44.188 1.00 86.06 730 THR A N 1
ATOM 5411 C CA . THR A 1 730 ? 11.314 1.041 -45.400 1.00 86.06 730 THR A CA 1
ATOM 5412 C C . THR A 1 730 ? 11.799 0.366 -46.675 1.00 86.06 730 THR A C 1
ATOM 5414 O O . THR A 1 730 ? 11.011 0.228 -47.613 1.00 86.06 730 THR A O 1
ATOM 5417 N N . ALA A 1 731 ? 13.043 -0.115 -46.697 1.00 87.69 731 ALA A N 1
ATOM 5418 C CA . ALA A 1 731 ? 13.527 -0.995 -47.750 1.00 87.69 731 ALA A CA 1
ATOM 5419 C C . ALA A 1 731 ? 12.856 -2.384 -47.645 1.00 87.69 731 ALA A C 1
ATOM 5421 O O . ALA A 1 731 ? 12.821 -2.970 -46.555 1.00 87.69 731 ALA A O 1
ATOM 5422 N N . PRO A 1 732 ? 12.322 -2.940 -48.749 1.00 90.25 732 PRO A N 1
ATOM 5423 C CA . PRO A 1 732 ? 11.759 -4.290 -48.762 1.00 90.25 732 PRO A CA 1
ATOM 5424 C C . PRO A 1 732 ? 12.750 -5.375 -48.319 1.00 90.25 732 PRO A C 1
ATOM 5426 O O . PRO A 1 732 ? 12.336 -6.374 -47.730 1.00 90.25 732 PRO A O 1
ATOM 5429 N N . GLU A 1 733 ? 14.038 -5.175 -48.595 1.00 91.44 733 GLU A N 1
ATOM 5430 C CA . GLU A 1 733 ? 15.136 -6.055 -48.202 1.00 91.44 733 GLU A CA 1
ATOM 5431 C C . GLU A 1 733 ? 15.270 -6.120 -46.675 1.00 91.44 733 GLU A C 1
ATOM 5433 O O . GLU A 1 733 ? 15.353 -7.213 -46.122 1.00 91.44 733 GLU A O 1
ATOM 5438 N N . ASP A 1 734 ? 15.184 -4.981 -45.980 1.00 91.12 734 ASP A N 1
ATOM 5439 C CA . ASP A 1 734 ? 15.285 -4.927 -44.513 1.00 91.12 734 ASP A CA 1
ATOM 5440 C C . ASP A 1 734 ? 14.129 -5.661 -43.834 1.00 91.12 734 ASP A C 1
ATOM 5442 O O . ASP A 1 734 ? 14.317 -6.363 -42.843 1.00 91.12 734 ASP A O 1
ATOM 5446 N N . GLN A 1 735 ? 12.917 -5.524 -44.376 1.00 90.25 735 GLN A N 1
ATOM 5447 C CA . GLN A 1 735 ? 11.746 -6.241 -43.867 1.00 90.25 735 GLN A CA 1
ATOM 5448 C C . GLN A 1 735 ? 11.914 -7.755 -44.025 1.00 90.25 735 GLN A C 1
ATOM 5450 O O . GLN A 1 735 ? 11.559 -8.526 -43.133 1.00 90.25 735 GLN A O 1
ATOM 5455 N N . ASP A 1 736 ? 12.458 -8.181 -45.164 1.00 93.56 736 ASP A N 1
ATOM 5456 C CA . ASP A 1 736 ? 12.688 -9.587 -45.470 1.00 93.56 736 ASP A CA 1
ATOM 5457 C C . ASP A 1 736 ? 13.791 -10.187 -44.587 1.00 93.56 736 ASP A C 1
ATOM 5459 O O . ASP A 1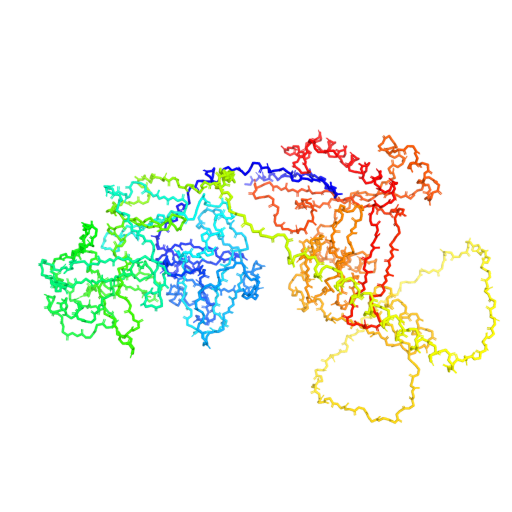 736 ? 13.603 -11.264 -44.022 1.00 93.56 736 ASP A O 1
ATOM 5463 N N . VAL A 1 737 ? 14.890 -9.451 -44.383 1.00 92.25 737 VAL A N 1
ATOM 5464 C CA . VAL A 1 737 ? 15.968 -9.815 -43.453 1.00 92.25 737 VAL A CA 1
ATOM 5465 C C . VAL A 1 737 ? 15.449 -9.897 -42.020 1.00 92.25 737 VAL A C 1
ATOM 5467 O O . VAL A 1 737 ? 15.732 -10.881 -41.345 1.00 92.25 737 VAL A O 1
ATOM 5470 N N . ALA A 1 738 ? 14.641 -8.941 -41.555 1.00 90.00 738 ALA A N 1
ATOM 5471 C CA . ALA A 1 738 ? 14.082 -8.965 -40.201 1.00 90.00 738 ALA A CA 1
ATOM 5472 C C . ALA A 1 738 ? 13.206 -10.208 -39.948 1.00 90.00 738 ALA A C 1
ATOM 5474 O O . ALA A 1 738 ? 13.352 -10.883 -38.924 1.00 90.00 738 ALA A O 1
ATOM 5475 N N . VAL A 1 739 ? 12.333 -10.557 -40.899 1.00 91.06 739 VAL A N 1
ATOM 5476 C CA . VAL A 1 739 ? 11.481 -11.756 -40.810 1.00 91.06 739 VAL A CA 1
ATOM 5477 C C . VAL A 1 739 ? 12.312 -13.038 -40.895 1.00 91.06 739 VAL A C 1
ATOM 5479 O O . VAL A 1 739 ? 12.087 -13.976 -40.125 1.00 91.06 739 VAL A O 1
ATOM 5482 N N . ALA A 1 740 ? 13.280 -13.099 -41.813 1.00 92.94 740 ALA A N 1
ATOM 5483 C CA . ALA A 1 740 ? 14.178 -14.243 -41.947 1.00 92.94 740 ALA A CA 1
ATOM 5484 C C . ALA A 1 740 ? 15.001 -14.456 -40.673 1.00 92.94 740 ALA A C 1
ATOM 5486 O O . ALA A 1 740 ? 15.108 -15.583 -40.189 1.00 92.94 740 ALA A O 1
ATOM 5487 N N . ALA A 1 741 ? 15.506 -13.373 -40.085 1.00 91.19 741 ALA A N 1
ATOM 5488 C CA . ALA A 1 741 ? 16.264 -13.403 -38.850 1.00 91.19 741 ALA A CA 1
ATOM 5489 C C . ALA A 1 741 ? 15.431 -13.950 -37.693 1.00 91.19 741 ALA A C 1
ATOM 5491 O O . ALA A 1 741 ? 15.930 -14.802 -36.962 1.00 91.19 741 ALA A O 1
ATOM 5492 N N . PHE A 1 742 ? 14.163 -13.536 -37.562 1.00 89.94 742 PHE A N 1
ATOM 5493 C CA . PHE A 1 742 ? 13.250 -14.057 -36.540 1.00 89.94 742 PHE A CA 1
ATOM 5494 C C . PHE A 1 742 ? 12.991 -15.564 -36.687 1.00 89.94 742 PHE A C 1
ATOM 5496 O O . PHE A 1 742 ? 13.063 -16.336 -35.727 1.00 89.94 742 PHE A O 1
ATOM 5503 N N . LYS A 1 743 ? 12.740 -16.020 -37.918 1.00 91.62 743 LYS A N 1
ATOM 5504 C CA . LYS A 1 743 ? 12.577 -17.452 -38.206 1.00 91.62 743 LYS A CA 1
ATOM 5505 C C . LYS A 1 743 ? 13.855 -18.230 -37.911 1.00 91.62 743 LYS A C 1
ATOM 5507 O O . LYS A 1 743 ? 13.792 -19.317 -37.339 1.00 91.62 743 LYS A O 1
ATOM 5512 N N . ARG A 1 744 ? 15.014 -17.669 -38.263 1.00 91.19 744 ARG A N 1
ATOM 5513 C CA . ARG A 1 744 ? 16.320 -18.273 -37.991 1.00 91.19 744 ARG A CA 1
ATOM 5514 C C . ARG A 1 744 ? 16.546 -18.449 -36.497 1.00 91.19 744 ARG A C 1
ATOM 5516 O O . ARG A 1 744 ? 16.986 -19.501 -36.047 1.00 91.19 744 ARG A O 1
ATOM 5523 N N . THR A 1 745 ? 16.185 -17.443 -35.722 1.00 87.62 745 THR A N 1
ATOM 5524 C CA . THR A 1 745 ? 16.299 -17.490 -34.272 1.00 87.62 745 THR A CA 1
ATOM 5525 C C . THR A 1 745 ? 15.398 -18.570 -33.668 1.00 87.62 745 THR A C 1
ATOM 5527 O O . THR A 1 745 ? 15.872 -19.379 -32.878 1.00 87.62 745 THR A O 1
ATOM 5530 N N . ARG A 1 746 ? 14.157 -18.740 -34.138 1.00 88.75 746 ARG A N 1
ATOM 5531 C CA . ARG A 1 746 ? 13.331 -19.893 -33.728 1.00 88.75 746 ARG A CA 1
ATOM 5532 C C . ARG A 1 746 ? 13.962 -21.252 -34.014 1.00 88.75 746 ARG A C 1
ATOM 5534 O O . ARG A 1 746 ? 13.936 -22.110 -33.136 1.00 88.75 746 ARG A O 1
ATOM 5541 N N . GLN A 1 747 ? 14.590 -21.433 -35.178 1.00 89.06 747 GLN A N 1
ATOM 5542 C CA . GLN A 1 747 ? 15.315 -22.676 -35.484 1.00 89.06 747 GLN A CA 1
ATOM 5543 C C . GLN A 1 747 ? 16.420 -22.958 -34.453 1.00 89.06 747 GLN A C 1
ATOM 5545 O O . GLN A 1 747 ? 16.621 -24.106 -34.059 1.00 89.06 747 GLN A O 1
ATOM 5550 N N . ILE A 1 748 ? 17.128 -21.922 -33.990 1.00 85.75 748 ILE A N 1
ATOM 5551 C CA . ILE A 1 748 ? 18.138 -22.048 -32.928 1.00 85.75 748 ILE A CA 1
ATOM 5552 C C . ILE A 1 748 ? 17.466 -22.452 -31.604 1.00 85.75 748 ILE A C 1
ATOM 5554 O O . ILE A 1 748 ? 17.951 -23.346 -30.912 1.00 85.75 748 ILE A O 1
ATOM 5558 N N . GLY A 1 749 ? 16.318 -21.858 -31.276 1.00 84.75 749 GLY A N 1
ATOM 5559 C CA . GLY A 1 749 ? 15.534 -22.186 -30.083 1.00 84.75 749 GLY A CA 1
ATOM 5560 C C . GLY A 1 749 ? 15.046 -23.617 -30.017 1.00 84.75 749 GLY A C 1
ATOM 5561 O O . GLY A 1 749 ? 15.234 -24.281 -29.002 1.00 84.75 749 GLY A O 1
ATOM 5562 N N . GLU A 1 750 ? 14.485 -24.112 -31.115 1.00 87.00 750 GLU A N 1
ATOM 5563 C CA . GLU A 1 750 ? 14.047 -25.502 -31.237 1.00 87.00 750 GLU A CA 1
ATOM 5564 C C . GLU A 1 750 ? 15.209 -26.474 -30.997 1.00 87.00 750 GLU A C 1
ATOM 5566 O O . GLU A 1 750 ? 15.041 -27.502 -30.339 1.00 87.00 750 GLU A O 1
ATOM 5571 N N . LYS A 1 751 ? 16.419 -26.141 -31.473 1.00 87.44 751 LYS A N 1
ATOM 5572 C CA . LYS A 1 751 ? 17.621 -26.946 -31.210 1.00 87.44 751 LYS A CA 1
ATOM 5573 C C . LYS A 1 751 ? 18.025 -26.916 -29.740 1.00 87.44 751 LYS A C 1
ATOM 5575 O O . LYS A 1 751 ? 18.325 -27.971 -29.190 1.00 87.44 751 LYS A O 1
ATOM 5580 N N . ILE A 1 752 ? 18.003 -25.750 -29.095 1.00 83.94 752 ILE A N 1
ATOM 5581 C CA . ILE A 1 752 ? 18.295 -25.624 -27.657 1.00 83.94 752 ILE A CA 1
ATOM 5582 C C . ILE A 1 752 ? 17.286 -26.432 -26.833 1.00 83.94 752 ILE A C 1
ATOM 5584 O O . ILE A 1 752 ? 17.675 -27.163 -25.921 1.00 83.94 752 ILE A O 1
ATOM 5588 N N . GLN A 1 753 ? 16.004 -26.359 -27.190 1.00 82.94 753 GLN A N 1
ATOM 5589 C CA . GLN A 1 753 ? 14.950 -27.130 -26.543 1.00 82.94 753 GLN A CA 1
ATOM 5590 C C . GLN A 1 753 ? 15.149 -28.638 -26.724 1.00 82.94 753 GLN A C 1
ATOM 5592 O O . GLN A 1 753 ? 15.066 -29.386 -25.751 1.00 82.94 753 GLN A O 1
ATOM 5597 N N . ALA A 1 754 ? 15.463 -29.092 -27.940 1.00 84.56 754 ALA A N 1
ATOM 5598 C CA . ALA A 1 754 ? 15.718 -30.504 -28.226 1.00 84.56 754 ALA A CA 1
ATOM 5599 C C . ALA A 1 754 ? 16.916 -31.073 -27.443 1.00 84.56 754 ALA A C 1
ATOM 5601 O O . ALA A 1 754 ? 16.956 -32.269 -27.163 1.00 84.56 754 ALA A O 1
ATOM 5602 N N . LEU A 1 755 ? 17.875 -30.223 -27.064 1.00 87.50 755 LEU A N 1
ATOM 5603 C CA . LEU A 1 755 ? 19.016 -30.580 -26.217 1.00 87.50 755 LEU A CA 1
ATOM 5604 C C . LEU A 1 755 ? 18.691 -30.565 -24.712 1.00 87.50 755 LEU A C 1
ATOM 5606 O O . LEU A 1 755 ? 19.579 -30.798 -23.895 1.00 87.50 755 LEU A O 1
ATOM 5610 N N . GLY A 1 756 ? 17.440 -30.291 -24.329 1.00 81.00 756 GLY A N 1
ATOM 5611 C CA . GLY A 1 756 ? 17.022 -30.194 -22.930 1.00 81.00 756 GLY A CA 1
ATOM 5612 C C . GLY A 1 756 ? 17.434 -28.887 -22.249 1.00 81.00 756 GLY A C 1
ATOM 5613 O O . GLY A 1 756 ? 17.413 -28.807 -21.024 1.00 81.00 756 GLY A O 1
ATOM 5614 N N . GLY A 1 757 ? 17.794 -27.850 -23.013 1.00 76.44 757 GLY A N 1
ATOM 5615 C CA . GLY A 1 757 ? 18.196 -26.541 -22.483 1.00 76.44 757 GLY A CA 1
ATOM 5616 C C . GLY A 1 757 ? 17.042 -25.680 -21.950 1.00 76.44 757 GLY A C 1
ATOM 5617 O O . GLY A 1 757 ? 17.264 -24.535 -21.569 1.00 76.44 757 GLY A O 1
ATOM 5618 N N . THR A 1 758 ? 15.811 -26.198 -21.959 1.00 80.62 758 THR A N 1
ATOM 5619 C CA . THR A 1 758 ? 14.582 -25.480 -21.595 1.00 80.62 758 THR A CA 1
ATOM 5620 C C . THR A 1 758 ? 13.565 -26.414 -20.936 1.00 80.62 758 THR A C 1
ATOM 5622 O O . THR A 1 758 ? 13.382 -27.542 -21.384 1.00 80.62 758 THR A O 1
ATOM 5625 N N . ILE A 1 759 ? 12.830 -25.914 -19.941 1.00 73.38 759 ILE A N 1
ATOM 5626 C CA . ILE A 1 759 ? 11.754 -26.617 -19.209 1.00 73.38 759 ILE A CA 1
ATOM 5627 C C . ILE A 1 759 ? 10.401 -26.597 -19.976 1.00 73.38 759 ILE A C 1
ATOM 5629 O O . ILE A 1 759 ? 9.466 -27.307 -19.623 1.00 73.38 759 ILE A O 1
ATOM 5633 N N . GLY A 1 760 ? 10.286 -25.820 -21.061 1.00 77.12 760 GLY A N 1
ATOM 5634 C CA . GLY A 1 760 ? 9.068 -25.643 -21.863 1.00 77.12 760 GLY A CA 1
ATOM 5635 C C . GLY A 1 760 ? 9.362 -25.013 -23.230 1.00 77.12 760 GLY A C 1
ATOM 5636 O O . GLY A 1 760 ? 10.523 -24.801 -23.570 1.00 77.12 760 GLY A O 1
ATOM 5637 N N . GLY A 1 761 ? 8.320 -24.744 -24.022 1.00 81.00 761 GLY A N 1
ATOM 5638 C CA . GLY A 1 761 ? 8.448 -24.111 -25.342 1.00 81.00 761 GLY A CA 1
ATOM 5639 C C . GLY A 1 761 ? 8.641 -22.589 -25.301 1.00 81.00 761 GLY A C 1
ATOM 5640 O O . GLY A 1 761 ? 8.698 -21.958 -24.239 1.00 81.00 761 GLY A O 1
ATOM 5641 N N . GLU A 1 762 ? 8.712 -21.978 -26.486 1.00 84.94 762 GLU A N 1
ATOM 5642 C CA . GLU A 1 762 ? 8.612 -20.522 -26.641 1.00 84.94 762 GLU A CA 1
ATOM 5643 C C . GLU A 1 762 ? 7.299 -20.030 -26.011 1.00 84.94 762 GLU A C 1
ATOM 5645 O O . GLU A 1 762 ? 6.240 -20.542 -26.356 1.00 84.94 762 GLU A O 1
ATOM 5650 N N . TYR A 1 763 ? 7.335 -19.032 -25.120 1.00 82.19 763 TYR A N 1
ATOM 5651 C CA . TYR A 1 763 ? 6.105 -18.364 -24.653 1.00 82.19 763 TYR A CA 1
ATOM 5652 C C . TYR A 1 763 ? 5.905 -16.951 -25.124 1.00 82.19 763 TYR A C 1
ATOM 5654 O O . TYR A 1 763 ? 4.780 -16.475 -25.064 1.00 82.19 763 TYR A O 1
ATOM 5662 N N . PHE A 1 764 ? 6.942 -16.269 -25.603 1.00 83.38 764 PHE A N 1
ATOM 5663 C CA . PHE A 1 764 ? 6.760 -14.963 -26.217 1.00 83.38 764 PHE A CA 1
ATOM 5664 C C . PHE A 1 764 ? 7.598 -14.866 -27.490 1.00 83.38 764 PHE A C 1
ATOM 5666 O O . PHE A 1 764 ? 8.773 -15.226 -27.420 1.00 83.38 764 PHE A O 1
ATOM 5673 N N . PRO A 1 765 ? 7.026 -14.380 -28.607 1.00 81.44 765 PRO A N 1
ATOM 5674 C CA . PRO A 1 765 ? 5.602 -14.064 -28.827 1.00 81.44 765 PRO A CA 1
ATOM 5675 C C . PRO A 1 765 ? 4.670 -15.297 -28.836 1.00 81.44 765 PRO A C 1
ATOM 5677 O O . PRO A 1 765 ? 3.450 -15.137 -28.882 1.00 81.44 765 PRO A O 1
ATOM 5680 N N . GLY A 1 766 ? 5.238 -16.503 -28.752 1.00 81.69 766 GLY A N 1
ATOM 5681 C CA . GLY A 1 766 ? 4.518 -17.773 -28.701 1.00 81.69 766 GLY A CA 1
ATOM 5682 C C . GLY A 1 766 ? 4.478 -18.450 -30.076 1.00 81.69 766 GLY A C 1
ATOM 5683 O O . GLY A 1 766 ? 4.625 -17.778 -31.100 1.00 81.69 766 GLY A O 1
ATOM 5684 N N . PRO A 1 767 ? 4.262 -19.776 -30.126 1.00 75.81 767 PRO A N 1
ATOM 5685 C CA . PRO A 1 767 ? 4.451 -20.575 -31.340 1.00 75.81 767 PRO A CA 1
ATOM 5686 C C . PRO A 1 767 ? 3.484 -20.221 -32.481 1.00 75.81 767 PRO A C 1
ATOM 5688 O O . PRO A 1 767 ? 3.773 -20.498 -33.640 1.00 75.81 767 PRO A O 1
ATOM 5691 N N . GLU A 1 768 ? 2.345 -19.595 -32.175 1.00 74.94 768 GLU A N 1
ATOM 5692 C CA . GLU A 1 768 ? 1.297 -19.291 -33.158 1.00 74.94 768 GLU A CA 1
ATOM 5693 C C . GLU A 1 768 ? 1.511 -17.979 -33.928 1.00 74.94 768 GLU A C 1
ATOM 5695 O O . GLU A 1 768 ? 0.790 -17.699 -34.884 1.00 74.94 768 GLU A O 1
ATOM 5700 N N . ARG A 1 769 ? 2.484 -17.151 -33.533 1.00 66.38 769 ARG A N 1
ATOM 5701 C CA . ARG A 1 769 ? 2.737 -15.852 -34.176 1.00 66.38 769 ARG A CA 1
ATOM 5702 C C . ARG A 1 769 ? 3.912 -15.958 -35.133 1.00 66.38 769 ARG A C 1
ATOM 5704 O O . ARG A 1 769 ? 4.978 -16.345 -34.684 1.00 66.38 769 ARG A O 1
ATOM 5711 N N . THR A 1 770 ? 3.759 -15.626 -36.414 1.00 54.53 770 THR A N 1
ATOM 5712 C CA . THR A 1 770 ? 4.829 -15.699 -37.438 1.00 54.53 770 THR A CA 1
ATOM 5713 C C . THR A 1 770 ? 5.331 -14.352 -37.894 1.00 54.53 770 THR A C 1
ATOM 5715 O O . THR A 1 770 ? 4.463 -13.479 -38.111 1.00 54.53 770 THR A O 1
#